Protein AF-0000000067421929 (afdb_homodimer)

Solvent-accessible surface area (backbone atoms only — not comparable to full-atom values): 71750 Å² total; per-residue (Å²): 140,82,89,73,90,88,93,95,85,89,95,86,88,93,83,93,83,89,88,75,90,74,92,85,90,79,88,71,86,80,75,87,81,90,84,81,94,72,88,70,86,67,89,65,82,80,76,73,76,75,76,74,81,70,76,78,70,80,77,72,74,62,52,68,63,59,71,67,41,77,66,70,53,52,78,68,43,57,53,27,48,53,49,53,56,55,58,43,56,86,45,42,65,55,50,53,51,21,50,52,24,42,52,49,18,47,52,42,59,64,41,45,37,54,50,52,12,51,50,46,41,35,33,68,39,94,72,55,69,50,85,90,75,47,51,73,66,53,49,52,51,53,49,49,53,46,46,49,52,18,20,50,25,41,16,50,19,50,23,41,34,47,43,50,21,50,51,41,27,47,51,49,32,50,46,39,50,55,34,57,72,52,37,48,52,68,63,39,63,76,32,44,70,57,54,50,43,34,50,63,48,26,32,49,44,30,22,41,23,68,17,60,37,39,52,45,27,51,48,12,51,48,36,30,52,51,29,49,52,50,32,43,69,73,38,50,70,61,37,54,54,51,59,64,54,49,55,61,53,50,52,52,49,52,53,48,49,54,52,48,49,56,53,49,51,52,40,50,50,36,51,48,51,40,49,50,53,50,51,53,48,54,73,37,37,64,58,33,55,46,40,54,22,56,68,59,54,50,51,55,49,47,54,34,48,52,52,37,52,55,47,47,45,54,49,24,50,51,49,15,52,48,55,19,47,52,52,32,51,52,51,50,49,52,49,51,46,49,56,55,48,29,53,35,30,61,72,63,76,41,49,74,14,52,51,52,17,45,54,46,32,49,52,44,26,50,51,12,49,54,37,36,55,54,24,54,52,40,42,52,50,14,36,56,30,36,43,58,39,45,53,49,49,67,52,74,43,91,63,54,50,82,51,60,40,78,49,62,77,80,62,79,50,39,39,33,40,41,47,26,23,31,50,54,86,88,44,72,86,49,69,41,30,49,62,24,66,48,77,42,54,73,24,37,35,37,22,44,32,59,55,90,88,35,37,71,68,54,52,54,36,43,72,68,54,68,46,76,58,76,38,56,50,50,26,50,58,82,37,56,56,85,50,30,8,46,50,34,54,24,59,28,39,17,59,28,53,64,75,64,80,53,55,81,40,27,50,46,54,51,34,36,53,50,35,90,80,63,47,72,67,53,52,51,49,20,28,57,55,20,62,41,63,67,40,73,73,39,95,53,30,52,65,31,73,38,42,71,79,68,57,55,71,47,56,42,43,24,44,33,43,13,28,22,49,58,59,64,30,42,32,38,40,34,34,38,65,50,73,87,40,52,74,68,45,30,49,48,46,48,49,26,50,46,58,50,56,70,63,46,67,30,21,32,43,33,34,44,86,43,33,64,63,42,60,69,28,64,31,36,35,33,37,52,89,16,23,72,78,46,74,38,33,56,69,58,37,62,69,34,86,85,28,66,60,34,48,54,46,41,44,49,20,35,53,36,56,24,83,80,71,59,76,77,70,73,73,79,76,70,80,72,86,121,146,81,91,74,91,79,94,78,89,90,78,90,81,85,85,76,87,77,88,78,89,79,88,78,87,75,86,75,86,87,80,86,80,89,78,75,85,79,77,79,76,85,72,69,81,81,78,74,76,74,75,73,80,70,75,79,68,79,76,73,74,64,52,71,63,60,71,66,41,76,64,74,52,52,79,67,43,58,52,25,47,53,50,54,56,56,59,42,56,86,46,42,66,56,49,52,50,22,50,53,24,43,52,49,18,48,52,44,60,64,41,45,36,54,50,50,13,51,50,46,41,33,35,68,39,93,74,56,69,51,86,90,74,46,52,72,66,53,50,51,51,51,50,50,50,46,47,49,51,18,20,49,24,42,15,50,18,49,21,40,34,45,44,50,21,51,51,44,25,48,50,50,34,51,46,38,50,54,33,57,72,54,37,48,52,66,64,40,63,75,32,44,70,55,52,50,42,35,50,63,49,26,33,50,43,29,22,43,25,70,17,60,36,38,52,47,27,51,48,14,49,48,36,30,53,52,29,51,52,49,32,42,69,75,37,51,70,60,39,54,54,50,59,65,56,48,55,61,54,51,53,53,49,53,53,48,50,54,52,49,49,57,53,49,51,52,39,50,51,35,50,48,52,40,50,48,54,50,51,53,48,53,74,37,37,64,58,34,55,46,37,54,22,57,68,59,54,50,50,56,50,48,53,35,47,50,54,35,52,54,46,48,45,54,49,24,52,53,49,14,52,47,54,18,48,53,53,32,52,53,52,50,49,52,49,50,46,49,55,55,47,29,53,34,31,59,72,62,76,42,49,73,12,51,51,51,17,46,53,45,30,50,53,44,25,50,51,11,49,53,37,37,57,53,24,52,53,40,42,51,50,14,38,56,29,36,44,60,39,46,53,51,49,67,51,74,45,90,62,52,49,81,50,60,40,78,50,63,75,82,62,78,48,38,38,33,38,41,48,27,24,32,49,52,86,89,43,73,87,49,69,40,29,48,62,24,66,48,77,43,52,73,25,37,35,37,21,42,34,60,56,90,88,35,37,70,69,52,52,54,37,44,72,67,54,68,47,75,58,76,37,56,50,50,25,50,58,83,36,54,56,85,50,30,8,48,49,35,53,24,59,28,38,19,59,28,54,63,76,64,80,53,56,80,39,26,49,48,54,52,35,35,52,47,36,90,79,63,47,72,66,52,52,52,50,22,28,57,55,20,60,40,62,67,40,75,71,38,95,52,30,54,65,31,75,39,43,71,80,67,57,53,72,48,54,42,43,25,44,33,42,12,27,22,49,57,59,63,31,42,31,37,40,35,34,37,66,49,73,87,38,53,74,67,46,32,49,46,47,48,50,25,49,47,57,51,56,69,64,45,66,30,22,31,43,33,35,45,86,43,32,66,63,43,60,68,28,66,31,35,34,33,38,53,89,16,24,72,77,47,74,39,35,54,69,58,37,60,68,34,85,83,29,67,62,35,48,53,46,41,45,50,20,35,54,35,58,24,84,81,71,58,76,78,71,74,74,79,77,71,78,70,89,120

Sequence (1348 aa):
MLGIWATSCSRPPALIGLVNRTTCSHRTLVFKPRTSFVKQFQAHRPYTTPPTPTQISKSNNGSILSRVLPFRGGPQNTSSLRKIVALAKPETKPLVAAIGLLLASSAVSMSVPFTIGKLIDFFSTNNPQIPFGLSTWEASALLLVLFTAGAAANAGRAMIMRLAGQRIVARLRENTYSAALKQEVEYVERGEGDVLSRLSVDTSIVGESVTQNLSDGLRAVVMSSVGLGAMFYVSPTLTMLMLAVVPPVSLGAVFYGRYLKKLSNKTQEAVGEMTKVATESLSALRTVQAFNAVPQEQQKFHDRIDKILMLARKEAIASGIFFGSTGWSGNITLLALLGYGGTLVSHGTISVGDLTSLLLYTVYVGSGLQMLTSFFSSIMRGIGAGTRVFEVIDRTPAIPDDSGLSVPPDRRGVVRFEGIYFEYPSRKGVEILKDFNLEMAVGESIAIVGESGGGKSSIQSLLLRYYDPVKGKVTFDGQDIREFSATSWRSIIGVVPQDPVLFTGTIATNIAFGNPDATREQIESAAREANCEFIWGMPKGFDTEIGRLSLSGGQRQRLAIARALLKKPVILALDEATSSLDATSERRVNDAIDKILRSRQTTCLFVAHRLSTIARAERIVVLEGGRITESGTYRELVTDEDSRFRALMAAQLNAAAGESLYIERVPEVTPTDNMLGIWATSCSRPPALIGLVNRTTCSHRTLVFKPRTSFVKQFQAHRPYTTPPTPTQISKSNNGSILSRVLPFRGGPQNTSSLRKIVALAKPETKPLVAAIGLLLASSAVSMSVPFTIGKLIDFFSTNNPQIPFGLSTWEASALLLVLFTAGAAANAGRAMIMRLAGQRIVARLRENTYSAALKQEVEYVERGEGDVLSRLSVDTSIVGESVTQNLSDGLRAVVMSSVGLGAMFYVSPTLTMLMLAVVPPVSLGAVFYGRYLKKLSNKTQEAVGEMTKVATESLSALRTVQAFNAVPQEQQKFHDRIDKILMLARKEAIASGIFFGSTGWSGNITLLALLGYGGTLVSHGTISVGDLTSLLLYTVYVGSGLQMLTSFFSSIMRGIGAGTRVFEVIDRTPAIPDDSGLSVPPDRRGVVRFEGIYFEYPSRKGVEILKDFNLEMAVGESIAIVGESGGGKSSIQSLLLRYYDPVKGKVTFDGQDIREFSATSWRSIIGVVPQDPVLFTGTIATNIAFGNPDATREQIESAAREANCEFIWGMPKGFDTEIGRLSLSGGQRQRLAIARALLKKPVILALDEATSSLDATSERRVNDAIDKILRSRQTTCLFVAHRLSTIARAERIVVLEGGRITESGTYRELVTDEDSRFRALMAAQLNAAAGESLYIERVPEVTPTDN

Nearest PDB structures (foldseek):
  4q4j-assembly1_A  TM=9.073E-01  e=3.063E-36  Thermotoga maritima MSB8
  8fmv-assembly1_C  TM=8.792E-01  e=9.823E-33  Bacillus subtilis subsp. subtilis str. 168
  8vsi-assembly1_A  TM=8.260E-01  e=2.337E-32  Escherichia coli
  9c12-assembly1_A  TM=8.124E-01  e=3.798E-23  Homo sapiens
  8jxu-assembly1_A  TM=7.813E-01  e=2.407E-23  Homo sapiens

Organism: Laccaria bicolor (strain S238N-H82 / ATCC MYA-4686) (NCBI:txid486041)

Radius of gyration: 40.7 Å; Cα contacts (8 Å, |Δi|>4): 1845; chains: 2; bounding box: 94×145×102 Å

pLDDT: mean 77.29, std 22.42, range [16.19, 97.69]

Foldseek 3Di:
DPPDDDDDDDDDDDDDDDDDPDDDDDDDPDDDDDDDDDPDPCPDDDPPDDPDPPDPPDPPPPDPVVVLPPPPVDVLLVVLVVVLVVLCVVVVVLLVLLVVLLVLLLVLVLCVLVVQLLVVVQVPDPDRQDPPNDDPVRVVVVNVVSNVSSVVSNVSSLVSLLVSLVVSLVVLLVLLVVLLVFAQPVVCVVCVVVSVCLNPPLSNLLSCLVGVLVSLLVSLVSLQVVLLVVLCVQPVVLSVVLVVLPVVLVVVVSVLVVVLVVLVVVLVVLVVVLVVLVCVCVVVVVVCVVVVCVVVSVVVSVVSVVSNVVSVVVNVVSVCVSVVVSVVSLVVSLVVLCVVVVVCCVVVNHHPSSSSSNNVSSVSNVVSVVSNVVSVVSNVSSSVSSSSSVCSSVDDHPAGQPAAAADDLQDWFKKWWAQFWADDPVGPPDTLAGGAIDIFGQLAFEEEEEDVSSCLVVVVCVQLPSDPTPDTAIDTRRHGCSRHRSNRSCLQEAEQAQQFFAAWFFLQCRLCPPPPPQDPVLLVVLLVLLVLVVLVVDPVRRRDTDHGPRDDLLNRLSSSSSSRVSSVHQEYEYEQSPVPHDPVSSVSRLSSVLVVSVVSRHGYYYYHDDPSNNLSGQKYFYRDNNYTDDMDHPVVQCPDPPHPVVVSVVCVVCVVVPPPVPPPPPPPPPPDPD/DDDPDDDDDDDDDDDDDDDDDDDDDDDDDDDDDDDDDPPDPPDCDDDPDDPPPPDPPDPPPPDPVVVLPPPPVDVLLVVLVVVLVVLCVVVVVLLVLLVVLLVLLLVLVLCVLVVQLLVVLQVPDPNRQDPPNDDPVRVVVVNVVSNVSSVVSNVSSLVSLLVSLVVSLVVLLVLLVVLLVFAQPVVCVVCVVVSVCLNPPLSNLLSCLVGVLVSLLSSLVSLQVSLLVVLCVQPVVLSVVLVVLVVVLVVVVSVLVVVLVVLVVVLVVLVVVLVVLVVVCVVVVVVCVVVVVVVVSVVVSVVSVVSNVVSVVVNVVSVCVSVVVSVVSLVVSLVVLCVVVVVCCVVVNHHPSSSSSNNVSSVSNVVSVVSNVVSVVSNVSSSVSSSSSVCSSVDDHPAGQPAAAADDLQDWFKKWWAQFWADDPVGPPDTLAGGAIDIFGQLAFEEEEEDVSSCLVVVVCVQLPSDDTPDTAIDTRRHGCSRHRSNRSCLQEAEQAQQFFAAWFFLQCRLCPPPPPQDPVLLVVLLVLLVLVVLVVDPVRRRDTDHGPRDDLLNRLSSSSSSRVSSVHQEYEYEQSPVPHDPVSSVSRLSSVLVSSVVSRHGYYHYHDDPSNNLSGQKYFYRDNNYTDDMDHPVVQCPDPPHPVVVSVVCVVCVVVPPPVPPPDPPPPPPDDD

Structure (mmCIF, N/CA/C/O backbone):
data_AF-0000000067421929-model_v1
#
loop_
_entity.id
_entity.type
_entity.pdbx_description
1 polymer 'Predicted protein'
#
loop_
_atom_site.group_PDB
_atom_site.id
_atom_site.type_symbol
_atom_site.label_atom_id
_atom_site.label_alt_id
_atom_site.label_comp_id
_atom_site.label_asym_id
_atom_site.label_entity_id
_atom_site.label_seq_id
_atom_site.pdbx_PDB_ins_code
_atom_site.Cartn_x
_atom_site.Cartn_y
_atom_site.Cartn_z
_atom_site.occupancy
_atom_site.B_iso_or_equiv
_atom_site.auth_seq_id
_atom_site.auth_comp_id
_atom_site.auth_asym_id
_atom_site.auth_atom_id
_atom_site.pdbx_PDB_model_num
ATOM 1 N N . MET A 1 1 ? -32.875 -39.969 1.543 1 16.89 1 MET A N 1
ATOM 2 C CA . MET A 1 1 ? -34.25 -39.594 1.188 1 16.89 1 MET A CA 1
ATOM 3 C C . MET A 1 1 ? -34.281 -38.469 0.183 1 16.89 1 MET A C 1
ATOM 5 O O . MET A 1 1 ? -33.531 -37.5 0.33 1 16.89 1 MET A O 1
ATOM 9 N N . LEU A 1 2 ? -35.125 -38.625 -1.114 1 18.12 2 LEU A N 1
ATOM 10 C CA . LEU A 1 2 ? -35.406 -38.25 -2.502 1 18.12 2 LEU A CA 1
ATOM 11 C C . LEU A 1 2 ? -36.219 -36.969 -2.58 1 18.12 2 LEU A C 1
ATOM 13 O O . LEU A 1 2 ? -37.438 -37 -2.365 1 18.12 2 LEU A O 1
ATOM 17 N N . GLY A 1 3 ? -35.906 -35.844 -1.823 1 17.77 3 GLY A N 1
ATOM 18 C CA . GLY A 1 3 ? -36.875 -34.75 -1.859 1 17.77 3 GLY A CA 1
ATOM 19 C C . GLY A 1 3 ? -37.188 -34.281 -3.266 1 17.77 3 GLY A C 1
ATOM 20 O O . GLY A 1 3 ? -36.312 -33.719 -3.932 1 17.77 3 GLY A O 1
ATOM 21 N N . ILE A 1 4 ? -38.125 -34.75 -4.16 1 16.62 4 ILE A N 1
ATOM 22 C CA . ILE A 1 4 ? -38.438 -34.969 -5.574 1 16.62 4 ILE A CA 1
ATOM 23 C C . ILE A 1 4 ? -38.938 -33.656 -6.191 1 16.62 4 ILE A C 1
ATOM 25 O O . ILE A 1 4 ? -38.5 -33.281 -7.277 1 16.62 4 ILE A O 1
ATOM 29 N N . TRP A 1 5 ? -40 -32.938 -5.699 1 17.39 5 TRP A N 1
ATOM 30 C CA . TRP A 1 5 ? -41.094 -32.812 -6.625 1 17.39 5 TRP A CA 1
ATOM 31 C C . TRP A 1 5 ? -40.844 -31.766 -7.695 1 17.39 5 TRP A C 1
ATOM 33 O O . TRP A 1 5 ? -40 -30.875 -7.496 1 17.39 5 TRP A O 1
ATOM 43 N N . ALA A 1 6 ? -42 -31.109 -8.664 1 16.92 6 ALA A N 1
ATOM 44 C CA . ALA A 1 6 ? -42.531 -31.234 -10.016 1 16.92 6 ALA A CA 1
ATOM 45 C C . ALA A 1 6 ? -42.469 -29.906 -10.75 1 16.92 6 ALA A C 1
ATOM 47 O O . ALA A 1 6 ? -42 -29.828 -11.891 1 16.92 6 ALA A O 1
ATOM 48 N N . THR A 1 7 ? -43.469 -28.797 -10.531 1 17.16 7 THR A N 1
ATOM 49 C CA . THR A 1 7 ? -44.469 -28.484 -11.57 1 17.16 7 THR A CA 1
ATOM 50 C C . THR A 1 7 ? -43.844 -27.516 -12.586 1 17.16 7 THR A C 1
ATOM 52 O O . THR A 1 7 ? -42.906 -26.781 -12.281 1 17.16 7 THR A O 1
ATOM 55 N N . SER A 1 8 ? -44.812 -26.953 -13.758 1 17.08 8 SER A N 1
ATOM 56 C CA . SER A 1 8 ? -45.031 -26.828 -15.195 1 17.08 8 SER A CA 1
ATOM 57 C C . SER A 1 8 ? -44.625 -25.438 -15.703 1 17.08 8 SER A C 1
ATOM 59 O O . SER A 1 8 ? -44.562 -24.484 -14.922 1 17.08 8 SER A O 1
ATOM 61 N N . CYS A 1 9 ? -44.781 -25.062 -17.172 1 16.97 9 CYS A N 1
ATOM 62 C CA . CYS A 1 9 ? -44.219 -24.5 -18.391 1 16.97 9 CYS A CA 1
ATOM 63 C C . CYS A 1 9 ? -44.719 -23.078 -18.625 1 16.97 9 CYS A C 1
ATOM 65 O O . CYS A 1 9 ? -43.938 -22.219 -19.062 1 16.97 9 CYS A O 1
ATOM 67 N N . SER A 1 10 ? -46.094 -22.562 -18.922 1 16.75 10 SER A N 1
ATOM 68 C CA . SER A 1 10 ? -46.469 -22.406 -20.328 1 16.75 10 SER A CA 1
ATOM 69 C C . SER A 1 10 ? -46.094 -21.016 -20.828 1 16.75 10 SER A C 1
ATOM 71 O O . SER A 1 10 ? -45.375 -20.891 -21.844 1 16.75 10 SER A O 1
ATOM 73 N N . ARG A 1 11 ? -47.156 -19.875 -21.266 1 17.05 11 ARG A N 1
ATOM 74 C CA . ARG A 1 11 ? -47.656 -19.5 -22.578 1 17.05 11 ARG A CA 1
ATOM 75 C C . ARG A 1 11 ? -46.969 -18.234 -23.094 1 17.05 11 ARG A C 1
ATOM 77 O O . ARG A 1 11 ? -46.406 -17.453 -22.312 1 17.05 11 ARG A O 1
ATOM 84 N N . PRO A 1 12 ? -47.438 -17.391 -24.516 1 18.08 12 PRO A N 1
ATOM 85 C CA . PRO A 1 12 ? -46.969 -16.922 -25.828 1 18.08 12 PRO A CA 1
ATOM 86 C C . PRO A 1 12 ? -46.844 -15.398 -25.906 1 18.08 12 PRO A C 1
ATOM 88 O O . PRO A 1 12 ? -45.969 -14.883 -26.609 1 18.08 12 PRO A O 1
ATOM 91 N N . PRO A 1 13 ? -47.406 -14.336 -25.203 1 17.38 13 PRO A N 1
ATOM 92 C CA . PRO A 1 13 ? -48.312 -13.516 -26 1 17.38 13 PRO A CA 1
ATOM 93 C C . PRO A 1 13 ? -47.594 -12.695 -27.078 1 17.38 13 PRO A C 1
ATOM 95 O O . PRO A 1 13 ? -46.375 -12.438 -26.938 1 17.38 13 PRO A O 1
ATOM 98 N N . ALA A 1 14 ? -48.375 -11.875 -28.078 1 17.38 14 ALA A N 1
ATOM 99 C CA . ALA A 1 14 ? -48.625 -11.477 -29.453 1 17.38 14 ALA A CA 1
ATOM 100 C C . ALA A 1 14 ? -47.781 -10.266 -29.859 1 17.38 14 ALA A C 1
ATOM 102 O O . ALA A 1 14 ? -47.25 -9.578 -29 1 17.38 14 ALA A O 1
ATOM 103 N N . LEU A 1 15 ? -48.25 -9.305 -30.984 1 16.88 15 LEU A N 1
ATOM 104 C CA . LEU A 1 15 ? -47.969 -8.945 -32.375 1 16.88 15 LEU A CA 1
ATOM 105 C C . LEU A 1 15 ? -47.438 -7.516 -32.469 1 16.88 15 LEU A C 1
ATOM 107 O O . LEU A 1 15 ? -46.5 -7.25 -33.219 1 16.88 15 LEU A O 1
ATOM 111 N N . ILE A 1 16 ? -47.906 -6.285 -31.859 1 17.84 16 ILE A N 1
ATOM 112 C CA . ILE A 1 16 ? -48.562 -5.309 -32.75 1 17.84 16 ILE A CA 1
ATOM 113 C C . ILE A 1 16 ? -47.5 -4.52 -33.5 1 17.84 16 ILE A C 1
ATOM 115 O O . ILE A 1 16 ? -46.406 -4.25 -32.969 1 17.84 16 ILE A O 1
ATOM 119 N N . GLY A 1 17 ? -47.719 -3.844 -34.812 1 16.88 17 GLY A N 1
ATOM 120 C CA . GLY A 1 17 ? -47.375 -3.502 -36.188 1 16.88 17 GLY A CA 1
ATOM 121 C C . GLY A 1 17 ? -46.562 -2.227 -36.281 1 16.88 17 GLY A C 1
ATOM 122 O O . GLY A 1 17 ? -45.531 -2.193 -36.969 1 16.88 17 GLY A O 1
ATOM 123 N N . LEU A 1 18 ? -47.031 -0.917 -35.906 1 16.7 18 LEU A N 1
ATOM 124 C CA . LEU A 1 18 ? -47.375 0.035 -36.969 1 16.7 18 LEU A CA 1
ATOM 125 C C . LEU A 1 18 ? -46.125 0.736 -37.469 1 16.7 18 LEU A C 1
ATOM 127 O O . LEU A 1 18 ? -45.094 0.775 -36.781 1 16.7 18 LEU A O 1
ATOM 131 N N . VAL A 1 19 ? -46.25 2.098 -38.156 1 17.58 19 VAL A N 1
ATOM 132 C CA . VAL A 1 19 ? -46.125 2.721 -39.469 1 17.58 19 VAL A CA 1
ATOM 133 C C . VAL A 1 19 ? -44.844 3.508 -39.594 1 17.58 19 VAL A C 1
ATOM 135 O O . VAL A 1 19 ? -44.219 3.83 -38.562 1 17.58 19 VAL A O 1
ATOM 138 N N . ASN A 1 20 ? -44.719 4.484 -40.688 1 16.66 20 ASN A N 1
ATOM 139 C CA . ASN A 1 20 ? -43.969 4.871 -41.875 1 16.66 20 ASN A CA 1
ATOM 140 C C . ASN A 1 20 ? -43.125 6.109 -41.656 1 16.66 20 ASN A C 1
ATOM 142 O O . ASN A 1 20 ? -43.094 7.02 -42.469 1 16.66 20 ASN A O 1
ATOM 146 N N . ARG A 1 21 ? -42.375 6.43 -40.688 1 16.69 21 ARG A N 1
ATOM 147 C CA . ARG A 1 21 ? -41.969 7.828 -40.531 1 16.69 21 ARG A CA 1
ATOM 148 C C . ARG A 1 21 ? -41.094 8.281 -41.688 1 16.69 21 ARG A C 1
ATOM 150 O O . ARG A 1 21 ? -39.969 7.77 -41.844 1 16.69 21 ARG A O 1
ATOM 157 N N . THR A 1 22 ? -41.625 8.93 -42.625 1 16.19 22 THR A N 1
ATOM 158 C CA . THR A 1 22 ? -41.094 9.328 -43.906 1 16.19 22 THR A CA 1
ATOM 159 C C . THR A 1 22 ? -39.844 10.188 -43.75 1 16.19 22 THR A C 1
ATOM 161 O O . THR A 1 22 ? -38.812 9.914 -44.344 1 16.19 22 THR A O 1
ATOM 164 N N . THR A 1 23 ? -39.906 11.656 -43.688 1 16.62 23 THR A N 1
ATOM 165 C CA . THR A 1 23 ? -39.531 12.508 -44.812 1 16.62 23 THR A CA 1
ATOM 166 C C . THR A 1 23 ? -38.062 12.93 -44.719 1 16.62 23 THR A C 1
ATOM 168 O O . THR A 1 23 ? -37.469 12.883 -43.656 1 16.62 23 THR A O 1
ATOM 171 N N . CYS A 1 24 ? -37.438 13.922 -45.781 1 16.64 24 CYS A N 1
ATOM 172 C CA . CYS A 1 24 ? -36.406 14.117 -46.781 1 16.64 24 CYS A CA 1
ATOM 173 C C . CYS A 1 24 ? -35.344 15.109 -46.25 1 16.64 24 CYS A C 1
ATOM 175 O O . CYS A 1 24 ? -34.156 14.867 -46.375 1 16.64 24 CYS A O 1
ATOM 177 N N . SER A 1 25 ? -35.594 16.484 -45.844 1 16.61 25 SER A N 1
ATOM 178 C CA . SER A 1 25 ? -35.062 17.484 -46.75 1 16.61 25 SER A CA 1
ATOM 179 C C . SER A 1 25 ? -33.594 17.812 -46.438 1 16.61 25 SER A C 1
ATOM 181 O O . SER A 1 25 ? -33.094 17.5 -45.344 1 16.61 25 SER A O 1
ATOM 183 N N . HIS A 1 26 ? -32.844 18.953 -47.188 1 16.97 26 HIS A N 1
ATOM 184 C CA . HIS A 1 26 ? -31.766 19.328 -48.062 1 16.97 26 HIS A CA 1
ATOM 185 C C . HIS A 1 26 ? -30.703 20.156 -47.344 1 16.97 26 HIS A C 1
ATOM 187 O O . HIS A 1 26 ? -29.547 20.188 -47.781 1 16.97 26 HIS A O 1
ATOM 193 N N . ARG A 1 27 ? -30.891 20.938 -46.219 1 17.83 27 ARG A N 1
ATOM 194 C CA . ARG A 1 27 ? -30.344 22.266 -46.375 1 17.83 27 ARG A CA 1
ATOM 195 C C . ARG A 1 27 ? -28.812 22.234 -46.344 1 17.83 27 ARG A C 1
ATOM 197 O O . ARG A 1 27 ? -28.219 21.484 -45.562 1 17.83 27 ARG A O 1
ATOM 204 N N . THR A 1 28 ? -28.109 23 -47.312 1 18.03 28 THR A N 1
ATOM 205 C CA . THR A 1 28 ? -26.859 23.219 -48.031 1 18.03 28 THR A CA 1
ATOM 206 C C . THR A 1 28 ? -25.844 23.922 -47.156 1 18.03 28 THR A C 1
ATOM 208 O O . THR A 1 28 ? -24.938 24.578 -47.656 1 18.03 28 THR A O 1
ATOM 211 N N . LEU A 1 29 ? -25.797 23.734 -45.844 1 18.41 29 LEU A N 1
ATOM 212 C CA . LEU A 1 29 ? -25.078 24.844 -45.219 1 18.41 29 LEU A CA 1
ATOM 213 C C . LEU A 1 29 ? -23.641 24.906 -45.719 1 18.41 29 LEU A C 1
ATOM 215 O O . LEU A 1 29 ? -22.922 23.906 -45.688 1 18.41 29 LEU A O 1
ATOM 219 N N . VAL A 1 30 ? -23.297 26.062 -46.344 1 18.05 30 VAL A N 1
ATOM 220 C CA . VAL A 1 30 ? -22.203 26.594 -47.156 1 18.05 30 VAL A CA 1
ATOM 221 C C . VAL A 1 30 ? -20.938 26.688 -46.312 1 18.05 30 VAL A C 1
ATOM 223 O O . VAL A 1 30 ? -20.984 27.094 -45.156 1 18.05 30 VAL A O 1
ATOM 226 N N . PHE A 1 31 ? -19.688 26.25 -46.812 1 18.19 31 PHE A N 1
ATOM 227 C CA . PHE A 1 31 ? -18.328 25.844 -46.5 1 18.19 31 PHE A CA 1
ATOM 228 C C . PHE A 1 31 ? -17.422 27.047 -46.312 1 18.19 31 PHE A C 1
ATOM 230 O O . PHE A 1 31 ? -16.25 26.906 -45.969 1 18.19 31 PHE A O 1
ATOM 237 N N . LYS A 1 32 ? -17.891 28.328 -46.062 1 17.8 32 LYS A N 1
ATOM 238 C CA . LYS A 1 32 ? -16.891 29.156 -46.719 1 17.8 32 LYS A CA 1
ATOM 239 C C . LYS A 1 32 ? -15.516 28.969 -46.062 1 17.8 32 LYS A C 1
ATOM 241 O O . LYS A 1 32 ? -15.414 28.688 -44.875 1 17.8 32 LYS A O 1
ATOM 246 N N . PRO A 1 33 ? -14.344 29.266 -46.875 1 17.66 33 PRO A N 1
ATOM 247 C CA . PRO A 1 33 ? -12.953 28.875 -47.094 1 17.66 33 PRO A CA 1
ATOM 248 C C . PRO A 1 33 ? -11.977 29.531 -46.125 1 17.66 33 PRO A C 1
ATOM 250 O O . PRO A 1 33 ? -11.047 28.875 -45.656 1 17.66 33 PRO A O 1
ATOM 253 N N . ARG A 1 34 ? -12.031 30.953 -45.844 1 17 34 ARG A N 1
ATOM 254 C CA . ARG A 1 34 ? -10.883 31.719 -46.312 1 17 34 ARG A CA 1
ATOM 255 C C . ARG A 1 34 ? -9.688 31.516 -45.375 1 17 34 ARG A C 1
ATOM 257 O O . ARG A 1 34 ? -9.844 31.109 -44.219 1 17 34 ARG A O 1
ATOM 264 N N . THR A 1 35 ? -8.477 32.344 -45.562 1 17.3 35 THR A N 1
ATOM 265 C CA . THR A 1 35 ? -7.09 32.438 -46 1 17.3 35 THR A CA 1
ATOM 266 C C . THR A 1 35 ? -6.156 32.656 -44.812 1 17.3 35 THR A C 1
ATOM 268 O O . THR A 1 35 ? -5.16 31.953 -44.656 1 17.3 35 THR A O 1
ATOM 271 N N . SER A 1 36 ? -5.953 33.969 -44.188 1 16.77 36 SER A N 1
ATOM 272 C CA . SER A 1 36 ? -4.762 34.75 -44.531 1 16.77 36 SER A CA 1
ATOM 273 C C . SER A 1 36 ? -3.648 34.5 -43.531 1 16.77 36 SER A C 1
ATOM 275 O O . SER A 1 36 ? -2.51 34.219 -43.875 1 16.77 36 SER A O 1
ATOM 277 N N . PHE A 1 37 ? -3.568 35.281 -42.25 1 18.64 37 PHE A N 1
ATOM 278 C CA . PHE A 1 37 ? -2.494 36.25 -42.031 1 18.64 37 PHE A CA 1
ATOM 279 C C . PHE A 1 37 ? -1.301 35.562 -41.375 1 18.64 37 PHE A C 1
ATOM 281 O O . PHE A 1 37 ? -1.467 34.812 -40.406 1 18.64 37 PHE A O 1
ATOM 288 N N . VAL A 1 38 ? 0.021 35.594 -41.938 1 18.48 38 VAL A N 1
ATOM 289 C CA . VAL A 1 38 ? 1.404 35.125 -42.031 1 18.48 38 VAL A CA 1
ATOM 290 C C . VAL A 1 38 ? 2.205 35.688 -40.875 1 18.48 38 VAL A C 1
ATOM 292 O O . VAL A 1 38 ? 3.412 35.469 -40.75 1 18.48 38 VAL A O 1
ATOM 295 N N . LYS A 1 39 ? 1.802 36.344 -39.719 1 19.27 39 LYS A N 1
ATOM 296 C CA . LYS A 1 39 ? 2.797 37.25 -39.188 1 19.27 39 LYS A CA 1
ATOM 297 C C . LYS A 1 39 ? 4.082 36.531 -38.812 1 19.27 39 LYS A C 1
ATOM 299 O O . LYS A 1 39 ? 4.043 35.469 -38.188 1 19.27 39 LYS A O 1
ATOM 304 N N . GLN A 1 40 ? 5.324 36.938 -39.344 1 18.69 40 GLN A N 1
ATOM 305 C CA . GLN A 1 40 ? 6.734 36.656 -39.594 1 18.69 40 GLN A CA 1
ATOM 306 C C . GLN A 1 40 ? 7.535 36.625 -38.312 1 18.69 40 GLN A C 1
ATOM 308 O O . GLN A 1 40 ? 8.727 36.281 -38.312 1 18.69 40 GLN A O 1
ATOM 313 N N . PHE A 1 41 ? 7.098 36.969 -37.062 1 20.11 41 PHE A N 1
ATOM 314 C CA . PHE A 1 41 ? 8.156 37.625 -36.312 1 20.11 41 PHE A CA 1
ATOM 315 C C . PHE A 1 41 ? 9.336 36.688 -36.094 1 20.11 41 PHE A C 1
ATOM 317 O O . PHE A 1 41 ? 9.148 35.5 -35.844 1 20.11 41 PHE A O 1
ATOM 324 N N . GLN A 1 42 ? 10.625 37.062 -36.406 1 18.33 42 GLN A N 1
ATOM 325 C CA . GLN A 1 42 ? 12 36.75 -36.781 1 18.33 42 GLN A CA 1
ATOM 326 C C . GLN A 1 42 ? 12.797 36.281 -35.562 1 18.33 42 GLN A C 1
ATOM 328 O O . GLN A 1 42 ? 14.008 36.062 -35.656 1 18.33 42 GLN A O 1
ATOM 333 N N . ALA A 1 43 ? 12.391 36.125 -34.344 1 20.86 43 ALA A N 1
ATOM 334 C CA . ALA A 1 43 ? 13.453 36.281 -33.344 1 20.86 43 ALA A CA 1
ATOM 335 C C . ALA A 1 43 ? 14.625 35.344 -33.625 1 20.86 43 ALA A C 1
ATOM 337 O O . ALA A 1 43 ? 14.422 34.188 -33.969 1 20.86 43 ALA A O 1
ATOM 338 N N . HIS A 1 44 ? 15.906 35.781 -33.812 1 19.03 44 HIS A N 1
ATOM 339 C CA . HIS A 1 44 ? 17.219 35.5 -34.375 1 19.03 44 HIS A CA 1
ATOM 340 C C . HIS A 1 44 ? 17.922 34.406 -33.562 1 19.03 44 HIS A C 1
ATOM 342 O O . HIS A 1 44 ? 18.922 33.844 -34.031 1 19.03 44 HIS A O 1
ATOM 348 N N . ARG A 1 45 ? 17.828 34.219 -32.219 1 23.38 45 ARG A N 1
ATOM 349 C CA . ARG A 1 45 ? 19.156 33.906 -31.703 1 23.38 45 ARG A CA 1
ATOM 350 C C . ARG A 1 45 ? 19.734 32.656 -32.375 1 23.38 45 ARG A C 1
ATOM 352 O O . ARG A 1 45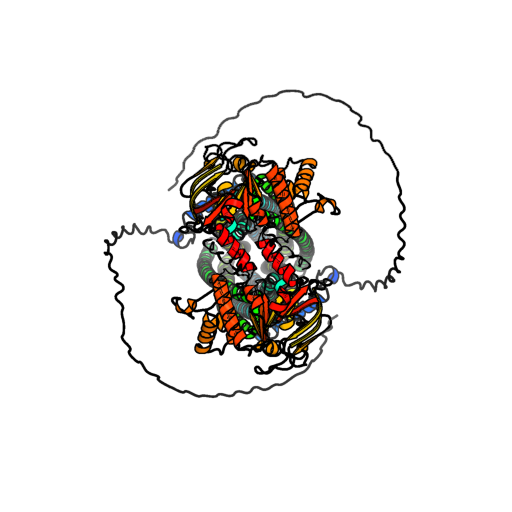 ? 19 31.75 -32.75 1 23.38 45 ARG A O 1
ATOM 359 N N . PRO A 1 46 ? 20.984 32.688 -32.812 1 21.73 46 PRO A N 1
ATOM 360 C CA . PRO A 1 46 ? 21.766 31.781 -33.656 1 21.73 46 PRO A CA 1
ATOM 361 C C . PRO A 1 46 ? 21.844 30.375 -33.062 1 21.73 46 PRO A C 1
ATOM 363 O O . PRO A 1 46 ? 22.016 30.219 -31.828 1 21.73 46 PRO A O 1
ATOM 366 N N . TYR A 1 47 ? 21.062 29.438 -33.531 1 20.75 47 TYR A N 1
ATOM 367 C CA . TYR A 1 47 ? 20.938 28.031 -33.156 1 20.75 47 TYR A CA 1
ATOM 368 C C . TYR A 1 47 ? 22.266 27.297 -33.281 1 20.75 47 TYR A C 1
ATOM 370 O O . TYR A 1 47 ? 22.797 27.172 -34.406 1 20.75 47 TYR A O 1
ATOM 378 N N . THR A 1 48 ? 23.141 27.641 -32.25 1 24.78 48 THR A N 1
ATOM 379 C CA . THR A 1 48 ? 24.453 27.016 -32.312 1 24.78 48 THR A CA 1
ATOM 380 C C . THR A 1 48 ? 24.344 25.625 -32.906 1 24.78 48 THR A C 1
ATOM 382 O O . THR A 1 48 ? 23.281 25 -32.875 1 24.78 48 THR A O 1
ATOM 385 N N . THR A 1 49 ? 25.438 25.266 -33.594 1 24.11 49 THR A N 1
ATOM 386 C CA . THR A 1 49 ? 25.766 24.219 -34.562 1 24.11 49 THR A CA 1
ATOM 387 C C . THR A 1 49 ? 25.469 22.844 -33.969 1 24.11 49 THR A C 1
ATOM 389 O O . THR A 1 49 ? 25.766 22.578 -32.812 1 24.11 49 THR A O 1
ATOM 392 N N . PRO A 1 50 ? 24.516 22.172 -34.562 1 27.47 50 PRO A N 1
ATOM 393 C CA . PRO A 1 50 ? 24.062 20.828 -34.188 1 27.47 50 PRO A CA 1
ATOM 394 C C . PRO A 1 50 ? 25.219 19.844 -34.062 1 27.47 50 PRO A C 1
ATOM 396 O O . PRO A 1 50 ? 26.094 19.797 -34.938 1 27.47 50 PRO A O 1
ATOM 399 N N . PRO A 1 51 ? 25.75 19.672 -32.844 1 27.52 51 PRO A N 1
ATOM 400 C CA . PRO A 1 51 ? 26.969 18.875 -32.781 1 27.52 51 PRO A CA 1
ATOM 401 C C . PRO A 1 51 ? 26.953 17.719 -33.781 1 27.52 51 PRO A C 1
ATOM 403 O O . PRO A 1 51 ? 25.891 17.281 -34.219 1 27.52 51 PRO A O 1
ATOM 406 N N . THR A 1 52 ? 28.094 17.516 -34.469 1 27.23 52 THR A N 1
ATOM 407 C CA . THR A 1 52 ? 28.438 16.562 -35.531 1 27.23 52 THR A CA 1
ATOM 408 C C . THR A 1 52 ? 27.938 15.164 -35.156 1 27.23 52 THR A C 1
ATOM 410 O O . THR A 1 52 ? 28.047 14.734 -34 1 27.23 52 THR A O 1
ATOM 413 N N . PRO A 1 53 ? 27.125 14.602 -36.125 1 27.66 53 PRO A N 1
ATOM 414 C CA . PRO A 1 53 ? 26.531 13.266 -36 1 27.66 53 PRO A CA 1
ATOM 415 C C . PRO A 1 53 ? 27.562 12.188 -35.688 1 27.66 53 PRO A C 1
ATOM 417 O O . PRO A 1 53 ? 28.516 11.992 -36.438 1 27.66 53 PRO A O 1
ATOM 420 N N . THR A 1 54 ? 28.156 12.266 -34.469 1 28.16 54 THR A N 1
ATOM 421 C CA . THR A 1 54 ? 29.172 11.25 -34.219 1 28.16 54 THR A CA 1
ATOM 422 C C . THR A 1 54 ? 28.781 9.93 -34.844 1 28.16 54 THR A C 1
ATOM 424 O O . THR A 1 54 ? 27.609 9.555 -34.844 1 28.16 54 THR A O 1
ATOM 427 N N . GLN A 1 55 ? 29.766 9.328 -35.625 1 27.12 55 GLN A N 1
ATOM 428 C CA . GLN A 1 55 ? 29.781 8.102 -36.406 1 27.12 55 GLN A CA 1
ATOM 429 C C . GLN A 1 55 ? 29.031 6.98 -35.688 1 27.12 55 GLN A C 1
ATOM 431 O O . GLN A 1 55 ? 29.109 6.852 -34.469 1 27.12 55 GLN A O 1
ATOM 436 N N . ILE A 1 56 ? 27.953 6.543 -36.344 1 28.97 56 ILE A N 1
ATOM 437 C CA . ILE A 1 56 ? 27.172 5.34 -36.125 1 28.97 56 ILE A CA 1
ATOM 438 C C . ILE A 1 56 ? 28.094 4.141 -35.938 1 28.97 56 ILE A C 1
ATOM 440 O O . ILE A 1 56 ? 28.812 3.756 -36.844 1 28.97 56 ILE A O 1
ATOM 444 N N . SER A 1 57 ? 28.953 4.195 -34.844 1 28.44 57 SER A N 1
ATOM 445 C CA . SER A 1 57 ? 29.766 2.988 -34.812 1 28.44 57 SER A CA 1
ATOM 446 C C . SER A 1 57 ? 29.016 1.781 -35.344 1 28.44 57 SER A C 1
ATOM 448 O O . SER A 1 57 ? 27.781 1.775 -35.375 1 28.44 57 SER A O 1
ATOM 450 N N . LYS A 1 58 ? 29.797 0.817 -35.875 1 27.84 58 LYS A N 1
ATOM 451 C CA . LYS A 1 58 ? 29.594 -0.48 -36.531 1 27.84 58 LYS A CA 1
ATOM 452 C C . LYS A 1 58 ? 28.516 -1.288 -35.781 1 27.84 58 LYS A C 1
ATOM 454 O O . LYS A 1 58 ? 28.5 -1.322 -34.562 1 27.84 58 LYS A O 1
ATOM 459 N N . SER A 1 59 ? 27.453 -1.599 -36.531 1 30.64 59 SER A N 1
ATOM 460 C CA . SER A 1 59 ? 26.297 -2.463 -36.344 1 30.64 59 SER A CA 1
ATOM 461 C C . SER A 1 59 ? 26.703 -3.822 -35.781 1 30.64 59 SER A C 1
ATOM 463 O O . SER A 1 59 ? 27.281 -4.648 -36.5 1 30.64 59 SER A O 1
ATOM 465 N N . ASN A 1 60 ? 27.625 -3.803 -34.75 1 29.67 60 ASN A N 1
ATOM 466 C CA . ASN A 1 60 ? 27.938 -5.18 -34.406 1 29.67 60 ASN A CA 1
ATOM 467 C C . ASN A 1 60 ? 26.703 -6.066 -34.438 1 29.67 60 ASN A C 1
ATOM 469 O O . ASN A 1 60 ? 25.656 -5.688 -33.906 1 29.67 60 ASN A O 1
ATOM 473 N N . ASN A 1 61 ? 26.641 -6.828 -35.531 1 31.92 61 ASN A N 1
ATOM 474 C CA . ASN A 1 61 ? 25.766 -7.945 -35.875 1 31.92 61 ASN A CA 1
ATOM 475 C C . ASN A 1 61 ? 25.453 -8.797 -34.656 1 31.92 61 ASN A C 1
ATOM 477 O O . ASN A 1 61 ? 26.188 -9.742 -34.344 1 31.92 61 ASN A O 1
ATOM 481 N N . GLY A 1 62 ? 25.359 -8.148 -33.594 1 33.66 62 GLY A N 1
ATOM 482 C CA . GLY A 1 62 ? 25.062 -9.055 -32.5 1 33.66 62 GLY A CA 1
ATOM 483 C C . GLY A 1 62 ? 24.047 -10.117 -32.844 1 33.66 62 GLY A C 1
ATOM 484 O O . GLY A 1 62 ? 23.234 -9.922 -33.781 1 33.66 62 GLY A O 1
ATOM 485 N N . SER A 1 63 ? 24.5 -11.422 -32.781 1 34.5 63 SER A N 1
ATOM 486 C CA . SER A 1 63 ? 23.781 -12.656 -33.094 1 34.5 63 SER A CA 1
ATOM 487 C C . SER A 1 63 ? 22.297 -12.523 -32.75 1 34.5 63 SER A C 1
ATOM 489 O O . SER A 1 63 ? 21.922 -11.719 -31.891 1 34.5 63 SER A O 1
ATOM 491 N N . ILE A 1 64 ? 21.469 -12.906 -33.781 1 35.47 64 ILE A N 1
ATOM 492 C CA . ILE A 1 64 ? 20.016 -13.023 -33.719 1 35.47 64 ILE A CA 1
ATOM 493 C C . ILE A 1 64 ? 19.578 -13.414 -32.312 1 35.47 64 ILE A C 1
ATOM 495 O O . ILE A 1 64 ? 18.5 -13.008 -31.844 1 35.47 64 ILE A O 1
ATOM 499 N N . LEU A 1 65 ? 20.422 -14.297 -31.797 1 35.72 65 LEU A N 1
ATOM 500 C CA . LEU A 1 65 ? 20.062 -14.734 -30.453 1 35.72 65 LEU A CA 1
ATOM 501 C C . LEU A 1 65 ? 20.094 -13.562 -29.469 1 35.72 65 LEU A C 1
ATOM 503 O O . LEU A 1 65 ? 19.312 -13.516 -28.531 1 35.72 65 LEU A O 1
ATOM 507 N N . SER A 1 66 ? 21.109 -12.711 -29.625 1 37.69 66 SER A N 1
ATOM 508 C CA . SER A 1 66 ? 21.234 -11.57 -28.719 1 37.69 66 SER A CA 1
ATOM 509 C C . SER A 1 66 ? 20.078 -10.594 -28.906 1 37.69 66 SER A C 1
ATOM 511 O O . SER A 1 66 ? 19.703 -9.883 -27.953 1 37.69 66 SER A O 1
ATOM 513 N N . ARG A 1 67 ? 19.625 -10.477 -30.109 1 40.59 67 ARG A N 1
ATOM 514 C CA . ARG A 1 67 ? 18.484 -9.586 -30.359 1 40.59 67 ARG A CA 1
ATOM 515 C C . ARG A 1 67 ? 17.203 -10.172 -29.781 1 40.59 67 ARG A C 1
ATOM 517 O O . ARG A 1 67 ? 16.219 -9.453 -29.609 1 40.59 67 ARG A O 1
ATOM 524 N N . VAL A 1 68 ? 17 -11.461 -30 1 38.91 68 VAL A N 1
ATOM 525 C CA . VAL A 1 68 ? 15.812 -12.156 -29.484 1 38.91 68 VAL A CA 1
ATOM 526 C C . VAL A 1 68 ? 15.898 -12.273 -27.969 1 38.91 68 VAL A C 1
ATOM 528 O O . VAL A 1 68 ? 14.883 -12.461 -27.297 1 38.91 68 VAL A O 1
ATOM 531 N N . LEU A 1 69 ? 17.109 -12.531 -27.406 1 39.34 69 LEU A N 1
ATOM 532 C CA . LEU A 1 69 ? 17.172 -12.57 -25.953 1 39.34 69 LEU A CA 1
ATOM 533 C C . LEU A 1 69 ? 16.953 -11.18 -25.359 1 39.34 69 LEU A C 1
ATOM 535 O O . LEU A 1 69 ? 17.625 -10.227 -25.75 1 39.34 69 LEU A O 1
ATOM 539 N N . PRO A 1 70 ? 15.836 -10.914 -25 1 42.66 70 PRO A N 1
ATOM 540 C CA . PRO A 1 70 ? 15.461 -9.625 -24.422 1 42.66 70 PRO A CA 1
ATOM 541 C C . PRO A 1 70 ? 16.469 -9.102 -23.406 1 42.66 70 PRO A C 1
ATOM 543 O O . PRO A 1 70 ? 16.203 -8.148 -22.672 1 42.66 70 PRO A O 1
ATOM 546 N N . PHE A 1 71 ? 17.531 -9.828 -23.25 1 40.5 71 PHE A N 1
ATOM 547 C CA . PHE A 1 71 ? 18.375 -9.312 -22.188 1 40.5 71 PHE A CA 1
ATOM 548 C C . PHE A 1 71 ? 19.078 -8.039 -22.625 1 40.5 71 PHE A C 1
ATOM 550 O O . PHE A 1 71 ? 20.312 -7.961 -22.609 1 40.5 71 PHE A O 1
ATOM 557 N N . ARG A 1 72 ? 18.672 -7.301 -23.516 1 41.91 72 ARG A N 1
ATOM 558 C CA . ARG A 1 72 ? 19.484 -6.082 -23.547 1 41.91 72 ARG A CA 1
ATOM 559 C C . ARG A 1 72 ? 19.594 -5.457 -22.156 1 41.91 72 ARG A C 1
ATOM 561 O O . ARG A 1 72 ? 18.719 -4.68 -21.75 1 41.91 72 ARG A O 1
ATOM 568 N N . GLY A 1 73 ? 19.922 -6.207 -21.078 1 44.66 73 GLY A N 1
ATOM 569 C CA . GLY A 1 73 ? 20.156 -5.457 -19.859 1 44.66 73 GLY A CA 1
ATOM 570 C C . GLY A 1 73 ? 21.156 -4.32 -20.047 1 44.66 73 GLY A C 1
ATOM 571 O O . GLY A 1 73 ? 22.219 -4.512 -20.625 1 44.66 73 GLY A O 1
ATOM 572 N N . GLY A 1 74 ? 20.859 -3.262 -20.297 1 49.03 74 GLY A N 1
ATOM 573 C CA . GLY A 1 74 ? 21.797 -2.15 -20.203 1 49.03 74 GLY A CA 1
ATOM 574 C C . GLY A 1 74 ? 22.828 -2.334 -19.125 1 49.03 74 GLY A C 1
ATOM 575 O O . GLY A 1 74 ? 22.703 -3.232 -18.281 1 49.03 74 GLY A O 1
ATOM 576 N N . PRO A 1 75 ? 24.094 -1.735 -19.234 1 52.03 75 PRO A N 1
ATOM 577 C CA . PRO A 1 75 ? 25.172 -1.808 -18.234 1 52.03 75 PRO A CA 1
ATOM 578 C C . PRO A 1 75 ? 24.656 -1.814 -16.797 1 52.03 75 PRO A C 1
ATOM 580 O O . PRO A 1 75 ? 25.234 -2.475 -15.938 1 52.03 75 PRO A O 1
ATOM 583 N N . GLN A 1 76 ? 23.578 -1.295 -16.625 1 59.97 76 GLN A N 1
ATOM 584 C CA . GLN A 1 76 ? 23.062 -1.197 -15.258 1 59.97 76 GLN A CA 1
ATOM 585 C C . GLN A 1 76 ? 22.484 -2.529 -14.789 1 59.97 76 GLN A C 1
ATOM 587 O O . GLN A 1 76 ? 22.625 -2.9 -13.625 1 59.97 76 GLN A O 1
ATOM 592 N N . ASN A 1 77 ? 22.062 -3.332 -15.734 1 60.62 77 ASN A N 1
ATOM 593 C CA . ASN A 1 77 ? 21.469 -4.617 -15.383 1 60.62 77 ASN A CA 1
ATOM 594 C C . ASN A 1 77 ? 22.547 -5.656 -15.062 1 60.62 77 ASN A C 1
ATOM 596 O O . ASN A 1 77 ? 22.391 -6.461 -14.141 1 60.62 77 ASN A O 1
ATOM 600 N N . THR A 1 78 ? 23.625 -5.691 -15.875 1 62.22 78 THR A N 1
ATOM 601 C CA . THR A 1 78 ? 24.703 -6.652 -15.633 1 62.22 78 THR A CA 1
ATOM 602 C C . THR A 1 78 ? 25.359 -6.402 -14.273 1 62.22 78 THR A C 1
ATOM 604 O O . THR A 1 78 ? 25.703 -7.348 -13.57 1 62.22 78 THR A O 1
ATOM 607 N N . SER A 1 79 ? 25.406 -5.184 -13.922 1 69.81 79 SER A N 1
ATOM 608 C CA . SER A 1 79 ? 25.984 -4.855 -12.625 1 69.81 79 SER A CA 1
ATOM 609 C C . SER A 1 79 ? 25.094 -5.312 -11.477 1 69.81 79 SER A C 1
ATOM 611 O O . SER A 1 79 ? 25.578 -5.824 -10.469 1 69.81 79 SER A O 1
ATOM 613 N N . SER A 1 80 ? 23.875 -5.312 -11.789 1 75.81 80 SER A N 1
ATOM 614 C CA . SER A 1 80 ? 22.938 -5.707 -10.742 1 75.81 80 SER A CA 1
ATOM 615 C C . SER A 1 80 ? 22.938 -7.219 -10.547 1 75.81 80 SER A C 1
ATOM 617 O O . SER A 1 80 ? 22.828 -7.699 -9.414 1 75.81 80 SER A O 1
ATOM 619 N N . LEU A 1 81 ? 23.156 -7.926 -11.664 1 78.38 81 LEU A N 1
ATOM 620 C CA . LEU A 1 81 ? 23.219 -9.383 -11.555 1 78.38 81 LEU A CA 1
ATOM 621 C C . LEU A 1 81 ? 24.469 -9.812 -10.781 1 78.38 81 LEU A C 1
ATOM 623 O O . LEU A 1 81 ? 24.391 -10.734 -9.961 1 78.38 81 LEU A O 1
ATOM 627 N N . ARG A 1 82 ? 25.531 -9.172 -11.047 1 80.19 82 ARG A N 1
ATOM 628 C CA . ARG A 1 82 ? 26.766 -9.477 -10.336 1 80.19 82 ARG A CA 1
ATOM 629 C C . ARG A 1 82 ? 26.625 -9.188 -8.852 1 80.19 82 ARG A C 1
ATOM 631 O O . ARG A 1 82 ? 27.125 -9.945 -8.016 1 80.19 82 ARG A O 1
ATOM 638 N N . LYS A 1 83 ? 25.922 -8.195 -8.578 1 83.38 83 LYS A N 1
ATOM 639 C CA . LYS A 1 83 ? 25.734 -7.824 -7.184 1 83.38 83 LYS A CA 1
ATOM 640 C C . LYS A 1 83 ? 24.812 -8.805 -6.477 1 83.38 83 LYS A C 1
ATOM 642 O O . LYS A 1 83 ? 25.016 -9.133 -5.305 1 83.38 83 LYS A O 1
ATOM 647 N N . ILE A 1 84 ? 23.906 -9.203 -7.262 1 80.06 84 ILE A N 1
ATOM 648 C CA . ILE A 1 84 ? 22.969 -10.18 -6.703 1 80.06 84 ILE A CA 1
ATOM 649 C C . ILE A 1 84 ? 23.703 -11.484 -6.41 1 80.06 84 ILE A C 1
ATOM 651 O O . ILE A 1 84 ? 23.5 -12.094 -5.355 1 80.06 84 ILE A O 1
ATOM 655 N N . VAL A 1 85 ? 24.594 -11.906 -7.309 1 80.5 85 VAL A N 1
ATOM 656 C CA . VAL A 1 85 ? 25.375 -13.125 -7.137 1 80.5 85 VAL A CA 1
ATOM 657 C C . VAL A 1 85 ? 26.359 -12.953 -5.984 1 80.5 85 VAL A C 1
ATOM 659 O O . VAL A 1 85 ? 26.625 -13.898 -5.242 1 80.5 85 VAL A O 1
ATOM 662 N N . ALA A 1 86 ? 26.766 -11.688 -5.805 1 81.88 86 ALA A N 1
ATOM 663 C CA . ALA A 1 86 ? 27.703 -11.383 -4.727 1 81.88 86 ALA A CA 1
ATOM 664 C C . ALA A 1 86 ? 27.031 -11.516 -3.361 1 81.88 86 ALA A C 1
ATOM 666 O O . ALA A 1 86 ? 27.688 -11.836 -2.367 1 81.88 86 ALA A O 1
ATOM 667 N N . LEU A 1 87 ? 25.781 -11.367 -3.34 1 80.31 87 LEU A N 1
ATOM 668 C CA . LEU A 1 87 ? 25.031 -11.484 -2.094 1 80.31 87 LEU A CA 1
ATOM 669 C C . LEU A 1 87 ? 24.984 -12.938 -1.631 1 80.31 87 LEU A C 1
ATOM 671 O O . LEU A 1 87 ? 24.781 -13.211 -0.443 1 80.31 87 LEU A O 1
ATOM 675 N N . ALA A 1 88 ? 25.141 -13.836 -2.596 1 82.44 88 ALA A N 1
ATOM 676 C CA . ALA A 1 88 ? 25.062 -15.266 -2.303 1 82.44 88 ALA A CA 1
ATOM 677 C C . ALA A 1 88 ? 26.422 -15.805 -1.846 1 82.44 88 ALA A C 1
ATOM 679 O O . ALA A 1 88 ? 26.516 -16.953 -1.394 1 82.44 88 ALA A O 1
ATOM 680 N N . LYS A 1 89 ? 27.5 -14.992 -1.831 1 85.62 89 LYS A N 1
ATOM 681 C CA . LYS A 1 89 ? 28.859 -15.43 -1.546 1 85.62 89 LYS A CA 1
ATOM 682 C C . LYS A 1 89 ? 28.984 -15.977 -0.126 1 85.62 89 LYS A C 1
ATOM 684 O O . LYS A 1 89 ? 29.562 -17.047 0.088 1 85.62 89 LYS A O 1
ATOM 689 N N . PRO A 1 90 ? 28.328 -15.305 0.806 1 86.25 90 PRO A N 1
ATOM 690 C CA . PRO A 1 90 ? 28.453 -15.852 2.158 1 86.25 90 PRO A CA 1
ATOM 691 C C . PRO A 1 90 ? 27.703 -17.172 2.332 1 86.25 90 PRO A C 1
ATOM 693 O O . PRO A 1 90 ? 28.016 -17.953 3.242 1 86.25 90 PRO A O 1
ATOM 696 N N . GLU A 1 91 ? 26.781 -17.438 1.527 1 87.69 91 GLU A N 1
ATOM 697 C CA . GLU A 1 91 ? 25.984 -18.656 1.604 1 87.69 91 GLU A CA 1
ATOM 698 C C . GLU A 1 91 ? 26.406 -19.656 0.537 1 87.69 91 GLU A C 1
ATOM 700 O O . GLU A 1 91 ? 25.609 -20.5 0.121 1 87.69 91 GLU A O 1
ATOM 705 N N . THR A 1 92 ? 27.625 -19.719 0.127 1 89.75 92 THR A N 1
ATOM 706 C CA . THR A 1 92 ? 28.078 -20.578 -0.955 1 89.75 92 THR A CA 1
ATOM 707 C C . THR A 1 92 ? 28.062 -22.047 -0.523 1 89.75 92 THR A C 1
ATOM 709 O O . THR A 1 92 ? 27.734 -22.922 -1.319 1 89.75 92 THR A O 1
ATOM 712 N N . LYS A 1 93 ? 28.359 -22.281 0.733 1 91.69 93 LYS A N 1
ATOM 713 C CA . LYS A 1 93 ? 28.406 -23.656 1.199 1 91.69 93 LYS A CA 1
ATOM 714 C C . LYS A 1 93 ? 27.031 -24.312 1.159 1 91.69 93 LYS A C 1
ATOM 716 O O . LYS A 1 93 ? 26.844 -25.344 0.51 1 91.69 93 LYS A O 1
ATOM 721 N N . PRO A 1 94 ? 26.062 -23.641 1.747 1 91.19 94 PRO A N 1
ATOM 722 C CA . PRO A 1 94 ? 24.734 -24.25 1.655 1 91.19 94 PRO A CA 1
ATOM 723 C C . PRO A 1 94 ? 24.188 -24.266 0.229 1 91.19 94 PRO A C 1
ATOM 725 O O . PRO A 1 94 ? 23.5 -25.219 -0.161 1 91.19 94 PRO A O 1
ATOM 728 N N . LEU A 1 95 ? 24.531 -23.344 -0.541 1 89.31 95 LEU A N 1
ATOM 729 C CA . LEU A 1 95 ? 24.016 -23.281 -1.909 1 89.31 95 LEU A CA 1
ATOM 730 C C . LEU A 1 95 ? 24.641 -24.391 -2.762 1 89.31 95 LEU A C 1
ATOM 732 O O . LEU A 1 95 ? 23.953 -25.016 -3.568 1 89.31 95 LEU A O 1
ATOM 736 N N . VAL A 1 96 ? 25.891 -24.672 -2.582 1 91 96 VAL A N 1
ATOM 737 C CA . VAL A 1 96 ? 26.562 -25.734 -3.318 1 91 96 VAL A CA 1
ATOM 738 C C . VAL A 1 96 ? 26.016 -27.094 -2.885 1 91 96 VAL A C 1
ATOM 740 O O . VAL A 1 96 ? 25.828 -27.984 -3.713 1 91 96 VAL A O 1
ATOM 743 N N . ALA A 1 97 ? 25.75 -27.141 -1.607 1 93 97 ALA A N 1
ATOM 744 C CA . ALA A 1 97 ? 25.141 -28.359 -1.104 1 93 97 ALA A CA 1
ATOM 745 C C . ALA A 1 97 ? 23.75 -28.578 -1.699 1 93 97 ALA A C 1
ATOM 747 O O . ALA A 1 97 ? 23.375 -29.688 -2.059 1 93 97 ALA A O 1
ATOM 748 N N . ALA A 1 98 ? 23.016 -27.531 -1.79 1 91.12 98 ALA A N 1
ATOM 749 C CA . ALA A 1 98 ? 21.672 -27.609 -2.352 1 91.12 98 ALA A CA 1
ATOM 750 C C . ALA A 1 98 ? 21.719 -27.969 -3.832 1 91.12 98 ALA A C 1
ATOM 752 O O . ALA A 1 98 ? 20.891 -28.75 -4.312 1 91.12 98 ALA A O 1
ATOM 753 N N . ILE A 1 99 ? 22.688 -27.484 -4.559 1 90.38 99 ILE A N 1
ATOM 754 C CA . ILE A 1 99 ? 22.844 -27.812 -5.977 1 90.38 99 ILE A CA 1
ATOM 755 C C . ILE A 1 99 ? 23.219 -29.281 -6.141 1 90.38 99 ILE A C 1
ATOM 757 O O . ILE A 1 99 ? 22.734 -29.953 -7.051 1 90.38 99 ILE A O 1
ATOM 761 N N . GLY A 1 100 ? 24.078 -29.75 -5.281 1 92.44 100 GLY A N 1
ATOM 762 C CA . GLY A 1 100 ? 24.406 -31.172 -5.289 1 92.44 100 GLY A CA 1
ATOM 763 C C . GLY A 1 100 ? 23.188 -32.062 -5.047 1 92.44 100 GLY A C 1
ATOM 764 O O . GLY A 1 100 ? 23 -33.062 -5.738 1 92.44 100 GLY A O 1
ATOM 765 N N . LEU A 1 101 ? 22.406 -31.656 -4.09 1 92.81 101 LEU A N 1
ATOM 766 C CA . LEU A 1 101 ? 21.188 -32.406 -3.791 1 92.81 101 LEU A CA 1
ATOM 767 C C . LEU A 1 101 ? 20.188 -32.281 -4.938 1 92.81 101 LEU A C 1
ATOM 769 O O . LEU A 1 101 ? 19.438 -33.219 -5.203 1 92.81 101 LEU A O 1
ATOM 773 N N . LEU A 1 102 ? 20.219 -31.156 -5.625 1 90.94 102 LEU A N 1
ATOM 774 C CA . LEU A 1 102 ? 19.359 -30.969 -6.793 1 90.94 102 LEU A CA 1
ATOM 775 C C . LEU A 1 102 ? 19.75 -31.922 -7.91 1 90.94 102 LEU A C 1
ATOM 777 O O . LEU A 1 102 ? 18.875 -32.531 -8.539 1 90.94 102 LEU A O 1
ATOM 781 N N . LEU A 1 103 ? 21.031 -32.094 -8.125 1 90.94 103 LEU A N 1
ATOM 782 C CA . LEU A 1 103 ? 21.5 -33 -9.172 1 90.94 103 LEU A CA 1
ATOM 783 C C . LEU A 1 103 ? 21.156 -34.438 -8.836 1 90.94 103 LEU A C 1
ATOM 785 O O . LEU A 1 103 ? 20.766 -35.219 -9.711 1 90.94 103 LEU A O 1
ATOM 789 N N . ALA A 1 104 ? 21.25 -34.719 -7.59 1 91.25 104 ALA A N 1
ATOM 790 C CA . ALA A 1 104 ? 20.906 -36.062 -7.152 1 91.25 104 ALA A CA 1
ATOM 791 C C . ALA A 1 104 ? 19.422 -36.344 -7.312 1 91.25 104 ALA A C 1
ATOM 793 O O . ALA A 1 104 ? 19.016 -37.375 -7.84 1 91.25 104 ALA A O 1
ATOM 794 N N . SER A 1 105 ? 18.672 -35.406 -6.824 1 89.06 105 SER A N 1
ATOM 795 C CA . SER A 1 105 ? 17.219 -35.562 -6.918 1 89.06 105 SER A CA 1
ATOM 796 C C . SER A 1 105 ? 16.75 -35.562 -8.367 1 89.06 105 SER A C 1
ATOM 798 O O . SER A 1 105 ? 15.836 -36.281 -8.742 1 89.06 105 SER A O 1
ATOM 800 N N . SER A 1 106 ? 17.359 -34.719 -9.211 1 87.88 106 SER A N 1
ATOM 801 C CA . SER A 1 106 ? 16.984 -34.625 -10.625 1 87.88 106 SER A CA 1
ATOM 802 C C . SER A 1 106 ? 17.359 -35.906 -11.359 1 87.88 106 SER A C 1
ATOM 804 O O . SER A 1 106 ? 16.656 -36.344 -12.266 1 87.88 106 SER A O 1
ATOM 806 N N . ALA A 1 107 ? 18.453 -36.5 -10.969 1 88.06 107 ALA A N 1
ATOM 807 C CA . ALA A 1 107 ? 18.859 -37.75 -11.578 1 88.06 107 ALA A CA 1
ATOM 808 C C . ALA A 1 107 ? 17.828 -38.875 -11.312 1 88.06 107 ALA A C 1
ATOM 810 O O . ALA A 1 107 ? 17.516 -39.656 -12.203 1 88.06 107 ALA A O 1
ATOM 811 N N . VAL A 1 108 ? 17.406 -38.844 -10.117 1 87.12 108 VAL A N 1
ATOM 812 C CA . VAL A 1 108 ? 16.406 -39.844 -9.75 1 87.12 108 VAL A CA 1
ATOM 813 C C . VAL A 1 108 ? 15.094 -39.562 -10.477 1 87.12 108 VAL A C 1
ATOM 815 O O . VAL A 1 108 ? 14.477 -40.469 -11.039 1 87.12 108 VAL A O 1
ATOM 818 N N . SER A 1 109 ? 14.688 -38.281 -10.578 1 85.38 109 SER A N 1
ATOM 819 C CA . SER A 1 109 ? 13.438 -37.906 -11.219 1 85.38 109 SER A CA 1
ATOM 820 C C . SER A 1 109 ? 13.477 -38.188 -12.719 1 85.38 109 SER A C 1
ATOM 822 O O . SER A 1 109 ? 12.469 -38.594 -13.297 1 85.38 109 SER A O 1
ATOM 824 N N . MET A 1 110 ? 14.625 -38.031 -13.328 1 88.12 110 MET A N 1
ATOM 825 C CA . MET A 1 110 ? 14.758 -38.25 -14.766 1 88.12 110 MET A CA 1
ATOM 826 C C . MET A 1 110 ? 14.859 -39.719 -15.109 1 88.12 110 MET A C 1
ATOM 828 O O . MET A 1 110 ? 14.688 -40.094 -16.266 1 88.12 110 MET A O 1
ATOM 832 N N . SER A 1 111 ? 15.07 -40.531 -14.125 1 87.5 111 SER A N 1
ATOM 833 C CA . SER A 1 111 ? 15.141 -41.969 -14.352 1 87.5 111 SER A CA 1
ATOM 834 C C . SER A 1 111 ? 13.758 -42.594 -14.312 1 87.5 111 SER A C 1
ATOM 836 O O . SER A 1 111 ? 13.57 -43.719 -14.766 1 87.5 111 SER A O 1
ATOM 838 N N . VAL A 1 112 ? 12.805 -41.812 -13.898 1 85.75 112 VAL A N 1
ATOM 839 C CA . VAL A 1 112 ? 11.469 -42.375 -13.68 1 85.75 112 VAL A CA 1
ATOM 840 C C . VAL A 1 112 ? 10.852 -42.781 -15.016 1 85.75 112 VAL A C 1
ATOM 842 O O . VAL A 1 112 ? 10.391 -43.906 -15.172 1 85.75 112 VAL A O 1
ATOM 845 N N . PRO A 1 113 ? 10.844 -41.906 -16.047 1 86.12 113 PRO A N 1
ATOM 846 C CA . PRO A 1 113 ? 10.25 -42.312 -17.328 1 86.12 113 PRO A CA 1
ATOM 847 C C . PRO A 1 113 ? 10.945 -43.531 -17.938 1 86.12 113 PRO A C 1
ATOM 849 O O . PRO A 1 113 ? 10.281 -44.438 -18.469 1 86.12 113 PRO A O 1
ATOM 852 N N . PHE A 1 114 ? 12.211 -43.625 -17.812 1 85.62 114 PHE A N 1
ATOM 853 C CA . PHE A 1 114 ? 12.969 -44.781 -18.328 1 85.62 114 PHE A CA 1
ATOM 854 C C . PHE A 1 114 ? 12.609 -46.062 -17.578 1 85.62 114 PHE A C 1
ATOM 856 O O . PHE A 1 114 ? 12.453 -47.094 -18.203 1 85.62 114 PHE A O 1
ATOM 863 N N . THR A 1 115 ? 12.531 -45.906 -16.266 1 83.06 115 THR A N 1
ATOM 864 C CA . THR A 1 115 ? 12.18 -47.062 -15.445 1 83.06 115 THR A CA 1
ATOM 865 C C . THR A 1 115 ? 10.773 -47.562 -15.758 1 83.06 115 THR A C 1
ATOM 867 O O . THR A 1 115 ? 10.531 -48.75 -15.828 1 83.06 115 THR A O 1
ATOM 870 N N . ILE A 1 116 ? 9.891 -46.625 -16.016 1 84.31 116 ILE A N 1
ATOM 871 C CA . ILE A 1 116 ? 8.516 -46.969 -16.359 1 84.31 116 ILE A CA 1
ATOM 872 C C . ILE A 1 116 ? 8.484 -47.719 -17.688 1 84.31 116 ILE A C 1
ATOM 874 O O . ILE A 1 116 ? 7.84 -48.781 -17.797 1 84.31 116 ILE A O 1
ATOM 878 N N . GLY A 1 117 ? 9.195 -47.281 -18.688 1 83 117 GLY A N 1
ATOM 879 C CA . GLY A 1 117 ? 9.266 -47.969 -19.969 1 83 117 GLY A CA 1
ATOM 880 C C . GLY A 1 117 ? 9.844 -49.375 -19.875 1 83 117 GLY A C 1
ATOM 881 O O . GLY A 1 117 ? 9.297 -50.312 -20.453 1 83 117 GLY A O 1
ATOM 882 N N . LYS A 1 118 ? 10.859 -49.531 -19.109 1 83.62 118 LYS A N 1
ATOM 883 C CA . LYS A 1 118 ? 11.508 -50.844 -18.969 1 83.62 118 LYS A CA 1
ATOM 884 C C . LYS A 1 118 ? 10.617 -51.812 -18.203 1 83.62 118 LYS A C 1
ATOM 886 O O . LYS A 1 118 ? 10.633 -53 -18.484 1 83.62 118 LYS A O 1
ATOM 891 N N . LEU A 1 119 ? 9.938 -51.25 -17.234 1 81.06 119 LEU A N 1
ATOM 892 C CA . LEU A 1 119 ? 9.023 -52.094 -16.5 1 81.06 119 LEU A CA 1
ATOM 893 C C . LEU A 1 119 ? 7.871 -52.562 -17.375 1 81.06 119 LEU A C 1
ATOM 895 O O . LEU A 1 119 ? 7.449 -53.719 -17.297 1 81.06 119 LEU A O 1
ATOM 899 N N . ILE A 1 120 ? 7.418 -51.719 -18.234 1 80.88 120 ILE A N 1
ATOM 900 C CA . ILE A 1 120 ? 6.348 -52.094 -19.156 1 80.88 120 ILE A CA 1
ATOM 901 C C . ILE A 1 120 ? 6.848 -53.156 -20.141 1 80.88 120 ILE A C 1
ATOM 903 O O . ILE A 1 120 ? 6.152 -54.125 -20.406 1 80.88 120 ILE A O 1
ATOM 907 N N . ASP A 1 121 ? 8.031 -52.969 -20.656 1 81.44 121 ASP A N 1
ATOM 908 C CA . ASP A 1 121 ? 8.609 -53.969 -21.578 1 81.44 121 ASP A CA 1
ATOM 909 C C . ASP A 1 121 ? 8.812 -55.312 -20.875 1 81.44 121 ASP A C 1
ATOM 911 O O . ASP A 1 121 ? 8.609 -56.344 -21.484 1 81.44 121 ASP A O 1
ATOM 915 N N . PHE A 1 122 ? 9.203 -55.188 -19.625 1 78.88 122 PHE A N 1
ATOM 916 C CA . PHE A 1 122 ? 9.445 -56.406 -18.859 1 78.88 122 PHE A CA 1
ATOM 917 C C . PHE A 1 122 ? 8.164 -57.219 -18.688 1 78.88 122 PHE A C 1
ATOM 919 O O . PHE A 1 122 ? 8.156 -58.438 -18.859 1 78.88 122 PHE A O 1
ATOM 926 N N . PHE A 1 123 ? 7.113 -56.594 -18.391 1 75.75 123 PHE A N 1
ATOM 927 C CA . PHE A 1 123 ? 5.871 -57.281 -18.109 1 75.75 123 PHE A CA 1
ATOM 928 C C . PHE A 1 123 ? 5.148 -57.656 -19.406 1 75.75 123 PHE A C 1
ATOM 930 O O . PHE A 1 123 ? 4.27 -58.5 -19.406 1 75.75 123 PHE A O 1
ATOM 937 N N . SER A 1 124 ? 5.539 -57.031 -20.547 1 74 124 SER A N 1
ATOM 938 C CA . SER A 1 124 ? 4.875 -57.281 -21.812 1 74 124 SER A CA 1
ATOM 939 C C . SER A 1 124 ? 5.52 -58.469 -22.547 1 74 124 SER A C 1
ATOM 941 O O . SER A 1 124 ? 4.91 -59.062 -23.438 1 74 124 SER A O 1
ATOM 943 N N . THR A 1 125 ? 6.781 -58.688 -22.234 1 69.19 125 THR A N 1
ATOM 944 C CA . THR A 1 125 ? 7.469 -59.75 -22.953 1 69.19 125 THR A CA 1
ATOM 945 C C . THR A 1 125 ? 7.305 -61.062 -22.219 1 69.19 125 THR A C 1
ATOM 947 O O . THR A 1 125 ? 7.211 -61.094 -21 1 69.19 125 THR A O 1
ATOM 950 N N . ASN A 1 126 ? 6.906 -62.094 -22.922 1 60.25 126 ASN A N 1
ATOM 951 C CA . ASN A 1 126 ? 6.695 -63.438 -22.422 1 60.25 126 ASN A CA 1
ATOM 952 C C . ASN A 1 126 ? 7.926 -63.969 -21.672 1 60.25 126 ASN A C 1
ATOM 954 O O . ASN A 1 126 ? 7.812 -64.812 -20.781 1 60.25 126 ASN A O 1
ATOM 958 N N . ASN A 1 127 ? 9.156 -63.469 -21.984 1 58.62 127 ASN A N 1
ATOM 959 C CA . ASN A 1 127 ? 10.359 -63.906 -21.281 1 58.62 127 ASN A CA 1
ATOM 960 C C . ASN A 1 127 ? 11.07 -62.75 -20.594 1 58.62 127 ASN A C 1
ATOM 962 O O . ASN A 1 127 ? 12.031 -62.188 -21.141 1 58.62 127 ASN A O 1
ATOM 966 N N . PRO A 1 128 ? 10.359 -62.406 -19.531 1 61.44 128 PRO A N 1
ATOM 967 C CA . PRO A 1 128 ? 10.82 -61.156 -18.922 1 61.44 128 PRO A CA 1
ATOM 968 C C . PRO A 1 128 ? 12.219 -61.281 -18.328 1 61.44 128 PRO A C 1
ATOM 970 O O . PRO A 1 128 ? 12.523 -62.25 -17.641 1 61.44 128 PRO A O 1
ATOM 973 N N . GLN A 1 129 ? 13.367 -60.781 -18.953 1 58.06 129 GLN A N 1
ATOM 974 C CA . GLN A 1 129 ? 14.672 -60.781 -18.281 1 58.06 129 GLN A CA 1
ATOM 975 C C . GLN A 1 129 ? 14.898 -59.469 -17.562 1 58.06 129 GLN A C 1
ATOM 977 O O . GLN A 1 129 ? 14.688 -58.375 -18.125 1 58.06 129 GLN A O 1
ATOM 982 N N . ILE A 1 130 ? 14.758 -59.438 -16.203 1 60.81 130 ILE A N 1
ATOM 983 C CA . ILE A 1 130 ? 15.148 -58.25 -15.438 1 60.81 130 ILE A CA 1
ATOM 984 C C . ILE A 1 130 ? 16.625 -57.969 -15.648 1 60.81 130 ILE A C 1
ATOM 986 O O . ILE A 1 130 ? 17.453 -58.875 -15.594 1 60.81 130 ILE A O 1
ATOM 990 N N . PRO A 1 131 ? 16.953 -56.656 -16.141 1 55.91 131 PRO A N 1
ATOM 991 C CA . PRO A 1 131 ? 18.391 -56.344 -16.297 1 55.91 131 PRO A CA 1
ATOM 992 C C . PRO A 1 131 ? 19.188 -56.625 -15.023 1 55.91 131 PRO A C 1
ATOM 994 O O . PRO A 1 131 ? 18.688 -56.375 -13.922 1 55.91 131 PRO A O 1
ATOM 997 N N . PHE A 1 132 ? 20.297 -57.375 -15.156 1 59.38 132 PHE A N 1
ATOM 998 C CA . PHE A 1 132 ? 21.344 -57.688 -14.188 1 59.38 132 PHE A CA 1
ATOM 999 C C . PHE A 1 132 ? 20.969 -58.938 -13.367 1 59.38 132 PHE A C 1
ATOM 1001 O O . PHE A 1 132 ? 21.547 -59.188 -12.312 1 59.38 132 PHE A O 1
ATOM 1008 N N . GLY A 1 133 ? 19.953 -59.688 -13.805 1 62.75 133 GLY A N 1
ATOM 1009 C CA . GLY A 1 133 ? 19.641 -60.969 -13.203 1 62.75 133 GLY A CA 1
ATOM 1010 C C . GLY A 1 133 ? 18.938 -60.844 -11.867 1 62.75 133 GLY A C 1
ATOM 1011 O O . GLY A 1 133 ? 18.969 -61.75 -11.055 1 62.75 133 GLY A O 1
ATOM 1012 N N . LEU A 1 134 ? 18.406 -59.656 -11.555 1 67.69 134 LEU A N 1
ATOM 1013 C CA . LEU A 1 134 ? 17.766 -59.438 -10.25 1 67.69 134 LEU A CA 1
ATOM 1014 C C . LEU A 1 134 ? 16.344 -59.969 -10.258 1 67.69 134 LEU A C 1
ATOM 1016 O O . LEU A 1 134 ? 15.703 -60.031 -11.312 1 67.69 134 LEU A O 1
ATOM 1020 N N . SER A 1 135 ? 16.016 -60.5 -9.023 1 71.19 135 SER A N 1
ATOM 1021 C CA . SER A 1 135 ? 14.641 -60.938 -8.844 1 71.19 135 SER A CA 1
ATOM 1022 C C . SER A 1 135 ? 13.68 -59.75 -8.844 1 71.19 135 SER A C 1
ATOM 1024 O O . SER A 1 135 ? 14.109 -58.594 -8.703 1 71.19 135 SER A O 1
ATOM 1026 N N . THR A 1 136 ? 12.438 -59.938 -9.172 1 73.5 136 THR A N 1
ATOM 1027 C CA . THR A 1 136 ? 11.406 -58.875 -9.203 1 73.5 136 THR A CA 1
ATOM 1028 C C . THR A 1 136 ? 11.336 -58.156 -7.875 1 73.5 136 THR A C 1
ATOM 1030 O O . THR A 1 136 ? 11.156 -56.938 -7.844 1 73.5 136 THR A O 1
ATOM 1033 N N . TRP A 1 137 ? 11.531 -58.875 -6.871 1 73.44 137 TRP A N 1
ATOM 1034 C CA . TRP A 1 137 ? 11.477 -58.281 -5.543 1 73.44 137 TRP A CA 1
ATOM 1035 C C . TRP A 1 137 ? 12.703 -57.438 -5.281 1 73.44 137 TRP A C 1
ATOM 1037 O O . TRP A 1 137 ? 12.609 -56.344 -4.68 1 73.44 137 TRP A O 1
ATOM 1047 N N . GLU A 1 138 ? 13.812 -57.875 -5.824 1 79.06 138 GLU A N 1
ATOM 1048 C CA . GLU A 1 138 ? 15.047 -57.125 -5.645 1 79.06 138 GLU A CA 1
ATOM 1049 C C . GLU A 1 138 ? 15.039 -55.844 -6.48 1 79.06 138 GLU A C 1
ATOM 1051 O O . GLU A 1 138 ? 15.5 -54.781 -6.027 1 79.06 138 GLU A O 1
ATOM 1056 N N . ALA A 1 139 ? 14.492 -55.938 -7.562 1 78.31 139 ALA A N 1
ATOM 1057 C CA . ALA A 1 139 ? 14.398 -54.75 -8.43 1 78.31 139 ALA A CA 1
ATOM 1058 C C . ALA A 1 139 ? 13.453 -53.719 -7.844 1 78.31 139 ALA A C 1
ATOM 1060 O O . ALA A 1 139 ? 13.734 -52.531 -7.887 1 78.31 139 ALA A O 1
ATOM 1061 N N . SER A 1 140 ? 12.359 -54.188 -7.277 1 80.88 140 SER A N 1
ATOM 1062 C CA . SER A 1 140 ? 11.398 -53.281 -6.672 1 80.88 140 SER A CA 1
ATOM 1063 C C . SER A 1 140 ? 11.984 -52.625 -5.434 1 80.88 140 SER A C 1
ATOM 1065 O O . SER A 1 140 ? 11.742 -51.438 -5.195 1 80.88 140 SER A O 1
ATOM 1067 N N . ALA A 1 141 ? 12.695 -53.344 -4.688 1 82.94 141 ALA A N 1
ATOM 1068 C CA . ALA A 1 141 ? 13.32 -52.781 -3.484 1 82.94 141 ALA A CA 1
ATOM 1069 C C . ALA A 1 141 ? 14.375 -51.75 -3.844 1 82.94 141 ALA A C 1
ATOM 1071 O O . ALA A 1 141 ? 14.5 -50.719 -3.168 1 82.94 141 ALA A O 1
ATOM 1072 N N . LEU A 1 142 ? 15.102 -52 -4.887 1 84.75 142 LEU A N 1
ATOM 1073 C CA . LEU A 1 142 ? 16.125 -51.062 -5.336 1 84.75 142 LEU A CA 1
ATOM 1074 C C . LEU A 1 142 ? 15.484 -49.781 -5.832 1 84.75 142 LEU A C 1
ATOM 1076 O O . LEU A 1 142 ? 16 -48.688 -5.566 1 84.75 142 LEU A O 1
ATOM 1080 N N . LEU A 1 143 ? 14.43 -49.938 -6.543 1 86.38 143 LEU A N 1
ATOM 1081 C CA . LEU A 1 143 ? 13.734 -48.75 -7.043 1 86.38 143 LEU A CA 1
ATOM 1082 C C . LEU A 1 143 ? 13.133 -47.938 -5.891 1 86.38 143 LEU A C 1
ATOM 1084 O O . LEU A 1 143 ? 13.133 -46.719 -5.922 1 86.38 143 LEU A O 1
ATOM 1088 N N . LEU A 1 144 ? 12.648 -48.625 -4.863 1 87.06 144 LEU A N 1
ATOM 1089 C CA . LEU A 1 144 ? 12.094 -47.969 -3.689 1 87.06 144 LEU A CA 1
ATOM 1090 C C . LEU A 1 144 ? 13.172 -47.156 -2.975 1 87.06 144 LEU A C 1
ATOM 1092 O O . LEU A 1 144 ? 12.914 -46.031 -2.539 1 87.06 144 LEU A O 1
ATOM 1096 N N . VAL A 1 145 ? 14.32 -47.719 -2.85 1 89 145 VAL A N 1
ATOM 1097 C CA . VAL A 1 145 ? 15.43 -47.031 -2.189 1 89 145 VAL A CA 1
ATOM 1098 C C . VAL A 1 145 ? 15.859 -45.844 -3.02 1 89 145 VAL A C 1
ATOM 1100 O O . VAL A 1 145 ? 16.141 -44.781 -2.475 1 89 145 VAL A O 1
ATOM 1103 N N . LEU A 1 146 ? 15.852 -45.969 -4.297 1 88.69 146 LEU A N 1
ATOM 1104 C CA . LEU A 1 146 ? 16.266 -44.906 -5.188 1 88.69 146 LEU A CA 1
ATOM 1105 C C . LEU A 1 146 ? 15.258 -43.75 -5.141 1 88.69 146 LEU A C 1
ATOM 1107 O O . LEU A 1 146 ? 15.656 -42.594 -5.082 1 88.69 146 LEU A O 1
ATOM 1111 N N . PHE A 1 147 ? 14.016 -44.062 -5.125 1 88.62 147 PHE A N 1
ATOM 1112 C CA . PHE A 1 147 ? 12.984 -43.031 -5.094 1 88.62 147 PHE A CA 1
ATOM 1113 C C . PHE A 1 147 ? 12.945 -42.344 -3.734 1 88.62 147 PHE A C 1
ATOM 1115 O O . PHE A 1 147 ? 12.688 -41.156 -3.648 1 88.62 147 PHE A O 1
ATOM 1122 N N . THR A 1 148 ? 13.211 -43.125 -2.688 1 90.75 148 THR A N 1
ATOM 1123 C CA . THR A 1 148 ? 13.258 -42.562 -1.352 1 90.75 148 THR A CA 1
ATOM 1124 C C . THR A 1 148 ? 14.461 -41.625 -1.208 1 90.75 148 THR A C 1
ATOM 1126 O O . THR A 1 148 ? 14.352 -40.531 -0.633 1 90.75 148 THR A O 1
ATOM 1129 N N . ALA A 1 149 ? 15.578 -42.062 -1.76 1 90.94 149 ALA A N 1
ATOM 1130 C CA . ALA A 1 149 ? 16.766 -41.219 -1.739 1 90.94 149 ALA A CA 1
ATOM 1131 C C . ALA A 1 149 ? 16.562 -39.938 -2.568 1 90.94 149 ALA A C 1
ATOM 1133 O O . ALA A 1 149 ? 17.031 -38.875 -2.193 1 90.94 149 ALA A O 1
ATOM 1134 N N . GLY A 1 150 ? 15.914 -40.094 -3.637 1 89.69 150 GLY A N 1
ATOM 1135 C CA . GLY A 1 150 ? 15.594 -38.938 -4.457 1 89.69 150 GLY A CA 1
ATOM 1136 C C . GLY A 1 150 ? 14.672 -37.938 -3.771 1 89.69 150 GLY A C 1
ATOM 1137 O O . GLY A 1 150 ? 14.875 -36.719 -3.854 1 89.69 150 GLY A O 1
ATOM 1138 N N . ALA A 1 151 ? 13.695 -38.438 -3.072 1 89.44 151 ALA A N 1
ATOM 1139 C CA . ALA A 1 151 ? 12.75 -37.594 -2.35 1 89.44 151 ALA A CA 1
ATOM 1140 C C . ALA A 1 151 ? 13.438 -36.875 -1.188 1 89.44 151 ALA A C 1
ATOM 1142 O O . ALA A 1 151 ? 13.156 -35.688 -0.913 1 89.44 151 ALA A O 1
ATOM 1143 N N . ALA A 1 152 ? 14.305 -37.594 -0.526 1 91.62 152 ALA A N 1
ATOM 1144 C CA . ALA A 1 152 ? 15.055 -37 0.572 1 91.62 152 ALA A CA 1
ATOM 1145 C C . ALA A 1 152 ? 15.984 -35.906 0.065 1 91.62 152 ALA A C 1
ATOM 1147 O O . ALA A 1 152 ? 16.141 -34.875 0.706 1 91.62 152 ALA A O 1
ATOM 1148 N N . ALA A 1 153 ? 16.625 -36.156 -1.037 1 92.12 153 ALA A N 1
ATOM 1149 C CA . ALA A 1 153 ? 17.484 -35.156 -1.641 1 92.12 153 ALA A CA 1
ATOM 1150 C C . ALA A 1 153 ? 16.688 -33.938 -2.07 1 92.12 153 ALA A C 1
ATOM 1152 O O . ALA A 1 153 ? 17.156 -32.812 -1.928 1 92.12 153 ALA A O 1
ATOM 1153 N N . ASN A 1 154 ? 15.547 -34.156 -2.518 1 89 154 ASN A N 1
ATOM 1154 C CA . ASN A 1 154 ? 14.695 -33.031 -2.936 1 89 154 ASN A CA 1
ATOM 1155 C C . ASN A 1 154 ? 14.227 -32.219 -1.742 1 89 154 ASN A C 1
ATOM 1157 O O . ASN A 1 154 ? 14.188 -30.984 -1.814 1 89 154 ASN A O 1
ATOM 1161 N N . ALA A 1 155 ? 13.844 -32.906 -0.736 1 90.19 155 ALA A N 1
ATOM 1162 C CA . ALA A 1 155 ? 13.438 -32.219 0.483 1 90.19 155 ALA A CA 1
ATOM 1163 C C . ALA A 1 155 ? 14.594 -31.422 1.063 1 90.19 155 ALA A C 1
ATOM 1165 O O . ALA A 1 155 ? 14.414 -30.266 1.473 1 90.19 155 ALA A O 1
ATOM 1166 N N . GLY A 1 156 ? 15.711 -32.031 1.105 1 90.69 156 GLY A N 1
ATOM 1167 C CA . GLY A 1 156 ? 16.891 -31.328 1.602 1 90.69 156 GLY A CA 1
ATOM 1168 C C . GLY A 1 156 ? 17.25 -30.109 0.777 1 90.69 156 GLY A C 1
ATOM 1169 O O . GLY A 1 156 ? 17.562 -29.047 1.328 1 90.69 156 GLY A O 1
ATOM 1170 N N . ARG A 1 157 ? 17.219 -30.281 -0.426 1 89 157 ARG A N 1
ATOM 1171 C CA . ARG A 1 157 ? 17.5 -29.172 -1.328 1 89 157 ARG A CA 1
ATOM 1172 C C . ARG A 1 157 ? 16.531 -28.016 -1.089 1 89 157 ARG A C 1
ATOM 1174 O O . ARG A 1 157 ? 16.938 -26.859 -0.988 1 89 157 ARG A O 1
ATOM 1181 N N . ALA A 1 158 ? 15.266 -28.312 -1.053 1 86.06 158 ALA A N 1
ATOM 1182 C CA . ALA A 1 158 ? 14.242 -27.297 -0.888 1 86.06 158 ALA A CA 1
ATOM 1183 C C . ALA A 1 158 ? 14.422 -26.547 0.428 1 86.06 158 ALA A C 1
ATOM 1185 O O . ALA A 1 158 ? 14.305 -25.312 0.47 1 86.06 158 ALA A O 1
ATOM 1186 N N . MET A 1 159 ? 14.781 -27.297 1.456 1 89.44 159 MET A N 1
ATOM 1187 C CA . MET A 1 159 ? 14.961 -26.703 2.777 1 89.44 159 MET A CA 1
ATOM 1188 C C . MET A 1 159 ? 16.188 -25.797 2.799 1 89.44 159 MET A C 1
ATOM 1190 O O . MET A 1 159 ? 16.109 -24.656 3.268 1 89.44 159 MET A O 1
ATOM 1194 N N . ILE A 1 160 ? 17.234 -26.281 2.256 1 91 160 ILE A N 1
ATOM 1195 C CA . ILE A 1 160 ? 18.484 -25.531 2.303 1 91 160 ILE A CA 1
ATOM 1196 C C . ILE A 1 160 ? 18.375 -24.281 1.438 1 91 160 ILE A C 1
ATOM 1198 O O . ILE A 1 160 ? 18.812 -23.203 1.834 1 91 160 ILE A O 1
ATOM 1202 N N . MET A 1 161 ? 17.734 -24.438 0.318 1 87.94 161 MET A N 1
ATOM 1203 C CA . MET A 1 161 ? 17.594 -23.297 -0.582 1 87.94 161 MET A CA 1
ATOM 1204 C C . MET A 1 161 ? 16.703 -22.219 0.047 1 87.94 161 MET A C 1
ATOM 1206 O O . MET A 1 161 ? 17.016 -21.031 -0.048 1 87.94 161 MET A O 1
ATOM 1210 N N . ARG A 1 162 ? 15.641 -22.641 0.624 1 86.88 162 ARG A N 1
ATOM 1211 C CA . ARG A 1 162 ? 14.719 -21.703 1.247 1 86.88 162 ARG A CA 1
ATOM 1212 C C . ARG A 1 162 ? 15.391 -20.969 2.41 1 86.88 162 ARG A C 1
ATOM 1214 O O . ARG A 1 162 ? 15.227 -19.766 2.566 1 86.88 162 ARG A O 1
ATOM 1221 N N . LEU A 1 163 ? 16.172 -21.703 3.211 1 89.62 163 LEU A N 1
ATOM 1222 C CA . LEU A 1 163 ? 16.844 -21.109 4.355 1 89.62 163 LEU A CA 1
ATOM 1223 C C . LEU A 1 163 ? 17.922 -20.141 3.895 1 89.62 163 LEU A C 1
ATOM 1225 O O . LEU A 1 163 ? 18.078 -19.062 4.469 1 89.62 163 LEU A O 1
ATOM 1229 N N . ALA A 1 164 ? 18.656 -20.562 2.922 1 88.88 164 ALA A N 1
ATOM 1230 C CA . ALA A 1 164 ? 19.688 -19.672 2.375 1 88.88 164 ALA A CA 1
ATOM 1231 C C . ALA A 1 164 ? 19.047 -18.406 1.784 1 88.88 164 ALA A C 1
ATOM 1233 O O . ALA A 1 164 ? 19.594 -17.312 1.932 1 88.88 164 ALA A O 1
ATOM 1234 N N . GLY A 1 165 ? 17.938 -18.625 1.089 1 87.81 165 GLY A N 1
ATOM 1235 C CA . GLY A 1 165 ? 17.234 -17.484 0.523 1 87.81 165 GLY A CA 1
ATOM 1236 C C . GLY A 1 165 ? 16.781 -16.484 1.568 1 87.81 165 GLY A C 1
ATOM 1237 O O . GLY A 1 165 ? 16.938 -15.281 1.381 1 87.81 165 GLY A O 1
ATOM 1238 N N . GLN A 1 166 ? 16.297 -17 2.645 1 89.25 166 GLN A N 1
ATOM 1239 C CA . GLN A 1 166 ? 15.812 -16.109 3.703 1 89.25 166 GLN A CA 1
ATOM 1240 C C . GLN A 1 166 ? 16.969 -15.383 4.387 1 89.25 166 GLN A C 1
ATOM 1242 O O . GLN A 1 166 ? 16.812 -14.242 4.812 1 89.25 166 GLN A O 1
ATOM 1247 N N . ARG A 1 167 ? 18.078 -15.992 4.527 1 91.38 167 ARG A N 1
ATOM 1248 C CA . ARG A 1 167 ? 19.25 -15.344 5.109 1 91.38 167 ARG A CA 1
ATOM 1249 C C . ARG A 1 167 ? 19.766 -14.227 4.199 1 91.38 167 ARG A C 1
ATOM 1251 O O . ARG A 1 167 ? 20.219 -13.188 4.68 1 91.38 167 ARG A O 1
ATOM 1258 N N . ILE A 1 168 ? 19.734 -14.492 2.965 1 90.12 168 ILE A N 1
ATOM 1259 C CA . ILE A 1 168 ? 20.156 -13.477 2.002 1 90.12 168 ILE A CA 1
ATOM 1260 C C . ILE A 1 168 ? 19.234 -12.266 2.086 1 90.12 168 ILE A C 1
ATOM 1262 O O . ILE A 1 168 ? 19.703 -11.125 2.104 1 90.12 168 ILE A O 1
ATOM 1266 N N . VAL A 1 169 ? 17.891 -12.508 2.098 1 91.19 169 VAL A N 1
ATOM 1267 C CA . VAL A 1 169 ? 16.922 -11.43 2.201 1 91.19 169 VAL A CA 1
ATOM 1268 C C . VAL A 1 169 ? 17.141 -10.648 3.492 1 91.19 169 VAL A C 1
ATOM 1270 O O . VAL A 1 169 ? 17.062 -9.414 3.498 1 91.19 169 VAL A O 1
ATOM 1273 N N . ALA A 1 170 ? 17.422 -11.398 4.566 1 92.56 170 ALA A N 1
ATOM 1274 C CA . ALA A 1 170 ? 17.656 -10.766 5.859 1 92.56 170 ALA A CA 1
ATOM 1275 C C . ALA A 1 170 ? 18.859 -9.812 5.785 1 92.56 170 ALA A C 1
ATOM 1277 O O . ALA A 1 170 ? 18.781 -8.688 6.273 1 92.56 170 ALA A O 1
ATOM 1278 N N . ARG A 1 171 ? 19.891 -10.203 5.211 1 91.88 171 ARG A N 1
ATOM 1279 C CA . ARG A 1 171 ? 21.094 -9.375 5.074 1 91.88 171 ARG A CA 1
ATOM 1280 C C . ARG A 1 171 ? 20.828 -8.172 4.184 1 91.88 171 ARG A C 1
ATOM 1282 O O . ARG A 1 171 ? 21.328 -7.074 4.445 1 91.88 171 ARG A O 1
ATOM 1289 N N . LEU A 1 172 ? 20.094 -8.422 3.16 1 91.31 172 LEU A N 1
ATOM 1290 C CA . LEU A 1 172 ? 19.766 -7.336 2.242 1 91.31 172 LEU A CA 1
ATOM 1291 C C . LEU A 1 172 ? 18.922 -6.273 2.939 1 91.31 172 LEU A C 1
ATOM 1293 O O . LEU A 1 172 ? 19.141 -5.074 2.746 1 91.31 172 LEU A O 1
ATOM 1297 N N . ARG A 1 173 ? 18 -6.742 3.686 1 93.56 173 ARG A N 1
ATOM 1298 C CA . ARG A 1 173 ? 17.141 -5.816 4.426 1 93.56 173 ARG A CA 1
ATOM 1299 C C . ARG A 1 173 ? 17.953 -5.012 5.434 1 93.56 173 ARG A C 1
ATOM 1301 O O . ARG A 1 173 ? 17.797 -3.795 5.543 1 93.56 173 ARG A O 1
ATOM 1308 N N . GLU A 1 174 ? 18.797 -5.684 6.09 1 94.44 174 GLU A N 1
ATOM 1309 C CA . GLU A 1 174 ? 19.641 -5.031 7.09 1 94.44 174 GLU A CA 1
ATOM 1310 C C . GLU A 1 174 ? 20.547 -3.984 6.449 1 94.44 174 GLU A C 1
ATOM 1312 O O . GLU A 1 174 ? 20.672 -2.873 6.965 1 94.44 174 GLU A O 1
ATOM 1317 N N . ASN A 1 175 ? 21.156 -4.367 5.375 1 92.94 175 ASN A N 1
ATOM 1318 C CA . ASN A 1 175 ? 22.062 -3.451 4.684 1 92.94 175 ASN A CA 1
ATOM 1319 C C . ASN A 1 175 ? 21.312 -2.26 4.098 1 92.94 175 ASN A C 1
ATOM 1321 O O . ASN A 1 175 ? 21.812 -1.13 4.137 1 92.94 175 ASN A O 1
ATOM 1325 N N . THR A 1 176 ? 20.203 -2.535 3.529 1 93.5 176 THR A N 1
ATOM 1326 C CA . THR A 1 176 ? 19.391 -1.466 2.947 1 93.5 176 THR A CA 1
ATOM 1327 C C . THR A 1 176 ? 18.922 -0.492 4.023 1 93.5 176 THR A C 1
ATOM 1329 O O . THR A 1 176 ? 19 0.725 3.84 1 93.5 176 THR A O 1
ATOM 1332 N N . TYR A 1 177 ? 18.484 -1.067 5.125 1 95.38 177 TYR A N 1
ATOM 1333 C CA . TYR A 1 177 ? 18.031 -0.248 6.238 1 95.38 177 TYR A CA 1
ATOM 1334 C C . TYR A 1 177 ? 19.172 0.583 6.812 1 95.38 177 TYR A C 1
ATOM 1336 O O . TYR A 1 177 ? 19 1.779 7.066 1 95.38 177 TYR A O 1
ATOM 1344 N N . SER A 1 178 ? 20.25 0.022 7.008 1 94.31 178 SER A N 1
ATOM 1345 C CA . SER A 1 178 ? 21.422 0.709 7.535 1 94.31 178 SER A CA 1
ATOM 1346 C C . SER A 1 178 ? 21.875 1.828 6.602 1 94.31 178 SER A C 1
ATOM 1348 O O . SER A 1 178 ? 22.219 2.92 7.055 1 94.31 178 SER A O 1
ATOM 1350 N N . ALA A 1 179 ? 21.859 1.51 5.359 1 93.38 179 ALA A N 1
ATOM 1351 C CA . ALA A 1 179 ? 22.25 2.521 4.375 1 93.38 179 ALA A CA 1
ATOM 1352 C C . ALA A 1 179 ? 21.25 3.676 4.363 1 93.38 179 ALA A C 1
ATOM 1354 O O . ALA A 1 179 ? 21.641 4.84 4.23 1 93.38 179 ALA A O 1
ATOM 1355 N N . ALA A 1 180 ? 20.016 3.375 4.461 1 93.69 180 ALA A N 1
ATOM 1356 C CA . ALA A 1 180 ? 18.969 4.395 4.449 1 93.69 180 ALA A CA 1
ATOM 1357 C C . ALA A 1 180 ? 19.094 5.328 5.648 1 93.69 180 ALA A C 1
ATOM 1359 O O . ALA A 1 180 ? 18.891 6.539 5.531 1 93.69 180 ALA A O 1
ATOM 1360 N N . LEU A 1 181 ? 19.469 4.781 6.793 1 94.06 181 LEU A N 1
ATOM 1361 C CA . LEU A 1 181 ? 19.594 5.566 8.016 1 94.06 181 LEU A CA 1
ATOM 1362 C C . LEU A 1 181 ? 20.75 6.551 7.918 1 94.06 181 LEU A C 1
ATOM 1364 O O . LEU A 1 181 ? 20.781 7.562 8.625 1 94.06 181 LEU A O 1
ATOM 1368 N N . LYS A 1 182 ? 21.672 6.309 7.082 1 92.44 182 LYS A N 1
ATOM 1369 C CA . LYS A 1 182 ? 22.875 7.117 7 1 92.44 182 LYS A CA 1
ATOM 1370 C C . LYS A 1 182 ? 22.797 8.125 5.863 1 92.44 182 LYS A C 1
ATOM 1372 O O . LYS A 1 182 ? 23.688 8.961 5.691 1 92.44 182 LYS A O 1
ATOM 1377 N N . GLN A 1 183 ? 21.703 8.07 5.16 1 91.56 183 GLN A N 1
ATOM 1378 C CA . GLN A 1 183 ? 21.531 8.977 4.031 1 91.56 183 GLN A CA 1
ATOM 1379 C C . GLN A 1 183 ? 21.094 10.359 4.496 1 91.56 183 GLN A C 1
ATOM 1381 O O . GLN A 1 183 ? 20.766 10.547 5.668 1 91.56 183 GLN A O 1
ATOM 1386 N N . GLU A 1 184 ? 21.156 11.305 3.533 1 92.31 184 GLU A N 1
ATOM 1387 C CA . GLU A 1 184 ? 20.672 12.648 3.83 1 92.31 184 GLU A CA 1
ATOM 1388 C C . GLU A 1 184 ? 19.172 12.625 4.172 1 92.31 184 GLU A C 1
ATOM 1390 O O . GLU A 1 184 ? 18.406 11.875 3.568 1 92.31 184 GLU A O 1
ATOM 1395 N N . VAL A 1 185 ? 18.844 13.438 5.031 1 90.75 185 VAL A N 1
ATOM 1396 C CA . VAL A 1 185 ? 17.469 13.477 5.527 1 90.75 185 VAL A CA 1
ATOM 1397 C C . VAL A 1 185 ? 16.516 13.789 4.379 1 90.75 185 VAL A C 1
ATOM 1399 O O . VAL A 1 185 ? 15.422 13.211 4.293 1 90.75 185 VAL A O 1
ATOM 1402 N N . GLU A 1 186 ? 16.922 14.703 3.5 1 88.81 186 GLU A N 1
ATOM 1403 C CA . GLU A 1 186 ? 16.047 15.117 2.404 1 88.81 186 GLU A CA 1
ATOM 1404 C C . GLU A 1 186 ? 15.766 13.953 1.457 1 88.81 186 GLU A C 1
ATOM 1406 O O . GLU A 1 186 ? 14.648 13.805 0.958 1 88.81 186 GLU A O 1
ATOM 1411 N N . TYR A 1 187 ? 16.766 13.227 1.219 1 87.19 187 TYR A N 1
ATOM 1412 C CA . TYR A 1 187 ? 16.641 12.086 0.327 1 87.19 187 TYR A CA 1
ATOM 1413 C C . TYR A 1 187 ? 15.609 11.094 0.845 1 87.19 187 TYR A C 1
ATOM 1415 O O . TYR A 1 187 ? 14.766 10.617 0.082 1 87.19 187 TYR A O 1
ATOM 1423 N N . VAL A 1 188 ? 15.656 10.773 2.109 1 88.06 188 VAL A N 1
ATOM 1424 C CA . VAL A 1 188 ? 14.773 9.773 2.707 1 88.06 188 VAL A CA 1
ATOM 1425 C C . VAL A 1 188 ? 13.383 10.367 2.904 1 88.06 188 VAL A C 1
ATOM 1427 O O . VAL A 1 188 ? 12.375 9.68 2.715 1 88.06 188 VAL A O 1
ATOM 1430 N N . GLU A 1 189 ? 13.312 11.641 3.287 1 85 189 GLU A N 1
ATOM 1431 C CA . GLU A 1 189 ? 12.023 12.289 3.523 1 85 189 GLU A CA 1
ATOM 1432 C C . GLU A 1 189 ? 11.211 12.375 2.236 1 85 189 GLU A C 1
ATOM 1434 O O . GLU A 1 189 ? 9.984 12.219 2.262 1 85 189 GLU A O 1
ATOM 1439 N N . ARG A 1 190 ? 11.867 12.562 1.123 1 77.12 190 ARG A N 1
ATOM 1440 C CA . ARG A 1 190 ? 11.172 12.688 -0.156 1 77.12 190 ARG A CA 1
ATOM 1441 C C . ARG A 1 190 ? 10.758 11.32 -0.693 1 77.12 190 ARG A C 1
ATOM 1443 O O . ARG A 1 190 ? 9.766 11.203 -1.413 1 77.12 190 ARG A O 1
ATOM 1450 N N . GLY A 1 191 ? 11.477 10.406 -0.274 1 80.5 191 GLY A N 1
ATOM 1451 C CA . GLY A 1 191 ? 11.219 9.07 -0.789 1 80.5 191 GLY A CA 1
ATOM 1452 C C . GLY A 1 191 ? 10.938 8.055 0.302 1 80.5 191 GLY A C 1
ATOM 1453 O O . GLY A 1 191 ? 11.406 6.914 0.237 1 80.5 191 GLY A O 1
ATOM 1454 N N . GLU A 1 192 ? 10.266 8.484 1.325 1 82.25 192 GLU A N 1
ATOM 1455 C CA . GLU A 1 192 ? 10.055 7.586 2.451 1 82.25 192 GLU A CA 1
ATOM 1456 C C . GLU A 1 192 ? 9.305 6.328 2.018 1 82.25 192 GLU A C 1
ATOM 1458 O O . GLU A 1 192 ? 9.727 5.211 2.326 1 82.25 192 GLU A O 1
ATOM 1463 N N . GLY A 1 193 ? 8.25 6.566 1.291 1 75.38 193 GLY A N 1
ATOM 1464 C CA . GLY A 1 193 ? 7.488 5.43 0.794 1 75.38 193 GLY A CA 1
ATOM 1465 C C . GLY A 1 193 ? 8.289 4.535 -0.129 1 75.38 193 GLY A C 1
ATOM 1466 O O . GLY A 1 193 ? 8.164 3.309 -0.078 1 75.38 193 GLY A O 1
ATOM 1467 N N . ASP A 1 194 ? 9.094 5.121 -0.858 1 84.81 194 ASP A N 1
ATOM 1468 C CA . ASP A 1 194 ? 9.914 4.379 -1.808 1 84.81 194 ASP A CA 1
ATOM 1469 C C . ASP A 1 194 ? 10.961 3.533 -1.085 1 84.81 194 ASP A C 1
ATOM 1471 O O . ASP A 1 194 ? 11.172 2.371 -1.434 1 84.81 194 ASP A O 1
ATOM 1475 N N . VAL A 1 195 ? 11.625 4.117 -0.115 1 88.19 195 VAL A N 1
ATOM 1476 C CA . VAL A 1 195 ? 12.633 3.396 0.65 1 88.19 195 VAL A CA 1
ATOM 1477 C C . VAL A 1 195 ? 11.984 2.232 1.396 1 88.19 195 VAL A C 1
ATOM 1479 O O . VAL A 1 195 ? 12.555 1.14 1.466 1 88.19 195 VAL A O 1
ATOM 1482 N N . LEU A 1 196 ? 10.859 2.467 1.881 1 88.12 196 LEU A N 1
ATOM 1483 C CA . LEU A 1 196 ? 10.141 1.423 2.605 1 88.12 196 LEU A CA 1
ATOM 1484 C C . LEU A 1 196 ? 9.758 0.28 1.673 1 88.12 196 LEU A C 1
ATOM 1486 O O . LEU A 1 196 ? 9.852 -0.892 2.047 1 88.12 196 LEU A O 1
ATOM 1490 N N . SER A 1 197 ? 9.297 0.633 0.495 1 85.81 197 SER A N 1
ATOM 1491 C CA . SER A 1 197 ? 8.945 -0.386 -0.488 1 85.81 197 SER A CA 1
ATOM 1492 C C . SER A 1 197 ? 10.156 -1.211 -0.89 1 85.81 197 SER A C 1
ATOM 1494 O O . SER A 1 197 ? 10.062 -2.428 -1.061 1 85.81 197 SER A O 1
ATOM 1496 N N . ARG A 1 198 ? 11.258 -0.615 -1.084 1 87.25 198 ARG A N 1
ATOM 1497 C CA . ARG A 1 198 ? 12.5 -1.308 -1.414 1 87.25 198 ARG A CA 1
ATOM 1498 C C . ARG A 1 198 ? 12.906 -2.26 -0.295 1 87.25 198 ARG A C 1
ATOM 1500 O O . ARG A 1 198 ? 13.352 -3.381 -0.558 1 87.25 198 ARG A O 1
ATOM 1507 N N . LEU A 1 199 ? 12.602 -1.791 0.926 1 88.94 199 LEU A N 1
ATOM 1508 C CA . LEU A 1 199 ? 12.984 -2.561 2.104 1 88.94 199 LEU A CA 1
ATOM 1509 C C . LEU A 1 199 ? 12.062 -3.754 2.301 1 88.94 199 LEU A C 1
ATOM 1511 O O . LEU A 1 199 ? 12.508 -4.836 2.686 1 88.94 199 LEU A O 1
ATOM 1515 N N . SER A 1 200 ? 10.867 -3.633 2.02 1 86 200 SER A N 1
ATOM 1516 C CA . SER A 1 200 ? 9.891 -4.652 2.379 1 86 200 SER A CA 1
ATOM 1517 C C . SER A 1 200 ? 9.547 -5.539 1.185 1 86 200 SER A C 1
ATOM 1519 O O . SER A 1 200 ? 9.445 -6.758 1.317 1 86 200 SER A O 1
ATOM 1521 N N . VAL A 1 201 ? 9.453 -4.914 0.017 1 83.5 201 VAL A N 1
ATOM 1522 C CA . VAL A 1 201 ? 8.93 -5.637 -1.137 1 83.5 201 VAL A CA 1
ATOM 1523 C C . VAL A 1 201 ? 10.07 -6.051 -2.055 1 83.5 201 VAL A C 1
ATOM 1525 O O . VAL A 1 201 ? 10.242 -7.234 -2.359 1 83.5 201 VAL A O 1
ATOM 1528 N N . ASP A 1 202 ? 10.859 -5.152 -2.469 1 87.25 202 ASP A N 1
ATOM 1529 C CA . ASP A 1 202 ? 11.906 -5.414 -3.453 1 87.25 202 ASP A CA 1
ATOM 1530 C C . ASP A 1 202 ? 12.922 -6.426 -2.924 1 87.25 202 ASP A C 1
ATOM 1532 O O . ASP A 1 202 ? 13.391 -7.293 -3.668 1 87.25 202 ASP A O 1
ATOM 1536 N N . THR A 1 203 ? 13.195 -6.312 -1.664 1 89.31 203 THR A N 1
ATOM 1537 C CA . THR A 1 203 ? 14.148 -7.25 -1.087 1 89.31 203 THR A CA 1
ATOM 1538 C C . THR A 1 203 ? 13.594 -8.672 -1.116 1 89.31 203 THR A C 1
ATOM 1540 O O . THR A 1 203 ? 14.336 -9.625 -1.357 1 89.31 203 THR A O 1
ATOM 1543 N N . SER A 1 204 ? 12.367 -8.812 -0.916 1 86.88 204 SER A N 1
ATOM 1544 C CA . SER A 1 204 ? 11.742 -10.125 -0.97 1 86.88 204 SER A CA 1
ATOM 1545 C C . SER A 1 204 ? 11.773 -10.695 -2.385 1 86.88 204 SER A C 1
ATOM 1547 O O . SER A 1 204 ? 11.992 -11.891 -2.576 1 86.88 204 SER A O 1
ATOM 1549 N N . ILE A 1 205 ? 11.594 -9.859 -3.312 1 85.75 205 ILE A N 1
ATOM 1550 C CA . ILE A 1 205 ? 11.617 -10.273 -4.711 1 85.75 205 ILE A CA 1
ATOM 1551 C C . ILE A 1 205 ? 13.016 -10.734 -5.09 1 85.75 205 ILE A C 1
ATOM 1553 O O . ILE A 1 205 ? 13.18 -11.773 -5.734 1 85.75 205 ILE A O 1
ATOM 1557 N N . VAL A 1 206 ? 13.992 -10 -4.637 1 85.88 206 VAL A N 1
ATOM 1558 C CA . VAL A 1 206 ? 15.375 -10.367 -4.914 1 85.88 206 VAL A CA 1
ATOM 1559 C C . VAL A 1 206 ? 15.695 -11.703 -4.254 1 85.88 206 VAL A C 1
ATOM 1561 O O . VAL A 1 206 ? 16.312 -12.586 -4.875 1 85.88 206 VAL A O 1
ATOM 1564 N N . GLY A 1 207 ? 15.258 -11.844 -3.051 1 83.06 207 GLY A N 1
ATOM 1565 C CA . GLY A 1 207 ? 15.5 -13.086 -2.342 1 83.06 207 GLY A CA 1
ATOM 1566 C C . GLY A 1 207 ? 14.859 -14.289 -3.014 1 83.06 207 GLY A C 1
ATOM 1567 O O . GLY A 1 207 ? 15.5 -15.336 -3.17 1 83.06 207 GLY A O 1
ATOM 1568 N N . GLU A 1 208 ? 13.664 -14.148 -3.451 1 81.5 208 GLU A N 1
ATOM 1569 C CA . GLU A 1 208 ? 12.953 -15.234 -4.109 1 81.5 208 GLU A CA 1
ATOM 1570 C C . GLU A 1 208 ? 13.602 -15.602 -5.441 1 81.5 208 GLU A C 1
ATOM 1572 O O . GLU A 1 208 ? 13.641 -16.781 -5.82 1 81.5 208 GLU A O 1
ATOM 1577 N N . SER A 1 209 ? 14.07 -14.602 -6.078 1 81.12 209 SER A N 1
ATOM 1578 C CA . SER A 1 209 ? 14.672 -14.812 -7.391 1 81.12 209 SER A CA 1
ATOM 1579 C C . SER A 1 209 ? 16 -15.555 -7.281 1 81.12 209 SER A C 1
ATOM 1581 O O . SER A 1 209 ? 16.328 -16.375 -8.133 1 81.12 209 SER A O 1
ATOM 1583 N N . VAL A 1 210 ? 16.719 -15.375 -6.207 1 77.31 210 VAL A N 1
ATOM 1584 C CA . VAL A 1 210 ? 18.062 -15.938 -6.074 1 77.31 210 VAL A CA 1
ATOM 1585 C C . VAL A 1 210 ? 17.984 -17.328 -5.43 1 77.31 210 VAL A C 1
ATOM 1587 O O . VAL A 1 210 ? 18.953 -18.078 -5.457 1 77.31 210 VAL A O 1
ATOM 1590 N N . THR A 1 211 ? 16.891 -17.625 -4.934 1 77.38 211 THR A N 1
ATOM 1591 C CA . THR A 1 211 ? 16.859 -18.891 -4.203 1 77.38 211 THR A CA 1
ATOM 1592 C C . THR A 1 211 ? 15.891 -19.859 -4.871 1 77.38 211 THR A C 1
ATOM 1594 O O . THR A 1 211 ? 16.281 -20.609 -5.766 1 77.38 211 THR A O 1
ATOM 1597 N N . GLN A 1 212 ? 14.492 -19.578 -4.672 1 74 212 GLN A N 1
ATOM 1598 C CA . GLN A 1 212 ? 13.508 -20.547 -5.148 1 74 212 GLN A CA 1
ATOM 1599 C C . GLN A 1 212 ? 13.445 -20.562 -6.676 1 74 212 GLN A C 1
ATOM 1601 O O . GLN A 1 212 ? 13.445 -21.625 -7.293 1 74 212 GLN A O 1
ATOM 1606 N N . ASN A 1 213 ? 13.539 -19.469 -7.184 1 79.81 213 ASN A N 1
ATOM 1607 C CA . ASN A 1 213 ? 13.414 -19.406 -8.633 1 79.81 213 ASN A CA 1
ATOM 1608 C C . ASN A 1 213 ? 14.68 -19.891 -9.336 1 79.81 213 ASN A C 1
ATOM 1610 O O . ASN A 1 213 ? 14.617 -20.5 -10.398 1 79.81 213 ASN A O 1
ATOM 1614 N N . LEU A 1 214 ? 15.789 -19.719 -8.641 1 78.44 214 LEU A N 1
ATOM 1615 C CA . LEU A 1 214 ? 17.047 -20.234 -9.188 1 78.44 214 LEU A CA 1
ATOM 1616 C C . LEU A 1 214 ? 17.078 -21.75 -9.148 1 78.44 214 LEU A C 1
ATOM 1618 O O . LEU A 1 214 ? 17.5 -22.391 -10.109 1 78.44 214 LEU A O 1
ATOM 1622 N N . SER A 1 215 ? 16.656 -22.188 -8.039 1 82.38 215 SER A N 1
ATOM 1623 C CA . SER A 1 215 ? 16.578 -23.641 -7.902 1 82.38 215 SER A CA 1
ATOM 1624 C C . SER A 1 215 ? 15.664 -24.25 -8.953 1 82.38 215 SER A C 1
ATOM 1626 O O . SER A 1 215 ? 16.016 -25.25 -9.586 1 82.38 215 SER A O 1
ATOM 1628 N N . ASP A 1 216 ? 14.469 -23.641 -9.125 1 83.06 216 ASP A N 1
ATOM 1629 C CA . ASP A 1 216 ? 13.531 -24.125 -10.125 1 83.06 216 ASP A CA 1
ATOM 1630 C C . ASP A 1 216 ? 14.102 -23.969 -11.539 1 83.06 216 ASP A C 1
ATOM 1632 O O . ASP A 1 216 ? 13.852 -24.812 -12.406 1 83.06 216 ASP A O 1
ATOM 1636 N N . GLY A 1 217 ? 14.852 -22.922 -11.703 1 83.44 217 GLY A N 1
ATOM 1637 C CA . GLY A 1 217 ? 15.508 -22.734 -12.984 1 83.44 217 GLY A CA 1
ATOM 1638 C C . GLY A 1 217 ? 16.562 -23.781 -13.289 1 83.44 217 GLY A C 1
ATOM 1639 O O . GLY A 1 217 ? 16.609 -24.312 -14.398 1 83.44 217 GLY A O 1
ATOM 1640 N N . LEU A 1 218 ? 17.328 -24.141 -12.297 1 85.69 218 LEU A N 1
ATOM 1641 C CA . LEU A 1 218 ? 18.328 -25.172 -12.469 1 85.69 218 LEU A CA 1
ATOM 1642 C C . LEU A 1 218 ? 17.688 -26.531 -12.719 1 85.69 218 LEU A C 1
ATOM 1644 O O . LEU A 1 218 ? 18.156 -27.312 -13.555 1 85.69 218 LEU A O 1
ATOM 1648 N N . ARG A 1 219 ? 16.703 -26.719 -12.008 1 86.12 219 ARG A N 1
ATOM 1649 C CA . ARG A 1 219 ? 15.953 -27.953 -12.219 1 86.12 219 ARG A CA 1
ATOM 1650 C C . ARG A 1 219 ? 15.391 -28.016 -13.641 1 86.12 219 ARG A C 1
ATOM 1652 O O . ARG A 1 219 ? 15.414 -29.062 -14.273 1 86.12 219 ARG A O 1
ATOM 1659 N N . ALA A 1 220 ? 14.891 -26.859 -14.031 1 87.31 220 ALA A N 1
ATOM 1660 C CA . ALA A 1 220 ? 14.336 -26.766 -15.383 1 87.31 220 ALA A CA 1
ATOM 1661 C C . ALA A 1 220 ? 15.398 -27.078 -16.438 1 87.31 220 ALA A C 1
ATOM 1663 O O . ALA A 1 220 ? 15.133 -27.781 -17.406 1 87.31 220 ALA A O 1
ATOM 1664 N N . VAL A 1 221 ? 16.594 -26.656 -16.25 1 86.88 221 VAL A N 1
ATOM 1665 C CA . VAL A 1 221 ? 17.688 -26.875 -17.188 1 86.88 221 VAL A CA 1
ATOM 1666 C C . VAL A 1 221 ? 18.078 -28.359 -17.203 1 86.88 221 VAL A C 1
ATOM 1668 O O . VAL A 1 221 ? 18.281 -28.938 -18.266 1 86.88 221 VAL A O 1
ATOM 1671 N N . VAL A 1 222 ? 18.094 -28.906 -16.062 1 87.12 222 VAL A N 1
ATOM 1672 C CA . VAL A 1 222 ? 18.453 -30.328 -15.969 1 87.12 222 VAL A CA 1
ATOM 1673 C C . VAL A 1 222 ? 17.359 -31.172 -16.594 1 87.12 222 VAL A C 1
ATOM 1675 O O . VAL A 1 222 ? 17.641 -32.094 -17.375 1 87.12 222 VAL A O 1
ATOM 1678 N N . MET A 1 223 ? 16.094 -30.844 -16.25 1 87.88 223 MET A N 1
ATOM 1679 C CA . MET A 1 223 ? 14.953 -31.609 -16.766 1 87.88 223 MET A CA 1
ATOM 1680 C C . MET A 1 223 ? 14.891 -31.516 -18.281 1 87.88 223 MET A C 1
ATOM 1682 O O . MET A 1 223 ? 14.656 -32.531 -18.969 1 87.88 223 MET A O 1
ATOM 1686 N N . SER A 1 224 ? 15.188 -30.391 -18.828 1 86 224 SER A N 1
ATOM 1687 C CA . SER A 1 224 ? 15.109 -30.188 -20.281 1 86 224 SER A CA 1
ATOM 1688 C C . SER A 1 224 ? 16.297 -30.828 -20.984 1 86 224 SER A C 1
ATOM 1690 O O . SER A 1 224 ? 16.141 -31.516 -22 1 86 224 SER A O 1
ATOM 1692 N N . SER A 1 225 ? 17.531 -30.672 -20.453 1 88.31 225 SER A N 1
ATOM 1693 C CA . SER A 1 225 ? 18.734 -31.188 -21.094 1 88.31 225 SER A CA 1
ATOM 1694 C C . SER A 1 225 ? 18.812 -32.688 -20.984 1 88.31 225 SER A C 1
ATOM 1696 O O . SER A 1 225 ? 19.047 -33.375 -21.984 1 88.31 225 SER A O 1
ATOM 1698 N N . VAL A 1 226 ? 18.594 -33.125 -19.766 1 88.12 226 VAL A N 1
ATOM 1699 C CA . VAL A 1 226 ? 18.656 -34.562 -19.562 1 88.12 226 VAL A CA 1
ATOM 1700 C C . VAL A 1 226 ? 17.453 -35.25 -20.234 1 88.12 226 VAL A C 1
ATOM 1702 O O . VAL A 1 226 ? 17.578 -36.344 -20.781 1 88.12 226 VAL A O 1
ATOM 1705 N N . GLY A 1 227 ? 16.281 -34.562 -20.141 1 87.81 227 GLY A N 1
ATOM 1706 C CA . GLY A 1 227 ? 15.117 -35.094 -20.844 1 87.81 227 GLY A CA 1
ATOM 1707 C C . GLY A 1 227 ? 15.32 -35.219 -22.344 1 87.81 227 GLY A C 1
ATOM 1708 O O . GLY A 1 227 ? 15.016 -36.281 -22.922 1 87.81 227 GLY A O 1
ATOM 1709 N N . LEU A 1 228 ? 15.867 -34.25 -22.922 1 87.81 228 LEU A N 1
ATOM 1710 C CA . LEU A 1 228 ? 16.141 -34.281 -24.344 1 87.81 228 LEU A CA 1
ATOM 1711 C C . LEU A 1 228 ? 17.203 -35.344 -24.688 1 87.81 228 LEU A C 1
ATOM 1713 O O . LEU A 1 228 ? 17.109 -36.031 -25.703 1 87.81 228 LEU A O 1
ATOM 1717 N N . GLY A 1 229 ? 18.25 -35.375 -23.859 1 89.06 229 GLY A N 1
ATOM 1718 C CA . GLY A 1 229 ? 19.281 -36.406 -24.047 1 89.06 229 GLY A CA 1
ATOM 1719 C C . GLY A 1 229 ? 18.75 -37.812 -23.969 1 89.06 229 GLY A C 1
ATOM 1720 O O . GLY A 1 229 ? 19.109 -38.656 -24.781 1 89.06 229 GLY A O 1
ATOM 1721 N N . ALA A 1 230 ? 17.828 -38 -23 1 89.69 230 ALA A N 1
ATOM 1722 C CA . ALA A 1 230 ? 17.219 -39.344 -22.859 1 89.69 230 ALA A CA 1
ATOM 1723 C C . ALA A 1 230 ? 16.344 -39.656 -24.047 1 89.69 230 ALA A C 1
ATOM 1725 O O . ALA A 1 230 ? 16.297 -40.812 -24.5 1 89.69 230 ALA A O 1
ATOM 1726 N N . MET A 1 231 ? 15.664 -38.719 -24.578 1 89.69 231 MET A N 1
ATOM 1727 C CA . MET A 1 231 ? 14.812 -38.938 -25.75 1 89.69 231 MET A CA 1
ATOM 1728 C C . MET A 1 231 ? 15.648 -39.312 -26.969 1 89.69 231 MET A C 1
ATOM 1730 O O . MET A 1 231 ? 15.266 -40.219 -27.734 1 89.69 231 MET A O 1
ATOM 1734 N N . PHE A 1 232 ? 16.797 -38.75 -27.125 1 90.69 232 PHE A N 1
ATOM 1735 C CA . PHE A 1 232 ? 17.703 -39.062 -28.234 1 90.69 232 PHE A CA 1
ATOM 1736 C C . PHE A 1 232 ? 18.281 -40.469 -28.062 1 90.69 232 PHE A C 1
ATOM 1738 O O . PHE A 1 232 ? 18.531 -41.156 -29.062 1 90.69 232 PHE A O 1
ATOM 1745 N N . TYR A 1 233 ? 18.5 -40.781 -26.828 1 89.44 233 TYR A N 1
ATOM 1746 C CA . TYR A 1 233 ? 19.047 -42.125 -26.562 1 89.44 233 TYR A CA 1
ATOM 1747 C C . TYR A 1 233 ? 18.031 -43.219 -26.875 1 89.44 233 TYR A C 1
ATOM 1749 O O . TYR A 1 233 ? 18.391 -44.25 -27.406 1 89.44 233 TYR A O 1
ATOM 1757 N N . VAL A 1 234 ? 16.734 -42.969 -26.578 1 86.88 234 VAL A N 1
ATOM 1758 C CA . VAL A 1 234 ? 15.703 -43.969 -26.812 1 86.88 234 VAL A CA 1
ATOM 1759 C C . VAL A 1 234 ? 15.398 -44.062 -28.297 1 86.88 234 VAL A C 1
ATOM 1761 O O . VAL A 1 234 ? 15.391 -45.188 -28.875 1 86.88 234 VAL A O 1
ATOM 1764 N N . SER A 1 235 ? 15.094 -42.875 -28.969 1 90.06 235 SER A N 1
ATOM 1765 C CA . SER A 1 235 ? 14.836 -42.875 -30.406 1 90.06 235 SER A CA 1
ATOM 1766 C C . SER A 1 235 ? 15.18 -41.5 -31.016 1 90.06 235 SER A C 1
ATOM 1768 O O . SER A 1 235 ? 14.414 -40.562 -30.875 1 90.06 235 SER A O 1
ATOM 1770 N N . PRO A 1 236 ? 16.25 -41.406 -31.734 1 89.44 236 PRO A N 1
ATOM 1771 C CA . PRO A 1 236 ? 16.625 -40.156 -32.375 1 89.44 236 PRO A CA 1
ATOM 1772 C C . PRO A 1 236 ? 15.609 -39.656 -33.406 1 89.44 236 PRO A C 1
ATOM 1774 O O . PRO A 1 236 ? 15.391 -38.469 -33.562 1 89.44 236 PRO A O 1
ATOM 1777 N N . THR A 1 237 ? 14.945 -40.656 -34.094 1 87.5 237 THR A N 1
ATOM 1778 C CA . THR A 1 237 ? 14 -40.281 -35.156 1 87.5 237 THR A CA 1
ATOM 1779 C C . THR A 1 237 ? 12.773 -39.594 -34.562 1 87.5 237 THR A C 1
ATOM 1781 O O . THR A 1 237 ? 12.344 -38.562 -35.062 1 87.5 237 THR A O 1
ATOM 1784 N N . LEU A 1 238 ? 12.32 -40.156 -33.5 1 86.94 238 LEU A N 1
ATOM 1785 C CA . LEU A 1 238 ? 11.148 -39.562 -32.844 1 86.94 238 LEU A CA 1
ATOM 1786 C C . LEU A 1 238 ? 11.508 -38.25 -32.188 1 86.94 238 LEU A C 1
ATOM 1788 O O . LEU A 1 238 ? 10.695 -37.344 -32.125 1 86.94 238 LEU A O 1
ATOM 1792 N N . THR A 1 239 ? 12.68 -38.125 -31.656 1 87.88 239 THR A N 1
ATOM 1793 C CA . THR A 1 239 ? 13.125 -36.906 -30.984 1 87.88 239 THR A CA 1
ATOM 1794 C C . THR A 1 239 ? 13.258 -35.781 -31.984 1 87.88 239 THR A C 1
ATOM 1796 O O . THR A 1 239 ? 12.906 -34.625 -31.672 1 87.88 239 THR A O 1
ATOM 1799 N N . MET A 1 240 ? 13.719 -36.094 -33.156 1 86.75 240 MET A N 1
ATOM 1800 C CA . MET A 1 240 ? 13.836 -35.062 -34.188 1 86.75 240 MET A CA 1
ATOM 1801 C C . MET A 1 240 ? 12.461 -34.562 -34.594 1 86.75 240 MET A C 1
ATOM 1803 O O . MET A 1 240 ? 12.297 -33.375 -34.906 1 86.75 240 MET A O 1
ATOM 1807 N N . LEU A 1 241 ? 11.523 -35.438 -34.562 1 81.88 241 LEU A N 1
ATOM 1808 C CA . LEU A 1 241 ? 10.148 -35.031 -34.875 1 81.88 241 LEU A CA 1
ATOM 1809 C C . LEU A 1 241 ? 9.617 -34.062 -33.812 1 81.88 241 LEU A C 1
ATOM 1811 O O . LEU A 1 241 ? 8.961 -33.062 -34.156 1 81.88 241 LEU A O 1
ATOM 1815 N N . MET A 1 242 ? 9.922 -34.438 -32.594 1 82.31 242 MET A N 1
ATOM 1816 C CA . MET A 1 242 ? 9.453 -33.594 -31.484 1 82.31 242 MET A CA 1
ATOM 1817 C C . MET A 1 242 ? 10.148 -32.25 -31.484 1 82.31 242 MET A C 1
ATOM 1819 O O . MET A 1 242 ? 9.555 -31.234 -31.125 1 82.31 242 MET A O 1
ATOM 1823 N N . LEU A 1 243 ? 11.414 -32.188 -31.875 1 80.44 243 LEU A N 1
ATOM 1824 C CA . LEU A 1 243 ? 12.172 -30.953 -31.922 1 80.44 243 LEU A CA 1
ATOM 1825 C C . LEU A 1 243 ? 11.641 -30.031 -33.031 1 80.44 243 LEU A C 1
ATOM 1827 O O . LEU A 1 243 ? 11.828 -28.812 -32.969 1 80.44 243 LEU A O 1
ATOM 1831 N N . ALA A 1 244 ? 10.922 -30.594 -33.969 1 78.44 244 ALA A N 1
ATOM 1832 C CA . ALA A 1 244 ? 10.32 -29.797 -35.031 1 78.44 244 ALA A CA 1
ATOM 1833 C C . ALA A 1 244 ? 9.055 -29.094 -34.562 1 78.44 244 ALA A C 1
ATOM 1835 O O . ALA A 1 244 ? 8.672 -28.062 -35.094 1 78.44 244 ALA A O 1
ATOM 1836 N N . VAL A 1 245 ? 8.43 -29.594 -33.469 1 75.31 245 VAL A N 1
ATOM 1837 C CA . VAL A 1 245 ? 7.156 -29.062 -33 1 75.31 245 VAL A CA 1
ATOM 1838 C C . VAL A 1 245 ? 7.402 -28.047 -31.891 1 75.31 245 VAL A C 1
ATOM 1840 O O . VAL A 1 245 ? 6.676 -27.047 -31.781 1 75.31 245 VAL A O 1
ATOM 1843 N N . VAL A 1 246 ? 8.461 -28.188 -31.141 1 72.75 246 VAL A N 1
ATOM 1844 C CA . VAL A 1 246 ? 8.688 -27.438 -29.906 1 72.75 246 VAL A CA 1
ATOM 1845 C C . VAL A 1 246 ? 9.078 -26 -30.234 1 72.75 246 VAL A C 1
ATOM 1847 O O . VAL A 1 246 ? 8.547 -25.062 -29.641 1 72.75 246 VAL A O 1
ATOM 1850 N N . PRO A 1 247 ? 9.922 -25.719 -31.281 1 71.38 247 PRO A N 1
ATOM 1851 C CA . PRO A 1 247 ? 10.367 -24.344 -31.531 1 71.38 247 PRO A CA 1
ATOM 1852 C C . PRO A 1 247 ? 9.227 -23.438 -31.969 1 71.38 247 PRO A C 1
ATOM 1854 O O . PRO A 1 247 ? 9.078 -22.328 -31.453 1 71.38 247 PRO A O 1
ATOM 1857 N N . PRO A 1 248 ? 8.336 -23.906 -32.844 1 74.62 248 PRO A N 1
ATOM 1858 C CA . PRO A 1 248 ? 7.23 -23.031 -33.219 1 74.62 248 PRO A CA 1
ATOM 1859 C C . PRO A 1 248 ? 6.312 -22.703 -32.031 1 74.62 248 PRO A C 1
ATOM 1861 O O . PRO A 1 248 ? 5.828 -21.578 -31.906 1 74.62 248 PRO A O 1
ATOM 1864 N N . VAL A 1 249 ? 6.109 -23.609 -31.172 1 75.5 249 VAL A N 1
ATOM 1865 C CA . VAL A 1 249 ? 5.27 -23.391 -30 1 75.5 249 VAL A CA 1
ATOM 1866 C C . VAL A 1 249 ? 5.969 -22.422 -29.047 1 75.5 249 VAL A C 1
ATOM 1868 O O . VAL A 1 249 ? 5.332 -21.531 -28.484 1 75.5 249 VAL A O 1
ATOM 1871 N N . SER A 1 250 ? 7.223 -22.562 -28.969 1 74.12 250 SER A N 1
ATOM 1872 C CA . SER A 1 250 ? 7.992 -21.703 -28.078 1 74.12 250 SER A CA 1
ATOM 1873 C C . SER A 1 250 ? 8.039 -20.266 -28.594 1 74.12 250 SER A C 1
ATOM 1875 O O . SER A 1 250 ? 7.965 -19.312 -27.812 1 74.12 250 SER A O 1
ATOM 1877 N N . LEU A 1 251 ? 8.188 -20.125 -29.875 1 76.06 251 LEU A N 1
ATOM 1878 C CA . LEU A 1 251 ? 8.195 -18.797 -30.484 1 76.06 251 LEU A CA 1
ATOM 1879 C C . LEU A 1 251 ? 6.836 -18.109 -30.328 1 76.06 251 LEU A C 1
ATOM 1881 O O . LEU A 1 251 ? 6.766 -16.906 -30.078 1 76.06 251 LEU A O 1
ATOM 1885 N N . GLY A 1 252 ? 5.758 -18.875 -30.516 1 78.44 252 GLY A N 1
ATOM 1886 C CA . GLY A 1 252 ? 4.426 -18.359 -30.25 1 78.44 252 GLY A CA 1
ATOM 1887 C C . GLY A 1 252 ? 4.23 -17.906 -28.828 1 78.44 252 GLY A C 1
ATOM 1888 O O . GLY A 1 252 ? 3.611 -16.875 -28.578 1 78.44 252 GLY A O 1
ATOM 1889 N N . ALA A 1 253 ? 4.848 -18.562 -27.953 1 76.5 253 ALA A N 1
ATOM 1890 C CA . ALA A 1 253 ? 4.734 -18.25 -26.531 1 76.5 253 ALA A CA 1
ATOM 1891 C C . ALA A 1 253 ? 5.453 -16.938 -26.203 1 76.5 253 ALA A C 1
ATOM 1893 O O . ALA A 1 253 ? 4.961 -16.125 -25.422 1 76.5 253 ALA A O 1
ATOM 1894 N N . VAL A 1 254 ? 6.57 -16.688 -26.906 1 76.25 254 VAL A N 1
ATOM 1895 C CA . VAL A 1 254 ? 7.336 -15.469 -26.656 1 76.25 254 VAL A CA 1
ATOM 1896 C C . VAL A 1 254 ? 6.578 -14.258 -27.203 1 76.25 254 VAL A C 1
ATOM 1898 O O . VAL A 1 254 ? 6.504 -13.219 -26.562 1 76.25 254 VAL A O 1
ATOM 1901 N N . PHE A 1 255 ? 6.012 -14.469 -28.344 1 81.12 255 PHE A N 1
ATOM 1902 C CA . PHE A 1 255 ? 5.246 -13.383 -28.938 1 81.12 255 PHE A CA 1
ATOM 1903 C C . PHE A 1 255 ? 4.02 -13.062 -28.094 1 81.12 255 PHE A C 1
ATOM 1905 O O . PHE A 1 255 ? 3.699 -11.891 -27.875 1 81.12 255 PHE A O 1
ATOM 1912 N N . TYR A 1 256 ? 3.359 -14.016 -27.641 1 82.81 256 TYR A N 1
ATOM 1913 C CA . TYR A 1 256 ? 2.209 -13.82 -26.766 1 82.81 256 TYR A CA 1
ATOM 1914 C C . TYR A 1 256 ? 2.621 -13.148 -25.453 1 82.81 256 TYR A C 1
ATOM 1916 O O . TYR A 1 256 ? 1.942 -12.227 -24.984 1 82.81 256 TYR A O 1
ATOM 1924 N N . GLY A 1 257 ? 3.686 -13.555 -24.984 1 78.88 257 GLY A N 1
ATOM 1925 C CA . GLY A 1 257 ? 4.168 -12.984 -23.734 1 78.88 257 GLY A CA 1
ATOM 1926 C C . GLY A 1 257 ? 4.434 -11.492 -23.828 1 78.88 257 GLY A C 1
ATOM 1927 O O . GLY A 1 257 ? 4.059 -10.734 -22.938 1 78.88 257 GLY A O 1
ATOM 1928 N N . ARG A 1 258 ? 4.992 -11.094 -24.891 1 79.56 258 ARG A N 1
ATOM 1929 C CA . ARG A 1 258 ? 5.277 -9.672 -25.094 1 79.56 258 ARG A CA 1
ATOM 1930 C C . ARG A 1 258 ? 3.988 -8.875 -25.266 1 79.56 258 ARG A C 1
ATOM 1932 O O . ARG A 1 258 ? 3.852 -7.777 -24.734 1 79.56 258 ARG A O 1
ATOM 1939 N N . TYR A 1 259 ? 3.15 -9.453 -26 1 85.56 259 TYR A N 1
ATOM 1940 C CA . TYR A 1 259 ? 1.864 -8.805 -26.234 1 85.56 259 TYR A CA 1
ATOM 1941 C C . TYR A 1 259 ? 1.07 -8.695 -24.938 1 85.56 259 TYR A C 1
ATOM 1943 O O . TYR A 1 259 ? 0.499 -7.648 -24.625 1 85.56 259 TYR A O 1
ATOM 1951 N N . LEU A 1 260 ? 1.053 -9.703 -24.219 1 82.75 260 LEU A N 1
ATOM 1952 C CA . LEU A 1 260 ? 0.319 -9.719 -22.953 1 82.75 260 LEU A CA 1
ATOM 1953 C C . LEU A 1 260 ? 0.917 -8.727 -21.969 1 82.75 260 LEU A C 1
ATOM 1955 O O . LEU A 1 260 ? 0.187 -8.062 -21.219 1 82.75 260 LEU A O 1
ATOM 1959 N N . LYS A 1 261 ? 2.184 -8.625 -22.047 1 79.94 261 LYS A N 1
ATOM 1960 C CA . LYS A 1 261 ? 2.859 -7.695 -21.141 1 79.94 261 LYS A CA 1
ATOM 1961 C C . LYS A 1 261 ? 2.445 -6.254 -21.438 1 79.94 261 LYS A C 1
ATOM 1963 O O . LYS A 1 261 ? 2.16 -5.488 -20.516 1 79.94 261 LYS A O 1
ATOM 1968 N N . LYS A 1 262 ? 2.465 -5.922 -22.656 1 86.44 262 LYS A N 1
ATOM 1969 C CA . LYS A 1 262 ? 2.053 -4.578 -23.047 1 86.44 262 LYS A CA 1
ATOM 1970 C C . LYS A 1 262 ? 0.608 -4.305 -22.641 1 86.44 262 LYS A C 1
ATOM 1972 O O . LYS A 1 262 ? 0.3 -3.232 -22.125 1 86.44 262 LYS A O 1
ATOM 1977 N N . LEU A 1 263 ? -0.227 -5.289 -22.906 1 87.12 263 LEU A N 1
ATOM 1978 C CA . LEU A 1 263 ? -1.641 -5.133 -22.594 1 87.12 263 LEU A CA 1
ATOM 1979 C C . LEU A 1 263 ? -1.852 -5.074 -21.078 1 87.12 263 LEU A C 1
ATOM 1981 O O . LEU A 1 263 ? -2.68 -4.301 -20.594 1 87.12 263 LEU A O 1
ATOM 1985 N N . SER A 1 264 ? -1.137 -5.812 -20.344 1 83.75 264 SER A N 1
ATOM 1986 C CA . SER A 1 264 ? -1.234 -5.832 -18.891 1 83.75 264 SER A CA 1
ATOM 1987 C C . SER A 1 264 ? -0.794 -4.5 -18.281 1 83.75 264 SER A C 1
ATOM 1989 O O . SER A 1 264 ? -1.401 -4.016 -17.328 1 83.75 264 SER A O 1
ATOM 1991 N N . ASN A 1 265 ? 0.233 -3.938 -18.906 1 85 265 ASN A N 1
ATOM 1992 C CA . ASN A 1 265 ? 0.688 -2.631 -18.438 1 85 265 ASN A CA 1
ATOM 1993 C C . ASN A 1 265 ? -0.377 -1.559 -18.656 1 85 265 ASN A C 1
ATOM 1995 O O . ASN A 1 265 ? -0.59 -0.711 -17.781 1 85 265 ASN A O 1
ATOM 1999 N N . LYS A 1 266 ? -0.978 -1.68 -19.75 1 90 266 LYS A N 1
ATOM 2000 C CA . LYS A 1 266 ? -2.045 -0.728 -20.047 1 90 266 LYS A CA 1
ATOM 2001 C C . LYS A 1 266 ? -3.221 -0.91 -19.094 1 90 266 LYS A C 1
ATOM 2003 O O . LYS A 1 266 ? -3.842 0.067 -18.672 1 90 266 LYS A O 1
ATOM 2008 N N . THR A 1 267 ? -3.543 -2.127 -18.797 1 88.44 267 THR A N 1
ATOM 2009 C CA . THR A 1 267 ? -4.637 -2.412 -17.875 1 88.44 267 THR A CA 1
ATOM 2010 C C . THR A 1 267 ? -4.305 -1.91 -16.469 1 88.44 267 THR A C 1
ATOM 2012 O O . THR A 1 267 ? -5.16 -1.342 -15.789 1 88.44 267 THR A O 1
ATOM 2015 N N . GLN A 1 268 ? -3.068 -2.062 -16.094 1 85.19 268 GLN A N 1
ATOM 2016 C CA . GLN A 1 268 ? -2.645 -1.598 -14.781 1 85.19 268 GLN A CA 1
ATOM 2017 C C . GLN A 1 268 ? -2.684 -0.075 -14.695 1 85.19 268 GLN A C 1
ATOM 2019 O O . GLN A 1 268 ? -3.055 0.484 -13.656 1 85.19 268 GLN A O 1
ATOM 2024 N N . GLU A 1 269 ? -2.311 0.532 -15.734 1 87.88 269 GLU A N 1
ATOM 2025 C CA . GLU A 1 269 ? -2.404 1.987 -15.781 1 87.88 269 GLU A CA 1
ATOM 2026 C C . GLU A 1 269 ? -3.854 2.451 -15.664 1 87.88 269 GLU A C 1
ATOM 2028 O O . GLU A 1 269 ? -4.141 3.438 -14.977 1 87.88 269 GLU A O 1
ATOM 2033 N N . ALA A 1 270 ? -4.695 1.724 -16.328 1 91.69 270 ALA A N 1
ATOM 2034 C CA . ALA A 1 270 ? -6.117 2.055 -16.266 1 91.69 270 ALA A CA 1
ATOM 2035 C C . ALA A 1 270 ? -6.672 1.838 -14.867 1 91.69 270 ALA A C 1
ATOM 2037 O O . ALA A 1 270 ? -7.492 2.625 -14.383 1 91.69 270 ALA A O 1
ATOM 2038 N N . VAL A 1 271 ? -6.258 0.849 -14.227 1 89.56 271 VAL A N 1
ATOM 2039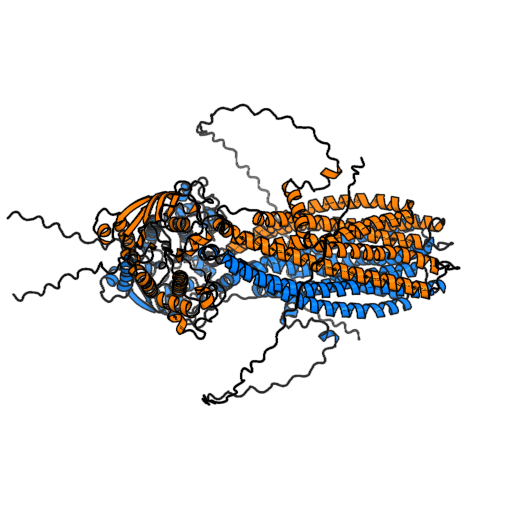 C CA . VAL A 1 271 ? -6.668 0.59 -12.852 1 89.56 271 VAL A CA 1
ATOM 2040 C C . VAL A 1 271 ? -6.121 1.685 -11.93 1 89.56 271 VAL A C 1
ATOM 2042 O O . VAL A 1 271 ? -6.809 2.123 -11.008 1 89.56 271 VAL A O 1
ATOM 2045 N N . GLY A 1 272 ? -4.914 2.09 -12.234 1 88.12 272 GLY A N 1
ATOM 2046 C CA . GLY A 1 272 ? -4.332 3.205 -11.508 1 88.12 272 GLY A CA 1
ATOM 2047 C C . GLY A 1 272 ? -5.148 4.48 -11.617 1 88.12 272 GLY A C 1
ATOM 2048 O O . GLY A 1 272 ? -5.379 5.168 -10.617 1 88.12 272 GLY A O 1
ATOM 2049 N N . GLU A 1 273 ? -5.562 4.727 -12.734 1 91.62 273 GLU A N 1
ATOM 2050 C CA . GLU A 1 273 ? -6.387 5.91 -12.969 1 91.62 273 GLU A CA 1
ATOM 2051 C C . GLU A 1 273 ? -7.723 5.805 -12.234 1 91.62 273 GLU A C 1
ATOM 2053 O O . GLU A 1 273 ? -8.227 6.797 -11.703 1 91.62 273 GLU A O 1
ATOM 2058 N N . MET A 1 274 ? -8.32 4.656 -12.312 1 91.94 274 MET A N 1
ATOM 2059 C CA . MET A 1 274 ? -9.562 4.418 -11.578 1 91.94 274 MET A CA 1
ATOM 2060 C C . MET A 1 274 ? -9.375 4.664 -10.086 1 91.94 274 MET A C 1
ATOM 2062 O O . MET A 1 274 ? -10.203 5.316 -9.453 1 91.94 274 MET A O 1
ATOM 2066 N N . THR A 1 275 ? -8.336 4.18 -9.602 1 89.38 275 THR A N 1
ATOM 2067 C CA . THR A 1 275 ? -8.039 4.324 -8.18 1 89.38 275 THR A CA 1
ATOM 2068 C C . THR A 1 275 ? -7.809 5.789 -7.824 1 89.38 275 THR A C 1
ATOM 2070 O O . THR A 1 275 ? -8.195 6.238 -6.742 1 89.38 275 THR A O 1
ATOM 2073 N N . LYS A 1 276 ? -7.207 6.461 -8.703 1 88.69 276 LYS A N 1
ATOM 2074 C CA . LYS A 1 276 ? -6.977 7.887 -8.492 1 88.69 276 LYS A CA 1
ATOM 2075 C C . LYS A 1 276 ? -8.297 8.648 -8.367 1 88.69 276 LYS A C 1
ATOM 2077 O O . LYS A 1 276 ? -8.445 9.508 -7.5 1 88.69 276 LYS A O 1
ATOM 2082 N N . VAL A 1 277 ? -9.188 8.35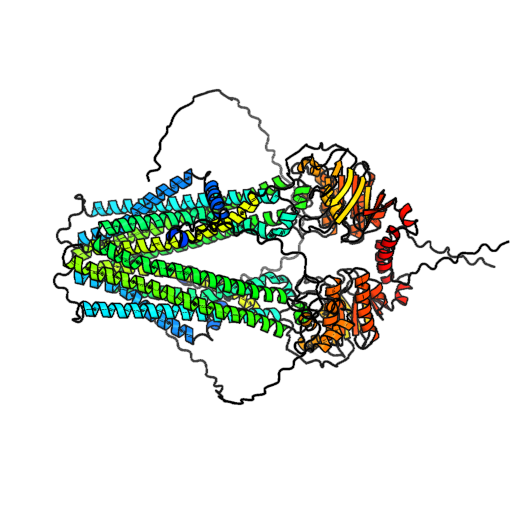2 -9.18 1 92.25 277 VAL A N 1
ATOM 2083 C CA . VAL A 1 277 ? -10.5 8.992 -9.156 1 92.25 277 VAL A CA 1
ATOM 2084 C C . VAL A 1 277 ? -11.211 8.688 -7.84 1 92.25 277 VAL A C 1
ATOM 2086 O O . VAL A 1 277 ? -11.781 9.578 -7.215 1 92.25 277 VAL A O 1
ATOM 2089 N N . ALA A 1 278 ? -11.148 7.457 -7.453 1 92.75 278 ALA A N 1
ATOM 2090 C CA . ALA A 1 278 ? -11.789 7.043 -6.211 1 92.75 278 ALA A CA 1
ATOM 2091 C C . ALA A 1 278 ? -11.133 7.711 -5.008 1 92.75 278 ALA A C 1
ATOM 2093 O O . ALA A 1 278 ? -11.828 8.164 -4.086 1 92.75 278 ALA A O 1
ATOM 2094 N N . THR A 1 279 ? -9.875 7.789 -5.008 1 90.44 279 THR A N 1
ATOM 2095 C CA . THR A 1 279 ? -9.141 8.391 -3.902 1 90.44 279 THR A CA 1
ATOM 2096 C C . THR A 1 279 ? -9.469 9.875 -3.781 1 90.44 279 THR A C 1
ATOM 2098 O O . THR A 1 279 ? -9.656 10.391 -2.676 1 90.44 279 THR A O 1
ATOM 2101 N N . GLU A 1 280 ? -9.516 10.5 -4.867 1 88.88 280 GLU A N 1
ATOM 2102 C CA . GLU A 1 280 ? -9.805 11.93 -4.879 1 88.88 280 GLU A CA 1
ATOM 2103 C C . GLU A 1 280 ? -11.211 12.211 -4.352 1 88.88 280 GLU A C 1
ATOM 2105 O O . GLU A 1 280 ? -11.391 13.094 -3.51 1 88.88 280 GLU A O 1
ATOM 2110 N N . SER A 1 281 ? -12.148 11.539 -4.84 1 92.44 281 SER A N 1
ATOM 2111 C CA . SER A 1 281 ? -13.539 11.789 -4.469 1 92.44 281 SER A CA 1
ATOM 2112 C C . SER A 1 281 ? -13.812 11.359 -3.029 1 92.44 281 SER A C 1
ATOM 2114 O O . SER A 1 281 ? -14.531 12.047 -2.299 1 92.44 281 SER A O 1
ATOM 2116 N N . LEU A 1 282 ? -13.25 10.297 -2.605 1 92.12 282 LEU A N 1
ATOM 2117 C CA . LEU A 1 282 ? -13.516 9.797 -1.264 1 92.12 282 LEU A CA 1
ATOM 2118 C C . LEU A 1 282 ? -12.789 10.625 -0.215 1 92.12 282 LEU A C 1
ATOM 2120 O O . LEU A 1 282 ? -13.281 10.789 0.903 1 92.12 282 LEU A O 1
ATOM 2124 N N . SER A 1 283 ? -11.648 11.125 -0.563 1 88.56 283 SER A N 1
ATOM 2125 C CA . SER A 1 283 ? -10.922 12.008 0.349 1 88.56 283 SER A CA 1
ATOM 2126 C C . SER A 1 283 ? -11.633 13.352 0.496 1 88.56 283 SER A C 1
ATOM 2128 O O . SER A 1 283 ? -11.477 14.031 1.511 1 88.56 283 SER A O 1
ATOM 2130 N N . ALA A 1 284 ? -12.344 13.711 -0.513 1 91.06 284 ALA A N 1
ATOM 2131 C CA . ALA A 1 284 ? -13.078 14.977 -0.509 1 91.06 284 ALA A CA 1
ATOM 2132 C C . ALA A 1 284 ? -14.586 14.727 -0.491 1 91.06 284 ALA A C 1
ATOM 2134 O O . ALA A 1 284 ? -15.344 15.445 -1.149 1 91.06 284 ALA A O 1
ATOM 2135 N N . LEU A 1 285 ? -14.969 13.758 0.278 1 92.12 285 LEU A N 1
ATOM 2136 C CA . LEU A 1 285 ? -16.375 13.352 0.249 1 92.12 285 LEU A CA 1
ATOM 2137 C C . LEU A 1 285 ? -17.281 14.477 0.738 1 92.12 285 LEU A C 1
ATOM 2139 O O . LEU A 1 285 ? -18.391 14.641 0.248 1 92.12 285 LEU A O 1
ATOM 2143 N N . ARG A 1 286 ? -16.828 15.289 1.738 1 92.19 286 ARG A N 1
ATOM 2144 C CA . ARG A 1 286 ? -17.609 16.422 2.238 1 92.19 286 ARG A CA 1
ATOM 2145 C C . ARG A 1 286 ? -17.938 17.391 1.115 1 92.19 286 ARG A C 1
ATOM 2147 O O . ARG A 1 286 ? -19.078 17.828 0.983 1 92.19 286 ARG A O 1
ATOM 2154 N N . THR A 1 287 ? -16.953 17.625 0.358 1 92.19 287 THR A N 1
ATOM 2155 C CA . THR A 1 287 ? -17.141 18.547 -0.749 1 92.19 287 THR A CA 1
ATOM 2156 C C . THR A 1 287 ? -18.031 17.938 -1.825 1 92.19 287 THR A C 1
ATOM 2158 O O . THR A 1 287 ? -18.891 18.625 -2.389 1 92.19 287 THR A O 1
ATOM 2161 N N . VAL A 1 288 ? -17.875 16.703 -2.086 1 94 288 VAL A N 1
ATOM 2162 C CA . VAL A 1 288 ? -18.656 16.016 -3.104 1 94 288 VAL A CA 1
ATOM 2163 C C . VAL A 1 288 ? -20.125 16.031 -2.717 1 94 288 VAL A C 1
ATOM 2165 O O . VAL A 1 288 ? -21 16.297 -3.561 1 94 288 VAL A O 1
ATOM 2168 N N . GLN A 1 289 ? -20.391 15.836 -1.456 1 93.31 289 GLN A N 1
ATOM 2169 C CA . GLN A 1 289 ? -21.781 15.805 -0.999 1 93.31 289 GLN A CA 1
ATOM 2170 C C . GLN A 1 289 ? -22.344 17.219 -0.869 1 93.31 289 GLN A C 1
ATOM 2172 O O . GLN A 1 289 ? -23.516 17.453 -1.191 1 93.31 289 GLN A O 1
ATOM 2177 N N . ALA A 1 290 ? -21.516 18.109 -0.384 1 93.44 290 ALA A N 1
ATOM 2178 C CA . ALA A 1 290 ? -21.969 19.484 -0.21 1 93.44 290 ALA A CA 1
ATOM 2179 C C . ALA A 1 290 ? -22.391 20.094 -1.544 1 93.44 290 ALA A C 1
ATOM 2181 O O . ALA A 1 290 ? -23.328 20.906 -1.601 1 93.44 290 ALA A O 1
ATOM 2182 N N . PHE A 1 291 ? -21.75 19.625 -2.592 1 93 291 PHE A N 1
ATOM 2183 C CA . PHE A 1 291 ? -22.031 20.219 -3.898 1 93 291 PHE A CA 1
ATOM 2184 C C . PHE A 1 291 ? -22.844 19.25 -4.762 1 93 291 PHE A C 1
ATOM 2186 O O . PHE A 1 291 ? -22.969 19.469 -5.973 1 93 291 PHE A O 1
ATOM 2193 N N . ASN A 1 292 ? -23.328 18.203 -4.188 1 92.12 292 ASN A N 1
ATOM 2194 C CA . ASN A 1 292 ? -24.172 17.234 -4.875 1 92.12 292 ASN A CA 1
ATOM 2195 C C . ASN A 1 292 ? -23.531 16.719 -6.16 1 92.12 292 ASN A C 1
ATOM 2197 O O . ASN A 1 292 ? -24.172 16.641 -7.203 1 92.12 292 ASN A O 1
ATOM 2201 N N . ALA A 1 293 ? -22.234 16.453 -6.055 1 92.88 293 ALA A N 1
ATOM 2202 C CA . ALA A 1 293 ? -21.469 16.031 -7.223 1 92.88 293 ALA A CA 1
ATOM 2203 C C . ALA A 1 293 ? -21.359 14.508 -7.273 1 92.88 293 ALA A C 1
ATOM 2205 O O . ALA A 1 293 ? -20.516 13.961 -7.992 1 92.88 293 ALA A O 1
ATOM 2206 N N . VAL A 1 294 ? -22.219 13.773 -6.613 1 92.88 294 VAL A N 1
ATOM 2207 C CA . VAL A 1 294 ? -22.156 12.32 -6.539 1 92.88 294 VAL A CA 1
ATOM 2208 C C . VAL A 1 294 ? -22.375 11.719 -7.926 1 92.88 294 VAL A C 1
ATOM 2210 O O . VAL A 1 294 ? -21.594 10.898 -8.391 1 92.88 294 VAL A O 1
ATOM 2213 N N . PRO A 1 295 ? -23.391 12.18 -8.688 1 92.31 295 PRO A N 1
ATOM 2214 C CA . PRO A 1 295 ? -23.594 11.602 -10.016 1 92.31 295 PRO A CA 1
ATOM 2215 C C . PRO A 1 295 ? -22.438 11.891 -10.969 1 92.31 295 PRO A C 1
ATOM 2217 O O . PRO A 1 295 ? -22.094 11.039 -11.789 1 92.31 295 PRO A O 1
ATOM 2220 N N . GLN A 1 296 ? -21.906 13.039 -10.766 1 92.88 296 GLN A N 1
ATOM 2221 C CA . GLN A 1 296 ? -20.766 13.398 -11.602 1 92.88 296 GLN A CA 1
ATOM 2222 C C . GLN A 1 296 ? -19.562 12.5 -11.328 1 92.88 296 GLN A C 1
ATOM 2224 O O . GLN A 1 296 ? -18.906 12.039 -12.258 1 92.88 296 GLN A O 1
ATOM 2229 N N . GLU A 1 297 ? -19.297 12.328 -10.094 1 93.5 297 GLU A N 1
ATOM 2230 C CA . GLU A 1 297 ? -18.172 11.477 -9.719 1 93.5 297 GLU A CA 1
ATOM 2231 C C . GLU A 1 297 ? -18.422 10.016 -10.102 1 93.5 297 GLU A C 1
ATOM 2233 O O . GLU A 1 297 ? -17.5 9.297 -10.484 1 93.5 297 GLU A O 1
ATOM 2238 N N . GLN A 1 298 ? -19.672 9.555 -10.047 1 94.56 298 GLN A N 1
ATOM 2239 C CA 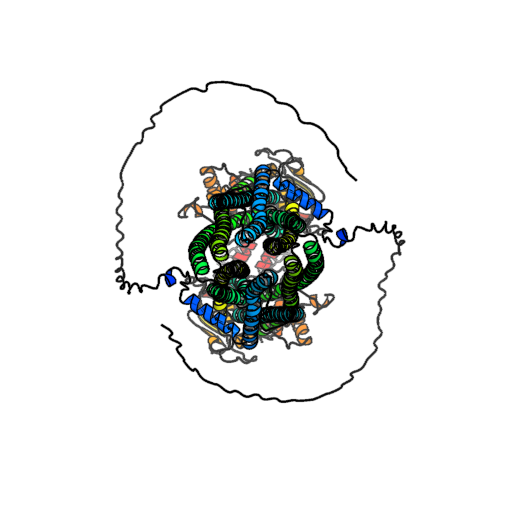. GLN A 1 298 ? -20.031 8.203 -10.461 1 94.56 298 GLN A CA 1
ATOM 2240 C C . GLN A 1 298 ? -19.812 8.008 -11.961 1 94.56 298 GLN A C 1
ATOM 2242 O O . GLN A 1 298 ? -19.344 6.953 -12.391 1 94.56 298 GLN A O 1
ATOM 2247 N N . GLN A 1 299 ? -20.109 9.016 -12.719 1 93.88 299 GLN A N 1
ATOM 2248 C CA . GLN A 1 299 ? -19.922 8.93 -14.164 1 93.88 299 GLN A CA 1
ATOM 2249 C C . GLN A 1 299 ? -18.438 8.891 -14.523 1 93.88 299 GLN A C 1
ATOM 2251 O O . GLN A 1 299 ? -18.031 8.148 -15.422 1 93.88 299 GLN A O 1
ATOM 2256 N N . LYS A 1 300 ? -17.672 9.695 -13.867 1 93.06 300 LYS A N 1
ATOM 2257 C CA . LYS A 1 300 ? -16.234 9.68 -14.07 1 93.06 300 LYS A CA 1
ATOM 2258 C C . LYS A 1 300 ? -15.648 8.297 -13.781 1 93.06 300 LYS A C 1
ATOM 2260 O O . LYS A 1 300 ? -14.797 7.809 -14.531 1 93.06 300 LYS A O 1
ATOM 2265 N N . PHE A 1 301 ? -16.125 7.723 -12.742 1 94.94 301 PHE A N 1
ATOM 2266 C CA . PHE A 1 301 ? -15.664 6.395 -12.352 1 94.94 301 PHE A CA 1
ATOM 2267 C C . PHE A 1 301 ? -16.109 5.352 -13.367 1 94.94 301 PHE A C 1
ATOM 2269 O O . PHE A 1 301 ? -15.344 4.449 -13.711 1 94.94 301 PHE A O 1
ATOM 2276 N N . HIS A 1 302 ? -17.281 5.512 -13.867 1 95.44 302 HIS A N 1
ATOM 2277 C CA . HIS A 1 302 ? -17.828 4.602 -14.867 1 95.44 302 HIS A CA 1
ATOM 2278 C C . HIS A 1 302 ? -16.984 4.613 -16.141 1 95.44 302 HIS A C 1
ATOM 2280 O O . HIS A 1 302 ? -16.719 3.562 -16.734 1 95.44 302 HIS A O 1
ATOM 2286 N N . ASP A 1 303 ? -16.547 5.719 -16.453 1 95.31 303 ASP A N 1
ATOM 2287 C CA . ASP A 1 303 ? -15.727 5.848 -17.656 1 95.31 303 ASP A CA 1
ATOM 2288 C C . ASP A 1 303 ? -14.398 5.113 -17.5 1 95.31 303 ASP A C 1
ATOM 2290 O O . ASP A 1 303 ? -13.906 4.492 -18.438 1 95.31 303 ASP A O 1
ATOM 2294 N N . ARG A 1 304 ? -13.812 5.238 -16.328 1 94.44 304 ARG A N 1
ATOM 2295 C CA . ARG A 1 304 ? -12.555 4.551 -16.062 1 94.44 304 ARG A CA 1
ATOM 2296 C C . ARG A 1 304 ? -12.75 3.037 -16.062 1 94.44 304 ARG A C 1
ATOM 2298 O O . ARG A 1 304 ? -11.898 2.293 -16.547 1 94.44 304 ARG A O 1
ATOM 2305 N N . ILE A 1 305 ? -13.906 2.584 -15.602 1 95.06 305 ILE A N 1
ATOM 2306 C CA . ILE A 1 305 ? -14.219 1.159 -15.547 1 95.06 305 ILE A CA 1
ATOM 2307 C C . ILE A 1 305 ? -14.406 0.624 -16.969 1 95.06 305 ILE A C 1
ATOM 2309 O O . ILE A 1 305 ? -13.977 -0.487 -17.281 1 95.06 305 ILE A O 1
ATOM 2313 N N . ASP A 1 306 ? -15.023 1.406 -17.812 1 94.81 306 ASP A N 1
ATOM 2314 C CA . ASP A 1 306 ? -15.25 0.994 -19.188 1 94.81 306 ASP A CA 1
ATOM 2315 C C . ASP A 1 306 ? -13.93 0.803 -19.938 1 94.81 306 ASP A C 1
ATOM 2317 O O . ASP A 1 306 ? -13.797 -0.11 -20.75 1 94.81 306 ASP A O 1
ATOM 2321 N N . LYS A 1 307 ? -13.047 1.636 -19.641 1 94.81 307 LYS A N 1
ATOM 2322 C CA . LYS A 1 307 ? -11.727 1.503 -20.25 1 94.81 307 LYS A CA 1
ATOM 2323 C C . LYS A 1 307 ? -11.039 0.223 -19.781 1 94.81 307 LYS A C 1
ATOM 2325 O O . LYS A 1 307 ? -10.398 -0.465 -20.594 1 94.81 307 LYS A O 1
ATOM 2330 N N . ILE A 1 308 ? -11.18 -0.122 -18.547 1 93 308 ILE A N 1
ATOM 2331 C CA . ILE A 1 308 ? -10.602 -1.347 -18 1 93 308 ILE A CA 1
ATOM 2332 C C . ILE A 1 308 ? -11.242 -2.561 -18.672 1 93 308 ILE A C 1
ATOM 2334 O O . ILE A 1 308 ? -10.555 -3.518 -19.031 1 93 308 ILE A O 1
ATOM 2338 N N . LEU A 1 309 ? -12.562 -2.49 -18.938 1 93.44 309 LEU A N 1
ATOM 2339 C CA . LEU A 1 309 ? -13.281 -3.607 -19.531 1 93.44 309 LEU A CA 1
ATOM 2340 C C . LEU A 1 309 ? -12.844 -3.811 -20.984 1 93.44 309 LEU A C 1
ATOM 2342 O O . LEU A 1 309 ? -12.75 -4.945 -21.453 1 93.44 309 LEU A O 1
ATOM 2346 N N . MET A 1 310 ? -12.555 -2.766 -21.609 1 94.19 310 MET A N 1
ATOM 2347 C CA . MET A 1 310 ? -12.109 -2.863 -23 1 94.19 310 MET A CA 1
ATOM 2348 C C . MET A 1 310 ? -10.734 -3.516 -23.094 1 94.19 310 MET A C 1
ATOM 2350 O O . MET A 1 310 ? -10.5 -4.363 -23.953 1 94.19 310 MET A O 1
ATOM 2354 N N . LEU A 1 311 ? -9.891 -3.152 -22.234 1 93 311 LEU A N 1
ATOM 2355 C CA . LEU A 1 311 ? -8.555 -3.738 -22.203 1 93 311 LEU A CA 1
ATOM 2356 C C . LEU A 1 311 ? -8.609 -5.191 -21.75 1 93 311 LEU A C 1
ATOM 2358 O O . LEU A 1 311 ? -7.883 -6.039 -22.266 1 93 311 LEU A O 1
ATOM 2362 N N . ALA A 1 312 ? -9.469 -5.465 -20.797 1 88.62 312 ALA A N 1
ATOM 2363 C CA . ALA A 1 312 ? -9.633 -6.824 -20.281 1 88.62 312 ALA A CA 1
ATOM 2364 C C . ALA A 1 312 ? -10.148 -7.762 -21.375 1 88.62 312 ALA A C 1
ATOM 2366 O O . ALA A 1 312 ? -9.773 -8.938 -21.422 1 88.62 312 ALA A O 1
ATOM 2367 N N . ARG A 1 313 ? -10.992 -7.223 -22.234 1 91 313 ARG A N 1
ATOM 2368 C CA . ARG A 1 313 ? -11.508 -8.016 -23.344 1 91 313 ARG A CA 1
ATOM 2369 C C . ARG A 1 313 ? -10.383 -8.414 -24.297 1 91 313 ARG A C 1
ATOM 2371 O O . ARG A 1 313 ? -10.32 -9.57 -24.734 1 91 313 ARG A O 1
ATOM 2378 N N . LYS A 1 314 ? -9.531 -7.527 -24.531 1 92.75 314 LYS A N 1
ATOM 2379 C CA . LYS A 1 314 ? -8.398 -7.82 -25.406 1 92.75 314 LYS A CA 1
ATOM 2380 C C . LYS A 1 314 ? -7.473 -8.852 -24.781 1 92.75 314 LYS A C 1
ATOM 2382 O O . LYS A 1 314 ? -6.973 -9.75 -25.469 1 92.75 314 LYS A O 1
ATOM 2387 N N . GLU A 1 315 ? -7.324 -8.742 -23.484 1 88.56 315 GLU A N 1
ATOM 2388 C CA . GLU A 1 315 ? -6.48 -9.688 -22.766 1 88.56 315 GLU A CA 1
ATOM 2389 C C . GLU A 1 315 ? -7.109 -11.078 -22.75 1 88.56 315 GLU A C 1
ATOM 2391 O O . GLU A 1 315 ? -6.41 -12.086 -22.875 1 88.56 315 GLU A O 1
ATOM 2396 N N . ALA A 1 316 ? -8.438 -11.062 -22.562 1 86.44 316 ALA A N 1
ATOM 2397 C CA . ALA A 1 316 ? -9.148 -12.336 -22.484 1 86.44 316 ALA A CA 1
ATOM 2398 C C . ALA A 1 316 ? -9.07 -13.086 -23.812 1 86.44 316 ALA A C 1
ATOM 2400 O O . ALA A 1 316 ? -8.828 -14.297 -23.844 1 86.44 316 ALA A O 1
ATOM 2401 N N . ILE A 1 317 ? -9.195 -12.375 -24.891 1 89.81 317 ILE A N 1
ATOM 2402 C CA . ILE A 1 317 ? -9.148 -12.992 -26.219 1 89.81 317 ILE A CA 1
ATOM 2403 C C . ILE A 1 317 ? -7.73 -13.492 -26.5 1 89.81 317 ILE A C 1
ATOM 2405 O O . ILE A 1 317 ? -7.547 -14.617 -26.969 1 89.81 317 ILE A O 1
ATOM 2409 N N . ALA A 1 318 ? -6.785 -12.68 -26.141 1 86.69 318 ALA A N 1
ATOM 2410 C CA . ALA A 1 318 ? -5.395 -13.07 -26.359 1 86.69 318 ALA A CA 1
ATOM 2411 C C . ALA A 1 318 ? -5.039 -14.297 -25.516 1 86.69 318 ALA A C 1
ATOM 2413 O O . ALA A 1 318 ? -4.379 -15.219 -26 1 86.69 318 ALA A O 1
ATOM 2414 N N . SER A 1 319 ? -5.43 -14.32 -24.312 1 83.81 319 SER A N 1
ATOM 2415 C CA . SER A 1 319 ? -5.141 -15.438 -23.422 1 83.81 319 SER A CA 1
ATOM 2416 C C . SER A 1 319 ? -5.855 -16.703 -23.875 1 83.81 319 SER A C 1
ATOM 2418 O O . SER A 1 319 ? -5.285 -17.797 -23.828 1 83.81 319 SER A O 1
ATOM 2420 N N . GLY A 1 320 ? -7.148 -16.547 -24.328 1 82.94 320 GLY A N 1
ATOM 2421 C CA . GLY A 1 320 ? -7.883 -17.688 -24.828 1 82.94 320 GLY A CA 1
ATOM 2422 C C . GLY A 1 320 ? -7.234 -18.328 -26.047 1 82.94 320 GLY A C 1
ATOM 2423 O O . GLY A 1 320 ? -7.109 -19.547 -26.141 1 82.94 320 GLY A O 1
ATOM 2424 N N . ILE A 1 321 ? -6.727 -17.547 -26.875 1 84 321 ILE A N 1
ATOM 2425 C CA . ILE A 1 321 ? -6.066 -18.031 -28.094 1 84 321 ILE A CA 1
ATOM 2426 C C . ILE A 1 321 ? -4.758 -18.734 -27.719 1 84 321 ILE A C 1
ATOM 2428 O O . ILE A 1 321 ? -4.434 -19.781 -28.266 1 84 321 ILE A O 1
ATOM 2432 N N . PHE A 1 322 ? -4.098 -18.203 -26.781 1 81.25 322 PHE A N 1
ATOM 2433 C CA . PHE A 1 322 ? -2.809 -18.766 -26.391 1 81.25 322 PHE A CA 1
ATOM 2434 C C . PHE A 1 322 ? -2.996 -20.109 -25.688 1 81.25 322 PHE A C 1
ATOM 2436 O O . PHE A 1 322 ? -2.34 -21.094 -26.031 1 81.25 322 PHE A O 1
ATOM 2443 N N . PHE A 1 323 ? -3.844 -20.094 -24.703 1 74.69 323 PHE A N 1
ATOM 2444 C CA . PHE A 1 323 ? -4.023 -21.312 -23.938 1 74.69 323 PHE A CA 1
ATOM 2445 C C . PHE A 1 323 ? -4.68 -22.391 -24.797 1 74.69 323 PHE A C 1
ATOM 2447 O O . PHE A 1 323 ? -4.355 -23.578 -24.672 1 74.69 323 PHE A O 1
ATOM 2454 N N . GLY A 1 324 ? -5.602 -21.938 -25.672 1 77.25 324 GLY A N 1
ATOM 2455 C CA . GLY A 1 324 ? -6.184 -22.891 -26.609 1 77.25 324 GLY A CA 1
ATOM 2456 C C . GLY A 1 324 ? -5.168 -23.469 -27.578 1 77.25 324 GLY A C 1
ATOM 2457 O O . GLY A 1 324 ? -5.152 -24.672 -27.812 1 77.25 324 GLY A O 1
ATOM 2458 N N . SER A 1 325 ? -4.262 -22.641 -28.016 1 81.81 325 SER A N 1
ATOM 2459 C CA . SER A 1 325 ? -3.271 -23.078 -28.984 1 81.81 325 SER A CA 1
ATOM 2460 C C . SER A 1 325 ? -2.213 -23.953 -28.328 1 81.81 325 SER A C 1
ATOM 2462 O O . SER A 1 325 ? -1.738 -24.922 -28.938 1 81.81 325 SER A O 1
ATOM 2464 N N . THR A 1 326 ? -1.827 -23.594 -27.141 1 76.81 326 THR A N 1
ATOM 2465 C CA . THR A 1 326 ? -0.819 -24.391 -26.469 1 76.81 326 THR A CA 1
ATOM 2466 C C . THR A 1 326 ? -1.378 -25.766 -26.094 1 76.81 326 THR A C 1
ATOM 2468 O O . THR A 1 326 ? -0.684 -26.781 -26.219 1 76.81 326 THR A O 1
ATOM 2471 N N . GLY A 1 327 ? -2.645 -25.781 -25.641 1 75.69 327 GLY A N 1
ATOM 2472 C CA . GLY A 1 327 ? -3.279 -27.062 -25.406 1 75.69 327 GLY A CA 1
ATOM 2473 C C . GLY A 1 327 ? -3.426 -27.906 -26.656 1 75.69 327 GLY A C 1
ATOM 2474 O O . GLY A 1 327 ? -3.172 -29.109 -26.641 1 75.69 327 GLY A O 1
ATOM 2475 N N . TRP A 1 328 ? -3.676 -27.281 -27.703 1 82.62 328 TRP A N 1
ATOM 2476 C CA . TRP A 1 328 ? -3.84 -27.938 -29 1 82.62 328 TRP A CA 1
ATOM 2477 C C . TRP A 1 328 ? -2.516 -28.5 -29.5 1 82.62 328 TRP A C 1
ATOM 2479 O O . TRP A 1 328 ? -2.455 -29.656 -29.953 1 82.62 328 TRP A O 1
ATOM 2489 N N . SER A 1 329 ? -1.537 -27.703 -29.406 1 81.06 329 SER A N 1
ATOM 2490 C CA . SER A 1 329 ? -0.221 -28.141 -29.859 1 81.06 329 SER A CA 1
ATOM 2491 C C . SER A 1 329 ? 0.27 -29.328 -29.031 1 81.06 329 SER A C 1
ATOM 2493 O O . SER A 1 329 ? 0.926 -30.234 -29.562 1 81.06 329 SER A O 1
ATOM 2495 N N . GLY A 1 330 ? -0.003 -29.281 -27.781 1 77.06 330 GLY A N 1
ATOM 2496 C CA . GLY A 1 330 ? 0.366 -30.422 -26.938 1 77.06 330 GLY A CA 1
ATOM 2497 C C . GLY A 1 330 ? -0.322 -31.703 -27.359 1 77.06 330 GLY A C 1
ATOM 2498 O O . GLY A 1 330 ? 0.314 -32.75 -27.438 1 77.06 330 GLY A O 1
ATOM 2499 N N . ASN A 1 331 ? -1.554 -31.656 -27.703 1 78.69 331 ASN A N 1
ATOM 2500 C CA . ASN A 1 331 ? -2.311 -32.844 -28.094 1 78.69 331 ASN A CA 1
ATOM 2501 C C . ASN A 1 331 ? -1.87 -33.344 -29.469 1 78.69 331 ASN A C 1
ATOM 2503 O O . ASN A 1 331 ? -1.777 -34.562 -29.672 1 78.69 331 ASN A O 1
ATOM 2507 N N . ILE A 1 332 ? -1.583 -32.406 -30.312 1 80.06 332 ILE A N 1
ATOM 2508 C CA . ILE A 1 332 ? -1.156 -32.812 -31.656 1 80.06 332 ILE A CA 1
ATOM 2509 C C . ILE A 1 332 ? 0.222 -33.469 -31.594 1 80.06 332 ILE A C 1
ATOM 2511 O O . ILE A 1 332 ? 0.507 -34.406 -32.344 1 80.06 332 ILE A O 1
ATOM 2515 N N . THR A 1 333 ? 1.016 -32.938 -30.766 1 80.94 333 THR A N 1
ATOM 2516 C CA . THR A 1 333 ? 2.336 -33.531 -30.562 1 80.94 333 THR A CA 1
ATOM 2517 C C . THR A 1 333 ? 2.221 -34.969 -30.062 1 80.94 333 THR A C 1
ATOM 2519 O O . THR A 1 333 ? 2.947 -35.844 -30.531 1 80.94 333 THR A O 1
ATOM 2522 N N . LEU A 1 334 ? 1.377 -35.188 -29.141 1 80.38 334 LEU A N 1
ATOM 2523 C CA . LEU A 1 334 ? 1.161 -36.531 -28.594 1 80.38 334 LEU A CA 1
ATOM 2524 C C . LEU A 1 334 ? 0.639 -37.469 -29.672 1 80.38 334 LEU A C 1
ATOM 2526 O O . LEU A 1 334 ? 1.041 -38.625 -29.734 1 80.38 334 LEU A O 1
ATOM 2530 N N . LEU A 1 335 ? -0.242 -36.938 -30.547 1 79.81 335 LEU A N 1
ATOM 2531 C CA . LEU A 1 335 ? -0.779 -37.75 -31.625 1 79.81 335 LEU A CA 1
ATOM 2532 C C . LEU A 1 335 ? 0.312 -38.094 -32.625 1 79.81 335 LEU A C 1
ATOM 2534 O O . LEU A 1 335 ? 0.348 -39.219 -33.156 1 79.81 335 LEU A O 1
ATOM 2538 N N . ALA A 1 336 ? 1.118 -37.125 -32.906 1 81.38 336 ALA A N 1
ATOM 2539 C CA . ALA A 1 336 ? 2.219 -37.344 -33.844 1 81.38 336 ALA A CA 1
ATOM 2540 C C . ALA A 1 336 ? 3.203 -38.375 -33.281 1 81.38 336 ALA A C 1
ATOM 2542 O O . ALA A 1 336 ? 3.701 -39.219 -34.031 1 81.38 336 ALA A O 1
ATOM 2543 N N . LEU A 1 337 ? 3.416 -38.281 -32.031 1 83.88 337 LEU A N 1
ATOM 2544 C CA . LEU A 1 337 ? 4.328 -39.219 -31.375 1 83.88 337 LEU A CA 1
ATOM 2545 C C . LEU A 1 337 ? 3.756 -40.625 -31.375 1 83.88 337 LEU A C 1
ATOM 2547 O O . LEU A 1 337 ? 4.473 -41.594 -31.641 1 83.88 337 LEU A O 1
ATOM 2551 N N . LEU A 1 338 ? 2.518 -40.75 -31.109 1 82.69 338 LEU A N 1
ATOM 2552 C CA . LEU A 1 338 ? 1.888 -42.062 -31.031 1 82.69 338 LEU A CA 1
ATOM 2553 C C . LEU A 1 338 ? 1.688 -42.625 -32.438 1 82.69 338 LEU A C 1
ATOM 2555 O O . LEU A 1 338 ? 1.812 -43.844 -32.625 1 82.69 338 LEU A O 1
ATOM 2559 N N . GLY A 1 339 ? 1.312 -41.75 -33.406 1 81.19 339 GLY A N 1
ATOM 2560 C CA . GLY A 1 339 ? 1.155 -42.219 -34.781 1 81.19 339 GLY A CA 1
ATOM 2561 C C . GLY A 1 339 ? 2.451 -42.719 -35.375 1 81.19 339 GLY A C 1
ATOM 2562 O O . GLY A 1 339 ? 2.551 -43.875 -35.781 1 81.19 339 GLY A O 1
ATOM 2563 N N . TYR A 1 340 ? 3.393 -41.844 -35.312 1 83.88 340 TYR A N 1
ATOM 2564 C CA . TYR A 1 340 ? 4.68 -42.219 -35.875 1 83.88 340 TYR A CA 1
ATOM 2565 C C . TYR A 1 340 ? 5.422 -43.219 -34.969 1 83.88 340 TYR A C 1
ATOM 2567 O O . TYR A 1 340 ? 6.055 -44.156 -35.469 1 83.88 340 TYR A O 1
ATOM 2575 N N . GLY A 1 341 ? 5.453 -42.969 -33.719 1 82.75 341 GLY A N 1
ATOM 2576 C CA . GLY A 1 341 ? 6.074 -43.906 -32.812 1 82.75 341 GLY A CA 1
ATOM 2577 C C . GLY A 1 341 ? 5.441 -45.281 -32.812 1 82.75 341 GLY A C 1
ATOM 2578 O O . GLY A 1 341 ? 6.137 -46.281 -32.719 1 82.75 341 GLY A O 1
ATOM 2579 N N . GLY A 1 342 ? 4.145 -45.344 -32.969 1 81.31 342 GLY A N 1
ATOM 2580 C CA . GLY A 1 342 ? 3.447 -46.594 -33.094 1 81.31 342 GLY A CA 1
ATOM 2581 C C . GLY A 1 342 ? 3.867 -47.406 -34.312 1 81.31 342 GLY A C 1
ATOM 2582 O O . GLY A 1 342 ? 4.008 -48.625 -34.219 1 81.31 342 GLY A O 1
ATOM 2583 N N . THR A 1 343 ? 4.051 -46.719 -35.438 1 81.94 343 THR A N 1
ATOM 2584 C CA . THR A 1 343 ? 4.512 -47.406 -36.656 1 81.94 343 THR A CA 1
ATOM 2585 C C . THR A 1 343 ? 5.91 -47.969 -36.438 1 81.94 343 THR A C 1
ATOM 2587 O O . THR A 1 343 ? 6.223 -49.062 -36.938 1 81.94 343 THR A O 1
ATOM 2590 N N . LEU A 1 344 ? 6.691 -47.281 -35.656 1 85.19 344 LEU A N 1
ATOM 2591 C CA . LEU A 1 344 ? 8.031 -47.781 -35.375 1 85.19 344 LEU A CA 1
ATOM 2592 C C . LEU A 1 344 ? 7.984 -49 -34.469 1 85.19 344 LEU A C 1
ATOM 2594 O O . LEU A 1 344 ? 8.82 -49.906 -34.562 1 85.19 344 LEU A O 1
ATOM 2598 N N . VAL A 1 345 ? 7.051 -49.062 -33.594 1 83.31 345 VAL A N 1
ATOM 2599 C CA . VAL A 1 345 ? 6.863 -50.188 -32.688 1 83.31 345 VAL A CA 1
ATOM 2600 C C . VAL A 1 345 ? 6.418 -51.406 -33.531 1 83.31 345 VAL A C 1
ATOM 2602 O O . VAL A 1 345 ? 6.902 -52.531 -33.312 1 83.31 345 VAL A O 1
ATOM 2605 N N . SER A 1 346 ? 5.473 -51.188 -34.438 1 80.75 346 SER A N 1
ATOM 2606 C CA . SER A 1 346 ? 4.957 -52.281 -35.281 1 80.75 346 SER A CA 1
ATOM 2607 C C . SER A 1 346 ? 6.062 -52.875 -36.156 1 80.75 346 SER A C 1
ATOM 2609 O O . SER A 1 346 ? 6.027 -54.062 -36.438 1 80.75 346 SER A O 1
ATOM 2611 N N . HIS A 1 347 ? 7.023 -51.969 -36.531 1 83.12 347 HIS A N 1
ATOM 2612 C CA . HIS A 1 347 ? 8.133 -52.469 -37.344 1 83.12 347 HIS A CA 1
ATOM 2613 C C . HIS A 1 347 ? 9.227 -53.062 -36.469 1 83.12 347 HIS A C 1
ATOM 2615 O O . HIS A 1 347 ? 10.203 -53.625 -36.969 1 83.12 347 HIS A O 1
ATOM 2621 N N . GLY A 1 348 ? 9.156 -52.969 -35.125 1 81.19 348 GLY A N 1
ATOM 2622 C CA . GLY A 1 348 ? 10.094 -53.594 -34.219 1 81.19 348 GLY A CA 1
ATOM 2623 C C . GLY A 1 348 ? 11.312 -52.719 -33.938 1 81.19 348 GLY A C 1
ATOM 2624 O O . GLY A 1 348 ? 12.305 -53.219 -33.375 1 81.19 348 GLY A O 1
ATOM 2625 N N . THR A 1 349 ? 11.297 -51.531 -34.406 1 84.19 349 THR A N 1
ATOM 2626 C CA . THR A 1 349 ? 12.445 -50.625 -34.219 1 84.19 349 THR A CA 1
ATOM 2627 C C . THR A 1 349 ? 12.531 -50.156 -32.781 1 84.19 349 THR A C 1
ATOM 2629 O O . THR A 1 349 ? 13.625 -49.969 -32.25 1 84.19 349 THR A O 1
ATOM 2632 N N . ILE A 1 350 ? 11.406 -49.906 -32.156 1 85.94 350 ILE A N 1
ATOM 2633 C CA . ILE A 1 350 ? 11.359 -49.5 -30.766 1 85.94 350 ILE A CA 1
ATOM 2634 C C . ILE A 1 350 ? 10.32 -50.344 -30.031 1 85.94 350 ILE A C 1
ATOM 2636 O O . ILE A 1 350 ? 9.461 -50.969 -30.656 1 85.94 350 ILE A O 1
ATOM 2640 N N . SER A 1 351 ? 10.539 -50.469 -28.75 1 86.88 351 SER A N 1
ATOM 2641 C CA . SER A 1 351 ? 9.602 -51.219 -27.938 1 86.88 351 SER A CA 1
ATOM 2642 C C . SER A 1 351 ? 8.445 -50.375 -27.453 1 86.88 351 SER A C 1
ATOM 2644 O O . SER A 1 351 ? 8.469 -49.156 -27.609 1 86.88 351 SER A O 1
ATOM 2646 N N . VAL A 1 352 ? 7.406 -51.062 -26.938 1 82.81 352 VAL A N 1
ATOM 2647 C CA . VAL A 1 352 ? 6.266 -50.375 -26.359 1 82.81 352 VAL A CA 1
ATOM 2648 C C . VAL A 1 352 ? 6.719 -49.562 -25.141 1 82.81 352 VAL A C 1
ATOM 2650 O O . VAL A 1 352 ? 6.227 -48.469 -24.906 1 82.81 352 VAL A O 1
ATOM 2653 N N . GLY A 1 353 ? 7.629 -50.094 -24.469 1 83.69 353 GLY A N 1
ATOM 2654 C CA . GLY A 1 353 ? 8.195 -49.375 -23.344 1 83.69 353 GLY A CA 1
ATOM 2655 C C . GLY A 1 353 ? 8.945 -48.125 -23.734 1 83.69 353 GLY A C 1
ATOM 2656 O O . GLY A 1 353 ? 8.844 -47.094 -23.078 1 83.69 353 GLY A O 1
ATOM 2657 N N . ASP A 1 354 ? 9.664 -48.219 -24.828 1 87.75 354 ASP A N 1
ATOM 2658 C CA . ASP A 1 354 ? 10.391 -47.062 -25.328 1 87.75 354 ASP A CA 1
ATOM 2659 C C . ASP A 1 354 ? 9.43 -45.938 -25.734 1 87.75 354 ASP A C 1
ATOM 2661 O O . ASP A 1 354 ? 9.703 -44.781 -25.484 1 87.75 354 ASP A O 1
ATOM 2665 N N . LEU A 1 355 ? 8.383 -46.375 -26.328 1 85.5 355 LEU A N 1
ATOM 2666 C CA . LEU A 1 355 ? 7.379 -45.406 -26.734 1 85.5 355 LEU A CA 1
ATOM 2667 C C . LEU A 1 355 ? 6.77 -44.719 -25.516 1 85.5 355 LEU A C 1
ATOM 2669 O O . LEU A 1 355 ? 6.582 -43.5 -25.516 1 85.5 355 LEU A O 1
ATOM 2673 N N . THR A 1 356 ? 6.469 -45.469 -24.469 1 83.31 356 THR A N 1
ATOM 2674 C CA . THR A 1 356 ? 5.902 -44.938 -23.25 1 83.31 356 THR A CA 1
ATOM 2675 C C . THR A 1 356 ? 6.906 -44 -22.562 1 83.31 356 THR A C 1
ATOM 2677 O O . THR A 1 356 ? 6.531 -42.938 -22.047 1 83.31 356 THR A O 1
ATOM 2680 N N . SER A 1 357 ? 8.117 -44.406 -22.562 1 87.56 357 SER A N 1
ATOM 2681 C CA . SER A 1 357 ? 9.148 -43.531 -21.984 1 87.56 357 SER A CA 1
ATOM 2682 C C . SER A 1 357 ? 9.258 -42.219 -22.719 1 87.56 357 SER A C 1
ATOM 2684 O O . SER A 1 357 ? 9.406 -41.156 -22.094 1 87.56 357 SER A O 1
ATOM 2686 N N . LEU A 1 358 ? 9.234 -42.281 -24.016 1 87.62 358 LEU A N 1
ATOM 2687 C CA . LEU A 1 358 ? 9.336 -41.062 -24.828 1 87.62 358 LEU A CA 1
ATOM 2688 C C . LEU A 1 358 ? 8.156 -40.125 -24.562 1 87.62 358 LEU A C 1
ATOM 2690 O O . LEU A 1 358 ? 8.32 -38.906 -24.562 1 87.62 358 LEU A O 1
ATOM 2694 N N . LEU A 1 359 ? 7.016 -40.688 -24.328 1 83.62 359 LEU A N 1
ATOM 2695 C CA . LEU A 1 359 ? 5.836 -39.906 -24.016 1 83.62 359 LEU A CA 1
ATOM 2696 C C . LEU A 1 359 ? 6.016 -39.156 -22.688 1 83.62 359 LEU A C 1
ATOM 2698 O O . LEU A 1 359 ? 5.707 -37.969 -22.578 1 83.62 359 LEU A O 1
ATOM 2702 N N . LEU A 1 360 ? 6.508 -39.844 -21.766 1 85.81 360 LEU A N 1
ATOM 2703 C CA . LEU A 1 360 ? 6.688 -39.25 -20.438 1 85.81 360 LEU A CA 1
ATOM 2704 C C . LEU A 1 360 ? 7.801 -38.219 -20.469 1 85.81 360 LEU A C 1
ATOM 2706 O O . LEU A 1 360 ? 7.695 -37.156 -19.812 1 85.81 360 LEU A O 1
ATOM 2710 N N . TYR A 1 361 ? 8.859 -38.469 -21.203 1 87.62 361 TYR A N 1
ATOM 2711 C CA . TYR A 1 361 ? 9.945 -37.5 -21.312 1 87.62 361 TYR A CA 1
ATOM 2712 C C . TYR A 1 361 ? 9.477 -36.219 -22 1 87.62 361 TYR A C 1
ATOM 2714 O O . TYR A 1 361 ? 9.953 -35.125 -21.688 1 87.62 361 TYR A O 1
ATOM 2722 N N . THR A 1 362 ? 8.617 -36.406 -22.906 1 83.19 362 THR A N 1
ATOM 2723 C CA . THR A 1 362 ? 8.07 -35.219 -23.578 1 83.19 362 THR A CA 1
ATOM 2724 C C . THR A 1 362 ? 7.363 -34.312 -22.578 1 83.19 362 THR A C 1
ATOM 2726 O O . THR A 1 362 ? 7.473 -33.094 -22.656 1 83.19 362 THR A O 1
ATOM 2729 N N . VAL A 1 363 ? 6.645 -34.906 -21.672 1 78.75 363 VAL A N 1
ATOM 2730 C CA . VAL A 1 363 ? 5.961 -34.156 -20.641 1 78.75 363 VAL A CA 1
ATOM 2731 C C . VAL A 1 363 ? 6.984 -33.469 -19.734 1 78.75 363 VAL A C 1
ATOM 2733 O O . VAL A 1 363 ? 6.836 -32.281 -19.391 1 78.75 363 VAL A O 1
ATOM 2736 N N . TYR A 1 364 ? 7.988 -34.156 -19.359 1 83.94 364 TYR A N 1
ATOM 2737 C CA . TYR A 1 364 ? 9.031 -33.594 -18.5 1 83.94 364 TYR A CA 1
ATOM 2738 C C . TYR A 1 364 ? 9.742 -32.438 -19.188 1 83.94 364 TYR A C 1
ATOM 2740 O O . TYR A 1 364 ? 9.984 -31.406 -18.562 1 83.94 364 TYR A O 1
ATOM 2748 N N . VAL A 1 365 ? 10.086 -32.656 -20.453 1 82.44 365 VAL A N 1
ATOM 2749 C CA . VAL A 1 365 ? 10.781 -31.609 -21.203 1 82.44 365 VAL A CA 1
ATOM 2750 C C . VAL A 1 365 ? 9.867 -30.391 -21.359 1 82.44 365 VAL A C 1
ATOM 2752 O O . VAL A 1 365 ? 10.312 -29.25 -21.219 1 82.44 365 VAL A O 1
ATOM 2755 N N . GLY A 1 366 ? 8.648 -30.672 -21.641 1 77.31 366 GLY A N 1
ATOM 2756 C CA . GLY A 1 366 ? 7.691 -29.578 -21.703 1 77.31 366 GLY A CA 1
ATOM 2757 C C . GLY A 1 366 ? 7.574 -28.812 -20.406 1 77.31 366 GLY A C 1
ATOM 2758 O O . GLY A 1 366 ? 7.531 -27.578 -20.422 1 77.31 366 GLY A O 1
ATOM 2759 N N . SER A 1 367 ? 7.461 -29.5 -19.281 1 81.19 367 SER A N 1
ATOM 2760 C CA . SER A 1 367 ? 7.406 -28.859 -17.984 1 81.19 367 SER A CA 1
ATOM 2761 C C . SER A 1 367 ? 8.68 -28.078 -17.688 1 81.19 367 SER A C 1
ATOM 2763 O O . SER A 1 367 ? 8.633 -27 -17.094 1 81.19 367 SER A O 1
ATOM 2765 N N . GLY A 1 368 ? 9.789 -28.641 -18.094 1 82.06 368 GLY A N 1
ATOM 2766 C CA . GLY A 1 368 ? 11.055 -27.953 -17.953 1 82.06 368 GLY A CA 1
ATOM 2767 C C . GLY A 1 368 ? 11.102 -26.641 -18.719 1 82.06 368 GLY A C 1
ATOM 2768 O O . GLY A 1 368 ? 11.57 -25.625 -18.188 1 82.06 368 GLY A O 1
ATOM 2769 N N . LEU A 1 369 ? 10.523 -26.656 -19.828 1 75.5 369 LEU A N 1
ATOM 2770 C CA . LEU A 1 369 ? 10.508 -25.453 -20.656 1 75.5 369 LEU A CA 1
ATOM 2771 C C . LEU A 1 369 ? 9.602 -24.391 -20.047 1 75.5 369 LEU A C 1
ATOM 2773 O O . LEU A 1 369 ? 9.914 -23.203 -20.078 1 75.5 369 LEU A O 1
ATOM 2777 N N . GLN A 1 370 ? 8.508 -24.891 -19.562 1 75.12 370 GLN A N 1
ATOM 2778 C CA . GLN A 1 370 ? 7.605 -23.969 -18.891 1 75.12 370 GLN A CA 1
ATOM 2779 C C . GLN A 1 370 ? 8.273 -23.344 -17.672 1 75.12 370 GLN A C 1
ATOM 2781 O O . GLN A 1 370 ? 8.125 -22.141 -17.422 1 75.12 370 GLN A O 1
ATOM 2786 N N . MET A 1 371 ? 8.945 -24.125 -16.922 1 81.81 371 MET A N 1
ATOM 2787 C CA . MET A 1 371 ? 9.664 -23.656 -15.734 1 81.81 371 MET A CA 1
ATOM 2788 C C . MET A 1 371 ? 10.773 -22.688 -16.109 1 81.81 371 MET A C 1
ATOM 2790 O O . MET A 1 371 ? 11.055 -21.734 -15.375 1 81.81 371 MET A O 1
ATOM 2794 N N . LEU A 1 372 ? 11.336 -22.922 -17.266 1 80 372 LEU A N 1
ATOM 2795 C CA . LEU A 1 372 ? 12.414 -22.047 -17.719 1 80 372 LEU A CA 1
ATOM 2796 C C . LEU A 1 372 ? 11.875 -20.656 -18.062 1 80 372 LEU A C 1
ATOM 2798 O O . LEU A 1 372 ? 12.531 -19.641 -17.797 1 80 372 LEU A O 1
ATOM 2802 N N . THR A 1 373 ? 10.789 -20.609 -18.656 1 72.12 373 THR A N 1
ATOM 2803 C CA . THR A 1 373 ? 10.188 -19.328 -18.984 1 72.12 373 THR A CA 1
ATOM 2804 C C . THR A 1 373 ? 9.875 -18.531 -17.719 1 72.12 373 THR A C 1
ATOM 2806 O O . THR A 1 373 ? 10.148 -17.328 -17.656 1 72.12 373 THR A O 1
ATOM 2809 N N . SER A 1 374 ? 9.281 -19.266 -16.734 1 74.06 374 SER A N 1
ATOM 2810 C CA . SER A 1 374 ? 8.984 -18.625 -15.453 1 74.06 374 SER A CA 1
ATOM 2811 C C . SER A 1 374 ? 10.258 -18.156 -14.766 1 74.06 374 SER A C 1
ATOM 2813 O O . SER A 1 374 ? 10.273 -17.094 -14.141 1 74.06 374 SER A O 1
ATOM 2815 N N . PHE A 1 375 ? 11.289 -18.953 -14.898 1 80.31 375 PHE A N 1
ATOM 2816 C CA . PHE A 1 375 ? 12.578 -18.625 -14.297 1 80.31 375 PHE A CA 1
ATOM 2817 C C . PHE A 1 375 ? 13.148 -17.344 -14.891 1 80.31 375 PHE A C 1
ATOM 2819 O O . PHE A 1 375 ? 13.594 -16.469 -14.156 1 80.31 375 PHE A O 1
ATOM 2826 N N . PHE A 1 376 ? 13.047 -17.266 -16.141 1 75.56 376 PHE A N 1
ATOM 2827 C CA . PHE A 1 376 ? 13.594 -16.078 -16.812 1 75.56 376 PHE A CA 1
ATOM 2828 C C . PHE A 1 376 ? 12.836 -14.828 -16.391 1 75.56 376 PHE A C 1
ATOM 2830 O O . PHE A 1 376 ? 13.438 -13.781 -16.156 1 75.56 376 PHE A O 1
ATOM 2837 N N . SER A 1 377 ? 11.609 -14.875 -16.266 1 72.25 377 SER A N 1
ATOM 2838 C CA . SER A 1 377 ? 10.797 -13.742 -15.844 1 72.25 377 SER A CA 1
ATOM 2839 C C . SER A 1 377 ? 11.109 -13.328 -14.406 1 72.25 377 SER A C 1
ATOM 2841 O O . SER A 1 377 ? 11.203 -12.141 -14.102 1 72.25 377 SER A O 1
ATOM 2843 N N . SER A 1 378 ? 11.258 -14.359 -13.602 1 79.56 378 SER A N 1
ATOM 2844 C CA . SER A 1 378 ? 11.531 -14.094 -12.195 1 79.56 378 SER A CA 1
ATOM 2845 C C . SER A 1 378 ? 12.898 -13.453 -12.008 1 79.56 378 SER A C 1
ATOM 2847 O O . SER A 1 378 ? 13.062 -12.555 -11.18 1 79.56 378 SER A O 1
ATOM 2849 N N . ILE A 1 379 ? 13.852 -13.891 -12.742 1 80.81 379 ILE A N 1
ATOM 2850 C CA . ILE A 1 379 ? 15.203 -13.344 -12.648 1 80.81 379 ILE A CA 1
ATOM 2851 C C . ILE A 1 379 ? 15.203 -11.883 -13.086 1 80.81 379 ILE A C 1
ATOM 2853 O O . ILE A 1 379 ? 15.867 -11.047 -12.477 1 80.81 379 ILE A O 1
ATOM 2857 N N . MET A 1 380 ? 14.461 -11.617 -14.102 1 79.81 380 MET A N 1
ATOM 2858 C CA . MET A 1 380 ? 14.391 -10.234 -14.586 1 79.81 380 MET A CA 1
ATOM 2859 C C . MET A 1 380 ? 13.727 -9.336 -13.547 1 79.81 380 MET A C 1
ATOM 2861 O O . MET A 1 380 ? 14.18 -8.203 -13.328 1 79.81 380 MET A O 1
ATOM 2865 N N . ARG A 1 381 ? 12.711 -9.883 -13 1 79.38 381 ARG A N 1
ATOM 2866 C CA . ARG A 1 381 ? 12.07 -9.141 -11.914 1 79.38 381 ARG A CA 1
ATOM 2867 C C . ARG A 1 381 ? 13.039 -8.93 -10.758 1 79.38 381 ARG A C 1
ATOM 2869 O O . ARG A 1 381 ? 13.047 -7.863 -10.133 1 79.38 381 ARG A O 1
ATOM 2876 N N . GLY A 1 382 ? 13.766 -9.922 -10.445 1 83.44 382 GLY A N 1
ATOM 2877 C CA . GLY A 1 382 ? 14.766 -9.828 -9.391 1 83.44 382 GLY A CA 1
ATOM 2878 C C . GLY A 1 382 ? 15.844 -8.797 -9.688 1 83.44 382 GLY A C 1
ATOM 2879 O O . GLY A 1 382 ? 16.234 -8.031 -8.805 1 83.44 382 GLY A O 1
ATOM 2880 N N . ILE A 1 383 ? 16.312 -8.742 -10.938 1 84.25 383 ILE A N 1
ATOM 2881 C CA . ILE A 1 383 ? 17.312 -7.773 -11.344 1 84.25 383 ILE A CA 1
ATOM 2882 C C . ILE A 1 383 ? 16.75 -6.359 -11.234 1 84.25 383 ILE A C 1
ATOM 2884 O O . ILE A 1 383 ? 17.422 -5.449 -10.75 1 84.25 383 ILE A O 1
ATOM 2888 N N . GLY A 1 384 ? 15.57 -6.203 -11.703 1 80.94 384 GLY A N 1
ATOM 2889 C CA . GLY A 1 384 ? 14.914 -4.914 -11.562 1 80.94 384 GLY A CA 1
ATOM 2890 C C . GLY A 1 384 ? 14.797 -4.453 -10.125 1 80.94 384 GLY A C 1
ATOM 2891 O O . GLY A 1 384 ? 15.164 -3.32 -9.797 1 80.94 384 GLY A O 1
ATOM 2892 N N . ALA A 1 385 ? 14.273 -5.355 -9.273 1 86.38 385 ALA A N 1
ATOM 2893 C CA . ALA A 1 385 ? 14.141 -5.043 -7.855 1 86.38 385 ALA A CA 1
ATOM 2894 C C . ALA A 1 385 ? 15.5 -4.824 -7.211 1 86.38 385 ALA A C 1
ATOM 2896 O O . ALA A 1 385 ? 15.656 -3.955 -6.352 1 86.38 385 ALA A O 1
ATOM 2897 N N . GLY A 1 386 ? 16.422 -5.641 -7.66 1 87.81 386 GLY A N 1
ATOM 2898 C CA . GLY A 1 386 ? 17.781 -5.516 -7.133 1 87.81 386 GLY A CA 1
ATOM 2899 C C . GLY A 1 386 ? 18.422 -4.18 -7.449 1 87.81 386 GLY A C 1
ATOM 2900 O O . GLY A 1 386 ? 19.094 -3.59 -6.602 1 87.81 386 GLY A O 1
ATOM 2901 N N . THR A 1 387 ? 18.234 -3.684 -8.633 1 87 387 THR A N 1
ATOM 2902 C CA . THR A 1 387 ? 18.781 -2.391 -9.023 1 87 387 THR A CA 1
ATOM 2903 C C . THR A 1 387 ? 18.266 -1.284 -8.109 1 87 387 THR A C 1
ATOM 2905 O O . THR A 1 387 ? 19.016 -0.392 -7.715 1 87 387 THR A O 1
ATOM 2908 N N . ARG A 1 388 ? 16.984 -1.402 -7.758 1 87.12 388 ARG A N 1
ATOM 2909 C CA . ARG A 1 388 ? 16.375 -0.41 -6.875 1 87.12 388 ARG A CA 1
ATOM 2910 C C . ARG A 1 388 ? 16.969 -0.491 -5.473 1 87.12 388 ARG A C 1
ATOM 2912 O O . ARG A 1 388 ? 17.266 0.536 -4.855 1 87.12 388 ARG A O 1
ATOM 2919 N N . VAL A 1 389 ? 17.141 -1.613 -5.039 1 90.62 389 VAL A N 1
ATOM 2920 C CA . VAL A 1 389 ? 17.672 -1.821 -3.695 1 90.62 389 VAL A CA 1
ATOM 2921 C C . VAL A 1 389 ? 19.141 -1.387 -3.645 1 90.62 389 VAL A C 1
ATOM 2923 O O . VAL A 1 389 ? 19.547 -0.69 -2.715 1 90.62 389 VAL A O 1
ATOM 2926 N N . PHE A 1 390 ? 19.938 -1.7 -4.641 1 90.81 390 PHE A N 1
ATOM 2927 C CA . PHE A 1 390 ? 21.359 -1.406 -4.645 1 90.81 390 PHE A CA 1
ATOM 2928 C C . PHE A 1 390 ? 21.609 0.082 -4.867 1 90.81 390 PHE A C 1
ATOM 2930 O O . PHE A 1 390 ? 22.656 0.608 -4.477 1 90.81 390 PHE A O 1
ATOM 2937 N N . GLU A 1 391 ? 20.672 0.748 -5.414 1 88.94 391 GLU A N 1
ATOM 2938 C CA . GLU A 1 391 ? 20.781 2.197 -5.539 1 88.94 391 GLU A CA 1
ATOM 2939 C C . GLU A 1 391 ? 20.859 2.865 -4.168 1 88.94 391 GLU A C 1
ATOM 2941 O O . GLU A 1 391 ? 21.594 3.84 -3.988 1 88.94 391 GLU A O 1
ATOM 2946 N N . VAL A 1 392 ? 20.141 2.295 -3.268 1 89.75 392 VAL A N 1
ATOM 2947 C CA . VAL A 1 392 ? 20.156 2.848 -1.918 1 89.75 392 VAL A CA 1
ATOM 2948 C C . VAL A 1 392 ? 21.438 2.424 -1.195 1 89.75 392 VAL A C 1
ATOM 2950 O O . VAL A 1 392 ? 22.078 3.24 -0.541 1 89.75 392 VAL A O 1
ATOM 2953 N N . ILE A 1 393 ? 21.781 1.217 -1.321 1 91.12 393 ILE A N 1
ATOM 2954 C CA . ILE A 1 393 ? 22.922 0.65 -0.611 1 91.12 393 ILE A CA 1
ATOM 2955 C C . ILE A 1 393 ? 24.219 1.282 -1.125 1 91.12 393 ILE A C 1
ATOM 2957 O O . ILE A 1 393 ? 25.125 1.584 -0.342 1 91.12 393 ILE A O 1
ATOM 2961 N N . ASP A 1 394 ? 24.25 1.57 -2.408 1 89.88 394 ASP A N 1
ATOM 2962 C CA . ASP A 1 394 ? 25.5 2.027 -3.018 1 89.88 394 ASP A CA 1
ATOM 2963 C C . ASP A 1 394 ? 25.609 3.549 -2.982 1 89.88 394 ASP A C 1
ATOM 2965 O O . ASP A 1 394 ? 26.656 4.113 -3.268 1 89.88 394 ASP A O 1
ATOM 2969 N N . ARG A 1 395 ? 24.562 4.145 -2.572 1 88.56 395 ARG A N 1
ATOM 2970 C CA . ARG A 1 395 ? 24.594 5.602 -2.516 1 88.56 395 ARG A CA 1
ATOM 2971 C C . ARG A 1 395 ? 25.469 6.086 -1.355 1 88.56 395 ARG A C 1
ATOM 2973 O O . ARG A 1 395 ? 25.25 5.695 -0.207 1 88.56 395 ARG A O 1
ATOM 2980 N N . THR A 1 396 ? 26.438 6.777 -1.708 1 89.81 396 THR A N 1
ATOM 2981 C CA . THR A 1 396 ? 27.266 7.355 -0.667 1 89.81 396 THR A CA 1
ATOM 2982 C C . THR A 1 396 ? 26.672 8.656 -0.148 1 89.81 396 THR A C 1
ATOM 2984 O O . THR A 1 396 ? 26.375 9.57 -0.929 1 89.81 396 THR A O 1
ATOM 2987 N N . PRO A 1 397 ? 26.422 8.664 1.134 1 90.31 397 PRO A N 1
ATOM 2988 C CA . PRO A 1 397 ? 25.891 9.906 1.696 1 90.31 397 PRO A CA 1
ATOM 2989 C C . PRO A 1 397 ? 26.781 11.109 1.437 1 90.31 397 PRO A C 1
ATOM 2991 O O . PRO A 1 397 ? 28.016 10.984 1.46 1 90.31 397 PRO A O 1
ATOM 2994 N N . ALA A 1 398 ? 26.219 12.25 1.139 1 87.75 398 ALA A N 1
ATOM 2995 C CA . ALA A 1 398 ? 26.953 13.484 0.902 1 87.75 398 ALA A CA 1
ATOM 2996 C C . ALA A 1 398 ? 27.641 13.969 2.178 1 87.75 398 ALA A C 1
ATOM 2998 O O . ALA A 1 398 ? 28.703 14.586 2.121 1 87.75 398 ALA A O 1
ATOM 2999 N N . ILE A 1 399 ? 27 13.68 3.301 1 90.69 399 ILE A N 1
ATOM 3000 C CA . ILE A 1 399 ? 27.547 14.039 4.605 1 90.69 399 ILE A CA 1
ATOM 3001 C C . ILE A 1 399 ? 27.844 12.773 5.414 1 90.69 399 ILE A C 1
ATOM 3003 O O . ILE A 1 399 ? 26.922 12.148 5.953 1 90.69 399 ILE A O 1
ATOM 3007 N N . PRO A 1 400 ? 29.078 12.43 5.453 1 85.69 400 PRO A N 1
ATOM 3008 C CA . PRO A 1 400 ? 29.422 11.203 6.172 1 85.69 400 PRO A CA 1
ATOM 3009 C C . PRO A 1 400 ? 29.25 11.336 7.684 1 85.69 400 PRO A C 1
ATOM 3011 O O . PRO A 1 400 ? 29.531 12.398 8.242 1 85.69 400 PRO A O 1
ATOM 3014 N N . ASP A 1 401 ? 28.828 10.32 8.312 1 83.44 401 ASP A N 1
ATOM 3015 C CA . ASP A 1 401 ? 28.578 10.336 9.75 1 83.44 401 ASP A CA 1
ATOM 3016 C C . ASP A 1 401 ? 29.875 10.18 10.539 1 83.44 401 ASP A C 1
ATOM 3018 O O . ASP A 1 401 ? 30.094 10.875 11.531 1 83.44 401 ASP A O 1
ATOM 3022 N N . ASP A 1 402 ? 30.719 9.281 10.094 1 81 402 ASP A N 1
ATOM 3023 C CA . ASP A 1 402 ? 31.828 8.867 10.945 1 81 402 ASP A CA 1
ATOM 3024 C C . ASP A 1 402 ? 33.156 9.422 10.445 1 81 402 ASP A C 1
ATOM 3026 O O . ASP A 1 402 ? 34.188 9.195 11.055 1 81 402 ASP A O 1
ATOM 3030 N N . SER A 1 403 ? 33.031 10.281 9.438 1 85.12 403 SER A N 1
ATOM 3031 C CA . SER A 1 403 ? 34.281 10.805 8.914 1 85.12 403 SER A CA 1
ATOM 3032 C C . SER A 1 403 ? 34.562 12.195 9.477 1 85.12 403 SER A C 1
ATOM 3034 O O . SER A 1 403 ? 33.656 12.992 9.672 1 85.12 403 SER A O 1
ATOM 3036 N N . GLY A 1 404 ? 35.75 12.344 10.109 1 89.62 404 GLY A N 1
ATOM 3037 C CA . GLY A 1 404 ? 36.156 13.641 10.625 1 89.62 404 GLY A CA 1
ATOM 3038 C C . GLY A 1 404 ? 36.688 13.578 12.047 1 89.62 404 GLY A C 1
ATOM 3039 O O . GLY A 1 404 ? 36.938 12.492 12.57 1 89.62 404 GLY A O 1
ATOM 3040 N N . LEU A 1 405 ? 36.781 14.789 12.57 1 93.06 405 LEU A N 1
ATOM 3041 C CA . LEU A 1 405 ? 37.344 14.922 13.914 1 93.06 405 LEU A CA 1
ATOM 3042 C C . LEU A 1 405 ? 36.219 14.828 14.953 1 93.06 405 LEU A C 1
ATOM 3044 O O . LEU A 1 405 ? 35.094 15.234 14.695 1 93.06 405 LEU A O 1
ATOM 3048 N N . SER A 1 406 ? 36.562 14.234 16.062 1 94.19 406 SER A N 1
ATOM 3049 C CA . SER A 1 406 ? 35.594 14.141 17.156 1 94.19 406 SER A CA 1
ATOM 3050 C C . SER A 1 406 ? 35.562 15.43 17.969 1 94.19 406 SER A C 1
ATOM 3052 O O . SER A 1 406 ? 36.625 16 18.281 1 94.19 406 SER A O 1
ATOM 3054 N N . VAL A 1 407 ? 34.406 15.883 18.234 1 94.44 407 VAL A N 1
ATOM 3055 C CA . VAL A 1 407 ? 34.25 17.062 19.078 1 94.44 407 VAL A CA 1
ATOM 3056 C C . VAL A 1 407 ? 34.125 16.641 20.547 1 94.44 407 VAL A C 1
ATOM 3058 O O . VAL A 1 407 ? 33.219 15.867 20.891 1 94.44 407 VAL A O 1
ATOM 3061 N N . PRO A 1 408 ? 35 17.125 21.359 1 92.75 408 PRO A N 1
ATOM 3062 C CA . PRO A 1 408 ? 34.812 16.812 22.781 1 92.75 408 PRO A CA 1
ATOM 3063 C C . PRO A 1 408 ? 33.5 17.328 23.344 1 92.75 408 PRO A C 1
ATOM 3065 O O . PRO A 1 408 ? 33.062 18.422 23 1 92.75 408 PRO A O 1
ATOM 3068 N N . PRO A 1 409 ? 32.875 16.562 24.156 1 89.69 409 PRO A N 1
ATOM 3069 C CA . PRO A 1 409 ? 31.547 16.922 24.672 1 89.69 409 PRO A CA 1
ATOM 3070 C C . PRO A 1 409 ? 31.562 18.219 25.5 1 89.69 409 PRO A C 1
ATOM 3072 O O . PRO A 1 409 ? 30.531 18.891 25.609 1 89.69 409 PRO A O 1
ATOM 3075 N N . ASP A 1 410 ? 32.688 18.609 26.031 1 88.25 410 ASP A N 1
ATOM 3076 C CA . ASP A 1 410 ? 32.75 19.781 26.906 1 88.25 410 ASP A CA 1
ATOM 3077 C C . ASP A 1 410 ? 33.312 21 26.172 1 88.25 410 ASP A C 1
ATOM 3079 O O . ASP A 1 410 ? 33.5 22.047 26.781 1 88.25 410 ASP A O 1
ATOM 3083 N N . ARG A 1 411 ? 33.438 20.859 24.859 1 92.38 411 ARG A N 1
ATOM 3084 C CA . ARG A 1 411 ? 33.969 21.969 24.094 1 92.38 411 ARG A CA 1
ATOM 3085 C C . ARG A 1 411 ? 32.938 23.094 23.953 1 92.38 411 ARG A C 1
ATOM 3087 O O . ARG A 1 411 ? 31.781 22.828 23.656 1 92.38 411 ARG A O 1
ATOM 3094 N N . ARG A 1 412 ? 33.375 24.219 24.406 1 92.69 412 ARG A N 1
ATOM 3095 C CA . ARG A 1 412 ? 32.562 25.406 24.234 1 92.69 412 ARG A CA 1
ATOM 3096 C C . ARG A 1 412 ? 33.219 26.406 23.281 1 92.69 412 ARG A C 1
ATOM 3098 O O . ARG A 1 412 ? 34.438 26.469 23.203 1 92.69 412 ARG A O 1
ATOM 3105 N N . GLY A 1 413 ? 32.375 27.016 22.453 1 92.69 413 GLY A N 1
ATOM 3106 C CA . GLY A 1 413 ? 32.906 27.953 21.5 1 92.69 413 GLY A CA 1
ATOM 3107 C C . GLY A 1 413 ? 31.844 28.781 20.797 1 92.69 413 GLY A C 1
ATOM 3108 O O . GLY A 1 413 ? 30.656 28.516 20.938 1 92.69 413 GLY A O 1
ATOM 3109 N N . VAL A 1 414 ? 32.406 29.797 20.156 1 95.94 414 VAL A N 1
ATOM 3110 C CA . VAL A 1 414 ? 31.547 30.703 19.406 1 95.94 414 VAL A CA 1
ATOM 3111 C C . VAL A 1 414 ? 31.094 30.031 18.109 1 95.94 414 VAL A C 1
ATOM 3113 O O . VAL A 1 414 ? 31.875 29.359 17.438 1 95.94 414 VAL A O 1
ATOM 3116 N N . VAL A 1 415 ? 29.828 30.109 17.859 1 97.25 415 VAL A N 1
ATOM 3117 C CA . VAL A 1 415 ? 29.281 29.625 16.594 1 97.25 415 VAL A CA 1
ATOM 3118 C C . VAL A 1 415 ? 29.125 30.781 15.609 1 97.25 415 VAL A C 1
ATOM 3120 O O . VAL A 1 415 ? 28.531 31.812 15.953 1 97.25 415 VAL A O 1
ATOM 3123 N N . ARG A 1 416 ? 29.641 30.625 14.367 1 97.5 416 ARG A N 1
ATOM 3124 C CA . ARG A 1 416 ? 29.578 31.703 13.391 1 97.5 416 ARG A CA 1
ATOM 3125 C C . ARG A 1 416 ? 29.062 31.203 12.039 1 97.5 416 ARG A C 1
ATOM 3127 O O . ARG A 1 416 ? 29.547 30.188 11.539 1 97.5 416 ARG A O 1
ATOM 3134 N N . PHE A 1 417 ? 28.031 31.797 11.594 1 97.69 417 PHE A N 1
ATOM 3135 C CA . PHE A 1 417 ? 27.625 31.672 10.203 1 97.69 417 PHE A CA 1
ATOM 3136 C C . PHE A 1 417 ? 28.281 32.75 9.344 1 97.69 417 PHE A C 1
ATOM 3138 O O . PHE A 1 417 ? 28.047 33.938 9.555 1 97.69 417 PHE A O 1
ATOM 3145 N N . GLU A 1 418 ? 29.062 32.312 8.375 1 97.25 418 GLU A N 1
ATOM 3146 C CA . GLU A 1 418 ? 29.859 33.281 7.613 1 97.25 418 GLU A CA 1
ATOM 3147 C C . GLU A 1 418 ? 29.5 33.25 6.133 1 97.25 418 GLU A C 1
ATOM 3149 O O . GLU A 1 418 ? 29.891 32.312 5.414 1 97.25 418 GLU A O 1
ATOM 3154 N N . GLY A 1 419 ? 28.828 34.281 5.676 1 96.12 419 GLY A N 1
ATOM 3155 C CA . GLY A 1 419 ? 28.516 34.438 4.262 1 96.12 419 GLY A CA 1
ATOM 3156 C C . GLY A 1 419 ? 27.766 33.25 3.689 1 96.12 419 GLY A C 1
ATOM 3157 O O . GLY A 1 419 ? 28.156 32.688 2.652 1 96.12 419 GLY A O 1
ATOM 3158 N N . ILE A 1 420 ? 26.797 32.875 4.355 1 96.62 420 ILE A N 1
ATOM 3159 C CA . ILE A 1 420 ? 26.125 31.625 4.012 1 96.62 420 ILE A CA 1
ATOM 3160 C C . ILE A 1 420 ? 25.156 31.875 2.848 1 96.62 420 ILE A C 1
ATOM 3162 O O . ILE A 1 420 ? 24.328 32.781 2.906 1 96.62 420 ILE A O 1
ATOM 3166 N N . TYR A 1 421 ? 25.297 31.156 1.764 1 96.38 421 TYR A N 1
ATOM 3167 C CA . TYR A 1 421 ? 24.328 30.984 0.691 1 96.38 421 TYR A CA 1
ATOM 3168 C C . TYR A 1 421 ? 23.766 29.562 0.679 1 96.38 421 TYR A C 1
ATOM 3170 O O . TYR A 1 421 ? 24.531 28.594 0.632 1 96.38 421 TYR A O 1
ATOM 3178 N N . PHE A 1 422 ? 22.469 29.469 0.723 1 95.06 422 PHE A N 1
ATOM 3179 C CA . PHE A 1 422 ? 21.906 28.125 0.877 1 95.06 422 PHE A CA 1
ATOM 3180 C C . PHE A 1 422 ? 20.703 27.938 -0.044 1 95.06 422 PHE A C 1
ATOM 3182 O O . PHE A 1 422 ? 19.875 28.828 -0.192 1 95.06 422 PHE A O 1
ATOM 3189 N N . GLU A 1 423 ? 20.719 26.859 -0.668 1 92.56 423 GLU A N 1
ATOM 3190 C CA . GLU A 1 423 ? 19.594 26.328 -1.438 1 92.56 423 GLU A CA 1
ATOM 3191 C C . GLU A 1 423 ? 19.391 24.844 -1.172 1 92.56 423 GLU A C 1
ATOM 3193 O O . GLU A 1 423 ? 20.359 24.094 -1.015 1 92.56 423 GLU A O 1
ATOM 3198 N N . TYR A 1 424 ? 18.172 24.516 -0.963 1 88.38 424 TYR A N 1
ATOM 3199 C CA . TYR A 1 424 ? 17.922 23.078 -0.803 1 88.38 424 TYR A CA 1
ATOM 3200 C C . TYR A 1 424 ? 18.281 22.312 -2.07 1 88.38 424 TYR A C 1
ATOM 3202 O O . TYR A 1 424 ? 18.031 22.797 -3.182 1 88.38 424 TYR A O 1
ATOM 3210 N N . PRO A 1 425 ? 18.875 21.156 -1.922 1 85.94 425 PRO A N 1
ATOM 3211 C CA . PRO A 1 425 ? 19.219 20.359 -3.104 1 85.94 425 PRO A CA 1
ATOM 3212 C C . PRO A 1 425 ? 18 20 -3.955 1 85.94 425 PRO A C 1
ATOM 3214 O O . PRO A 1 425 ? 18.109 19.875 -5.176 1 85.94 425 PRO A O 1
ATOM 3217 N N . SER A 1 426 ? 16.891 19.875 -3.342 1 77.69 426 SER A N 1
ATOM 3218 C CA . SER A 1 426 ? 15.672 19.531 -4.059 1 77.69 426 SER A CA 1
ATOM 3219 C C . SER A 1 426 ? 15.094 20.75 -4.785 1 77.69 426 SER A C 1
ATOM 3221 O O . SER A 1 426 ? 14.297 20.594 -5.711 1 77.69 426 SER A O 1
ATOM 3223 N N . ARG A 1 427 ? 15.391 21.891 -4.355 1 78.69 427 ARG A N 1
ATOM 3224 C CA . ARG A 1 427 ? 14.906 23.125 -4.957 1 78.69 427 ARG A CA 1
ATOM 3225 C C . ARG A 1 427 ? 16.062 24 -5.422 1 78.69 427 ARG A C 1
ATOM 3227 O O . ARG A 1 427 ? 16.219 25.125 -4.957 1 78.69 427 ARG A O 1
ATOM 3234 N N . LYS A 1 428 ? 16.688 23.531 -6.453 1 81.31 428 LYS A N 1
ATOM 3235 C CA . LYS A 1 428 ? 17.844 24.266 -6.969 1 81.31 428 LYS A CA 1
ATOM 3236 C C . LYS A 1 428 ? 17.406 25.578 -7.621 1 81.31 428 LYS A C 1
ATOM 3238 O O . LYS A 1 428 ? 16.406 25.625 -8.328 1 81.31 428 LYS A O 1
ATOM 3243 N N . GLY A 1 429 ? 18.016 26.625 -7.285 1 78.5 429 GLY A N 1
ATOM 3244 C CA . GLY A 1 429 ? 17.688 27.922 -7.859 1 78.5 429 GLY A CA 1
ATOM 3245 C C . GLY A 1 429 ? 16.953 28.844 -6.895 1 78.5 429 GLY A C 1
ATOM 3246 O O . GLY A 1 429 ? 16.906 30.062 -7.098 1 78.5 429 GLY A O 1
ATOM 3247 N N . VAL A 1 430 ? 16.391 28.266 -5.91 1 81.69 430 VAL A N 1
ATOM 3248 C CA . VAL A 1 430 ? 15.695 29.062 -4.914 1 81.69 430 VAL A CA 1
ATOM 3249 C C . VAL A 1 430 ? 16.625 29.344 -3.732 1 81.69 430 VAL A C 1
ATOM 3251 O O . VAL A 1 430 ? 16.812 28.484 -2.869 1 81.69 430 VAL A O 1
ATOM 3254 N N . GLU A 1 431 ? 17.156 30.531 -3.793 1 88.19 431 GLU A N 1
ATOM 3255 C CA . GLU A 1 431 ? 18.047 30.906 -2.701 1 88.19 431 GLU A CA 1
ATOM 3256 C C . GLU A 1 431 ? 17.266 31.234 -1.436 1 88.19 431 GLU A C 1
ATOM 3258 O O . GLU A 1 431 ? 16.562 32.25 -1.382 1 88.19 431 GLU A O 1
ATOM 3263 N N . ILE A 1 432 ? 17.406 30.406 -0.44 1 89.75 432 ILE A N 1
ATOM 3264 C CA . ILE A 1 432 ? 16.688 30.609 0.822 1 89.75 432 ILE A CA 1
ATOM 3265 C C . ILE A 1 432 ? 17.453 31.594 1.697 1 89.75 432 ILE A C 1
ATOM 3267 O O . ILE A 1 432 ? 16.859 32.469 2.32 1 89.75 432 ILE A O 1
ATOM 3271 N N . LEU A 1 433 ? 18.781 31.391 1.779 1 94.31 433 LEU A N 1
ATOM 3272 C CA . LEU A 1 433 ? 19.656 32.312 2.492 1 94.31 433 LEU A CA 1
ATOM 3273 C C . LEU A 1 433 ? 20.672 32.969 1.539 1 94.31 433 LEU A C 1
ATOM 3275 O O . LEU A 1 433 ? 21.172 32.312 0.629 1 94.31 433 LEU A O 1
ATOM 3279 N N . LYS A 1 434 ? 20.844 34.281 1.712 1 94.88 434 LYS A N 1
ATOM 3280 C CA . LYS A 1 434 ? 21.734 35.062 0.875 1 94.88 434 LYS A CA 1
ATOM 3281 C C . LYS A 1 434 ? 22.719 35.875 1.725 1 94.88 434 LYS A C 1
ATOM 3283 O O . LYS A 1 434 ? 22.344 36.906 2.295 1 94.88 434 LYS A O 1
ATOM 3288 N N . ASP A 1 435 ? 23.906 35.5 1.656 1 94.31 435 ASP A N 1
ATOM 3289 C CA . ASP A 1 435 ? 24.969 36.188 2.414 1 94.31 435 ASP A CA 1
ATOM 3290 C C . ASP A 1 435 ? 24.562 36.344 3.877 1 94.31 435 ASP A C 1
ATOM 3292 O O . ASP A 1 435 ? 24.594 37.469 4.41 1 94.31 435 ASP A O 1
ATOM 3296 N N . PHE A 1 436 ? 24.109 35.281 4.434 1 95.94 436 PHE A N 1
ATOM 3297 C CA . PHE A 1 436 ? 23.656 35.281 5.82 1 95.94 436 PHE A CA 1
ATOM 3298 C C . PHE A 1 436 ? 24.828 35.25 6.781 1 95.94 436 PHE A C 1
ATOM 3300 O O . PHE A 1 436 ? 25.719 34.406 6.648 1 95.94 436 PHE A O 1
ATOM 3307 N N . ASN A 1 437 ? 24.859 36.219 7.68 1 96.75 437 ASN A N 1
ATOM 3308 C CA . ASN A 1 437 ? 25.922 36.312 8.688 1 96.75 437 ASN A CA 1
ATOM 3309 C C . ASN A 1 437 ? 25.344 36.406 10.094 1 96.75 437 ASN A C 1
ATOM 3311 O O . ASN A 1 437 ? 24.469 37.219 10.359 1 96.75 437 ASN A O 1
ATOM 3315 N N . LEU A 1 438 ? 25.781 35.5 10.969 1 96.62 438 LEU A N 1
ATOM 3316 C CA . LEU A 1 438 ? 25.328 35.5 12.352 1 96.62 438 LEU A CA 1
ATOM 3317 C C . LEU A 1 438 ? 26.406 34.938 13.281 1 96.62 438 LEU A C 1
ATOM 3319 O O . LEU A 1 438 ? 27.031 33.938 12.977 1 96.62 438 LEU A O 1
ATOM 3323 N N . GLU A 1 439 ? 26.688 35.656 14.289 1 96.62 439 GLU A N 1
ATOM 3324 C CA . GLU A 1 439 ? 27.625 35.188 15.312 1 96.62 439 GLU A CA 1
ATOM 3325 C C . GLU A 1 439 ? 26.922 35 16.656 1 96.62 439 GLU A C 1
ATOM 3327 O O . GLU A 1 439 ? 26.188 35.875 17.125 1 96.62 439 GLU A O 1
ATOM 3332 N N . MET A 1 440 ? 27.094 33.844 17.25 1 95.81 440 MET A N 1
ATOM 3333 C CA . MET A 1 440 ? 26.531 33.5 18.547 1 95.81 440 MET A CA 1
ATOM 3334 C C . MET A 1 440 ? 27.641 33.312 19.578 1 95.81 440 MET A C 1
ATOM 3336 O O . MET A 1 440 ? 28.453 32.406 19.453 1 95.81 440 MET A O 1
ATOM 3340 N N . ALA A 1 441 ? 27.594 34.156 20.594 1 94.38 441 ALA A N 1
ATOM 3341 C CA . ALA A 1 441 ? 28.578 34.031 21.672 1 94.38 441 ALA A CA 1
ATOM 3342 C C . ALA A 1 441 ? 28.266 32.844 22.578 1 94.38 441 ALA A C 1
ATOM 3344 O O . ALA A 1 441 ? 27.141 32.344 22.562 1 94.38 441 ALA A O 1
ATOM 3345 N N . VAL A 1 442 ? 29.281 32.406 23.328 1 93.94 442 VAL A N 1
ATOM 3346 C CA . VAL A 1 442 ? 29.109 31.297 24.25 1 93.94 442 VAL A CA 1
ATOM 3347 C C . VAL A 1 442 ? 28.062 31.641 25.297 1 93.94 442 VAL A C 1
ATOM 3349 O O . VAL A 1 442 ? 28.156 32.688 25.953 1 93.94 442 VAL A O 1
ATOM 3352 N N . GLY A 1 443 ? 26.969 30.797 25.344 1 90.88 443 GLY A N 1
ATOM 3353 C CA . GLY A 1 443 ? 25.938 30.953 26.359 1 90.88 443 GLY A CA 1
ATOM 3354 C C . GLY A 1 443 ? 24.891 31.984 25.969 1 90.88 443 GLY A C 1
ATOM 3355 O O . GLY A 1 443 ? 23.953 32.25 26.734 1 90.88 443 GLY A O 1
ATOM 3356 N N . GLU A 1 444 ? 25.031 32.562 24.766 1 92.56 444 GLU A N 1
ATOM 3357 C CA . GLU A 1 444 ? 24.094 33.594 24.312 1 92.56 444 GLU A CA 1
ATOM 3358 C C . GLU A 1 444 ? 22.797 32.969 23.812 1 92.56 444 GLU A C 1
ATOM 3360 O O . GLU A 1 444 ? 22.812 31.859 23.25 1 92.56 444 GLU A O 1
ATOM 3365 N N . SER A 1 445 ? 21.719 33.625 24.094 1 92.69 445 SER A N 1
ATOM 3366 C CA . SER A 1 445 ? 20.422 33.219 23.578 1 92.69 445 SER A CA 1
ATOM 3367 C C . SER A 1 445 ? 19.953 34.156 22.469 1 92.69 445 SER A C 1
ATOM 3369 O O . SER A 1 445 ? 19.781 35.375 22.703 1 92.69 445 SER A O 1
ATOM 3371 N N . ILE A 1 446 ? 19.75 33.594 21.25 1 93.5 446 ILE A N 1
ATOM 3372 C CA . ILE A 1 446 ? 19.344 34.406 20.094 1 93.5 446 ILE A CA 1
ATOM 3373 C C . ILE A 1 446 ? 18 33.906 19.562 1 93.5 446 ILE A C 1
ATOM 3375 O O . ILE A 1 446 ? 17.781 32.688 19.438 1 93.5 446 ILE A O 1
ATOM 3379 N N . ALA A 1 447 ? 17.094 34.781 19.328 1 92.12 447 ALA A N 1
ATOM 3380 C CA . ALA A 1 447 ? 15.82 34.469 18.703 1 92.12 447 ALA A CA 1
ATOM 3381 C C . ALA A 1 447 ? 15.781 34.969 17.25 1 92.12 447 ALA A C 1
ATOM 3383 O O . ALA A 1 447 ? 16.141 36.094 16.969 1 92.12 447 ALA A O 1
ATOM 3384 N N . ILE A 1 448 ? 15.422 34.094 16.406 1 91.94 448 ILE A N 1
ATOM 3385 C CA . ILE A 1 448 ? 15.266 34.438 14.992 1 91.94 448 ILE A CA 1
ATOM 3386 C C . ILE A 1 448 ? 13.781 34.656 14.672 1 91.94 448 ILE A C 1
ATOM 3388 O O . ILE A 1 448 ? 12.961 33.75 14.906 1 91.94 448 ILE A O 1
ATOM 3392 N N . VAL A 1 449 ? 13.508 35.844 14.133 1 86.5 449 VAL A N 1
ATOM 3393 C CA . VAL A 1 449 ? 12.133 36.188 13.781 1 86.5 449 VAL A CA 1
ATOM 3394 C C . VAL A 1 449 ? 12.055 36.562 12.297 1 86.5 449 VAL A C 1
ATOM 3396 O O . VAL A 1 449 ? 13.016 37.094 11.734 1 86.5 449 VAL A O 1
ATOM 3399 N N . GLY A 1 450 ? 11.047 36.188 11.688 1 80.19 450 GLY A N 1
ATOM 3400 C CA . GLY A 1 450 ? 10.844 36.469 10.281 1 80.19 450 GLY A CA 1
ATOM 3401 C C . GLY A 1 450 ? 9.555 35.875 9.734 1 80.19 450 GLY A C 1
ATOM 3402 O O . GLY A 1 450 ? 8.805 35.219 10.469 1 80.19 450 GLY A O 1
ATOM 3403 N N . GLU A 1 451 ? 9.391 36.125 8.508 1 72.06 451 GLU A N 1
ATOM 3404 C CA . GLU A 1 451 ? 8.188 35.625 7.852 1 72.06 451 GLU A CA 1
ATOM 3405 C C . GLU A 1 451 ? 8.242 34.094 7.66 1 72.06 451 GLU A C 1
ATOM 3407 O O . GLU A 1 451 ? 9.32 33.5 7.676 1 72.06 451 GLU A O 1
ATOM 3412 N N . SER A 1 452 ? 7.074 33.5 7.637 1 68.69 452 SER A N 1
ATOM 3413 C CA . SER A 1 452 ? 7.027 32.062 7.359 1 68.69 452 SER A CA 1
ATOM 3414 C C . SER A 1 452 ? 7.668 31.75 6.012 1 68.69 452 SER A C 1
ATOM 3416 O O . SER A 1 452 ? 7.445 32.469 5.027 1 68.69 452 SER A O 1
ATOM 3418 N N . GLY A 1 453 ? 8.516 30.797 6.008 1 71.19 453 GLY A N 1
ATOM 3419 C CA . GLY A 1 453 ? 9.203 30.422 4.781 1 71.19 453 GLY A CA 1
ATOM 3420 C C . GLY A 1 453 ? 10.438 31.25 4.508 1 71.19 453 GLY A C 1
ATOM 3421 O O . GLY A 1 453 ? 11.055 31.125 3.451 1 71.19 453 GLY A O 1
ATOM 3422 N N . GLY A 1 454 ? 10.711 32.062 5.465 1 74.81 454 GLY A N 1
ATOM 3423 C CA . GLY A 1 454 ? 11.836 32.969 5.254 1 74.81 454 GLY A CA 1
ATOM 3424 C C . GLY A 1 454 ? 13.18 32.312 5.449 1 74.81 454 GLY A C 1
ATOM 3425 O O . GLY A 1 454 ? 14.219 32.906 5.184 1 74.81 454 GLY A O 1
ATOM 3426 N N . GLY A 1 455 ? 13.203 31.062 5.898 1 84.94 455 GLY A N 1
ATOM 3427 C CA . GLY A 1 455 ? 14.461 30.344 6.023 1 84.94 455 GLY A CA 1
ATOM 3428 C C . GLY A 1 455 ? 14.875 30.109 7.465 1 84.94 455 GLY A C 1
ATOM 3429 O O . GLY A 1 455 ? 15.969 29.625 7.73 1 84.94 455 GLY A O 1
ATOM 3430 N N . LYS A 1 456 ? 14.109 30.453 8.406 1 88 456 LYS A N 1
ATOM 3431 C CA . LYS A 1 456 ? 14.438 30.312 9.828 1 88 456 LYS A CA 1
ATOM 3432 C C . LYS A 1 456 ? 14.82 28.891 10.18 1 88 456 LYS A C 1
ATOM 3434 O O . LYS A 1 456 ? 15.859 28.656 10.797 1 88 456 LYS A O 1
ATOM 3439 N N . SER A 1 457 ? 14 27.906 9.68 1 87.19 457 SER A N 1
ATOM 3440 C CA . SER A 1 457 ? 14.258 26.5 9.969 1 87.19 457 SER A CA 1
ATOM 3441 C C . SER A 1 457 ? 15.5 26.016 9.234 1 87.19 457 SER A C 1
ATOM 3443 O O . SER A 1 457 ? 16.172 25.078 9.68 1 87.19 457 SER A O 1
ATOM 3445 N N . SER A 1 458 ? 15.812 26.656 8.133 1 92.06 458 SER A N 1
ATOM 3446 C CA . SER A 1 458 ? 17 26.281 7.352 1 92.06 458 SER A CA 1
ATOM 3447 C C . SER A 1 458 ? 18.281 26.578 8.125 1 92.06 458 SER A C 1
ATOM 3449 O O . SER A 1 458 ? 19.266 25.859 7.977 1 92.06 458 SER A O 1
ATOM 3451 N N . ILE A 1 459 ? 18.203 27.625 8.945 1 94.31 459 ILE A N 1
ATOM 3452 C CA . ILE A 1 459 ? 19.359 27.984 9.75 1 94.31 459 ILE A CA 1
ATOM 3453 C C . ILE A 1 459 ? 19.672 26.859 10.734 1 94.31 459 ILE A C 1
ATOM 3455 O O . ILE A 1 459 ? 20.828 26.453 10.891 1 94.31 459 ILE A O 1
ATOM 3459 N N . GLN A 1 460 ? 18.656 26.328 11.336 1 93.56 460 GLN A N 1
ATOM 3460 C CA . GLN A 1 460 ? 18.844 25.219 12.273 1 93.56 460 GLN A CA 1
ATOM 3461 C C . GLN A 1 460 ? 19.297 23.953 11.547 1 93.56 460 GLN A C 1
ATOM 3463 O O . GLN A 1 460 ? 20.094 23.188 12.086 1 93.56 460 GLN A O 1
ATOM 3468 N N . SER A 1 461 ? 18.812 23.734 10.359 1 94.31 461 SER A N 1
ATOM 3469 C CA . SER A 1 461 ? 19.219 22.594 9.562 1 94.31 461 SER A CA 1
ATOM 3470 C C . SER A 1 461 ? 20.703 22.641 9.227 1 94.31 461 SER A C 1
ATOM 3472 O O . SER A 1 461 ? 21.375 21.609 9.195 1 94.31 461 SER A O 1
ATOM 3474 N N . LEU A 1 462 ? 21.141 23.875 8.961 1 95.56 462 LEU A N 1
ATOM 3475 C CA . LEU A 1 462 ? 22.547 24.062 8.672 1 95.56 462 LEU A CA 1
ATOM 3476 C C . LEU A 1 462 ? 23.391 23.875 9.93 1 95.56 462 LEU A C 1
ATOM 3478 O O . LEU A 1 462 ? 24.5 23.312 9.867 1 95.56 462 LEU A O 1
ATOM 3482 N N . LEU A 1 463 ? 22.812 24.344 11.055 1 96 463 LEU A N 1
ATOM 3483 C CA . LEU A 1 463 ? 23.516 24.172 12.328 1 96 463 LEU A CA 1
ATOM 3484 C C . LEU A 1 463 ? 23.734 22.703 12.648 1 96 463 LEU A C 1
ATOM 3486 O O . LEU A 1 463 ? 24.812 22.312 13.094 1 96 463 LEU A O 1
ATOM 3490 N N . LEU A 1 464 ? 22.75 21.875 12.352 1 95.38 464 LEU A N 1
ATOM 3491 C CA . LEU A 1 464 ? 22.828 20.438 12.625 1 95.38 464 LEU A CA 1
ATOM 3492 C C . LEU A 1 464 ? 23.516 19.703 11.492 1 95.38 464 LEU A C 1
ATOM 3494 O O . LEU A 1 464 ? 23.688 18.469 11.547 1 95.38 464 LEU A O 1
ATOM 3498 N N . ARG A 1 465 ? 23.844 20.391 10.484 1 95.5 465 ARG A N 1
ATOM 3499 C CA . ARG A 1 465 ? 24.531 19.891 9.297 1 95.5 465 ARG A CA 1
ATOM 3500 C C . ARG A 1 465 ? 23.719 18.797 8.609 1 95.5 465 ARG A C 1
ATOM 3502 O O . ARG A 1 465 ? 24.266 17.75 8.258 1 95.5 465 ARG A O 1
ATOM 3509 N N . TYR A 1 466 ? 22.453 19.031 8.625 1 94.19 466 TYR A N 1
ATOM 3510 C CA . TYR A 1 466 ? 21.656 18.219 7.711 1 94.19 466 TYR A CA 1
ATOM 3511 C C . TYR A 1 466 ? 22 18.531 6.258 1 94.19 466 TYR A C 1
ATOM 3513 O O . TYR A 1 466 ? 21.844 17.672 5.383 1 94.19 466 TYR A O 1
ATOM 3521 N N . TYR A 1 467 ? 22.406 19.812 6.09 1 94.19 467 TYR A N 1
ATOM 3522 C CA . TYR A 1 467 ? 22.828 20.344 4.805 1 94.19 467 TYR A CA 1
ATOM 3523 C C . TYR A 1 467 ? 24.141 21.109 4.941 1 94.19 467 TYR A C 1
ATOM 3525 O O . TYR A 1 467 ? 24.469 21.609 6.023 1 94.19 467 TYR A O 1
ATOM 3533 N N . ASP A 1 468 ? 24.812 21.125 3.83 1 94.69 468 ASP A N 1
ATOM 3534 C CA . ASP A 1 468 ? 25.969 22.031 3.715 1 94.69 468 ASP A CA 1
ATOM 3535 C C . ASP A 1 468 ? 25.625 23.219 2.834 1 94.69 468 ASP A C 1
ATOM 3537 O O . ASP A 1 468 ? 24.891 23.094 1.848 1 94.69 468 ASP A O 1
ATOM 3541 N N . PRO A 1 469 ? 26.047 24.375 3.266 1 95.44 469 PRO A N 1
ATOM 3542 C CA . PRO A 1 469 ? 25.781 25.562 2.447 1 95.44 469 PRO A CA 1
ATOM 3543 C C . PRO A 1 469 ? 26.469 25.516 1.088 1 95.44 469 PRO A C 1
ATOM 3545 O O . PRO A 1 469 ? 27.469 24.812 0.928 1 95.44 469 PRO A O 1
ATOM 3548 N N . VAL A 1 470 ? 25.906 26.219 0.167 1 94.81 470 VAL A N 1
ATOM 3549 C CA . VAL A 1 470 ? 26.484 26.297 -1.172 1 94.81 470 VAL A CA 1
ATOM 3550 C C . VAL A 1 470 ? 27.75 27.156 -1.139 1 94.81 470 VAL A C 1
ATOM 3552 O O . VAL A 1 470 ? 28.766 26.781 -1.729 1 94.81 470 VAL A O 1
ATOM 3555 N N . LYS A 1 471 ? 27.625 28.312 -0.566 1 95.88 471 LYS A N 1
ATOM 3556 C CA . LYS A 1 471 ? 28.75 29.203 -0.297 1 95.88 471 LYS A CA 1
ATOM 3557 C C . LYS A 1 471 ? 28.812 29.594 1.181 1 95.88 471 LYS A C 1
ATOM 3559 O O . LYS A 1 471 ? 27.781 29.594 1.867 1 95.88 471 LYS A O 1
ATOM 3564 N N . GLY A 1 472 ? 30.016 29.781 1.658 1 96.81 472 GLY A N 1
ATOM 3565 C CA . GLY A 1 472 ? 30.203 30.141 3.053 1 96.81 472 GLY A CA 1
ATOM 3566 C C . GLY A 1 472 ? 30.469 28.953 3.953 1 96.81 472 GLY A C 1
ATOM 3567 O O . GLY A 1 472 ? 30.734 27.844 3.471 1 96.81 472 GLY A O 1
ATOM 3568 N N . LYS A 1 473 ? 30.531 29.203 5.223 1 96.94 473 LYS A N 1
ATOM 3569 C CA . LYS A 1 473 ? 30.812 28.109 6.156 1 96.94 473 LYS A CA 1
ATOM 3570 C C . LYS A 1 473 ? 30.25 28.422 7.543 1 96.94 473 LYS A C 1
ATOM 3572 O O . LYS A 1 473 ? 30.062 29.578 7.898 1 96.94 473 LYS A O 1
ATOM 3577 N N . VAL A 1 474 ? 29.922 27.453 8.273 1 97.31 474 VAL A N 1
ATOM 3578 C CA . VAL A 1 474 ? 29.578 27.531 9.688 1 97.31 474 VAL A CA 1
ATOM 3579 C C . VAL A 1 474 ? 30.766 27.062 10.531 1 97.31 474 VAL A C 1
ATOM 3581 O O . VAL A 1 474 ? 31.328 26 10.289 1 97.31 474 VAL A O 1
ATOM 3584 N N . THR A 1 475 ? 31.141 27.922 11.445 1 97.62 475 THR A N 1
ATOM 3585 C CA . THR A 1 475 ? 32.312 27.578 12.25 1 97.62 475 THR A CA 1
ATOM 3586 C C . THR A 1 475 ? 31.938 27.469 13.727 1 97.62 475 THR A C 1
ATOM 3588 O O . THR A 1 475 ? 30.984 28.109 14.18 1 97.62 475 THR A O 1
ATOM 3591 N N . PHE A 1 476 ? 32.594 26.625 14.438 1 96.75 476 PHE A N 1
ATOM 3592 C CA . PHE A 1 476 ? 32.531 26.438 15.883 1 96.75 476 PHE A CA 1
ATOM 3593 C C . PHE A 1 476 ? 33.906 26.594 16.531 1 96.75 476 PHE A C 1
ATOM 3595 O O . PHE A 1 476 ? 34.781 25.797 16.281 1 96.75 476 PHE A O 1
ATOM 3602 N N . ASP A 1 477 ? 34 27.594 17.266 1 94.62 477 ASP A N 1
ATOM 3603 C CA . ASP A 1 477 ? 35.281 27.938 17.875 1 94.62 477 ASP A CA 1
ATOM 3604 C C . ASP A 1 477 ? 36.344 28.109 16.812 1 94.62 477 ASP A C 1
ATOM 3606 O O . ASP A 1 477 ? 37.438 27.562 16.938 1 94.62 477 ASP A O 1
ATOM 3610 N N . GLY A 1 478 ? 35.969 28.656 15.719 1 93.56 478 GLY A N 1
ATOM 3611 C CA . GLY A 1 478 ? 36.875 28.984 14.648 1 93.56 478 GLY A CA 1
ATOM 3612 C C . GLY A 1 478 ? 37.094 27.859 13.664 1 93.56 478 GLY A C 1
ATOM 3613 O O . GLY A 1 478 ? 37.719 28.047 12.617 1 93.56 478 GLY A O 1
ATOM 3614 N N . GLN A 1 479 ? 36.625 26.75 13.906 1 95.94 479 GLN A N 1
ATOM 3615 C CA . GLN A 1 479 ? 36.781 25.594 13.039 1 95.94 479 GLN A CA 1
ATOM 3616 C C . GLN A 1 479 ? 35.531 25.297 12.25 1 95.94 479 GLN A C 1
ATOM 3618 O O . GLN A 1 479 ? 34.406 25.375 12.805 1 95.94 479 GLN A O 1
ATOM 3623 N N . ASP A 1 480 ? 35.75 24.906 11.023 1 96.44 480 ASP A N 1
ATOM 3624 C CA . ASP A 1 480 ? 34.625 24.562 10.164 1 96.44 480 ASP A CA 1
ATOM 3625 C C . ASP A 1 480 ? 33.938 23.281 10.656 1 96.44 480 ASP A C 1
ATOM 3627 O O . ASP A 1 480 ? 34.625 22.281 10.938 1 96.44 480 ASP A O 1
ATOM 3631 N N . ILE A 1 481 ? 32.656 23.328 10.734 1 95.75 481 ILE A N 1
ATOM 3632 C CA . ILE A 1 481 ? 31.938 22.188 11.281 1 95.75 481 ILE A CA 1
ATOM 3633 C C . ILE A 1 481 ? 32.031 21 10.328 1 95.75 481 ILE A C 1
ATOM 3635 O O . ILE A 1 481 ? 31.75 19.859 10.703 1 95.75 481 ILE A O 1
ATOM 3639 N N . ARG A 1 482 ? 32.438 21.156 9 1 95.19 482 ARG A N 1
ATOM 3640 C CA . ARG A 1 482 ? 32.594 20.109 8.008 1 95.19 482 ARG A CA 1
ATOM 3641 C C . ARG A 1 482 ? 33.844 19.25 8.328 1 95.19 482 ARG A C 1
ATOM 3643 O O . ARG A 1 482 ? 33.969 18.141 7.805 1 95.19 482 ARG A O 1
ATOM 3650 N N . GLU A 1 483 ? 34.562 19.75 9.25 1 94.94 483 GLU A N 1
ATOM 3651 C CA . GLU A 1 483 ? 35.75 19 9.641 1 94.94 483 GLU A CA 1
ATOM 3652 C C . GLU A 1 483 ? 35.438 18 10.75 1 94.94 483 GLU A C 1
ATOM 3654 O O . GLU A 1 483 ? 36.188 17.062 10.984 1 94.94 483 GLU A O 1
ATOM 3659 N N . PHE A 1 484 ? 34.344 18.234 11.438 1 94.88 484 PHE A N 1
ATOM 3660 C CA . PHE A 1 484 ? 33.938 17.328 12.508 1 94.88 484 PHE A CA 1
ATOM 3661 C C . PHE A 1 484 ? 33.125 16.172 11.953 1 94.88 484 PHE A C 1
ATOM 3663 O O . PHE A 1 484 ? 32.531 16.281 10.875 1 94.88 484 PHE A O 1
ATOM 3670 N N . SER A 1 485 ? 33.219 15.078 12.688 1 94.19 485 SER A N 1
ATOM 3671 C CA . SER A 1 485 ? 32.25 14.031 12.391 1 94.19 485 SER A CA 1
ATOM 3672 C C . SER A 1 485 ? 30.844 14.469 12.734 1 94.19 485 SER A C 1
ATOM 3674 O O . SER A 1 485 ? 30.625 15.109 13.766 1 94.19 485 SER A O 1
ATOM 3676 N N . ALA A 1 486 ? 29.938 14.148 11.875 1 94.19 486 ALA A N 1
ATOM 3677 C CA . ALA A 1 486 ? 28.547 14.578 12.086 1 94.19 486 ALA A CA 1
ATOM 3678 C C . ALA A 1 486 ? 28 14.031 13.398 1 94.19 486 ALA A C 1
ATOM 3680 O O . ALA A 1 486 ? 27.266 14.727 14.109 1 94.19 486 ALA A O 1
ATOM 3681 N N . THR A 1 487 ? 28.422 12.836 13.766 1 93.12 487 THR A N 1
ATOM 3682 C CA . THR A 1 487 ? 27.953 12.195 14.984 1 93.12 487 THR A CA 1
ATOM 3683 C C . THR A 1 487 ? 28.438 12.953 16.219 1 93.12 487 THR A C 1
ATOM 3685 O O . THR A 1 487 ? 27.672 13.203 17.156 1 93.12 487 THR A O 1
ATOM 3688 N N . SER A 1 488 ? 29.672 13.336 16.172 1 93.81 488 SER A N 1
ATOM 3689 C CA . SER A 1 488 ? 30.25 14.047 17.312 1 93.81 488 SER A CA 1
ATOM 3690 C C . SER A 1 488 ? 29.703 15.469 17.406 1 93.81 488 SER A C 1
ATOM 3692 O O . SER A 1 488 ? 29.484 15.984 18.5 1 93.81 488 SER A O 1
ATOM 3694 N N . TRP A 1 489 ? 29.547 16.062 16.266 1 95.44 489 TRP A N 1
ATOM 3695 C CA . TRP A 1 489 ? 29.016 17.422 16.219 1 95.44 489 TRP A CA 1
ATOM 3696 C C . TRP A 1 489 ? 27.594 17.453 16.766 1 95.44 489 TRP A C 1
ATOM 3698 O O . TRP A 1 489 ? 27.266 18.297 17.594 1 95.44 489 TRP A O 1
ATOM 3708 N N . ARG A 1 490 ? 26.812 16.5 16.391 1 95.19 490 ARG A N 1
ATOM 3709 C CA . ARG A 1 490 ? 25.406 16.453 16.797 1 95.19 490 ARG A CA 1
ATOM 3710 C C . ARG A 1 490 ? 25.266 16 18.234 1 95.19 490 ARG A C 1
ATOM 3712 O O . ARG A 1 490 ? 24.234 16.219 18.875 1 95.19 490 ARG A O 1
ATOM 3719 N N . SER A 1 491 ? 26.297 15.391 18.766 1 93.19 491 SER A N 1
ATOM 3720 C CA . SER A 1 491 ? 26.25 14.922 20.141 1 93.19 491 SER A CA 1
ATOM 3721 C C . SER A 1 491 ? 26.234 16.078 21.125 1 93.19 491 SER A C 1
ATOM 3723 O O . SER A 1 491 ? 25.75 15.945 22.25 1 93.19 491 SER A O 1
ATOM 3725 N N . ILE A 1 492 ? 26.672 17.266 20.719 1 94.06 492 ILE A N 1
ATOM 3726 C CA . ILE A 1 492 ? 26.75 18.391 21.641 1 94.06 492 ILE A CA 1
ATOM 3727 C C . ILE A 1 492 ? 25.594 19.344 21.391 1 94.06 492 ILE A C 1
ATOM 3729 O O . ILE A 1 492 ? 25.516 20.406 22.016 1 94.06 492 ILE A O 1
ATOM 3733 N N . ILE A 1 493 ? 24.766 18.984 20.438 1 94.81 493 ILE A N 1
ATOM 3734 C CA . ILE A 1 493 ? 23.641 19.844 20.094 1 94.81 493 ILE A CA 1
ATOM 3735 C C . ILE A 1 493 ? 22.328 19.188 20.531 1 94.81 493 ILE A C 1
ATOM 3737 O O . ILE A 1 493 ? 22.078 18.031 20.219 1 94.81 493 ILE A O 1
ATOM 3741 N N . GLY A 1 494 ? 21.531 19.859 21.297 1 93.12 494 GLY A N 1
ATOM 3742 C CA . GLY A 1 494 ? 20.156 19.469 21.562 1 93.12 494 GLY A CA 1
ATOM 3743 C C . GLY A 1 494 ? 19.172 20.141 20.641 1 93.12 494 GLY A C 1
ATOM 3744 O O . GLY A 1 494 ? 19.328 21.312 20.297 1 93.12 494 GLY A O 1
ATOM 3745 N N . VAL A 1 495 ? 18.188 19.359 20.188 1 92.94 495 VAL A N 1
ATOM 3746 C CA . VAL A 1 495 ? 17.25 19.938 19.25 1 92.94 495 VAL A CA 1
ATOM 3747 C C . VAL A 1 495 ? 15.82 19.656 19.703 1 92.94 495 VAL A C 1
ATOM 3749 O O . VAL A 1 495 ? 15.516 18.562 20.172 1 92.94 495 VAL A O 1
ATOM 3752 N N . VAL A 1 496 ? 15 20.672 19.625 1 90.75 496 VAL A N 1
ATOM 3753 C CA . VAL A 1 496 ? 13.562 20.562 19.797 1 90.75 496 VAL A CA 1
ATOM 3754 C C . VAL A 1 496 ? 12.844 21.016 18.531 1 90.75 496 VAL A C 1
ATOM 3756 O O . VAL A 1 496 ? 12.664 22.219 18.312 1 90.75 496 VAL A O 1
ATOM 3759 N N . PRO A 1 497 ? 12.414 20.047 17.766 1 88.94 497 PRO A N 1
ATOM 3760 C CA . PRO A 1 497 ? 11.781 20.391 16.5 1 88.94 497 PRO A CA 1
ATOM 3761 C C . PRO A 1 497 ? 10.375 20.953 16.672 1 88.94 497 PRO A C 1
ATOM 3763 O O . PRO A 1 497 ? 9.82 20.922 17.766 1 88.94 497 PRO A O 1
ATOM 3766 N N . GLN A 1 498 ? 9.922 21.484 15.547 1 78.44 498 GLN A N 1
ATOM 3767 C CA . GLN A 1 498 ? 8.578 22.062 15.516 1 78.44 498 GLN A CA 1
ATOM 3768 C C . GLN A 1 498 ? 7.52 21 15.789 1 78.44 498 GLN A C 1
ATOM 3770 O O . GLN A 1 498 ? 6.586 21.219 16.562 1 78.44 498 GLN A O 1
ATOM 3775 N N . ASP A 1 499 ? 7.766 19.797 15.156 1 81.88 499 ASP A N 1
ATOM 3776 C CA . ASP A 1 499 ? 6.875 18.656 15.352 1 81.88 499 ASP A CA 1
ATOM 3777 C C . ASP A 1 499 ? 7.641 17.453 15.883 1 81.88 499 ASP A C 1
ATOM 3779 O O . ASP A 1 499 ? 8.039 16.578 15.109 1 81.88 499 ASP A O 1
ATOM 3783 N N . PRO A 1 500 ? 7.672 17.422 17.25 1 88 500 PRO A N 1
ATOM 3784 C CA . PRO A 1 500 ? 8.453 16.312 17.812 1 88 500 PRO A CA 1
ATOM 3785 C C . PRO A 1 500 ? 7.812 14.945 17.547 1 88 500 PRO A C 1
ATOM 3787 O O . PRO A 1 500 ? 6.59 14.812 17.609 1 88 500 PRO A O 1
ATOM 3790 N N . VAL A 1 501 ? 8.633 14.008 17.266 1 88.56 501 VAL A N 1
ATOM 3791 C CA . VAL A 1 501 ? 8.172 12.648 16.984 1 88.56 501 VAL A CA 1
ATOM 3792 C C . VAL A 1 501 ? 8.438 11.758 18.188 1 88.56 501 VAL A C 1
ATOM 3794 O O . VAL A 1 501 ? 9.484 11.859 18.828 1 88.56 501 VAL A O 1
ATOM 3797 N N . LEU A 1 502 ? 7.43 11.023 18.562 1 89.81 502 LEU A N 1
ATOM 3798 C CA . LEU A 1 502 ? 7.578 10.016 19.609 1 89.81 502 LEU A CA 1
ATOM 3799 C C . LEU A 1 502 ? 7.73 8.625 19 1 89.81 502 LEU A C 1
ATOM 3801 O O . LEU A 1 502 ? 7.086 8.312 17.984 1 89.81 502 LEU A O 1
ATOM 3805 N N . PHE A 1 503 ? 8.578 7.875 19.562 1 90.25 503 PHE A N 1
ATOM 3806 C CA . PHE A 1 503 ? 8.828 6.52 19.094 1 90.25 503 PHE A CA 1
ATOM 3807 C C . PHE A 1 503 ? 8.062 5.5 19.922 1 90.25 503 PHE A C 1
ATOM 3809 O O . PHE A 1 503 ? 7.773 5.75 21.094 1 90.25 503 PHE A O 1
ATOM 3816 N N . THR A 1 504 ? 7.758 4.41 19.297 1 89.69 504 THR A N 1
ATOM 3817 C CA . THR A 1 504 ? 7.105 3.332 20.047 1 89.69 504 THR A CA 1
ATOM 3818 C C . THR A 1 504 ? 8.008 2.816 21.156 1 89.69 504 THR A C 1
ATOM 3820 O O . THR A 1 504 ? 9.18 2.5 20.922 1 89.69 504 THR A O 1
ATOM 3823 N N . GLY A 1 505 ? 7.512 2.852 22.344 1 90.12 505 GLY A N 1
ATOM 3824 C CA . GLY A 1 505 ? 8.242 2.463 23.531 1 90.12 505 GLY A CA 1
ATOM 3825 C C . GLY A 1 505 ? 7.695 3.092 24.797 1 90.12 505 GLY A C 1
ATO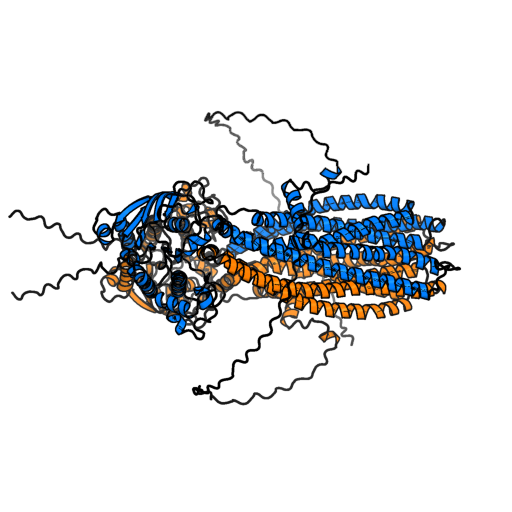M 3826 O O . GLY A 1 505 ? 6.504 3.402 24.875 1 90.12 505 GLY A O 1
ATOM 3827 N N . THR A 1 506 ? 8.586 3.248 25.781 1 93.5 506 THR A N 1
ATOM 3828 C CA . THR A 1 506 ? 8.18 3.861 27.031 1 93.5 506 THR A CA 1
ATOM 3829 C C . THR A 1 506 ? 8.562 5.34 27.078 1 93.5 506 THR A C 1
ATOM 3831 O O . THR A 1 506 ? 9.336 5.805 26.234 1 93.5 506 THR A O 1
ATOM 3834 N N . ILE A 1 507 ? 7.984 6.039 27.984 1 94.62 507 ILE A N 1
ATOM 3835 C CA . ILE A 1 507 ? 8.352 7.438 28.172 1 94.62 507 ILE A CA 1
ATOM 3836 C C . ILE A 1 507 ? 9.844 7.543 28.484 1 94.62 507 ILE A C 1
ATOM 3838 O O . ILE A 1 507 ? 10.523 8.422 27.953 1 94.62 507 ILE A O 1
ATOM 3842 N N . ALA A 1 508 ? 10.273 6.57 29.234 1 95.12 508 ALA A N 1
ATOM 3843 C CA . ALA A 1 508 ? 11.688 6.559 29.594 1 95.12 508 ALA A CA 1
ATOM 3844 C C . ALA A 1 508 ? 12.578 6.383 28.375 1 95.12 508 ALA A C 1
ATOM 3846 O O . ALA A 1 508 ? 13.578 7.094 28.219 1 95.12 508 ALA A O 1
ATOM 3847 N N . THR A 1 509 ? 12.227 5.477 27.5 1 93.62 509 THR A N 1
ATOM 3848 C CA . THR A 1 509 ? 13.039 5.207 26.312 1 93.62 509 THR A CA 1
ATOM 3849 C C . THR A 1 509 ? 12.984 6.379 25.344 1 93.62 509 THR A C 1
ATOM 3851 O O . THR A 1 509 ? 13.945 6.629 24.609 1 93.62 509 THR A O 1
ATOM 3854 N N . ASN A 1 510 ? 11.867 7.082 25.344 1 94.38 510 ASN A N 1
ATOM 3855 C CA . ASN A 1 510 ? 11.734 8.25 24.484 1 94.38 510 ASN A CA 1
ATOM 3856 C C . ASN A 1 510 ? 12.594 9.414 24.969 1 94.38 510 ASN A C 1
ATOM 3858 O O . ASN A 1 510 ? 13.172 10.148 24.172 1 94.38 510 ASN A O 1
ATOM 3862 N N . ILE A 1 511 ? 12.664 9.539 26.297 1 95.06 511 ILE A N 1
ATOM 3863 C CA . ILE A 1 511 ? 13.5 10.586 26.875 1 95.06 511 ILE A CA 1
ATOM 3864 C C . ILE A 1 511 ? 14.977 10.234 26.688 1 95.06 511 ILE A C 1
ATOM 3866 O O . ILE A 1 511 ? 15.789 11.094 26.344 1 95.06 511 ILE A O 1
ATOM 3870 N N . ALA A 1 512 ? 15.242 8.969 26.828 1 94.75 512 ALA A N 1
ATOM 3871 C CA . ALA A 1 512 ? 16.625 8.5 26.734 1 94.75 512 ALA A CA 1
ATOM 3872 C C . ALA A 1 512 ? 16.969 8.156 25.281 1 94.75 512 ALA A C 1
ATOM 3874 O O . ALA A 1 512 ? 17.953 7.449 25.031 1 94.75 512 ALA A O 1
ATOM 3875 N N . PHE A 1 513 ? 16.234 8.625 24.391 1 91.94 513 PHE A N 1
ATOM 3876 C CA . PHE A 1 513 ? 16.422 8.289 22.984 1 91.94 513 PHE A CA 1
ATOM 3877 C C . PHE A 1 513 ? 17.812 8.711 22.516 1 91.94 513 PHE A C 1
ATOM 3879 O O . PHE A 1 513 ? 18.188 9.883 22.641 1 91.94 513 PHE A O 1
ATOM 3886 N N . GLY A 1 514 ? 18.641 7.793 22.031 1 88.25 514 GLY A N 1
ATOM 3887 C CA . GLY A 1 514 ? 19.984 8.07 21.547 1 88.25 514 GLY A CA 1
ATOM 3888 C C . GLY A 1 514 ? 21.031 7.973 22.641 1 88.25 514 GLY A C 1
ATOM 3889 O O . GLY A 1 514 ? 22.234 8.148 22.375 1 88.25 514 GLY A O 1
ATOM 3890 N N . ASN A 1 515 ? 20.547 7.82 23.828 1 91.38 515 ASN A N 1
ATOM 3891 C CA . ASN A 1 515 ? 21.422 7.648 24.969 1 91.38 515 ASN A CA 1
ATOM 3892 C C . ASN A 1 515 ? 21.125 6.359 25.719 1 91.38 515 ASN A C 1
ATOM 3894 O O . ASN A 1 515 ? 20.531 6.395 26.812 1 91.38 515 ASN A O 1
ATOM 3898 N N . PRO A 1 516 ? 21.688 5.328 25.266 1 87.19 516 PRO A N 1
ATOM 3899 C CA . PRO A 1 516 ? 21.375 4.039 25.875 1 87.19 516 PRO A CA 1
ATOM 3900 C C . PRO A 1 516 ? 21.922 3.908 27.297 1 87.19 516 PRO A C 1
ATOM 3902 O O . PRO A 1 516 ? 21.406 3.105 28.078 1 87.19 516 PRO A O 1
ATOM 3905 N N . ASP A 1 517 ? 22.797 4.734 27.703 1 89.12 517 ASP A N 1
ATOM 3906 C CA . ASP A 1 517 ? 23.453 4.609 29 1 89.12 517 ASP A CA 1
ATOM 3907 C C . ASP A 1 517 ? 22.828 5.543 30.031 1 89.12 517 ASP A C 1
ATOM 3909 O O . ASP A 1 517 ? 23.281 5.613 31.172 1 89.12 517 ASP A O 1
ATOM 3913 N N . ALA A 1 518 ? 21.828 6.219 29.594 1 93.31 518 ALA A N 1
ATOM 3914 C CA . ALA A 1 518 ? 21.188 7.145 30.531 1 93.31 518 ALA A CA 1
ATOM 3915 C C . ALA A 1 518 ? 20.578 6.398 31.719 1 93.31 518 ALA A C 1
ATOM 3917 O O . ALA A 1 518 ? 19.906 5.375 31.531 1 93.31 518 ALA A O 1
ATOM 3918 N N . THR A 1 519 ? 20.828 6.863 32.906 1 94.81 519 THR A N 1
ATOM 3919 C CA . THR A 1 519 ? 20.281 6.258 34.094 1 94.81 519 THR A CA 1
ATOM 3920 C C . THR A 1 519 ? 18.875 6.785 34.375 1 94.81 519 THR A C 1
ATOM 3922 O O . THR A 1 519 ? 18.484 7.836 33.875 1 94.81 519 THR A O 1
ATOM 3925 N N . ARG A 1 520 ? 18.188 6.09 35.188 1 94.88 520 ARG A N 1
ATOM 3926 C CA . ARG A 1 520 ? 16.828 6.465 35.562 1 94.88 520 ARG A CA 1
ATOM 3927 C C . ARG A 1 520 ? 16.812 7.816 36.281 1 94.88 520 ARG A C 1
ATOM 3929 O O . ARG A 1 520 ? 15.898 8.625 36.062 1 94.88 520 ARG A O 1
ATOM 3936 N N . GLU A 1 521 ? 17.781 8.055 37 1 94.62 521 GLU A N 1
ATOM 3937 C CA . GLU A 1 521 ? 17.891 9.32 37.719 1 94.62 521 GLU A CA 1
ATOM 3938 C C . GLU A 1 521 ? 18.062 10.492 36.781 1 94.62 521 GLU A C 1
ATOM 3940 O O . GLU A 1 521 ? 17.469 11.547 36.938 1 94.62 521 GLU A O 1
ATOM 3945 N N . GLN A 1 522 ? 18.859 10.273 35.812 1 94.56 522 GLN A N 1
ATOM 3946 C CA . GLN A 1 522 ? 19.094 11.32 34.812 1 94.56 522 GLN A CA 1
ATOM 3947 C C . GLN A 1 522 ? 17.828 11.609 34 1 94.56 522 GLN A C 1
ATOM 3949 O O . GLN A 1 522 ? 17.531 12.766 33.688 1 94.56 522 GLN A O 1
ATOM 3954 N N . ILE A 1 523 ? 17.109 10.555 33.719 1 96.19 523 ILE A N 1
ATOM 3955 C CA . ILE A 1 523 ? 15.867 10.68 32.938 1 96.19 523 ILE A CA 1
ATOM 3956 C C . ILE A 1 523 ? 14.836 11.453 33.75 1 96.19 523 ILE A C 1
ATOM 3958 O O . ILE A 1 523 ? 14.18 12.359 33.219 1 96.19 523 ILE A O 1
ATOM 3962 N N . GLU A 1 524 ? 14.75 11.148 35 1 95.38 524 GLU A N 1
ATOM 3963 C CA . GLU A 1 524 ? 13.789 11.828 35.875 1 95.38 524 GLU A CA 1
ATOM 3964 C C . GLU A 1 524 ? 14.164 13.289 36.062 1 95.38 524 GLU A C 1
ATOM 3966 O O . GLU A 1 524 ? 13.289 14.156 36.125 1 95.38 524 GLU A O 1
ATOM 3971 N N . SER A 1 525 ? 15.422 13.547 36.156 1 93 525 SER A N 1
ATOM 3972 C CA . SER A 1 525 ? 15.891 14.922 36.312 1 93 525 SER A CA 1
ATOM 3973 C C . SER A 1 525 ? 15.57 15.758 35.094 1 93 525 SER A C 1
ATOM 3975 O O . SER A 1 525 ? 15.109 16.891 35.188 1 93 525 SER A O 1
ATOM 3977 N N . ALA A 1 526 ? 15.875 15.195 33.938 1 92.94 526 ALA A N 1
ATOM 3978 C CA . ALA A 1 526 ? 15.57 15.898 32.688 1 92.94 526 ALA A CA 1
ATOM 3979 C C . ALA A 1 526 ? 14.078 16.172 32.562 1 92.94 526 ALA A C 1
ATOM 3981 O O . ALA A 1 526 ? 13.664 17.234 32.094 1 92.94 526 ALA A O 1
ATOM 3982 N N . ALA A 1 527 ? 13.305 15.203 33 1 94.31 527 ALA A N 1
ATOM 3983 C CA . ALA A 1 527 ? 11.852 15.359 32.938 1 94.31 527 ALA A CA 1
ATOM 3984 C C . ALA A 1 527 ? 11.383 16.469 33.875 1 94.31 527 ALA A C 1
ATOM 3986 O O . ALA A 1 527 ? 10.469 17.219 33.531 1 94.31 527 ALA A O 1
ATOM 3987 N N . ARG A 1 528 ? 11.992 16.594 35.031 1 90.75 528 ARG A N 1
ATOM 3988 C CA . ARG A 1 528 ? 11.648 17.656 35.969 1 90.75 528 ARG A CA 1
ATOM 3989 C C . ARG A 1 528 ? 12.023 19.031 35.406 1 90.75 528 ARG A C 1
ATOM 3991 O O . ARG A 1 528 ? 11.25 19.969 35.531 1 90.75 528 ARG A O 1
ATOM 3998 N N . GLU A 1 529 ? 13.117 19.062 34.781 1 87.62 529 GLU A N 1
ATOM 3999 C CA . GLU A 1 529 ? 13.578 20.328 34.219 1 87.62 529 GLU A CA 1
ATOM 4000 C C . GLU A 1 529 ? 12.664 20.781 33.094 1 87.62 529 GLU A C 1
ATOM 4002 O O . GLU A 1 529 ? 12.477 21.969 32.875 1 87.62 529 GLU A O 1
ATOM 4007 N N . ALA A 1 530 ? 12.148 19.844 32.406 1 90.06 530 ALA A N 1
ATOM 4008 C CA . ALA A 1 530 ? 11.289 20.141 31.266 1 90.06 530 ALA A CA 1
ATOM 4009 C C . ALA A 1 530 ? 9.828 20.297 31.703 1 90.06 530 ALA A C 1
ATOM 4011 O O . ALA A 1 530 ? 8.938 20.406 30.859 1 90.06 530 ALA A O 1
ATOM 4012 N N . ASN A 1 531 ? 9.539 20.172 32.969 1 87.62 531 ASN A N 1
ATOM 4013 C CA . ASN A 1 531 ? 8.211 20.312 33.562 1 87.62 531 ASN A CA 1
ATOM 4014 C C . ASN A 1 531 ? 7.273 19.203 33.094 1 87.62 531 ASN A C 1
ATOM 4016 O O . ASN A 1 531 ? 6.129 19.469 32.719 1 87.62 531 ASN A O 1
ATOM 4020 N N . CYS A 1 532 ? 7.844 18.016 33 1 90.31 532 CYS A N 1
ATOM 4021 C CA . CYS A 1 532 ? 7.027 16.875 32.625 1 90.31 532 CYS A CA 1
ATOM 4022 C C . CYS A 1 532 ? 6.414 16.234 33.875 1 90.31 532 CYS A C 1
ATOM 4024 O O . CYS A 1 532 ? 6.441 15.008 34.031 1 90.31 532 CYS A O 1
ATOM 4026 N N . GLU A 1 533 ? 5.844 16.938 34.688 1 85.94 533 GLU A N 1
ATOM 4027 C CA . GLU A 1 533 ? 5.289 16.438 35.938 1 85.94 533 GLU A CA 1
ATOM 4028 C C . GLU A 1 533 ? 4.133 15.477 35.688 1 85.94 533 GLU A C 1
ATOM 4030 O O . GLU A 1 533 ? 3.828 14.633 36.531 1 85.94 533 GLU A O 1
ATOM 4035 N N . PHE A 1 534 ? 3.574 15.547 34.531 1 85.5 534 PHE A N 1
ATOM 4036 C CA . PHE A 1 534 ? 2.436 14.703 34.188 1 85.5 534 PHE A CA 1
ATOM 4037 C C . PHE A 1 534 ? 2.838 13.234 34.156 1 85.5 534 PHE A C 1
ATOM 4039 O O . PHE A 1 534 ? 1.996 12.352 34.344 1 85.5 534 PHE A O 1
ATOM 4046 N N . ILE A 1 535 ? 4.105 12.953 34.031 1 91.62 535 ILE A N 1
ATOM 4047 C CA . ILE A 1 535 ? 4.594 11.578 33.938 1 91.62 535 ILE A CA 1
ATOM 4048 C C . ILE A 1 535 ? 4.398 10.867 35.281 1 91.62 535 ILE A C 1
ATOM 4050 O O . ILE A 1 535 ? 4.031 9.695 35.312 1 91.62 535 ILE A O 1
ATOM 4054 N N . TRP A 1 536 ? 4.641 11.602 36.344 1 88.88 536 TRP A N 1
ATOM 4055 C CA . TRP A 1 536 ? 4.527 11.031 37.688 1 88.88 536 TRP A CA 1
ATOM 4056 C C . TRP A 1 536 ? 3.072 10.719 38.031 1 88.88 536 TRP A C 1
ATOM 4058 O O . TRP A 1 536 ? 2.795 9.867 38.875 1 88.88 536 TRP A O 1
ATOM 4068 N N . GLY A 1 537 ? 2.17 11.297 37.375 1 85.12 537 GLY A N 1
ATOM 4069 C CA . GLY A 1 537 ? 0.753 11.055 37.594 1 85.12 537 GLY A CA 1
ATOM 4070 C C . GLY A 1 537 ? 0.215 9.891 36.781 1 85.12 537 GLY A C 1
ATOM 4071 O O . GLY A 1 537 ? -0.88 9.398 37.031 1 85.12 537 GLY A O 1
ATOM 4072 N N . MET A 1 538 ? 0.968 9.445 35.875 1 88.5 538 MET A N 1
ATOM 4073 C CA . MET A 1 538 ? 0.529 8.336 35.031 1 88.5 538 MET A CA 1
ATOM 4074 C C . MET A 1 538 ? 0.667 7.008 35.781 1 88.5 538 MET A C 1
ATOM 4076 O O . MET A 1 538 ? 1.579 6.832 36.594 1 88.5 538 MET A O 1
ATOM 4080 N N . PRO A 1 539 ? -0.16 6.023 35.5 1 85.38 539 PRO A N 1
ATOM 4081 C CA . PRO A 1 539 ? -0.174 4.75 36.219 1 85.38 539 PRO A CA 1
ATOM 4082 C C . PRO A 1 539 ? 1.167 4.02 36.156 1 85.38 539 PRO A C 1
ATOM 4084 O O . PRO A 1 539 ? 1.608 3.447 37.156 1 85.38 539 PRO A O 1
ATOM 4087 N N . LYS A 1 540 ? 1.815 4.047 35.094 1 92.62 540 LYS A N 1
ATOM 4088 C CA . LYS A 1 540 ? 3.094 3.352 34.969 1 92.62 540 LYS A CA 1
ATOM 4089 C C . LYS A 1 540 ? 4.254 4.34 34.906 1 92.62 540 LYS A C 1
ATOM 4091 O O . LYS A 1 540 ? 5.375 3.971 34.562 1 92.62 540 LYS A O 1
ATOM 4096 N N . GLY A 1 541 ? 3.916 5.551 35.125 1 92.69 541 GLY A N 1
ATOM 4097 C CA . GLY A 1 541 ? 4.938 6.586 35.125 1 92.69 541 GLY A CA 1
ATOM 4098 C C . GLY A 1 541 ? 5.816 6.586 33.906 1 92.69 541 GLY A C 1
ATOM 4099 O O . GLY A 1 541 ? 5.312 6.625 32.781 1 92.69 541 GLY A O 1
ATOM 4100 N N . PHE A 1 542 ? 7.098 6.32 34.188 1 94.44 542 PHE A N 1
ATOM 4101 C CA . PHE A 1 542 ? 8.094 6.391 33.125 1 94.44 542 PHE A CA 1
ATOM 4102 C C . PHE A 1 542 ? 8.062 5.129 32.25 1 94.44 542 PHE A C 1
ATOM 4104 O O . PHE A 1 542 ? 8.609 5.109 31.156 1 94.44 542 PHE A O 1
ATOM 4111 N N . ASP A 1 543 ? 7.391 4.16 32.719 1 93.81 543 ASP A N 1
ATOM 4112 C CA . ASP A 1 543 ? 7.316 2.896 32 1 93.81 543 ASP A CA 1
ATOM 4113 C C . ASP A 1 543 ? 6.031 2.809 31.188 1 93.81 543 ASP A C 1
ATOM 4115 O O . ASP A 1 543 ? 5.719 1.761 30.609 1 93.81 543 ASP A O 1
ATOM 4119 N N . THR A 1 544 ? 5.395 3.879 31.109 1 91.19 544 THR A N 1
ATOM 4120 C CA . THR A 1 544 ? 4.18 3.924 30.312 1 91.19 544 THR A CA 1
ATOM 4121 C C . THR A 1 544 ? 4.504 3.768 28.828 1 91.19 544 THR A C 1
ATOM 4123 O O . THR A 1 544 ? 5.379 4.461 28.297 1 91.19 544 THR A O 1
ATOM 4126 N N . GLU A 1 545 ? 3.871 2.873 28.219 1 90.62 545 GLU A N 1
ATOM 4127 C CA . GLU A 1 545 ? 4.062 2.658 26.781 1 90.62 545 GLU A CA 1
ATOM 4128 C C . GLU A 1 545 ? 3.33 3.719 25.969 1 90.62 545 GLU A C 1
ATOM 4130 O O . GLU A 1 545 ? 2.148 3.982 26.203 1 90.62 545 GLU A O 1
ATOM 4135 N N . ILE A 1 546 ? 4.09 4.316 25.062 1 87.12 546 ILE A N 1
ATOM 4136 C CA . ILE A 1 546 ? 3.48 5.379 24.266 1 87.12 546 ILE A CA 1
ATOM 4137 C C . ILE A 1 546 ? 3.785 5.152 22.781 1 87.12 546 ILE A C 1
ATOM 4139 O O . ILE A 1 546 ? 4.68 4.375 22.438 1 87.12 546 ILE A O 1
ATOM 4143 N N . GLY A 1 547 ? 2.971 5.727 21.922 1 81.06 547 GLY A N 1
ATOM 4144 C CA . GLY A 1 547 ? 3.152 5.785 20.484 1 81.06 547 GLY A CA 1
ATOM 4145 C C . GLY A 1 547 ? 3.08 7.195 19.938 1 81.06 547 GLY A C 1
ATOM 4146 O O . GLY A 1 547 ? 3.182 8.164 20.688 1 81.06 547 GLY A O 1
ATOM 4147 N N . ARG A 1 548 ? 2.926 7.383 18.688 1 72.44 548 ARG A N 1
ATOM 4148 C CA . ARG A 1 548 ? 2.992 8.664 18 1 72.44 548 ARG A CA 1
ATOM 4149 C C . ARG A 1 548 ? 1.85 9.578 18.422 1 72.44 548 ARG A C 1
ATOM 4151 O O . ARG A 1 548 ? 2.029 10.789 18.547 1 72.44 548 ARG A O 1
ATOM 4158 N N . LEU A 1 549 ? 0.744 9.016 18.75 1 64.75 549 LEU A N 1
ATOM 4159 C CA . LEU A 1 549 ? -0.43 9.844 19 1 64.75 549 LEU A CA 1
ATOM 4160 C C . LEU A 1 549 ? -0.896 9.711 20.438 1 64.75 549 LEU A C 1
ATOM 4162 O O . LEU A 1 549 ? -2.004 10.133 20.781 1 64.75 549 LEU A O 1
ATOM 4166 N N . SER A 1 550 ? 0 9.352 21.359 1 71.62 550 SER A N 1
ATOM 4167 C CA . SER A 1 550 ? -0.433 8.992 22.703 1 71.62 550 SER A CA 1
ATOM 4168 C C . SER A 1 550 ? -0.516 10.219 23.609 1 71.62 550 SER A C 1
ATOM 4170 O O . SER A 1 550 ? -1.264 10.227 24.578 1 71.62 550 SER A O 1
ATOM 4172 N N . LEU A 1 551 ? 0.308 11.312 23.281 1 77.44 551 LEU A N 1
ATOM 4173 C CA . LEU A 1 551 ? 0.423 12.453 24.172 1 77.44 551 LEU A CA 1
ATOM 4174 C C . LEU A 1 551 ? -0.107 13.719 23.516 1 77.44 551 LEU A C 1
ATOM 4176 O O . LEU A 1 551 ? -0.193 13.797 22.281 1 77.44 551 LEU A O 1
ATOM 4180 N N . SER A 1 552 ? -0.546 14.586 24.328 1 71.62 552 SER A N 1
ATOM 4181 C CA . SER A 1 552 ? -1 15.875 23.812 1 71.62 552 SER A CA 1
ATOM 4182 C C . SER A 1 552 ? 0.151 16.656 23.188 1 71.62 552 SER A C 1
ATOM 4184 O O . SER A 1 552 ? 1.318 16.297 23.359 1 71.62 552 SER A O 1
ATOM 4186 N N . GLY A 1 553 ? -0.178 17.656 22.359 1 76.25 553 GLY A N 1
ATOM 4187 C CA . GLY A 1 553 ? 0.842 18.484 21.734 1 76.25 553 GLY A CA 1
ATOM 4188 C C . GLY A 1 553 ? 1.817 19.078 22.734 1 76.25 553 GLY A C 1
ATOM 4189 O O . GLY A 1 553 ? 3.031 19.016 22.531 1 76.25 553 GLY A O 1
ATOM 4190 N N . GLY A 1 554 ? 1.269 19.609 23.844 1 77.44 554 GLY A N 1
ATOM 4191 C CA . GLY A 1 554 ? 2.113 20.203 24.875 1 77.44 554 GLY A CA 1
ATOM 4192 C C . GLY A 1 554 ? 2.986 19.172 25.578 1 77.44 554 GLY A C 1
ATOM 4193 O O . GLY A 1 554 ? 4.145 19.453 25.891 1 77.44 554 GLY A O 1
ATOM 4194 N N . GLN A 1 555 ? 2.4 18 25.859 1 82 555 GLN A N 1
ATOM 4195 C CA . GLN A 1 555 ? 3.156 16.922 26.5 1 82 555 GLN A CA 1
ATOM 4196 C C . GLN A 1 555 ? 4.289 16.438 25.594 1 82 555 GLN A C 1
ATOM 4198 O O . GLN A 1 555 ? 5.398 16.172 26.062 1 82 555 GLN A O 1
ATOM 4203 N N . ARG A 1 556 ? 4.031 16.359 24.344 1 88.88 556 ARG A N 1
ATOM 4204 C CA . ARG A 1 556 ? 5.027 15.906 23.375 1 88.88 556 ARG A CA 1
ATOM 4205 C C . ARG A 1 556 ? 6.191 16.891 23.297 1 88.88 556 ARG A C 1
ATOM 4207 O O . ARG A 1 556 ? 7.352 16.484 23.203 1 88.88 556 ARG A O 1
ATOM 4214 N N . GLN A 1 557 ? 5.852 18.188 23.344 1 87.31 557 GLN A N 1
ATOM 4215 C CA . GLN A 1 557 ? 6.883 19.203 23.297 1 87.31 557 GLN A CA 1
ATOM 4216 C C . GLN A 1 557 ? 7.77 19.172 24.531 1 87.31 557 GLN A C 1
ATOM 4218 O O . GLN A 1 557 ? 8.992 19.297 24.438 1 87.31 557 GLN A O 1
ATOM 4223 N N . ARG A 1 558 ? 7.148 19.031 25.703 1 88.06 558 ARG A N 1
ATOM 4224 C CA . ARG A 1 558 ? 7.91 18.969 26.938 1 88.06 558 ARG A CA 1
ATOM 4225 C C . ARG A 1 558 ? 8.789 17.719 26.984 1 88.06 558 ARG A C 1
ATOM 4227 O O . ARG A 1 558 ? 9.906 17.766 27.5 1 88.06 558 ARG A O 1
ATOM 4234 N N . LEU A 1 559 ? 8.273 16.672 26.438 1 91.5 559 LEU A N 1
ATOM 4235 C CA . LEU A 1 559 ? 9.078 15.445 26.359 1 91.5 559 LEU A CA 1
ATOM 4236 C C . LEU A 1 559 ? 10.273 15.648 25.438 1 91.5 559 LEU A C 1
ATOM 4238 O O . LEU A 1 559 ? 11.359 15.125 25.703 1 91.5 559 LEU A O 1
ATOM 4242 N N . ALA A 1 560 ? 10.055 16.328 24.328 1 92.31 560 ALA A N 1
ATOM 4243 C CA . ALA A 1 560 ? 11.148 16.641 23.406 1 92.31 560 ALA A CA 1
ATOM 4244 C C . ALA A 1 560 ? 12.211 17.5 24.078 1 92.31 560 ALA A C 1
ATOM 4246 O O . ALA A 1 560 ? 13.406 17.344 23.828 1 92.31 560 ALA A O 1
ATOM 4247 N N . ILE A 1 561 ? 11.742 18.406 24.922 1 90.38 561 ILE A N 1
ATOM 4248 C CA . ILE A 1 561 ? 12.672 19.25 25.672 1 90.38 561 ILE A CA 1
ATOM 4249 C C . ILE A 1 561 ? 13.469 18.391 26.641 1 90.38 561 ILE A C 1
ATOM 4251 O O . ILE A 1 561 ? 14.688 18.547 26.766 1 90.38 561 ILE A O 1
ATOM 4255 N N . ALA A 1 562 ? 12.742 17.484 27.312 1 93.12 562 ALA A N 1
ATOM 4256 C CA . ALA A 1 562 ? 13.422 16.578 28.234 1 93.12 562 ALA A CA 1
ATOM 4257 C C . ALA A 1 562 ? 14.492 15.766 27.516 1 93.12 562 ALA A C 1
ATOM 4259 O O . ALA A 1 562 ? 15.594 15.578 28.031 1 93.12 562 ALA A O 1
ATOM 4260 N N . ARG A 1 563 ? 14.188 15.289 26.375 1 93.94 563 ARG A N 1
ATOM 4261 C CA . ARG A 1 563 ? 15.117 14.531 25.547 1 93.94 563 ARG A CA 1
ATOM 4262 C C . ARG A 1 563 ? 16.359 15.359 25.219 1 93.94 563 ARG A C 1
ATOM 4264 O O . ARG A 1 563 ? 17.484 14.859 25.297 1 93.94 563 ARG A O 1
ATOM 4271 N N . ALA A 1 564 ? 16.125 16.578 24.828 1 92 564 ALA A N 1
ATOM 4272 C CA . ALA A 1 564 ? 17.219 17.469 24.469 1 92 564 ALA A CA 1
ATOM 4273 C C . ALA A 1 564 ? 18.094 17.781 25.688 1 92 564 ALA A C 1
ATOM 4275 O O . ALA A 1 564 ? 19.312 17.844 25.578 1 92 564 ALA A O 1
ATOM 4276 N N . LEU A 1 565 ? 17.5 17.922 26.844 1 89.44 565 LEU A N 1
ATOM 4277 C CA . LEU A 1 565 ? 18.203 18.328 28.047 1 89.44 565 LEU A CA 1
ATOM 4278 C C . LEU A 1 565 ? 19.016 17.156 28.609 1 89.44 565 LEU A C 1
ATOM 4280 O O . LEU A 1 565 ? 20.031 17.359 29.266 1 89.44 565 LEU A O 1
ATOM 4284 N N . LEU A 1 566 ? 18.469 15.984 28.391 1 91.94 566 LEU A N 1
ATOM 4285 C CA . LEU A 1 566 ? 19.172 14.805 28.875 1 91.94 566 LEU A CA 1
ATOM 4286 C C . LEU A 1 566 ? 20.594 14.742 28.312 1 91.94 566 LEU A C 1
ATOM 4288 O O . LEU A 1 566 ? 21.516 14.242 28.969 1 91.94 566 LEU A O 1
ATOM 4292 N N . LYS A 1 567 ? 20.781 15.305 27.172 1 88.69 567 LYS A N 1
ATOM 4293 C CA . LYS A 1 567 ? 22.078 15.289 26.484 1 88.69 567 LYS A CA 1
ATOM 4294 C C . LYS A 1 567 ? 23.047 16.281 27.125 1 88.69 567 LYS A C 1
ATOM 4296 O O . LYS A 1 567 ? 24.25 16.203 26.906 1 88.69 567 LYS A O 1
ATOM 4301 N N . LYS A 1 568 ? 22.516 17.172 27.938 1 86.5 568 LYS A N 1
ATOM 4302 C CA . LYS A 1 568 ? 23.328 18.266 28.469 1 86.5 568 LYS A CA 1
ATOM 4303 C C . LYS A 1 568 ? 24.062 18.984 27.344 1 86.5 568 LYS A C 1
ATOM 4305 O O . LYS A 1 568 ? 25.297 19.078 27.359 1 86.5 568 LYS A O 1
ATOM 4310 N N . PRO A 1 569 ? 23.344 19.531 26.406 1 91.56 569 PRO A N 1
ATOM 4311 C CA . PRO A 1 569 ? 23.938 20.094 25.188 1 91.56 569 PRO A CA 1
ATOM 4312 C C . PRO A 1 569 ? 24.688 21.391 25.438 1 91.56 569 PRO A C 1
ATOM 4314 O O . PRO A 1 569 ? 24.344 22.156 26.344 1 91.56 569 PRO A O 1
ATOM 4317 N N . VAL A 1 570 ? 25.672 21.656 24.609 1 93.12 570 VAL A N 1
ATOM 4318 C CA . VAL A 1 570 ? 26.406 22.906 24.578 1 93.12 570 VAL A CA 1
ATOM 4319 C C . VAL A 1 570 ? 25.625 23.953 23.781 1 93.12 570 VAL A C 1
ATOM 4321 O O . VAL A 1 570 ? 25.625 25.141 24.125 1 93.12 570 VAL A O 1
ATOM 4324 N N . ILE A 1 571 ? 24.969 23.422 22.812 1 94.5 571 ILE A N 1
ATOM 4325 C CA . ILE A 1 571 ? 24.125 24.25 21.969 1 94.5 571 ILE A CA 1
ATOM 4326 C C . ILE A 1 571 ? 22.703 23.703 21.953 1 94.5 571 ILE A C 1
ATOM 4328 O O . ILE A 1 571 ? 22.5 22.484 21.828 1 94.5 571 ILE A O 1
ATOM 4332 N N . LEU A 1 572 ? 21.75 24.5 22.156 1 93.31 572 LEU A N 1
ATOM 4333 C CA . LEU A 1 572 ? 20.344 24.109 22.141 1 93.31 572 LEU A CA 1
ATOM 4334 C C . LEU A 1 572 ? 19.594 24.828 21.031 1 93.31 572 LEU A C 1
ATOM 4336 O O . LEU A 1 572 ? 19.609 26.062 20.953 1 93.31 572 LEU A O 1
ATOM 4340 N N . ALA A 1 573 ? 19.047 24.094 20.109 1 93.69 573 ALA A N 1
ATOM 4341 C CA . ALA A 1 573 ? 18.266 24.656 19 1 93.69 573 ALA A CA 1
ATOM 4342 C C . ALA A 1 573 ? 16.781 24.344 19.172 1 93.69 573 ALA A C 1
ATOM 4344 O O . ALA A 1 573 ? 16.391 23.188 19.25 1 93.69 573 ALA A O 1
ATOM 4345 N N . LEU A 1 574 ? 15.906 25.359 19.234 1 90.62 574 LEU A N 1
ATOM 4346 C CA . LEU A 1 574 ? 14.469 25.219 19.375 1 90.62 574 LEU A CA 1
ATOM 4347 C C . LEU A 1 574 ? 13.734 25.766 18.156 1 90.62 574 LEU A C 1
ATOM 4349 O O . LEU A 1 574 ? 13.891 26.938 17.812 1 90.62 574 LEU A O 1
ATOM 4353 N N . ASP A 1 575 ? 12.969 24.938 17.453 1 87.88 575 ASP A N 1
ATOM 4354 C CA . ASP A 1 575 ? 12.242 25.344 16.266 1 87.88 575 ASP A CA 1
ATOM 4355 C C . ASP A 1 575 ? 10.742 25.453 16.547 1 87.88 575 ASP A C 1
ATOM 4357 O O . ASP A 1 575 ? 10.016 24.469 16.484 1 87.88 575 ASP A O 1
ATOM 4361 N N . GLU A 1 576 ? 10.234 26.641 16.641 1 76.44 576 GLU A N 1
ATOM 4362 C CA . GLU A 1 576 ? 8.828 26.953 16.875 1 76.44 576 GLU A CA 1
ATOM 4363 C C . GLU A 1 576 ? 8.219 26 17.906 1 76.44 576 GLU A C 1
ATOM 4365 O O . GLU A 1 576 ? 7.148 25.438 17.672 1 76.44 576 GLU A O 1
ATOM 4370 N N . ALA A 1 577 ? 8.758 25.906 19.016 1 68.56 577 ALA A N 1
ATOM 4371 C CA . ALA A 1 577 ? 8.43 24.891 20.016 1 68.56 577 ALA A CA 1
ATOM 4372 C C . ALA A 1 577 ? 7.086 25.188 20.688 1 68.56 577 ALA A C 1
ATOM 4374 O O . ALA A 1 577 ? 6.488 24.297 21.297 1 68.56 577 ALA A O 1
ATOM 4375 N N . THR A 1 578 ? 6.512 26.391 20.453 1 65.25 578 THR A N 1
ATOM 4376 C CA . THR A 1 578 ? 5.301 26.734 21.188 1 65.25 578 THR A CA 1
ATOM 4377 C C . THR A 1 578 ? 4.168 27.078 20.234 1 65.25 578 THR A C 1
ATOM 4379 O O . THR A 1 578 ? 3.102 27.531 20.656 1 65.25 578 THR A O 1
ATOM 4382 N N . SER A 1 579 ? 4.398 26.984 18.922 1 59.16 579 SER A N 1
ATOM 4383 C CA . SER A 1 579 ? 3.439 27.484 17.938 1 59.16 579 SER A CA 1
ATOM 4384 C C . SER A 1 579 ? 2.102 26.75 18.062 1 59.16 579 SER A C 1
ATOM 4386 O O . SER A 1 579 ? 1.045 27.359 17.859 1 59.16 579 SER A O 1
ATOM 4388 N N . SER A 1 580 ? 2.018 25.547 18.297 1 56.94 580 SER A N 1
ATOM 4389 C CA . SER A 1 580 ? 0.759 24.812 18.234 1 56.94 580 SER A CA 1
ATOM 4390 C C . SER A 1 580 ? 0.233 24.516 19.641 1 56.94 580 SER A C 1
ATOM 4392 O O . SER A 1 580 ? -0.66 23.672 19.797 1 56.94 580 SER A O 1
ATOM 4394 N N . LEU A 1 581 ? 0.704 25.375 20.547 1 62.38 581 LEU A N 1
ATOM 4395 C CA . LEU A 1 581 ? 0.337 25.047 21.922 1 62.38 581 LEU A CA 1
ATOM 4396 C C . LEU A 1 581 ? -0.683 26.047 22.453 1 62.38 581 LEU A C 1
ATOM 4398 O O . LEU A 1 581 ? -0.714 27.203 22.031 1 62.38 581 LEU A O 1
ATOM 4402 N N . ASP A 1 582 ? -1.478 25.547 23.328 1 59.5 582 ASP A N 1
ATOM 4403 C CA . ASP A 1 582 ? -2.342 26.438 24.094 1 59.5 582 ASP A CA 1
ATOM 4404 C C . ASP A 1 582 ? -1.533 27.266 25.078 1 59.5 582 ASP A C 1
ATOM 4406 O O . ASP A 1 582 ? -0.379 26.953 25.375 1 59.5 582 ASP A O 1
ATOM 4410 N N . ALA A 1 583 ? -2.191 28.312 25.594 1 57.84 583 ALA A N 1
ATOM 4411 C CA . ALA A 1 583 ? -1.521 29.297 26.438 1 57.84 583 ALA A CA 1
ATOM 4412 C C . ALA A 1 583 ? -0.924 28.641 27.672 1 57.84 583 ALA A C 1
ATOM 4414 O O . ALA A 1 583 ? 0.195 28.969 28.078 1 57.84 583 ALA A O 1
ATOM 4415 N N . THR A 1 584 ? -1.622 27.703 28.234 1 62.28 584 THR A N 1
ATOM 4416 C CA . THR A 1 584 ? -1.145 27.062 29.453 1 62.28 584 THR A CA 1
ATOM 4417 C C . THR A 1 584 ? 0.076 26.188 29.156 1 62.28 584 THR A C 1
ATOM 4419 O O . THR A 1 584 ? 1.077 26.25 29.875 1 62.28 584 THR A O 1
ATOM 4422 N N . SER A 1 585 ? -0.075 25.422 28.156 1 68.81 585 SER A N 1
ATOM 4423 C CA . SER A 1 585 ? 1.041 24.578 27.75 1 68.81 585 SER A CA 1
ATOM 4424 C C . SER A 1 585 ? 2.246 25.406 27.344 1 68.81 585 SER A C 1
ATOM 4426 O O . SER A 1 585 ? 3.389 25.047 27.625 1 68.81 585 SER A O 1
ATOM 4428 N N . GLU A 1 586 ? 1.892 26.484 26.703 1 72.12 586 GLU A N 1
ATOM 4429 C CA . GLU A 1 586 ? 2.955 27.391 26.266 1 72.12 586 GLU A CA 1
ATOM 4430 C C . GLU A 1 586 ? 3.742 27.922 27.453 1 72.12 586 GLU A C 1
ATOM 4432 O O . GLU A 1 586 ? 4.969 28.016 27.391 1 72.12 586 GLU A O 1
ATOM 4437 N N . ARG A 1 587 ? 3.012 28.312 28.453 1 71.94 587 ARG A N 1
ATOM 4438 C CA . ARG A 1 587 ? 3.672 28.844 29.641 1 71.94 587 ARG A CA 1
ATOM 4439 C C . ARG A 1 587 ? 4.605 27.812 30.266 1 71.94 587 ARG A C 1
ATOM 4441 O O . ARG A 1 587 ? 5.723 28.141 30.672 1 71.94 587 ARG A O 1
ATOM 4448 N N . ARG A 1 588 ? 4.141 26.625 30.328 1 76.44 588 ARG A N 1
ATOM 4449 C CA . ARG A 1 588 ? 4.945 25.562 30.922 1 76.44 588 ARG A CA 1
ATOM 4450 C C . ARG A 1 588 ? 6.203 25.297 30.109 1 76.44 588 ARG A C 1
ATOM 4452 O O . ARG A 1 588 ? 7.281 25.078 30.656 1 76.44 588 ARG A O 1
ATOM 4459 N N . VAL A 1 589 ? 6.051 25.281 28.859 1 78.75 589 VAL A N 1
ATOM 4460 C CA . VAL A 1 589 ? 7.188 25.062 27.969 1 78.75 589 VAL A CA 1
ATOM 4461 C C . VAL A 1 589 ? 8.156 26.234 28.062 1 78.75 589 VAL A C 1
ATOM 4463 O O . VAL A 1 589 ? 9.367 26.047 28.125 1 78.75 589 VAL A O 1
ATOM 4466 N N . ASN A 1 590 ? 7.566 27.422 28.078 1 78.19 590 ASN A N 1
ATOM 4467 C CA . ASN A 1 590 ? 8.398 28.625 28.188 1 78.19 590 ASN A CA 1
ATOM 4468 C C . ASN A 1 590 ? 9.156 28.656 29.516 1 78.19 590 ASN A C 1
ATOM 4470 O O . ASN A 1 590 ? 10.305 29.094 29.578 1 78.19 590 ASN A O 1
ATOM 4474 N N . ASP A 1 591 ? 8.469 28.234 30.5 1 79.62 591 ASP A N 1
ATOM 4475 C CA . ASP A 1 591 ? 9.125 28.156 31.797 1 79.62 591 ASP A CA 1
ATOM 4476 C C . ASP A 1 591 ? 10.328 27.219 31.766 1 79.62 591 ASP A C 1
ATOM 4478 O O . ASP A 1 591 ? 11.367 27.5 32.375 1 79.62 591 ASP A O 1
ATOM 4482 N N . ALA A 1 592 ? 10.133 26.125 31.141 1 78.62 592 ALA A N 1
ATOM 4483 C CA . ALA A 1 592 ? 11.227 25.172 30.984 1 78.62 592 ALA A CA 1
ATOM 4484 C C . ALA A 1 592 ? 12.383 25.797 30.203 1 78.62 592 ALA A C 1
ATOM 4486 O O . ALA A 1 592 ? 13.547 25.625 30.562 1 78.62 592 ALA A O 1
ATOM 4487 N N . ILE A 1 593 ? 12.078 26.484 29.188 1 78.62 593 ILE A N 1
ATOM 4488 C CA . ILE A 1 593 ? 13.07 27.125 28.344 1 78.62 593 ILE A CA 1
ATOM 4489 C C . ILE A 1 593 ? 13.797 28.203 29.141 1 78.62 593 ILE A C 1
ATOM 4491 O O . ILE A 1 593 ? 15.016 28.359 29.031 1 78.62 593 ILE A O 1
ATOM 4495 N N . ASP A 1 594 ? 13.016 28.938 29.938 1 78.88 594 ASP A N 1
ATOM 4496 C CA . ASP A 1 594 ? 13.578 30.016 30.75 1 78.88 594 ASP A CA 1
ATOM 4497 C C . ASP A 1 594 ? 14.625 29.484 31.719 1 78.88 594 ASP A C 1
ATOM 4499 O O . ASP A 1 594 ? 15.648 30.141 31.953 1 78.88 594 ASP A O 1
ATOM 4503 N N . LYS A 1 595 ? 14.266 28.391 32.281 1 77.62 595 LYS A N 1
ATOM 4504 C CA . LYS A 1 595 ? 15.203 27.766 33.188 1 77.62 595 LYS A CA 1
ATOM 4505 C C . LYS A 1 595 ? 16.531 27.453 32.5 1 77.62 595 LYS A C 1
ATOM 4507 O O . LYS A 1 595 ? 17.594 27.625 33.094 1 77.62 595 LYS A O 1
ATOM 4512 N N . ILE A 1 596 ? 16.484 27.047 31.312 1 78.31 596 ILE A N 1
ATOM 4513 C CA . ILE A 1 596 ? 17.656 26.703 30.531 1 78.31 596 ILE A CA 1
ATOM 4514 C C . ILE A 1 596 ? 18.438 27.953 30.156 1 78.31 596 ILE A C 1
ATOM 4516 O O . ILE A 1 596 ? 19.656 27.984 30.234 1 78.31 596 ILE A O 1
ATOM 4520 N N . LEU A 1 597 ? 17.703 28.969 29.766 1 78.62 597 LEU A N 1
ATOM 4521 C CA . LEU A 1 597 ? 18.328 30.219 29.328 1 78.62 597 LEU A CA 1
ATOM 4522 C C . LEU A 1 597 ? 19.031 30.906 30.484 1 78.62 597 LEU A C 1
ATOM 4524 O O . LEU A 1 597 ? 20.078 31.531 30.297 1 78.62 597 LEU A O 1
ATOM 4528 N N . ARG A 1 598 ? 18.516 30.797 31.641 1 77.12 598 ARG A N 1
ATOM 4529 C CA . ARG A 1 598 ? 19.031 31.484 32.812 1 77.12 598 ARG A CA 1
ATOM 4530 C C . ARG A 1 598 ? 20.359 30.875 33.25 1 77.12 598 ARG A C 1
ATOM 4532 O O . ARG A 1 598 ? 21.188 31.547 33.875 1 77.12 598 ARG A O 1
ATOM 4539 N N . SER A 1 599 ? 20.5 29.609 32.969 1 75.31 599 SER A N 1
ATOM 4540 C CA . SER A 1 599 ? 21.734 28.969 33.406 1 75.31 599 SER A CA 1
ATOM 4541 C C . SER A 1 599 ? 22.922 29.516 32.625 1 75.31 599 SER A C 1
ATOM 4543 O O . SER A 1 599 ? 24.062 29.422 33.062 1 75.31 599 SER A O 1
ATOM 4545 N N . ARG A 1 600 ? 22.828 30.234 31.547 1 75.38 600 ARG A N 1
ATOM 4546 C CA . ARG A 1 600 ? 23.828 30.844 30.688 1 75.38 600 ARG A CA 1
ATOM 4547 C C . ARG A 1 600 ? 24.953 29.875 30.359 1 75.38 600 ARG A C 1
ATOM 4549 O O . ARG A 1 600 ? 26.094 30.297 30.156 1 75.38 600 ARG A O 1
ATOM 4556 N N . GLN A 1 601 ? 24.656 28.609 30.438 1 81.75 601 GLN A N 1
ATOM 4557 C CA . GLN A 1 601 ? 25.672 27.609 30.141 1 81.75 601 GLN A CA 1
ATOM 4558 C C . GLN A 1 601 ? 25.484 27.047 28.734 1 81.75 601 GLN A C 1
ATOM 4560 O O . GLN A 1 601 ? 26.438 26.547 28.125 1 81.75 601 GLN A O 1
ATOM 4565 N N . THR A 1 602 ? 24.391 27.188 28.219 1 90.25 602 THR A N 1
ATOM 4566 C CA . THR A 1 602 ? 24.062 26.609 26.922 1 90.25 602 THR A CA 1
ATOM 4567 C C . THR A 1 602 ? 23.75 27.703 25.906 1 90.25 602 THR A C 1
ATOM 4569 O O . THR A 1 602 ? 23.047 28.672 26.219 1 90.25 602 THR A O 1
ATOM 4572 N N . THR A 1 603 ? 24.438 27.719 24.75 1 93.25 603 THR A N 1
ATOM 4573 C CA . THR A 1 603 ? 24.109 28.625 23.656 1 93.25 603 THR A CA 1
ATOM 4574 C C . THR A 1 603 ? 22.766 28.234 23.031 1 93.25 603 THR A C 1
ATOM 4576 O O . THR A 1 603 ? 22.578 27.078 22.625 1 93.25 603 THR A O 1
ATOM 4579 N N . CYS A 1 604 ? 21.859 29.141 23.031 1 92.69 604 CYS A N 1
ATOM 4580 C CA . CYS A 1 604 ? 20.5 28.797 22.594 1 92.69 604 CYS A CA 1
ATOM 4581 C C . CYS A 1 604 ? 20.125 29.562 21.328 1 92.69 604 CYS A C 1
ATOM 4583 O O . CYS A 1 604 ? 20.344 30.781 21.25 1 92.69 604 CYS A O 1
ATOM 4585 N N . LEU A 1 605 ? 19.672 28.875 20.312 1 92.81 605 LEU A N 1
ATOM 4586 C CA . LEU A 1 605 ? 19.109 29.453 19.094 1 92.81 605 LEU A CA 1
ATOM 4587 C C . LEU A 1 605 ? 17.625 29.109 18.984 1 92.81 605 LEU A C 1
ATOM 4589 O O . LEU A 1 605 ? 17.266 27.938 18.844 1 92.81 605 LEU A O 1
ATOM 4593 N N . PHE A 1 606 ? 16.75 30.094 18.984 1 89 606 PHE A N 1
ATOM 4594 C CA . PHE A 1 606 ? 15.32 29.875 18.984 1 89 606 PHE A CA 1
ATOM 4595 C C . PHE A 1 606 ? 14.672 30.516 17.766 1 89 606 PHE A C 1
ATOM 4597 O O . PHE A 1 606 ? 15.039 31.625 17.375 1 89 606 PHE A O 1
ATOM 4604 N N . VAL A 1 607 ? 13.922 29.766 17.109 1 86.75 607 VAL A N 1
ATOM 4605 C CA . VAL A 1 607 ? 13 30.281 16.109 1 86.75 607 VAL A CA 1
ATOM 4606 C C . VAL A 1 607 ? 11.602 30.391 16.703 1 86.75 607 VAL A C 1
ATOM 4608 O O . VAL A 1 607 ? 11.062 29.406 17.219 1 86.75 607 VAL A O 1
ATOM 4611 N N . ALA A 1 608 ? 11.055 31.578 16.875 1 76 608 ALA A N 1
ATOM 4612 C CA . ALA A 1 608 ? 9.758 31.734 17.516 1 76 608 ALA A CA 1
ATOM 4613 C C . ALA A 1 608 ? 8.875 32.719 16.75 1 76 608 ALA A C 1
ATOM 4615 O O . ALA A 1 608 ? 9.391 33.594 16.031 1 76 608 ALA A O 1
ATOM 4616 N N . HIS A 1 609 ? 7.715 32.531 16.891 1 65.44 609 HIS A N 1
ATOM 4617 C CA . HIS A 1 609 ? 6.719 33.438 16.328 1 65.44 609 HIS A CA 1
ATOM 4618 C C . HIS A 1 609 ? 5.984 34.188 17.422 1 65.44 609 HIS A C 1
ATOM 4620 O O . HIS A 1 609 ? 5.406 35.25 17.188 1 65.44 609 HIS A O 1
ATOM 4626 N N . ARG A 1 610 ? 6.082 33.594 18.531 1 67.06 610 ARG A N 1
ATOM 4627 C CA . ARG A 1 610 ? 5.332 34.188 19.625 1 67.06 610 ARG A CA 1
ATOM 4628 C C . ARG A 1 610 ? 6.191 35.156 20.406 1 67.06 610 ARG A C 1
ATOM 4630 O O . ARG A 1 610 ? 7.352 34.875 20.703 1 67.06 610 ARG A O 1
ATOM 4637 N N . LEU A 1 611 ? 5.598 36.25 20.75 1 69.06 611 LEU A N 1
ATOM 4638 C CA . LEU A 1 611 ? 6.305 37.375 21.406 1 69.06 611 LEU A CA 1
ATOM 4639 C C . LEU A 1 611 ? 6.809 36.938 22.781 1 69.06 611 LEU A C 1
ATOM 4641 O O . LEU A 1 611 ? 7.887 37.375 23.203 1 69.06 611 LEU A O 1
ATOM 4645 N N . SER A 1 612 ? 6.082 36.125 23.484 1 69 612 SER A N 1
ATOM 4646 C CA . SER A 1 612 ? 6.453 35.719 24.844 1 69 612 SER A CA 1
ATOM 4647 C C . SER A 1 612 ? 7.777 34.938 24.844 1 69 612 SER A C 1
ATOM 4649 O O . SER A 1 612 ? 8.562 35.062 25.797 1 69 612 SER A O 1
ATOM 4651 N N . THR A 1 613 ? 8.023 34.281 23.812 1 74.25 613 THR A N 1
ATOM 4652 C CA . THR A 1 613 ? 9.266 33.531 23.688 1 74.25 613 THR A CA 1
ATOM 4653 C C . THR A 1 613 ? 10.391 34.438 23.156 1 74.25 613 THR A C 1
ATOM 4655 O O . THR A 1 613 ? 11.531 34.344 23.625 1 74.25 613 THR A O 1
ATOM 4658 N N . ILE A 1 614 ? 10.008 35.281 22.25 1 80.44 614 ILE A N 1
ATOM 4659 C CA . ILE A 1 614 ? 10.984 36.156 21.594 1 80.44 614 ILE A CA 1
ATOM 4660 C C . ILE A 1 614 ? 11.57 37.156 22.609 1 80.44 614 ILE A C 1
ATOM 4662 O O . ILE A 1 614 ? 12.766 37.406 22.594 1 80.44 614 ILE A O 1
ATOM 4666 N N . ALA A 1 615 ? 10.719 37.625 23.484 1 77.56 615 ALA A N 1
ATOM 4667 C CA . ALA A 1 615 ? 11.102 38.656 24.438 1 77.56 615 ALA A CA 1
ATOM 4668 C C . ALA A 1 615 ? 12.117 38.125 25.453 1 77.56 615 ALA A C 1
ATOM 4670 O O . ALA A 1 615 ? 12.828 38.906 26.094 1 77.56 615 ALA A O 1
ATOM 4671 N N . ARG A 1 616 ? 12.281 36.875 25.547 1 78.56 616 ARG A N 1
ATOM 4672 C CA . ARG A 1 616 ? 13.156 36.25 26.531 1 78.56 616 ARG A CA 1
ATOM 4673 C C . ARG A 1 616 ? 14.578 36.125 26.016 1 78.56 616 ARG A C 1
ATOM 4675 O O . ARG A 1 616 ? 15.516 35.938 26.781 1 78.56 616 ARG A O 1
ATOM 4682 N N . ALA A 1 617 ? 14.742 36.281 24.797 1 87.81 617 ALA A N 1
ATOM 4683 C CA . ALA A 1 617 ? 16.062 36.156 24.188 1 87.81 617 ALA A CA 1
ATOM 4684 C C . ALA A 1 617 ? 16.938 37.344 24.516 1 87.81 617 ALA A C 1
ATOM 4686 O O . ALA A 1 617 ? 16.422 38.469 24.703 1 87.81 617 ALA A O 1
ATOM 4687 N N . GLU A 1 618 ? 18.156 37.125 24.594 1 89 618 GLU A N 1
ATOM 4688 C CA . GLU A 1 618 ? 19.109 38.219 24.812 1 89 618 GLU A CA 1
ATOM 4689 C C . GLU A 1 618 ? 19.219 39.094 23.562 1 89 618 GLU A C 1
ATOM 4691 O O . GLU A 1 618 ? 19.375 40.312 23.672 1 89 618 GLU A O 1
ATOM 4696 N N . ARG A 1 619 ? 19.219 38.469 22.469 1 93.31 619 ARG A N 1
ATOM 4697 C CA . ARG A 1 619 ? 19.297 39.156 21.188 1 93.31 619 ARG A CA 1
ATOM 4698 C C . ARG A 1 619 ? 18.281 38.625 20.203 1 93.31 619 ARG A C 1
ATOM 4700 O O . ARG A 1 619 ? 18.031 37.406 20.141 1 93.31 619 ARG A O 1
ATOM 4707 N N . ILE A 1 620 ? 17.656 39.531 19.516 1 93.19 620 ILE A N 1
ATOM 4708 C CA . ILE A 1 620 ? 16.672 39.188 18.484 1 93.19 620 ILE A CA 1
ATOM 4709 C C . ILE A 1 620 ? 17.188 39.562 17.109 1 93.19 620 ILE A C 1
ATOM 4711 O O . ILE A 1 620 ? 17.734 40.656 16.922 1 93.19 620 ILE A O 1
ATOM 4715 N N . VAL A 1 621 ? 17.078 38.656 16.203 1 93.56 621 VAL A N 1
ATOM 4716 C CA . VAL A 1 621 ? 17.484 38.906 14.82 1 93.56 621 VAL A CA 1
ATOM 4717 C C . VAL A 1 621 ? 16.297 38.719 13.883 1 93.56 621 VAL A C 1
ATOM 4719 O O . VAL A 1 621 ? 15.547 37.75 13.992 1 93.56 621 VAL A O 1
ATOM 4722 N N . VAL A 1 622 ? 16.094 39.719 13.039 1 92.12 622 VAL A N 1
ATOM 4723 C CA . VAL A 1 622 ? 14.984 39.656 12.094 1 92.12 622 VAL A CA 1
ATOM 4724 C C . VAL A 1 622 ? 15.5 39.219 10.727 1 92.12 622 VAL A C 1
ATOM 4726 O O . VAL A 1 622 ? 16.422 39.812 10.172 1 92.12 622 VAL A O 1
ATOM 4729 N N . LEU A 1 623 ? 14.93 38.125 10.289 1 91.12 623 LEU A N 1
ATOM 4730 C CA . LEU A 1 623 ? 15.297 37.562 9 1 91.12 623 LEU A CA 1
ATOM 4731 C C . LEU A 1 623 ? 14.297 37.969 7.918 1 91.12 623 LEU A C 1
ATOM 4733 O O . LEU A 1 623 ? 13.102 37.688 8.047 1 91.12 623 LEU A O 1
ATOM 4737 N N . GLU A 1 624 ? 14.727 38.594 6.871 1 87.44 624 GLU A N 1
ATOM 4738 C CA . GLU A 1 624 ? 13.914 38.969 5.719 1 87.44 624 GLU A CA 1
ATOM 4739 C C . GLU A 1 624 ? 14.672 38.719 4.414 1 87.44 624 GLU A C 1
ATOM 4741 O O . GLU A 1 624 ? 15.797 39.188 4.246 1 87.44 624 GLU A O 1
ATOM 4746 N N . GLY A 1 625 ? 14.047 38.062 3.529 1 84.81 625 GLY A N 1
ATOM 4747 C CA . GLY A 1 625 ? 14.648 37.812 2.229 1 84.81 625 GLY A CA 1
ATOM 4748 C C . GLY A 1 625 ? 15.961 37.062 2.316 1 84.81 625 GLY A C 1
ATOM 4749 O O . GLY A 1 625 ? 16.875 37.281 1.514 1 84.81 625 GLY A O 1
ATOM 4750 N N . GLY A 1 626 ? 16.219 36.406 3.336 1 91.12 626 GLY A N 1
ATOM 4751 C CA . GLY A 1 626 ? 17.406 35.562 3.469 1 91.12 626 GLY A CA 1
ATOM 4752 C C . GLY A 1 626 ? 18.562 36.25 4.16 1 91.12 626 GLY A C 1
ATOM 4753 O O . GLY A 1 626 ? 19.641 35.688 4.297 1 91.12 626 GLY A O 1
ATOM 4754 N N . ARG A 1 627 ? 18.312 37.5 4.527 1 92.5 627 ARG A N 1
ATOM 4755 C CA . ARG A 1 627 ? 19.359 38.281 5.211 1 92.5 627 ARG A CA 1
ATOM 4756 C C . ARG A 1 627 ? 18.844 38.844 6.531 1 92.5 627 ARG A C 1
ATOM 4758 O O . ARG A 1 627 ? 17.625 38.969 6.73 1 92.5 627 ARG A O 1
ATOM 4765 N N . ILE A 1 628 ? 19.781 39.062 7.406 1 93.56 628 ILE A N 1
ATOM 4766 C CA . ILE A 1 628 ? 19.406 39.719 8.656 1 93.56 628 ILE A CA 1
ATOM 4767 C C . ILE A 1 628 ? 19.234 41.219 8.414 1 93.56 628 ILE A C 1
ATOM 4769 O O . ILE A 1 628 ? 20.188 41.906 7.988 1 93.56 628 ILE A O 1
ATOM 4773 N N . THR A 1 629 ? 18.141 41.781 8.688 1 90.62 629 THR A N 1
ATOM 4774 C CA . THR A 1 629 ? 17.859 43.188 8.43 1 90.62 629 THR A CA 1
ATOM 4775 C C . THR A 1 629 ? 17.969 44 9.719 1 90.62 629 THR A C 1
ATOM 4777 O O . THR A 1 629 ? 18.281 45.188 9.68 1 90.62 629 THR A O 1
ATOM 4780 N N . GLU A 1 630 ? 17.547 43.375 10.812 1 92.31 630 GLU A N 1
ATOM 4781 C CA . GLU A 1 630 ? 17.594 44.031 12.102 1 92.31 630 GLU A CA 1
ATOM 4782 C C . GLU A 1 630 ? 18.125 43.094 13.188 1 92.31 630 GLU A C 1
ATOM 4784 O O . GLU A 1 630 ? 17.938 41.875 13.125 1 92.31 630 GLU A O 1
ATOM 4789 N N . SER A 1 631 ? 18.938 43.656 14.102 1 93.25 631 SER A N 1
ATOM 4790 C CA . SER A 1 631 ? 19.453 42.906 15.25 1 93.25 631 SER A CA 1
ATOM 4791 C C . SER A 1 631 ? 19.516 43.812 16.484 1 93.25 631 SER A C 1
ATOM 4793 O O . SER A 1 631 ? 19.922 44.969 16.422 1 93.25 631 SER A O 1
ATOM 4795 N N . GLY A 1 632 ? 19 43.312 17.562 1 92.06 632 GLY A N 1
ATOM 4796 C CA . GLY A 1 632 ? 19.016 44.062 18.812 1 92.06 632 GLY A CA 1
ATOM 4797 C C . GLY A 1 632 ? 18.219 43.406 19.922 1 92.06 632 GLY A C 1
ATOM 4798 O O . GLY A 1 632 ? 17.812 42.25 19.781 1 92.06 632 GLY A O 1
ATOM 4799 N N . THR A 1 633 ? 18.172 44 21.031 1 90.56 633 THR A N 1
ATOM 4800 C CA . THR A 1 633 ? 17.375 43.5 22.141 1 90.56 633 THR A CA 1
ATOM 4801 C C . THR A 1 633 ? 15.891 43.812 21.922 1 90.56 633 THR A C 1
ATOM 4803 O O . THR A 1 633 ? 15.547 44.656 21.062 1 90.56 633 THR A O 1
ATOM 4806 N N . TYR A 1 634 ? 15.109 43.156 22.625 1 86.81 634 TYR A N 1
ATOM 4807 C CA . TYR A 1 634 ? 13.672 43.375 22.516 1 86.81 634 TYR A CA 1
ATOM 4808 C C . TYR A 1 634 ? 13.328 44.844 22.734 1 86.81 634 TYR A C 1
ATOM 4810 O O . TYR A 1 634 ? 12.57 45.438 21.969 1 86.81 634 TYR A O 1
ATOM 4818 N N . ARG A 1 635 ? 13.891 45.438 23.734 1 82.88 635 ARG A N 1
ATOM 4819 C CA . ARG A 1 635 ? 13.602 46.812 24.094 1 82.88 635 ARG A CA 1
ATOM 4820 C C . ARG A 1 635 ? 14.039 47.781 23 1 82.88 635 ARG A C 1
ATOM 4822 O O . ARG A 1 635 ? 13.32 48.719 22.672 1 82.88 635 ARG A O 1
ATOM 4829 N N . GLU A 1 636 ? 15.156 47.469 22.438 1 87.75 636 GLU A N 1
ATOM 4830 C CA . GLU A 1 636 ? 15.703 48.344 21.391 1 87.75 636 GLU A CA 1
ATOM 4831 C C . GLU A 1 636 ? 14.852 48.281 20.125 1 87.75 636 GLU A C 1
ATOM 4833 O O . GLU A 1 636 ? 14.586 49.281 19.484 1 87.75 636 GLU A O 1
ATOM 4838 N N . LEU A 1 637 ? 14.406 47.094 19.812 1 87.19 637 LEU A N 1
ATOM 4839 C CA . LEU A 1 637 ? 13.711 46.906 18.547 1 87.19 637 LEU A CA 1
ATOM 4840 C C . LEU A 1 637 ? 12.266 47.375 18.641 1 87.19 637 LEU A C 1
ATOM 4842 O O . LEU A 1 637 ? 11.688 47.812 17.656 1 87.19 637 LEU A O 1
ATOM 4846 N N . VAL A 1 638 ? 11.711 47.281 19.781 1 80.69 638 VAL A N 1
ATOM 4847 C CA . VAL A 1 638 ? 10.312 47.688 19.953 1 80.69 638 VAL A CA 1
ATOM 4848 C C . VAL A 1 638 ? 10.211 49.219 20 1 80.69 638 VAL A C 1
ATOM 4850 O O . VAL A 1 638 ? 9.219 49.781 19.562 1 80.69 638 VAL A O 1
ATOM 4853 N N . THR A 1 639 ? 11.234 49.875 20.547 1 79.69 639 THR A N 1
ATOM 4854 C CA . THR A 1 639 ? 11.227 51.312 20.719 1 79.69 639 THR A CA 1
ATOM 4855 C C . THR A 1 639 ? 11.555 52.031 19.422 1 79.69 639 THR A C 1
ATOM 4857 O O . THR A 1 639 ? 11.188 53.188 19.219 1 79.69 639 THR A O 1
ATOM 4860 N N . ASP A 1 640 ? 12.164 51.281 18.578 1 81.25 640 ASP A N 1
ATOM 4861 C CA . ASP A 1 640 ? 12.492 51.875 17.281 1 81.25 640 ASP A CA 1
ATOM 4862 C C . ASP A 1 640 ? 11.273 51.906 16.375 1 81.25 640 ASP A C 1
ATOM 4864 O O . ASP A 1 640 ? 10.773 50.875 15.961 1 81.25 640 ASP A O 1
ATOM 4868 N N . GLU A 1 641 ? 10.75 53.094 16.047 1 75 641 GLU A N 1
ATOM 4869 C CA . GLU A 1 641 ? 9.523 53.281 15.273 1 75 641 GLU A CA 1
ATOM 4870 C C . GLU A 1 641 ? 9.68 52.719 13.859 1 75 641 GLU A C 1
ATOM 4872 O O . GLU A 1 641 ? 8.703 52.344 13.234 1 75 641 GLU A O 1
ATOM 4877 N N . ASP A 1 642 ? 10.852 52.719 13.367 1 77.88 642 ASP A N 1
ATOM 4878 C CA . ASP A 1 642 ? 11.078 52.281 12 1 77.88 642 ASP A CA 1
ATOM 4879 C C . ASP A 1 642 ? 11.539 50.812 11.969 1 77.88 642 ASP A C 1
ATOM 4881 O O . ASP A 1 642 ? 11.945 50.312 10.922 1 77.88 642 ASP A O 1
ATOM 4885 N N . SER A 1 643 ? 11.312 50.219 12.992 1 81.38 643 SER A N 1
ATOM 4886 C CA . SER A 1 643 ? 11.836 48.844 13.086 1 81.38 643 SER A CA 1
ATOM 4887 C C . SER A 1 643 ? 10.922 47.844 12.375 1 81.38 643 SER A C 1
ATOM 4889 O O . SER A 1 643 ? 9.703 47.969 12.461 1 81.38 643 SER A O 1
ATOM 4891 N N . ARG A 1 644 ? 11.539 47 11.547 1 79.75 644 ARG A N 1
ATOM 4892 C CA . ARG A 1 644 ? 10.82 45.906 10.867 1 79.75 644 ARG A CA 1
ATOM 4893 C C . ARG A 1 644 ? 10.211 44.938 11.875 1 79.75 644 ARG A C 1
ATOM 4895 O O . ARG A 1 644 ? 9.133 44.375 11.641 1 79.75 644 ARG A O 1
ATOM 4902 N N . PHE A 1 645 ? 10.891 44.75 12.914 1 82.12 645 PHE A N 1
ATOM 4903 C CA . PHE A 1 645 ? 10.406 43.906 13.992 1 82.12 645 PHE A CA 1
ATOM 4904 C C . PHE A 1 645 ? 9.07 44.406 14.523 1 82.12 645 PHE A C 1
ATOM 4906 O O . PHE A 1 645 ? 8.125 43.625 14.688 1 82.12 645 PHE A O 1
ATOM 4913 N N . ARG A 1 646 ? 9.102 45.688 14.766 1 75.81 646 ARG A N 1
ATOM 4914 C CA . ARG A 1 646 ? 7.883 46.281 15.273 1 75.81 646 ARG A CA 1
ATOM 4915 C C . ARG A 1 646 ? 6.73 46.125 14.281 1 75.81 646 ARG A C 1
ATOM 4917 O O . ARG A 1 646 ? 5.598 45.875 14.688 1 75.81 646 ARG A O 1
ATOM 4924 N N . ALA A 1 647 ? 7.094 46.281 13.102 1 72.5 647 ALA A N 1
ATOM 4925 C CA . ALA A 1 647 ? 6.078 46.156 12.062 1 72.5 647 ALA A CA 1
ATOM 4926 C C . ALA A 1 647 ? 5.531 44.719 12.023 1 72.5 647 ALA A C 1
ATOM 4928 O O . ALA A 1 647 ? 4.32 44.531 11.875 1 72.5 647 ALA A O 1
ATOM 4929 N N . LEU A 1 648 ? 6.453 43.844 12.078 1 69.44 648 LEU A N 1
ATOM 4930 C CA . LEU A 1 648 ? 6.055 42.438 12.047 1 69.44 648 LEU A CA 1
ATOM 4931 C C . LEU A 1 648 ? 5.195 42.094 13.258 1 69.44 648 LEU A C 1
ATOM 4933 O O . LEU A 1 648 ? 4.191 41.375 13.133 1 69.44 648 LEU A O 1
ATOM 4937 N N . MET A 1 649 ? 5.605 42.594 14.344 1 69.38 649 MET A N 1
ATOM 4938 C CA . MET A 1 649 ? 4.875 42.312 15.586 1 69.38 649 MET A CA 1
ATOM 4939 C C . MET A 1 649 ? 3.516 43 15.57 1 69.38 649 MET A C 1
ATOM 4941 O O . MET A 1 649 ? 2.525 42.438 16.047 1 69.38 649 MET A O 1
ATOM 4945 N N . ALA A 1 650 ? 3.531 44.25 15.008 1 59.91 650 ALA A N 1
ATOM 4946 C CA . ALA A 1 650 ? 2.283 45 14.898 1 59.91 650 ALA A CA 1
ATOM 4947 C C . ALA A 1 650 ? 1.29 44.281 13.984 1 59.91 650 ALA A C 1
ATOM 4949 O O . ALA A 1 650 ? 0.096 44.219 14.289 1 59.91 650 ALA A O 1
ATOM 4950 N N . ALA A 1 651 ? 1.914 43.844 12.977 1 58.53 651 ALA A N 1
ATOM 4951 C CA . ALA A 1 651 ? 1.063 43.125 12.039 1 58.53 651 ALA A CA 1
ATOM 4952 C C . ALA A 1 651 ? 0.44 41.906 12.688 1 58.53 651 ALA A C 1
ATOM 4954 O O . ALA A 1 651 ? -0.731 41.594 12.461 1 58.53 651 ALA A O 1
ATOM 4955 N N . GLN A 1 652 ? 1.257 41.344 13.375 1 58.53 652 GLN A N 1
ATOM 4956 C CA . GLN A 1 652 ? 0.766 40.156 14.086 1 58.53 652 GLN A CA 1
ATOM 4957 C C . GLN A 1 652 ? -0.276 40.531 15.133 1 58.53 652 GLN A C 1
ATOM 4959 O O . GLN A 1 652 ? -1.279 39.844 15.305 1 58.53 652 GLN A O 1
ATOM 4964 N N . LEU A 1 653 ? 0.065 41.719 15.672 1 54.22 653 LEU A N 1
ATOM 4965 C CA . LEU A 1 653 ? -0.847 42.219 16.688 1 54.22 653 LEU A CA 1
ATOM 4966 C C . LEU A 1 653 ? -2.127 42.75 16.062 1 54.22 653 LEU A C 1
ATOM 4968 O O . LEU A 1 653 ? -3.219 42.562 16.594 1 54.22 653 LEU A O 1
ATOM 4972 N N . ASN A 1 654 ? -1.837 43.562 14.875 1 49.66 654 ASN A N 1
ATOM 4973 C CA . ASN A 1 654 ? -2.996 44.094 14.164 1 49.66 654 ASN A CA 1
ATOM 4974 C C . ASN A 1 654 ? -3.875 42.969 13.609 1 49.66 654 ASN A C 1
ATOM 4976 O O . ASN A 1 654 ? -5.102 43.094 13.617 1 49.66 654 ASN A O 1
ATOM 4980 N N . ALA A 1 655 ? -3.066 42.188 12.914 1 48.94 655 ALA A N 1
ATOM 4981 C CA . ALA A 1 655 ? -3.803 41.031 12.422 1 48.94 655 ALA A CA 1
ATOM 4982 C C . ALA A 1 655 ? -4.609 40.375 13.539 1 48.94 655 ALA A C 1
ATOM 4984 O O . ALA A 1 655 ? -5.738 39.906 13.32 1 48.94 655 ALA A O 1
ATOM 4985 N N . ALA A 1 656 ? -3.98 40.5 14.578 1 49.06 656 ALA A N 1
ATOM 4986 C CA . ALA A 1 656 ? -4.688 40 15.758 1 49.06 656 ALA A CA 1
ATOM 4987 C C . ALA A 1 656 ? -5.727 41 16.234 1 49.06 656 ALA A C 1
ATOM 4989 O O . ALA A 1 656 ? -6.82 40.625 16.672 1 49.06 656 ALA A O 1
ATOM 4990 N N . ALA A 1 657 ? -5.359 42.5 16.266 1 46.59 657 ALA A N 1
ATOM 4991 C CA . ALA A 1 657 ? -6.176 43.531 16.906 1 46.59 657 ALA A CA 1
ATOM 4992 C C . ALA A 1 657 ? -7.16 44.125 15.906 1 46.59 657 ALA A C 1
ATOM 4994 O O . ALA A 1 657 ? -8.227 44.594 16.297 1 46.59 657 ALA A O 1
ATOM 4995 N N . GLY A 1 658 ? -7.676 43.719 14.734 1 40.69 658 GLY A N 1
ATOM 4996 C CA . GLY A 1 658 ? -8.523 44.438 13.789 1 40.69 658 GLY A CA 1
ATOM 4997 C C . GLY A 1 658 ? -8.109 45.875 13.57 1 40.69 658 GLY A C 1
ATOM 4998 O O . GLY A 1 658 ? -7.309 46.406 14.336 1 40.69 658 GLY A O 1
ATOM 4999 N N . GLU A 1 659 ? -8.281 46.656 12.367 1 36.34 659 GLU A N 1
ATOM 5000 C CA . GLU A 1 659 ? -7.914 48 11.977 1 36.34 659 GLU A CA 1
ATOM 5001 C C . GLU A 1 659 ? -8.125 49 13.125 1 36.34 659 GLU A C 1
ATOM 5003 O O . GLU A 1 659 ? -7.379 49.969 13.258 1 36.34 659 GLU A O 1
ATOM 5008 N N . SER A 1 660 ? -9.305 49.062 13.789 1 36.09 660 SER A N 1
ATOM 5009 C CA . SER A 1 660 ? -9.742 50.25 14.547 1 36.09 660 SER A CA 1
ATOM 5010 C C . SER A 1 660 ? -8.891 50.438 15.789 1 36.09 660 SER A C 1
ATOM 5012 O O . SER A 1 660 ? -9.156 51.344 16.594 1 36.09 660 SER A O 1
ATOM 5014 N N . LEU A 1 661 ? -8.234 49.562 16.234 1 36.16 661 LEU A N 1
ATOM 5015 C CA . LEU A 1 661 ? -7.539 49.969 17.453 1 36.16 661 LEU A CA 1
ATOM 5016 C C . LEU A 1 661 ? -6.348 50.844 17.125 1 36.16 661 LEU A C 1
ATOM 5018 O O . LEU A 1 661 ? -5.238 50.344 16.922 1 36.16 661 LEU A O 1
ATOM 5022 N N . TYR A 1 662 ? -6.48 51.719 16.109 1 31.8 662 TYR A N 1
ATOM 5023 C CA . TYR A 1 662 ? -5.488 52.781 15.969 1 31.8 662 TYR A CA 1
ATOM 5024 C C . TYR A 1 662 ? -5.137 53.375 17.312 1 31.8 662 TYR A C 1
ATOM 5026 O O . TYR A 1 662 ? -6.023 53.75 18.094 1 31.8 662 TYR A O 1
ATOM 5034 N N . ILE A 1 663 ? -4.027 53.156 17.859 1 31.28 663 ILE A N 1
ATOM 5035 C CA . ILE A 1 663 ? -3.414 53.969 18.922 1 31.28 663 ILE A CA 1
ATOM 5036 C C . ILE A 1 663 ? -3.721 55.438 18.703 1 31.28 663 ILE A C 1
ATOM 5038 O O . ILE A 1 663 ? -3.338 56 17.688 1 31.28 663 ILE A O 1
ATOM 5042 N N . GLU A 1 664 ? -4.906 56 19.094 1 30.62 664 GLU A N 1
ATOM 5043 C CA . GLU A 1 664 ? -4.996 57.469 19.203 1 30.62 664 GLU A CA 1
ATOM 5044 C C . GLU A 1 664 ? -3.637 58.062 19.547 1 30.62 664 GLU A C 1
ATOM 5046 O O . GLU A 1 664 ? -3.021 57.719 20.547 1 30.62 664 GLU A O 1
ATOM 5051 N N . ARG A 1 665 ? -2.855 58.375 18.516 1 35.5 665 ARG A N 1
ATOM 5052 C CA . ARG A 1 665 ? -1.736 59.312 18.625 1 35.5 665 ARG A CA 1
ATOM 5053 C C . ARG A 1 665 ? -2.014 60.375 19.688 1 35.5 665 ARG A C 1
ATOM 5055 O O . ARG A 1 665 ? -3.094 60.969 19.703 1 35.5 665 ARG A O 1
ATOM 5062 N N . VAL A 1 666 ? -1.333 60.344 20.828 1 31.45 666 VAL A N 1
ATOM 5063 C CA . VAL A 1 666 ? -1.208 61.5 21.734 1 31.45 666 VAL A CA 1
ATOM 5064 C C . VAL A 1 666 ? -1.021 62.781 20.922 1 31.45 666 VAL A C 1
ATOM 5066 O O . VAL A 1 666 ? -0.196 62.812 20 1 31.45 666 VAL A O 1
ATOM 5069 N N . PRO A 1 667 ? -2.049 63.594 20.766 1 31.8 667 PRO A N 1
ATOM 5070 C CA . PRO A 1 667 ? -1.81 64.938 20.156 1 31.8 667 PRO A CA 1
ATOM 5071 C C . PRO A 1 667 ? -0.457 65.5 20.531 1 31.8 667 PRO A C 1
ATOM 5073 O O . PRO A 1 667 ? 0.012 65.312 21.656 1 31.8 667 PRO A O 1
ATOM 5076 N N . GLU A 1 668 ? 0.401 65.562 19.578 1 31.2 668 GLU A N 1
ATOM 5077 C CA . GLU A 1 668 ? 1.601 66.375 19.766 1 31.2 668 GLU A CA 1
ATOM 5078 C C . GLU A 1 668 ? 1.278 67.688 20.5 1 31.2 668 GLU A C 1
ATOM 5080 O O . GLU A 1 668 ? 0.461 68.5 20.031 1 31.2 668 GLU A O 1
ATOM 5085 N N . VAL A 1 669 ? 1.28 67.75 21.797 1 33.62 669 VAL A N 1
ATOM 5086 C CA . VAL A 1 669 ? 1.271 69 22.531 1 33.62 669 VAL A CA 1
ATOM 5087 C C . VAL A 1 669 ? 2.299 70 21.938 1 33.62 669 VAL A C 1
ATOM 5089 O O . VAL A 1 669 ? 3.494 69.688 21.922 1 33.62 669 VAL A O 1
ATOM 5092 N N . THR A 1 670 ? 1.981 70.75 20.875 1 33.22 670 THR A N 1
ATOM 5093 C CA . THR A 1 670 ? 2.75 71.938 20.453 1 33.22 670 THR A CA 1
ATOM 5094 C C . THR A 1 670 ? 3.109 72.75 21.672 1 33.22 670 THR A C 1
ATOM 5096 O O . THR A 1 670 ? 2.242 73.125 22.469 1 33.22 670 THR A O 1
ATOM 5099 N N . PRO A 1 671 ? 4.367 72.75 22.094 1 33.03 671 PRO A N 1
ATOM 5100 C CA . PRO A 1 671 ? 4.82 73.688 23.109 1 33.03 671 PRO A CA 1
ATOM 5101 C C . PRO A 1 671 ? 4.312 75.125 22.859 1 33.03 671 PRO A C 1
ATOM 5103 O O . PRO A 1 671 ? 4.332 75.625 21.734 1 33.03 671 PRO A O 1
ATOM 5106 N N . THR A 1 672 ? 3.139 75.5 23.391 1 29.95 672 THR A N 1
ATOM 5107 C CA . THR A 1 672 ? 2.801 76.875 23.406 1 29.95 672 THR A CA 1
ATOM 5108 C C . THR A 1 672 ? 4 77.75 23.844 1 29.95 672 THR A C 1
ATOM 5110 O O . THR A 1 672 ? 4.699 77.375 24.797 1 29.95 672 THR A O 1
ATOM 5113 N N . ASP A 1 673 ? 4.602 78.5 22.938 1 29.8 673 ASP A N 1
ATOM 5114 C CA . ASP A 1 673 ? 5.539 79.625 23.109 1 29.8 673 ASP A CA 1
ATOM 5115 C C . ASP A 1 673 ? 5.145 80.438 24.312 1 29.8 673 ASP A C 1
ATOM 5117 O O . ASP A 1 673 ? 4.09 81.125 24.297 1 29.8 673 ASP A O 1
ATOM 5121 N N . ASN A 1 674 ? 5.125 80 25.547 1 23.03 674 ASN A N 1
ATOM 5122 C CA . ASN A 1 674 ? 5.484 81.062 26.453 1 23.03 674 ASN A CA 1
ATOM 5123 C C . ASN A 1 674 ? 6.977 81.375 26.406 1 23.03 674 ASN A C 1
ATOM 5125 O O . ASN A 1 674 ? 7.805 80.5 26.359 1 23.03 674 ASN A O 1
ATOM 5129 N N . MET B 1 1 ? 33.031 -24.375 -31.453 1 16.52 1 MET B N 1
ATOM 5130 C CA . MET B 1 1 ? 34.25 -24.125 -30.672 1 16.52 1 MET B CA 1
ATOM 5131 C C . MET B 1 1 ? 33.906 -23.766 -29.234 1 16.52 1 MET B C 1
ATOM 5133 O O . MET B 1 1 ? 32.906 -23.094 -28.984 1 16.52 1 MET B O 1
ATOM 5137 N N . LEU B 1 2 ? 34.719 -24.406 -27.984 1 17.69 2 LEU B N 1
ATOM 5138 C CA . LEU B 1 2 ? 35.062 -24.953 -26.688 1 17.69 2 LEU B CA 1
ATOM 5139 C C . LEU B 1 2 ? 35.469 -23.844 -25.719 1 17.69 2 LEU B C 1
ATOM 5141 O O . LEU B 1 2 ? 35.656 -24.078 -24.531 1 17.69 2 LEU B O 1
ATOM 5145 N N . GLY B 1 3 ? 35.875 -22.672 -26.016 1 18.17 3 GLY B N 1
ATOM 5146 C CA . GLY B 1 3 ? 36.969 -22.078 -25.281 1 18.17 3 GLY B CA 1
ATOM 5147 C C . GLY B 1 3 ? 36.594 -21.672 -23.875 1 18.17 3 GLY B C 1
ATOM 5148 O O . GLY B 1 3 ? 35.625 -20.938 -23.672 1 18.17 3 GLY B O 1
ATOM 5149 N N . ILE B 1 4 ? 37.188 -22.406 -22.578 1 18.56 4 ILE B N 1
ATOM 5150 C CA . ILE B 1 4 ? 37.344 -22.719 -21.156 1 18.56 4 ILE B CA 1
ATOM 5151 C C . ILE B 1 4 ? 37.906 -21.5 -20.438 1 18.56 4 ILE B C 1
ATOM 5153 O O . ILE B 1 4 ? 37.906 -21.453 -19.203 1 18.56 4 ILE B O 1
ATOM 5157 N N . TRP B 1 5 ? 38.094 -20.359 -20.844 1 18.38 5 TRP B N 1
ATOM 5158 C CA . TRP B 1 5 ? 39.312 -19.812 -20.266 1 18.38 5 TRP B CA 1
ATOM 5159 C C . TRP B 1 5 ? 39.156 -19.625 -18.75 1 18.38 5 TRP B C 1
ATOM 5161 O O . TRP B 1 5 ? 38.031 -19.453 -18.25 1 18.38 5 TRP B O 1
ATOM 5171 N N . ALA B 1 6 ? 40.344 -19.578 -17.766 1 17.78 6 ALA B N 1
ATOM 5172 C CA . ALA B 1 6 ? 41.25 -19.812 -16.641 1 17.78 6 ALA B CA 1
ATOM 5173 C C . ALA B 1 6 ? 41.062 -18.75 -15.562 1 17.78 6 ALA B C 1
ATOM 5175 O O . ALA B 1 6 ? 41.062 -19.078 -14.367 1 17.78 6 ALA B O 1
ATOM 5176 N N . THR B 1 7 ? 40.969 -17.438 -15.539 1 18.61 7 THR B N 1
ATOM 5177 C CA . THR B 1 7 ? 42.031 -16.781 -14.766 1 18.61 7 THR B CA 1
ATOM 5178 C C . THR B 1 7 ? 41.719 -16.844 -13.266 1 18.61 7 THR B C 1
ATOM 5180 O O . THR B 1 7 ? 40.531 -16.891 -12.867 1 18.61 7 THR B O 1
ATOM 5183 N N . SER B 1 8 ? 42.844 -16.734 -12.055 1 17.31 8 SER B N 1
ATOM 5184 C CA . SER B 1 8 ? 43.594 -17.094 -10.859 1 17.31 8 SER B CA 1
ATOM 5185 C C . SER B 1 8 ? 43.156 -16.234 -9.664 1 17.31 8 SER B C 1
ATOM 5187 O O . SER B 1 8 ? 43.625 -16.453 -8.547 1 17.31 8 SER B O 1
ATOM 5189 N N . CYS B 1 9 ? 42.406 -15.203 -9.438 1 18.34 9 CYS B N 1
ATOM 5190 C CA . CYS B 1 9 ? 42.969 -14.242 -8.5 1 18.34 9 CYS B CA 1
ATOM 5191 C C . CYS B 1 9 ? 43.062 -14.828 -7.098 1 18.34 9 CYS B C 1
ATOM 5193 O O . CYS B 1 9 ? 42.25 -15.688 -6.734 1 18.34 9 CYS B O 1
ATOM 5195 N N . SER B 1 10 ? 43.844 -14.156 -6.059 1 17.2 10 SER B N 1
ATOM 5196 C CA . SER B 1 10 ? 44.75 -14.25 -4.914 1 17.2 10 SER B CA 1
ATOM 5197 C C . SER B 1 10 ? 43.969 -14.492 -3.621 1 17.2 10 SER B C 1
ATOM 5199 O O . SER B 1 10 ? 42.781 -14.195 -3.539 1 17.2 10 SER B O 1
ATOM 5201 N N . ARG B 1 11 ? 44.688 -14.859 -2.365 1 17.27 11 ARG B N 1
ATOM 5202 C CA . ARG B 1 11 ? 44.75 -15.766 -1.225 1 17.27 11 ARG B CA 1
ATOM 5203 C C . ARG B 1 11 ? 44.219 -15.102 0.035 1 17.27 11 ARG B C 1
ATOM 5205 O O . ARG B 1 11 ? 43.688 -15.781 0.929 1 17.27 11 ARG B O 1
ATOM 5212 N N . PRO B 1 12 ? 43.844 -13.836 0.605 1 18.56 12 PRO B N 1
ATOM 5213 C CA . PRO B 1 12 ? 44.594 -13.688 1.839 1 18.56 12 PRO B CA 1
ATOM 5214 C C . PRO B 1 12 ? 44.062 -14.555 2.979 1 18.56 12 PRO B C 1
ATOM 5216 O O . PRO B 1 12 ? 42.906 -14.977 2.951 1 18.56 12 PRO B O 1
ATOM 5219 N N . PRO B 1 13 ? 44.844 -14.711 4.293 1 17.16 13 PRO B N 1
ATOM 5220 C CA . PRO B 1 13 ? 45.125 -15.719 5.316 1 17.16 13 PRO B CA 1
ATOM 5221 C C . PRO B 1 13 ? 44.156 -15.648 6.492 1 17.16 13 PRO B C 1
ATOM 5223 O O . PRO B 1 13 ? 43.844 -16.672 7.094 1 17.16 13 PRO B O 1
ATOM 5226 N N . ALA B 1 14 ? 43.562 -14.516 6.988 1 19.55 14 ALA B N 1
ATOM 5227 C CA . ALA B 1 14 ? 43.844 -14.281 8.398 1 19.55 14 ALA B CA 1
ATOM 5228 C C . ALA B 1 14 ? 43.188 -15.336 9.281 1 19.55 14 ALA B C 1
ATOM 5230 O O . ALA B 1 14 ? 42.125 -15.867 8.945 1 19.55 14 ALA B O 1
ATOM 5231 N N . LEU B 1 15 ? 43.844 -15.5 10.445 1 16.8 15 LEU B N 1
ATOM 5232 C CA . LEU B 1 15 ? 44 -16.516 11.492 1 16.8 15 LEU B CA 1
ATOM 5233 C C . LEU B 1 15 ? 42.75 -16.656 12.312 1 16.8 15 LEU B C 1
ATOM 5235 O O . LEU B 1 15 ? 41.938 -15.719 12.398 1 16.8 15 LEU B O 1
ATOM 5239 N N . ILE B 1 16 ? 42.594 -17.812 13.078 1 17.77 16 ILE B N 1
ATOM 5240 C CA . ILE B 1 16 ? 41.781 -18.859 13.68 1 17.77 16 ILE B CA 1
ATOM 5241 C C . ILE B 1 16 ? 41.375 -18.438 15.094 1 17.77 16 ILE B C 1
ATOM 5243 O O . ILE B 1 16 ? 40.281 -18.781 15.562 1 17.77 16 ILE B O 1
ATOM 5247 N N . GLY B 1 17 ? 42.031 -17.406 15.82 1 17.03 17 GLY B N 1
ATOM 5248 C CA . GLY B 1 17 ? 42.25 -18.109 17.062 1 17.03 17 GLY B CA 1
ATOM 5249 C C . GLY B 1 17 ? 40.969 -18.391 17.844 1 17.03 17 GLY B C 1
ATOM 5250 O O . GLY B 1 17 ? 39.938 -17.75 17.609 1 17.03 17 GLY B O 1
ATOM 5251 N N . LEU B 1 18 ? 40.969 -19.453 18.797 1 17.11 18 LEU B N 1
ATOM 5252 C CA . LEU B 1 18 ? 40.312 -20.484 19.578 1 17.11 18 LEU B CA 1
ATOM 5253 C C . LEU B 1 18 ? 39.688 -19.906 20.844 1 17.11 18 LEU B C 1
ATOM 5255 O O . LEU B 1 18 ? 38.594 -20.328 21.25 1 17.11 18 LEU B O 1
ATOM 5259 N N . VAL B 1 19 ? 40.188 -18.828 21.609 1 17.42 19 VAL B N 1
ATOM 5260 C CA . VAL B 1 19 ? 40.375 -19.359 22.953 1 17.42 19 VAL B CA 1
ATOM 5261 C C . VAL B 1 19 ? 39.031 -19.484 23.656 1 17.42 19 VAL B C 1
ATOM 5263 O O . VAL B 1 19 ? 38.062 -18.766 23.328 1 17.42 19 VAL B O 1
ATOM 5266 N N . ASN B 1 20 ? 38.938 -20.312 24.797 1 16.25 20 ASN B N 1
ATOM 5267 C CA . ASN B 1 20 ? 38.219 -21.234 25.672 1 16.25 20 ASN B CA 1
ATOM 5268 C C . ASN B 1 20 ? 37.438 -20.484 26.75 1 16.25 20 ASN B C 1
ATOM 5270 O O . ASN B 1 20 ? 36.5 -21.031 27.328 1 16.25 20 ASN B O 1
ATOM 5274 N N . ARG B 1 21 ? 37.656 -19.156 27.203 1 16.67 21 ARG B N 1
ATOM 5275 C CA . ARG B 1 21 ? 37.75 -19.172 28.656 1 16.67 21 ARG B CA 1
ATOM 5276 C C . ARG B 1 21 ? 36.406 -19.469 29.297 1 16.67 21 ARG B C 1
ATOM 5278 O O . ARG B 1 21 ? 35.375 -19.109 28.734 1 16.67 21 ARG B O 1
ATOM 5285 N N . THR B 1 22 ? 36.375 -19.922 30.578 1 16.77 22 THR B N 1
ATOM 5286 C CA . THR B 1 22 ? 35.781 -20.781 31.594 1 16.77 22 THR B CA 1
ATOM 5287 C C . THR B 1 22 ? 34.656 -20.047 32.312 1 16.77 22 THR B C 1
ATOM 5289 O O . THR B 1 22 ? 33.594 -20.609 32.531 1 16.77 22 THR B O 1
ATOM 5292 N N . THR B 1 23 ? 34.812 -18.812 32.969 1 16.62 23 THR B N 1
ATOM 5293 C CA . THR B 1 23 ? 34.625 -18.906 34.406 1 16.62 23 THR B CA 1
ATOM 5294 C C . THR B 1 23 ? 33.156 -18.844 34.781 1 16.62 23 THR B C 1
ATOM 5296 O O . THR B 1 23 ? 32.375 -18.219 34.062 1 16.62 23 THR B O 1
ATOM 5299 N N . CYS B 1 24 ? 32.688 -19.484 35.969 1 16.84 24 CYS B N 1
ATOM 5300 C CA . CYS B 1 24 ? 31.609 -20.156 36.688 1 16.84 24 CYS B CA 1
ATOM 5301 C C . CYS B 1 24 ? 30.719 -19.156 37.406 1 16.84 24 CYS B C 1
ATOM 5303 O O . CYS B 1 24 ? 29.531 -19.422 37.656 1 16.84 24 CYS B O 1
ATOM 5305 N N . SER B 1 25 ? 31.078 -17.859 37.812 1 16.81 25 SER B N 1
ATOM 5306 C CA . SER B 1 25 ? 30.781 -17.75 39.25 1 16.81 25 SER B CA 1
ATOM 5307 C C . SER B 1 25 ? 29.281 -17.578 39.5 1 16.81 25 SER B C 1
ATOM 5309 O O . SER B 1 25 ? 28.562 -17.141 38.594 1 16.81 25 SER B O 1
ATOM 5311 N N . HIS B 1 26 ? 28.75 -17.828 40.812 1 16.91 26 HIS B N 1
ATOM 5312 C CA . HIS B 1 26 ? 27.719 -18.406 41.656 1 16.91 26 HIS B CA 1
ATOM 5313 C C . HIS B 1 26 ? 26.672 -17.375 42.031 1 16.91 26 HIS B C 1
ATOM 5315 O O . HIS B 1 26 ? 25.484 -17.688 42.188 1 16.91 26 HIS B O 1
ATOM 5321 N N . ARG B 1 27 ? 26.891 -16.016 42.219 1 17 27 ARG B N 1
ATOM 5322 C CA . ARG B 1 27 ? 26.422 -15.547 43.531 1 17 27 ARG B CA 1
ATOM 5323 C C . ARG B 1 27 ? 24.891 -15.492 43.562 1 17 27 ARG B C 1
ATOM 5325 O O . ARG B 1 27 ? 24.25 -15.164 42.562 1 17 27 ARG B O 1
ATOM 5332 N N . THR B 1 28 ? 24.25 -15.797 44.75 1 17.83 28 THR B N 1
ATOM 5333 C CA . THR B 1 28 ? 23.062 -16.297 45.469 1 17.83 28 THR B CA 1
ATOM 5334 C C . THR B 1 28 ? 22.062 -15.172 45.688 1 17.83 28 THR B C 1
ATOM 5336 O O . THR B 1 28 ? 20.922 -15.422 46.094 1 17.83 28 THR B O 1
ATOM 5339 N N . LEU B 1 29 ? 22.203 -13.906 45.188 1 18.05 29 LEU B N 1
ATOM 5340 C CA . LEU B 1 29 ? 21.672 -12.977 46.188 1 18.05 29 LEU B CA 1
ATOM 5341 C C . LEU B 1 29 ? 20.188 -13.188 46.406 1 18.05 29 LEU B C 1
ATOM 5343 O O . LEU B 1 29 ? 19.453 -13.445 45.438 1 18.05 29 LEU B O 1
ATOM 5347 N N . VAL B 1 30 ? 19.703 -13 47.719 1 18.22 30 VAL B N 1
ATOM 5348 C CA . VAL B 1 30 ? 18.703 -13.32 48.75 1 18.22 30 VAL B CA 1
ATOM 5349 C C . VAL B 1 30 ? 17.406 -12.578 48.438 1 18.22 30 VAL B C 1
ATOM 5351 O O . VAL B 1 30 ? 17.422 -11.547 47.75 1 18.22 30 VAL B O 1
ATOM 5354 N N . PHE B 1 31 ? 16.266 -12.805 49.344 1 17.83 31 PHE B N 1
ATOM 5355 C CA . PHE B 1 31 ? 14.852 -13.172 49.438 1 17.83 31 PHE B CA 1
ATOM 5356 C C . PHE B 1 31 ? 14 -11.961 49.781 1 17.83 31 PHE B C 1
ATOM 5358 O O . PHE B 1 31 ? 12.828 -11.883 49.406 1 17.83 31 PHE B O 1
ATOM 5365 N N . LYS B 1 32 ? 14.422 -10.727 50.281 1 17.94 32 LYS B N 1
ATOM 5366 C CA . LYS B 1 32 ? 13.617 -10.414 51.469 1 17.94 32 LYS B CA 1
ATOM 5367 C C . LYS B 1 32 ? 12.172 -10.102 51.062 1 17.94 32 LYS B C 1
ATOM 5369 O O . LYS B 1 32 ? 11.906 -9.672 49.938 1 17.94 32 LYS B O 1
ATOM 5374 N N . PRO B 1 33 ? 11.242 -9.766 52.125 1 18.59 33 PRO B N 1
ATOM 5375 C CA . PRO B 1 33 ? 9.938 -10.133 52.719 1 18.59 33 PRO B CA 1
ATOM 5376 C C . PRO B 1 33 ? 8.836 -9.141 52.344 1 18.59 33 PRO B C 1
ATOM 5378 O O . PRO B 1 33 ? 7.668 -9.523 52.25 1 18.59 33 PRO B O 1
ATOM 5381 N N . ARG B 1 34 ? 9.109 -7.785 52.031 1 19.47 34 ARG B N 1
ATOM 5382 C CA . ARG B 1 34 ? 8.289 -6.855 52.781 1 19.47 34 ARG B CA 1
ATOM 5383 C C . ARG B 1 34 ? 6.832 -6.906 52.344 1 19.47 34 ARG B C 1
ATOM 5385 O O . ARG B 1 34 ? 6.555 -6.977 51.125 1 19.47 34 ARG B O 1
ATOM 5392 N N . THR B 1 35 ? 5.762 -6.844 53.219 1 19.12 35 THR B N 1
ATOM 5393 C CA . THR B 1 35 ? 4.406 -7.211 53.594 1 19.12 35 THR B CA 1
ATOM 5394 C C . THR B 1 35 ? 3.393 -6.242 53 1 19.12 35 THR B C 1
ATOM 5396 O O . THR B 1 35 ? 2.234 -6.602 52.781 1 19.12 35 THR B O 1
ATOM 5399 N N . SER B 1 36 ? 3.729 -4.945 52.812 1 17.95 36 SER B N 1
ATOM 5400 C CA . SER B 1 36 ? 2.773 -4.051 53.469 1 17.95 36 SER B CA 1
ATOM 5401 C C . SER B 1 36 ? 1.404 -4.129 52.781 1 17.95 36 SER B C 1
ATOM 5403 O O . SER B 1 36 ? 0.394 -4.355 53.469 1 17.95 36 SER B O 1
ATOM 5405 N N . PHE B 1 37 ? 0.858 -2.902 52.25 1 20 37 PHE B N 1
ATOM 5406 C CA . PHE B 1 37 ? -0.277 -2.041 52.562 1 20 37 PHE B CA 1
ATOM 5407 C C . PHE B 1 37 ? -1.449 -2.334 51.625 1 20 37 PHE B C 1
ATOM 5409 O O . PHE B 1 37 ? -1.376 -2.07 50.406 1 20 37 PHE B O 1
ATOM 5416 N N . VAL B 1 38 ? -2.256 -3.369 51.844 1 19.5 38 VAL B N 1
ATOM 5417 C CA . VAL B 1 38 ? -3.324 -3.939 51.031 1 19.5 38 VAL B CA 1
ATOM 5418 C C . VAL B 1 38 ? -4.516 -2.982 51 1 19.5 38 VAL B C 1
ATOM 5420 O O . VAL B 1 38 ? -5.207 -2.803 52 1 19.5 38 VAL B O 1
ATOM 5423 N N . LYS B 1 39 ? -4.352 -1.65 50.656 1 20.75 39 LYS B N 1
ATOM 5424 C CA . LYS B 1 39 ? -5.52 -0.784 50.781 1 20.75 39 LYS B CA 1
ATOM 5425 C C . LYS B 1 39 ? -6.754 -1.439 50.156 1 20.75 39 LYS B C 1
ATOM 5427 O O . LYS B 1 39 ? -6.656 -2.125 49.156 1 20.75 39 LYS B O 1
ATOM 5432 N N . GLN B 1 40 ? -7.91 -1.364 50.844 1 20.03 40 GLN B N 1
ATOM 5433 C CA . GLN B 1 40 ? -9.25 -1.912 51.031 1 20.03 40 GLN B CA 1
ATOM 5434 C C . GLN B 1 40 ? -10.148 -1.586 49.844 1 20.03 40 GLN B C 1
ATOM 5436 O O . GLN B 1 40 ? -10.672 -0.474 49.75 1 20.03 40 GLN B O 1
ATOM 5441 N N . PHE B 1 41 ? -9.758 -1.74 48.562 1 20.23 41 PHE B N 1
ATOM 5442 C CA . PHE B 1 41 ? -10.664 -1.368 47.5 1 20.23 41 PHE B CA 1
ATOM 5443 C C . PHE B 1 41 ? -12.016 -2.061 47.656 1 20.23 41 PHE B C 1
ATOM 5445 O O . PHE B 1 41 ? -12.078 -3.289 47.75 1 20.23 41 PHE B O 1
ATOM 5452 N N . GLN B 1 42 ? -13 -1.361 48.344 1 19.94 42 GLN B N 1
ATOM 5453 C CA . GLN B 1 42 ? -14.375 -1.722 48.688 1 19.94 42 GLN B CA 1
ATOM 5454 C C . GLN B 1 42 ? -15.117 -2.293 47.5 1 19.94 42 GLN B C 1
ATOM 5456 O O . GLN B 1 42 ? -15.398 -1.573 46.531 1 19.94 42 GLN B O 1
ATOM 5461 N N . ALA B 1 43 ? -15.219 -3.549 47.219 1 21.61 43 ALA B N 1
ATOM 5462 C CA . ALA B 1 43 ? -15.547 -4.504 46.156 1 21.61 43 ALA B CA 1
ATOM 5463 C C . ALA B 1 43 ? -17.062 -4.598 45.969 1 21.61 43 ALA B C 1
ATOM 5465 O O . ALA B 1 43 ? -17.516 -4.91 44.875 1 21.61 43 ALA B O 1
ATOM 5466 N N . HIS B 1 44 ? -18.031 -4.348 46.938 1 19.55 44 HIS B N 1
ATOM 5467 C CA . HIS B 1 44 ? -18.797 -5.562 47.156 1 19.55 44 HIS B CA 1
ATOM 5468 C C . HIS B 1 44 ? -19.891 -5.734 46.094 1 19.55 44 HIS B C 1
ATOM 5470 O O . HIS B 1 44 ? -20.656 -6.688 46.156 1 19.55 44 HIS B O 1
ATOM 5476 N N . ARG B 1 45 ? -20.297 -4.789 45.219 1 23.59 45 ARG B N 1
ATOM 5477 C CA . ARG B 1 45 ? -21.734 -4.988 45 1 23.59 45 ARG B CA 1
ATOM 5478 C C . ARG B 1 45 ? -22.047 -6.449 44.719 1 23.59 45 ARG B C 1
ATOM 5480 O O . ARG B 1 45 ? -21.219 -7.172 44.156 1 23.59 45 ARG B O 1
ATOM 5487 N N . PRO B 1 46 ? -23.219 -7.027 45.188 1 21.16 46 PRO B N 1
ATOM 5488 C CA . PRO B 1 46 ? -23.703 -8.406 45.312 1 21.16 46 PRO B CA 1
ATOM 5489 C C . PRO B 1 46 ? -23.688 -9.172 44 1 21.16 46 PRO B C 1
ATOM 5491 O O . PRO B 1 46 ? -23.672 -8.562 42.938 1 21.16 46 PRO B O 1
ATOM 5494 N N . TYR B 1 47 ? -23.406 -10.492 44.094 1 21.27 47 TYR B N 1
ATOM 5495 C CA . TYR B 1 47 ? -23.156 -11.695 43.312 1 21.27 47 TYR B CA 1
ATOM 5496 C C . TYR B 1 47 ? -24.391 -12.117 42.531 1 21.27 47 TYR B C 1
ATOM 5498 O O . TYR B 1 47 ? -25.312 -12.719 43.094 1 21.27 47 TYR B O 1
ATOM 5506 N N . THR B 1 48 ? -25.188 -11.094 42 1 24.66 48 THR B N 1
ATOM 5507 C CA . THR B 1 48 ? -26.438 -11.688 41.5 1 24.66 48 THR B CA 1
ATOM 5508 C C . THR B 1 48 ? -26.156 -13.016 40.812 1 24.66 48 THR B C 1
ATOM 5510 O O . THR B 1 48 ? -25.047 -13.242 40.312 1 24.66 48 THR B O 1
ATOM 5513 N N . THR B 1 49 ? -27.141 -14 41.031 1 24.77 49 THR B N 1
ATOM 5514 C CA . THR B 1 49 ? -27.188 -15.438 40.812 1 24.77 49 THR B CA 1
ATOM 5515 C C . THR B 1 49 ? -26.766 -15.773 39.375 1 24.77 49 THR B C 1
ATOM 5517 O O . THR B 1 49 ? -27.031 -15.016 38.438 1 24.77 49 THR B O 1
ATOM 5520 N N . PRO B 1 50 ? -25.812 -16.688 39.312 1 27.94 50 PRO B N 1
ATOM 5521 C CA . PRO B 1 50 ? -25.156 -17.203 38.094 1 27.94 50 PRO B CA 1
ATOM 5522 C C . PRO B 1 50 ? -26.141 -17.75 37.062 1 27.94 50 PRO B C 1
ATOM 5524 O O . PRO B 1 50 ? -27.062 -18.484 37.438 1 27.94 50 PRO B O 1
ATOM 5527 N N . PRO B 1 51 ? -26.625 -16.844 36.156 1 27.19 51 PRO B N 1
ATOM 5528 C CA . PRO B 1 51 ? -27.734 -17.375 35.375 1 27.19 51 PRO B CA 1
ATOM 5529 C C . PRO B 1 51 ? -27.562 -18.859 35.031 1 27.19 51 PRO B C 1
ATOM 5531 O O . PRO B 1 51 ? -26.438 -19.359 35.031 1 27.19 51 PRO B O 1
ATOM 5534 N N . THR B 1 52 ? -28.625 -19.672 35.25 1 27.5 52 THR B N 1
ATOM 5535 C CA . THR B 1 52 ? -28.75 -21.125 35.062 1 27.5 52 THR B CA 1
ATOM 5536 C C . THR B 1 52 ? -28.094 -21.562 33.781 1 27.5 52 THR B C 1
ATOM 5538 O O . THR B 1 52 ? -28.188 -20.875 32.75 1 27.5 52 THR B O 1
ATOM 5541 N N . PRO B 1 53 ? -27.188 -22.594 33.938 1 27.83 53 PRO B N 1
ATOM 5542 C CA . PRO B 1 53 ? -26.406 -23.219 32.875 1 27.83 53 PRO B CA 1
ATOM 5543 C C . PRO B 1 53 ? -27.281 -23.641 31.688 1 27.83 53 PRO B C 1
ATOM 5545 O O . PRO B 1 53 ? -28.219 -24.422 31.859 1 27.83 53 PRO B O 1
ATOM 5548 N N . THR B 1 54 ? -27.844 -22.656 30.984 1 28.03 54 THR B N 1
ATOM 5549 C CA . THR B 1 54 ? -28.734 -23.125 29.922 1 28.03 54 THR B CA 1
ATOM 5550 C C . THR B 1 54 ? -28.172 -24.391 29.281 1 28.03 54 THR B C 1
ATOM 5552 O O . THR B 1 54 ? -26.969 -24.484 29.047 1 28.03 54 THR B O 1
ATOM 5555 N N . GLN B 1 55 ? -29 -25.469 29.25 1 27.08 55 GLN B N 1
ATOM 5556 C CA . GLN B 1 55 ? -28.766 -26.812 28.719 1 27.08 55 GLN B CA 1
ATOM 5557 C C . GLN B 1 55 ? -27.953 -26.75 27.438 1 27.08 55 GLN B C 1
ATOM 5559 O O . GLN B 1 55 ? -28.172 -25.891 26.594 1 27.08 55 GLN B O 1
ATOM 5564 N N . ILE B 1 56 ? -26.719 -27.281 27.547 1 29.03 56 ILE B N 1
ATOM 5565 C CA . ILE B 1 56 ? -25.812 -27.656 26.469 1 29.03 56 ILE B CA 1
ATOM 5566 C C . ILE B 1 56 ? -26.578 -28.422 25.391 1 29.03 56 ILE B C 1
ATOM 5568 O O . ILE B 1 56 ? -27.109 -29.516 25.656 1 29.03 56 ILE B O 1
ATOM 5572 N N . SER B 1 57 ? -27.531 -27.703 24.75 1 28.25 57 SER B N 1
ATOM 5573 C CA . SER B 1 57 ? -28.203 -28.531 23.75 1 28.25 57 SER B CA 1
ATOM 5574 C C . SER B 1 57 ? -27.266 -29.562 23.156 1 28.25 57 SER B C 1
ATOM 5576 O O . SER B 1 57 ? -26.047 -29.391 23.203 1 28.25 57 SER B O 1
ATOM 5578 N N . LYS B 1 58 ? -27.875 -30.672 22.672 1 27.11 58 LYS B N 1
ATOM 5579 C CA . LYS B 1 58 ? -27.422 -31.906 22.047 1 27.11 58 LYS B CA 1
ATOM 5580 C C . LYS B 1 58 ? -26.328 -31.641 21.016 1 27.11 58 LYS B C 1
ATOM 5582 O O . LYS B 1 58 ? -26.391 -30.688 20.266 1 27.11 58 LYS B O 1
ATOM 5587 N N . SER B 1 59 ? -25.141 -32.219 21.297 1 30.69 59 SER B N 1
ATOM 5588 C CA . SER B 1 59 ? -23.906 -32.406 20.562 1 30.69 59 SER B CA 1
ATOM 5589 C C . SER B 1 59 ? -24.188 -32.844 19.109 1 30.69 59 SER B C 1
ATOM 5591 O O . SER B 1 59 ? -24.609 -33.969 18.859 1 30.69 59 SER B O 1
ATOM 5593 N N . ASN B 1 60 ? -25.172 -32.125 18.5 1 29.31 60 ASN B N 1
ATOM 5594 C CA . ASN B 1 60 ? -25.359 -32.719 17.172 1 29.31 60 ASN B CA 1
ATOM 5595 C C . ASN B 1 60 ? -24.031 -33.125 16.547 1 29.31 60 ASN B C 1
ATOM 5597 O O . ASN B 1 60 ? -23.062 -32.344 16.562 1 29.31 60 ASN B O 1
ATOM 5601 N N . ASN B 1 61 ? -23.812 -34.438 16.672 1 31.59 61 ASN B N 1
ATOM 5602 C CA . ASN B 1 61 ? -22.797 -35.281 16.016 1 31.59 61 ASN B CA 1
ATOM 5603 C C . ASN B 1 61 ? -22.5 -34.781 14.609 1 31.59 61 ASN B C 1
ATOM 5605 O O . ASN B 1 61 ? -23.156 -35.219 13.648 1 31.59 61 ASN B O 1
ATOM 5609 N N . GLY B 1 62 ? -22.562 -33.531 14.477 1 33.5 62 GLY B N 1
ATOM 5610 C CA . GLY B 1 62 ? -22.281 -33.219 13.086 1 33.5 62 GLY B CA 1
ATOM 5611 C C . GLY B 1 62 ? -21.125 -34 12.516 1 33.5 62 GLY B C 1
ATOM 5612 O O . GLY B 1 62 ? -20.25 -34.469 13.258 1 33.5 62 GLY B O 1
ATOM 5613 N N . SER B 1 63 ? -21.484 -34.812 11.469 1 34.06 63 SER B N 1
ATOM 5614 C CA . SER B 1 63 ? -20.625 -35.75 10.719 1 34.06 63 SER B CA 1
ATOM 5615 C C . SER B 1 63 ? -19.203 -35.188 10.625 1 34.06 63 SER B C 1
ATOM 5617 O O . SER B 1 63 ? -18.984 -34 10.703 1 34.06 63 SER B O 1
ATOM 5619 N N . ILE B 1 64 ? -18.25 -36.094 11.016 1 35.06 64 ILE B N 1
ATOM 5620 C CA . ILE B 1 64 ? -16.797 -35.938 10.891 1 35.06 64 ILE B CA 1
ATOM 5621 C C . ILE B 1 64 ? -16.469 -35.062 9.688 1 35.06 64 ILE B C 1
ATOM 5623 O O . ILE B 1 64 ? -15.469 -34.344 9.695 1 35.06 64 ILE B O 1
ATOM 5627 N N . LEU B 1 65 ? -17.297 -35.312 8.688 1 35.44 65 LEU B N 1
ATOM 5628 C CA . LEU B 1 65 ? -17.016 -34.531 7.48 1 35.44 65 LEU B CA 1
ATOM 5629 C C . LEU B 1 65 ? -17.219 -33.031 7.73 1 35.44 65 LEU B C 1
ATOM 5631 O O . LEU B 1 65 ? -16.484 -32.219 7.18 1 35.44 65 LEU B O 1
ATOM 5635 N N . SER B 1 66 ? -18.266 -32.688 8.469 1 37.69 66 SER B N 1
ATOM 5636 C CA . SER B 1 66 ? -18.562 -31.281 8.742 1 37.69 66 SER B CA 1
ATOM 5637 C C . SER B 1 66 ? -17.469 -30.656 9.602 1 37.69 66 SER B C 1
ATOM 5639 O O . SER B 1 66 ? -17.219 -29.453 9.523 1 37.69 66 SER B O 1
ATOM 5641 N N . ARG B 1 67 ? -16.922 -31.406 10.484 1 40.53 67 ARG B N 1
ATOM 5642 C CA . ARG B 1 67 ? -15.836 -30.891 11.312 1 40.53 67 ARG B CA 1
ATOM 5643 C C . ARG B 1 67 ? -14.562 -30.703 10.5 1 40.53 67 ARG B C 1
ATOM 5645 O O . ARG B 1 67 ? -13.633 -30.031 10.93 1 40.53 67 ARG B O 1
ATOM 5652 N N . VAL B 1 68 ? -14.25 -31.672 9.656 1 39.22 68 VAL B N 1
ATOM 5653 C CA . VAL B 1 68 ? -13.078 -31.609 8.797 1 39.22 68 VAL B CA 1
ATOM 5654 C C . VAL B 1 68 ? -13.281 -30.531 7.73 1 39.22 68 VAL B C 1
ATOM 5656 O O . VAL B 1 68 ? -12.312 -30.031 7.156 1 39.22 68 VAL B O 1
ATOM 5659 N N . LEU B 1 69 ? -14.523 -30.391 7.203 1 39.22 69 LEU B N 1
ATOM 5660 C CA . LEU B 1 69 ? -14.688 -29.297 6.242 1 39.22 69 LEU B CA 1
ATOM 5661 C C . LEU B 1 69 ? -14.633 -27.953 6.938 1 39.22 69 LEU B C 1
ATOM 5663 O O . LEU B 1 69 ? -15.359 -27.703 7.902 1 39.22 69 LEU B O 1
ATOM 5667 N N . PRO B 1 70 ? -13.57 -27.375 6.949 1 42.62 70 PRO B N 1
ATOM 5668 C CA . PRO B 1 70 ? -13.352 -26.062 7.582 1 42.62 70 PRO B CA 1
ATOM 5669 C C . PRO B 1 70 ? -14.477 -25.078 7.281 1 42.62 70 PRO B C 1
ATOM 5671 O O . PRO B 1 70 ? -14.336 -23.875 7.555 1 42.62 70 PRO B O 1
ATOM 5674 N N . PHE B 1 71 ? -15.453 -25.547 6.586 1 40.38 71 PHE B N 1
ATOM 5675 C CA . PHE B 1 71 ? -16.406 -24.484 6.258 1 40.38 71 PHE B CA 1
ATOM 5676 C C . PHE B 1 71 ? -17.203 -24.078 7.488 1 40.38 71 PHE B C 1
ATOM 5678 O O . PHE B 1 71 ? -18.391 -23.766 7.387 1 40.38 71 PHE B O 1
ATOM 5685 N N . ARG B 1 72 ? -16.812 -24.234 8.633 1 41.72 72 ARG B N 1
ATOM 5686 C CA . ARG B 1 72 ? -17.734 -23.562 9.547 1 41.72 72 ARG B CA 1
ATOM 5687 C C . ARG B 1 72 ? -17.969 -22.109 9.125 1 41.72 72 ARG B C 1
ATOM 5689 O O . ARG B 1 72 ? -17.203 -21.219 9.477 1 41.72 72 ARG B O 1
ATOM 5696 N N . GLY B 1 73 ? -18.297 -21.797 7.852 1 44.41 73 GLY B N 1
ATOM 5697 C CA . GLY B 1 73 ? -18.672 -20.406 7.613 1 44.41 73 GLY B CA 1
ATOM 5698 C C . GLY B 1 73 ? -19.719 -19.891 8.586 1 44.41 73 GLY B C 1
ATOM 5699 O O . GLY B 1 73 ? -20.75 -20.547 8.789 1 44.41 73 GLY B O 1
ATOM 5700 N N . GLY B 1 74 ? -19.5 -19.391 9.562 1 48.91 74 GLY B N 1
ATOM 5701 C CA . GLY B 1 74 ? -20.516 -18.672 10.305 1 48.91 74 GLY B CA 1
ATOM 5702 C C . GLY B 1 74 ? -21.578 -18.062 9.422 1 48.91 74 GLY B C 1
ATOM 5703 O O . GLY B 1 74 ? -21.406 -17.984 8.203 1 48.91 74 GLY B O 1
ATOM 5704 N N . PRO B 1 75 ? -22.891 -17.875 9.891 1 51.81 75 PRO B N 1
ATOM 5705 C CA . PRO B 1 75 ? -24 -17.266 9.141 1 51.81 75 PRO B CA 1
ATOM 5706 C C . PRO B 1 75 ? -23.531 -16.125 8.234 1 51.81 75 PRO B C 1
ATOM 5708 O O . PRO B 1 75 ? -24.078 -15.945 7.141 1 51.81 75 PRO B O 1
ATOM 5711 N N . GLN B 1 76 ? -22.5 -15.547 8.555 1 59.88 76 GLN B N 1
ATOM 5712 C CA . GLN B 1 76 ? -22.062 -14.398 7.773 1 59.88 76 GLN B CA 1
ATOM 5713 C C . GLN B 1 76 ? -21.375 -14.852 6.48 1 59.88 76 GLN B C 1
ATOM 5715 O O . GLN B 1 76 ? -21.547 -14.219 5.438 1 59.88 76 GLN B O 1
ATOM 5720 N N . ASN B 1 77 ? -20.844 -16.047 6.5 1 60.47 77 ASN B N 1
ATOM 5721 C CA . ASN B 1 77 ? -20.156 -16.547 5.316 1 60.47 77 ASN B CA 1
ATOM 5722 C C . ASN B 1 77 ? -21.141 -17.078 4.273 1 60.47 77 ASN B C 1
ATOM 5724 O O . ASN B 1 77 ? -20.953 -16.875 3.074 1 60.47 77 ASN B O 1
ATOM 5728 N N . THR B 1 78 ? -22.172 -17.812 4.723 1 62.09 78 THR B N 1
ATOM 5729 C CA . THR B 1 78 ? -23.156 -18.344 3.789 1 62.09 78 THR B CA 1
ATOM 5730 C C . THR B 1 78 ? -23.906 -17.203 3.078 1 62.09 78 THR B C 1
ATOM 5732 O O . THR B 1 78 ? -24.188 -17.312 1.886 1 62.09 78 THR B O 1
ATOM 5735 N N . SER B 1 79 ? -24.078 -16.172 3.773 1 69.81 79 SER B N 1
ATOM 5736 C CA . SER B 1 79 ? -24.75 -15.023 3.162 1 69.81 79 SER B CA 1
ATOM 5737 C C . SER B 1 79 ? -23.859 -14.367 2.117 1 69.81 79 SER B C 1
ATOM 5739 O O . SER B 1 79 ? -24.328 -13.969 1.052 1 69.81 79 SER B O 1
ATOM 5741 N N . SER B 1 80 ? -22.641 -14.5 2.365 1 75.81 80 SER B N 1
ATOM 5742 C CA . SER B 1 80 ? -21.719 -13.867 1.432 1 75.81 80 SER B CA 1
ATOM 5743 C C . SER B 1 80 ? -21.578 -14.68 0.15 1 75.81 80 SER B C 1
ATOM 5745 O O . SER B 1 80 ? -21.484 -14.117 -0.942 1 75.81 80 SER B O 1
ATOM 5747 N N . LEU B 1 81 ? -21.703 -16 0.314 1 78.19 81 LEU B N 1
ATOM 5748 C CA . LEU B 1 81 ? -21.641 -16.859 -0.866 1 78.19 81 LEU B CA 1
ATOM 5749 C C . LEU B 1 81 ? -22.859 -16.656 -1.752 1 78.19 81 LEU B C 1
ATOM 5751 O O . LEU B 1 81 ? -22.75 -16.625 -2.979 1 78.19 81 LEU B O 1
ATOM 5755 N N . ARG B 1 82 ? -23.969 -16.547 -1.128 1 80.31 82 ARG B N 1
ATOM 5756 C CA . ARG B 1 82 ? -25.203 -16.312 -1.874 1 80.31 82 ARG B CA 1
ATOM 5757 C C . ARG B 1 82 ? -25.141 -14.977 -2.611 1 80.31 82 ARG B C 1
ATOM 5759 O O . ARG B 1 82 ? -25.625 -14.867 -3.746 1 80.31 82 ARG B O 1
ATOM 5766 N N . LYS B 1 83 ? -24.562 -14.07 -2.004 1 83.19 83 LYS B N 1
ATOM 5767 C CA . LYS B 1 83 ? -24.469 -12.75 -2.619 1 83.19 83 LYS B CA 1
ATOM 5768 C C . LYS B 1 83 ? -23.484 -12.758 -3.787 1 83.19 83 LYS B C 1
ATOM 5770 O O . LYS B 1 83 ? -23.703 -12.094 -4.801 1 83.19 83 LYS B O 1
ATOM 5775 N N . ILE B 1 84 ? -22.5 -13.531 -3.545 1 79.69 84 ILE B N 1
ATOM 5776 C CA . ILE B 1 84 ? -21.5 -13.648 -4.609 1 79.69 84 ILE B CA 1
ATOM 5777 C C . ILE B 1 84 ? -22.125 -14.328 -5.824 1 79.69 84 ILE B C 1
ATOM 5779 O O . ILE B 1 84 ? -21.922 -13.906 -6.961 1 79.69 84 ILE B O 1
ATOM 5783 N N . VAL B 1 85 ? -22.938 -15.359 -5.602 1 80.19 85 VAL B N 1
ATOM 5784 C CA . VAL B 1 85 ? -23.609 -16.094 -6.676 1 80.19 85 VAL B CA 1
ATOM 5785 C C . VAL B 1 85 ? -24.656 -15.188 -7.328 1 80.19 85 VAL B C 1
ATOM 5787 O O . VAL B 1 85 ? -24.875 -15.25 -8.539 1 80.19 85 VAL B O 1
ATOM 5790 N N . ALA B 1 86 ? -25.203 -14.289 -6.5 1 81.56 86 ALA B N 1
ATOM 5791 C CA . ALA B 1 86 ? -26.203 -13.359 -7.008 1 81.56 86 ALA B CA 1
ATOM 5792 C C . ALA B 1 86 ? -25.578 -12.344 -7.957 1 81.56 86 ALA B C 1
ATOM 5794 O O . ALA B 1 86 ? -26.25 -11.852 -8.875 1 81.56 86 ALA B O 1
ATOM 5795 N N . LEU B 1 87 ? -24.344 -12.109 -7.805 1 80.12 87 LEU B N 1
ATOM 5796 C CA . LEU B 1 87 ? -23.641 -11.172 -8.672 1 80.12 87 LEU B CA 1
ATOM 5797 C C . LEU B 1 87 ? -23.469 -11.75 -10.078 1 80.12 87 LEU B C 1
ATOM 5799 O O . LEU B 1 87 ? -23.312 -11 -11.039 1 80.12 87 LEU B O 1
ATOM 5803 N N . ALA B 1 88 ? -23.516 -13.07 -10.133 1 82.06 88 ALA B N 1
ATOM 5804 C CA . ALA B 1 88 ? -23.312 -13.758 -11.406 1 82.06 88 ALA B CA 1
ATOM 5805 C C . ALA B 1 88 ? -24.625 -13.883 -12.172 1 82.06 88 ALA B C 1
ATOM 5807 O O . ALA B 1 88 ? -24.641 -14.281 -13.344 1 82.06 88 ALA B O 1
ATOM 5808 N N . LYS B 1 89 ? -25.781 -13.453 -11.609 1 85.12 89 LYS B N 1
ATOM 5809 C CA . LYS B 1 89 ? -27.109 -13.648 -12.188 1 85.12 89 LYS B CA 1
ATOM 5810 C C . LYS B 1 89 ? -27.234 -12.93 -13.523 1 85.12 89 LYS B C 1
ATOM 5812 O O . LYS B 1 89 ? -27.734 -13.508 -14.5 1 85.12 89 LYS B O 1
ATOM 5817 N N . PRO B 1 90 ? -26.703 -11.727 -13.594 1 85.62 90 PRO B N 1
ATOM 5818 C CA . PRO B 1 90 ? -26.828 -11.062 -14.891 1 85.62 90 PRO B CA 1
ATOM 5819 C C . PRO B 1 90 ? -25.984 -11.703 -15.977 1 85.62 90 PRO B C 1
ATOM 5821 O O . PRO B 1 90 ? -26.25 -11.539 -17.172 1 85.62 90 PRO B O 1
ATOM 5824 N N . GLU B 1 91 ? -25 -12.398 -15.609 1 87.44 91 GLU B N 1
ATOM 5825 C CA . GLU B 1 91 ? -24.094 -13.047 -16.547 1 87.44 91 GLU B CA 1
ATOM 5826 C C . GLU B 1 91 ? -24.359 -14.547 -16.641 1 87.44 91 GLU B C 1
ATOM 5828 O O . GLU B 1 91 ? -23.469 -15.328 -16.984 1 87.44 91 GLU B O 1
ATOM 5833 N N . THR B 1 92 ? -25.562 -15.008 -16.469 1 89.56 92 THR B N 1
ATOM 5834 C CA . THR B 1 92 ? -25.891 -16.422 -16.453 1 89.56 92 THR B CA 1
ATOM 5835 C C . THR B 1 92 ? -25.75 -17.031 -17.844 1 89.56 92 THR B C 1
ATOM 5837 O O . THR B 1 92 ? -25.312 -18.172 -18 1 89.56 92 THR B O 1
ATOM 5840 N N . LYS B 1 93 ? -26.078 -16.25 -18.859 1 91.62 93 LYS B N 1
ATOM 5841 C CA . LYS B 1 93 ? -26.016 -16.781 -20.219 1 91.62 93 LYS B CA 1
ATOM 5842 C C . LYS B 1 93 ? -24.578 -17.109 -20.625 1 91.62 93 LYS B C 1
ATOM 5844 O O . LYS B 1 93 ? -24.281 -18.234 -20.984 1 91.62 93 LYS B O 1
ATOM 5849 N N . PRO B 1 94 ? -23.703 -16.141 -20.453 1 91 94 PRO B N 1
ATOM 5850 C CA . PRO B 1 94 ? -22.328 -16.484 -20.812 1 91 94 PRO B CA 1
ATOM 5851 C C . PRO B 1 94 ? -21.719 -17.531 -19.875 1 91 94 PRO B C 1
ATOM 5853 O O . PRO B 1 94 ? -20.922 -18.359 -20.312 1 91 94 PRO B O 1
ATOM 5856 N N . LEU B 1 95 ? -22.109 -17.562 -18.688 1 89.19 95 LEU B N 1
ATOM 5857 C CA . LEU B 1 95 ? -21.562 -18.531 -17.734 1 89.19 95 LEU B CA 1
ATOM 5858 C C . LEU B 1 95 ? -22.031 -19.938 -18.062 1 89.19 95 LEU B C 1
ATOM 5860 O O . LEU B 1 95 ? -21.266 -20.891 -17.984 1 89.19 95 LEU B O 1
ATOM 5864 N N . VAL B 1 96 ? -23.266 -20.094 -18.438 1 90.94 96 VAL B N 1
ATOM 5865 C CA . VAL B 1 96 ? -23.797 -21.391 -18.812 1 90.94 96 VAL B CA 1
ATOM 5866 C C . VAL B 1 96 ? -23.141 -21.875 -20.094 1 90.94 96 VAL B C 1
ATOM 5868 O O . VAL B 1 96 ? -22.844 -23.062 -20.234 1 90.94 96 VAL B O 1
ATOM 5871 N N . ALA B 1 97 ? -22.938 -20.922 -20.953 1 92.94 97 ALA B N 1
ATOM 5872 C CA . ALA B 1 97 ? -22.234 -21.266 -22.188 1 92.94 97 ALA B CA 1
ATOM 5873 C C . ALA B 1 97 ? -20.797 -21.719 -21.891 1 92.94 97 ALA B C 1
ATOM 5875 O O . ALA B 1 97 ? -20.312 -22.672 -22.5 1 92.94 97 ALA B O 1
ATOM 5876 N N . ALA B 1 98 ? -20.172 -21.047 -21 1 91.06 98 ALA B N 1
ATOM 5877 C CA . ALA B 1 98 ? -18.812 -21.406 -20.641 1 91.06 98 ALA B CA 1
ATOM 5878 C C . ALA B 1 98 ? -18.75 -22.766 -19.969 1 91.06 98 ALA B C 1
ATOM 5880 O O . ALA B 1 98 ? -17.828 -23.547 -20.203 1 91.06 98 ALA B O 1
ATOM 5881 N N . ILE B 1 99 ? -19.734 -23.109 -19.172 1 90.31 99 ILE B N 1
ATOM 5882 C CA . ILE B 1 99 ? -19.781 -24.406 -18.5 1 90.31 99 ILE B CA 1
ATOM 5883 C C . ILE B 1 99 ? -20.016 -25.5 -19.531 1 90.31 99 ILE B C 1
ATOM 5885 O O . ILE B 1 99 ? -19.438 -26.594 -19.438 1 90.31 99 ILE B O 1
ATOM 5889 N N . GLY B 1 100 ? -20.875 -25.234 -20.484 1 92.44 100 GLY B N 1
ATOM 5890 C CA . GLY B 1 100 ? -21.062 -26.188 -21.578 1 92.44 100 GLY B CA 1
ATOM 5891 C C . GLY B 1 100 ? -19.797 -26.453 -22.359 1 92.44 100 GLY B C 1
ATOM 5892 O O . GLY B 1 100 ? -19.484 -27.609 -22.656 1 92.44 100 GLY B O 1
ATOM 5893 N N . LEU B 1 101 ? -19.078 -25.391 -22.641 1 92.75 101 LEU B N 1
ATOM 5894 C CA . LEU B 1 101 ? -17.812 -25.531 -23.344 1 92.75 101 LEU B CA 1
ATOM 5895 C C . LEU B 1 101 ? -16.781 -26.25 -22.469 1 92.75 101 LEU B C 1
ATOM 5897 O O . LEU B 1 101 ? -15.938 -26.984 -22.984 1 92.75 101 LEU B O 1
ATOM 5901 N N . LEU B 1 102 ? -16.891 -26.047 -21.156 1 90.94 102 LEU B N 1
ATOM 5902 C CA . LEU B 1 102 ? -16.016 -26.734 -20.219 1 90.94 102 LEU B CA 1
ATOM 5903 C C . LEU B 1 102 ? -16.25 -28.234 -20.25 1 90.94 102 LEU B C 1
ATOM 5905 O O . LEU B 1 102 ? -15.312 -29.016 -20.266 1 90.94 102 LEU B O 1
ATOM 5909 N N . LEU B 1 103 ? -17.516 -28.625 -20.297 1 91 103 LEU B N 1
ATOM 5910 C CA . LEU B 1 103 ? -17.844 -30.047 -20.328 1 91 103 LEU B CA 1
ATOM 5911 C C . LEU B 1 103 ? -17.391 -30.688 -21.641 1 91 103 LEU B C 1
ATOM 5913 O O . LEU B 1 103 ? -16.891 -31.812 -21.641 1 91 103 LEU B O 1
ATOM 5917 N N . ALA B 1 104 ? -17.516 -29.922 -22.656 1 91.38 104 ALA B N 1
ATOM 5918 C CA . ALA B 1 104 ? -17.062 -30.422 -23.953 1 91.38 104 ALA B CA 1
ATOM 5919 C C . ALA B 1 104 ? -15.547 -30.578 -23.984 1 91.38 104 ALA B C 1
ATOM 5921 O O . ALA B 1 104 ? -15.031 -31.609 -24.406 1 91.38 104 ALA B O 1
ATOM 5922 N N . SER B 1 105 ? -14.898 -29.547 -23.562 1 89.12 105 SER B N 1
ATOM 5923 C CA . SER B 1 105 ? -13.438 -29.594 -23.562 1 89.12 105 SER B CA 1
ATOM 5924 C C . SER B 1 105 ? -12.914 -30.641 -22.594 1 89.12 105 SER B C 1
ATOM 5926 O O . SER B 1 105 ? -11.922 -31.312 -22.875 1 89.12 105 SER B O 1
ATOM 5928 N N . SER B 1 106 ? -13.562 -30.797 -21.422 1 88 106 SER B N 1
ATOM 5929 C CA . SER B 1 106 ? -13.141 -31.797 -20.438 1 88 106 SER B CA 1
ATOM 5930 C C . SER B 1 106 ? -13.375 -33.219 -20.953 1 88 106 SER B C 1
ATOM 5932 O O . SER B 1 106 ? -12.578 -34.125 -20.672 1 88 106 SER B O 1
ATOM 5934 N N . ALA B 1 107 ? -14.406 -33.375 -21.703 1 88.12 107 ALA B N 1
ATOM 5935 C CA . ALA B 1 107 ? -14.68 -34.688 -22.281 1 88.12 107 ALA B CA 1
ATOM 5936 C C . ALA B 1 107 ? -13.562 -35.094 -23.25 1 88.12 107 ALA B C 1
ATOM 5938 O O . ALA B 1 107 ? -13.133 -36.25 -23.25 1 88.12 107 ALA B O 1
ATOM 5939 N N . VAL B 1 108 ? -13.203 -34.156 -24 1 87.12 108 VAL B N 1
ATOM 5940 C CA . VAL B 1 108 ? -12.133 -34.406 -24.953 1 87.12 108 VAL B CA 1
ATOM 5941 C C . VAL B 1 108 ? -10.828 -34.656 -24.203 1 87.12 108 VAL B C 1
ATOM 5943 O O . VAL B 1 108 ? -10.102 -35.594 -24.5 1 87.12 108 VAL B O 1
ATOM 5946 N N . SER B 1 109 ? -10.523 -33.875 -23.156 1 85.56 109 SER B N 1
ATOM 5947 C CA . SER B 1 109 ? -9.289 -34 -22.391 1 85.56 109 SER B CA 1
ATOM 5948 C C . SER B 1 109 ? -9.234 -35.344 -21.641 1 85.56 109 SER B C 1
ATOM 5950 O O . SER B 1 109 ? -8.172 -35.969 -21.547 1 85.56 109 SER B O 1
ATOM 5952 N N . MET B 1 110 ? -10.367 -35.812 -21.188 1 88.38 110 MET B N 1
ATOM 5953 C CA . MET B 1 110 ? -10.414 -37.031 -20.406 1 88.38 110 MET B CA 1
ATOM 5954 C C . MET B 1 110 ? -10.359 -38.25 -21.328 1 88.38 110 MET B C 1
ATOM 5956 O O . MET B 1 110 ? -10.109 -39.375 -20.859 1 88.38 110 MET B O 1
ATOM 5960 N N . SER B 1 111 ? -10.531 -38.062 -22.578 1 87.56 111 SER B N 1
ATOM 5961 C CA . SER B 1 111 ? -10.453 -39.156 -23.531 1 87.56 111 SER B CA 1
ATOM 5962 C C . SER B 1 111 ? -9.016 -39.406 -23.984 1 87.56 111 SER B C 1
ATOM 5964 O O . SER B 1 111 ? -8.711 -40.469 -24.531 1 87.56 111 SER B O 1
ATOM 5966 N N . VAL B 1 112 ? -8.18 -38.5 -23.609 1 85.88 112 VAL B N 1
ATOM 5967 C CA . VAL B 1 112 ? -6.805 -38.562 -24.109 1 85.88 112 VAL B CA 1
ATOM 5968 C C . VAL B 1 112 ? -6.094 -39.781 -23.531 1 85.88 112 VAL B C 1
ATOM 5970 O O . VAL B 1 112 ? -5.523 -40.594 -24.266 1 85.88 112 VAL B O 1
ATOM 5973 N N . PRO B 1 113 ? -6.121 -40.031 -22.203 1 86.19 113 PRO B N 1
ATOM 5974 C CA . PRO B 1 113 ? -5.438 -41.188 -21.656 1 86.19 113 PRO B CA 1
ATOM 5975 C C . PRO B 1 113 ? -5.988 -42.5 -22.219 1 86.19 113 PRO B C 1
ATOM 5977 O O . PRO B 1 113 ? -5.219 -43.438 -22.516 1 86.19 113 PRO B O 1
ATOM 5980 N N . PHE B 1 114 ? -7.238 -42.594 -22.438 1 85.69 114 PHE B N 1
ATOM 5981 C CA . PHE B 1 114 ? -7.867 -43.781 -23 1 85.69 114 PHE B CA 1
ATOM 5982 C C . PHE B 1 114 ? -7.418 -44 -24.438 1 85.69 114 PHE B C 1
ATOM 5984 O O . PHE B 1 114 ? -7.133 -45.156 -24.844 1 85.69 114 PHE B O 1
ATOM 5991 N N . THR B 1 115 ? -7.406 -42.906 -25.172 1 83.06 115 THR B N 1
ATOM 5992 C CA . THR B 1 115 ? -6.992 -42.969 -26.578 1 83.06 115 THR B CA 1
ATOM 5993 C C . THR B 1 115 ? -5.527 -43.406 -26.688 1 83.06 115 THR B C 1
ATOM 5995 O O . THR B 1 115 ? -5.172 -44.219 -27.547 1 83.06 115 THR B O 1
ATOM 5998 N N . ILE B 1 116 ? -4.727 -42.938 -25.766 1 84.38 116 ILE B N 1
ATOM 5999 C CA . ILE B 1 116 ? -3.311 -43.281 -25.766 1 84.38 116 ILE B CA 1
ATOM 6000 C C . ILE B 1 116 ? -3.154 -44.781 -25.484 1 84.38 116 ILE B C 1
ATOM 6002 O O . ILE B 1 116 ? -2.406 -45.469 -26.172 1 84.38 116 ILE B O 1
ATOM 6006 N N . GLY B 1 117 ? -3.855 -45.312 -24.516 1 83.19 117 GLY B N 1
ATOM 6007 C CA . GLY B 1 117 ? -3.801 -46.75 -24.203 1 83.19 117 GLY B CA 1
ATOM 6008 C C . GLY B 1 117 ? -4.246 -47.625 -25.359 1 83.19 117 GLY B C 1
ATOM 6009 O O . GLY B 1 117 ? -3.59 -48.625 -25.672 1 83.19 117 GLY B O 1
ATOM 6010 N N . LYS B 1 118 ? -5.277 -47.25 -26.031 1 83.62 118 LYS B N 1
ATOM 6011 C CA . LYS B 1 118 ? -5.805 -48.031 -27.141 1 83.62 118 LYS B CA 1
ATOM 6012 C C . LYS B 1 118 ? -4.859 -48 -28.344 1 83.62 118 LYS B C 1
ATOM 6014 O O . LYS B 1 118 ? -4.742 -48.969 -29.078 1 83.62 118 LYS B O 1
ATOM 6019 N N . LEU B 1 119 ? -4.281 -46.844 -28.516 1 80.94 119 LEU B N 1
ATOM 6020 C CA . LEU B 1 119 ? -3.32 -46.719 -29.609 1 80.94 119 LEU B CA 1
ATOM 6021 C C . LEU B 1 119 ? -2.094 -47.594 -29.328 1 80.94 119 LEU B C 1
ATOM 6023 O O . LEU B 1 119 ? -1.567 -48.25 -30.25 1 80.94 119 LEU B O 1
ATOM 6027 N N . ILE B 1 120 ? -1.678 -47.656 -28.109 1 80.94 120 ILE B N 1
ATOM 6028 C CA . ILE B 1 120 ? -0.541 -48.5 -27.734 1 80.94 120 ILE B CA 1
ATOM 6029 C C . ILE B 1 120 ? -0.893 -49.969 -27.938 1 80.94 120 ILE B C 1
ATOM 6031 O O . ILE B 1 120 ? -0.095 -50.719 -28.484 1 80.94 120 ILE B O 1
ATOM 6035 N N . ASP B 1 121 ? -2.064 -50.375 -27.531 1 81.62 121 ASP B N 1
ATOM 6036 C CA . ASP B 1 121 ? -2.506 -51.75 -27.719 1 81.62 121 ASP B CA 1
ATOM 6037 C C . ASP B 1 121 ? -2.611 -52.094 -29.203 1 81.62 121 ASP B C 1
ATOM 6039 O O . ASP B 1 121 ? -2.291 -53.219 -29.594 1 81.62 121 ASP B O 1
ATOM 6043 N N . PHE B 1 122 ? -3.061 -51.125 -29.938 1 78.75 122 PHE B N 1
ATOM 6044 C CA . PHE B 1 122 ? -3.227 -51.312 -31.375 1 78.75 122 PHE B CA 1
ATOM 6045 C C . PHE B 1 122 ? -1.881 -51.594 -32.031 1 78.75 122 PHE B C 1
ATOM 6047 O O . PHE B 1 122 ? -1.756 -52.5 -32.844 1 78.75 122 PHE B O 1
ATOM 6054 N N . PHE B 1 123 ? -0.911 -50.844 -31.703 1 75.56 123 PHE B N 1
ATOM 6055 C CA . PHE B 1 123 ? 0.381 -50.969 -32.375 1 75.56 123 PHE B CA 1
ATOM 6056 C C . PHE B 1 123 ? 1.191 -52.125 -31.781 1 75.56 123 PHE B C 1
ATOM 6058 O O . PHE B 1 123 ? 2.146 -52.594 -32.406 1 75.56 123 PHE B O 1
ATOM 6065 N N . SER B 1 124 ? 0.8 -52.625 -30.562 1 74.06 124 SER B N 1
ATOM 6066 C CA . SER B 1 124 ? 1.545 -53.688 -29.922 1 74.06 124 SER B CA 1
ATOM 6067 C C . SER B 1 124 ? 1.05 -55.062 -30.375 1 74.06 124 SER B C 1
ATOM 6069 O O . SER B 1 124 ? 1.748 -56.062 -30.219 1 74.06 124 SER B O 1
ATOM 6071 N N . THR B 1 125 ? -0.204 -55.094 -30.781 1 69.12 125 THR B N 1
ATOM 6072 C CA . THR B 1 125 ? -0.755 -56.375 -31.172 1 69.12 125 THR B CA 1
ATOM 6073 C C . THR B 1 125 ? -0.492 -56.656 -32.656 1 69.12 125 THR B C 1
ATOM 6075 O O . THR B 1 125 ? -0.455 -55.75 -33.469 1 69.12 125 THR B O 1
ATOM 6078 N N . ASN B 1 126 ? 0.045 -57.812 -32.938 1 60.34 126 ASN B N 1
ATOM 6079 C CA . ASN B 1 126 ? 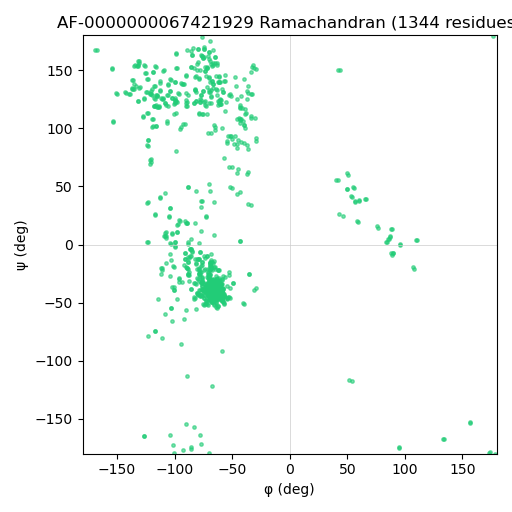0.366 -58.281 -34.281 1 60.34 126 ASN B CA 1
ATOM 6080 C C . ASN B 1 126 ? -0.838 -58.188 -35.219 1 60.34 126 ASN B C 1
ATOM 6082 O O . ASN B 1 126 ? -0.679 -58.062 -36.438 1 60.34 126 ASN B O 1
ATOM 6086 N N . ASN B 1 127 ? -2.096 -58.188 -34.688 1 58.72 127 ASN B N 1
ATOM 6087 C CA . ASN B 1 127 ? -3.279 -58.062 -35.531 1 58.72 127 ASN B CA 1
ATOM 6088 C C . ASN B 1 127 ? -4.121 -56.844 -35.156 1 58.72 127 ASN B C 1
ATOM 6090 O O . ASN B 1 127 ? -5.117 -57 -34.438 1 58.72 127 ASN B O 1
ATOM 6094 N N . PRO B 1 128 ? -3.49 -55.75 -35.562 1 61.38 128 PRO B N 1
ATOM 6095 C CA . PRO B 1 128 ? -4.09 -54.5 -35.031 1 61.38 128 PRO B CA 1
ATOM 6096 C C . PRO B 1 128 ? -5.5 -54.281 -35.562 1 61.38 128 PRO B C 1
ATOM 6098 O O . PRO B 1 128 ? -5.75 -54.438 -36.75 1 61.38 128 PRO B O 1
ATOM 6101 N N . GLN B 1 129 ? -6.664 -54.562 -34.844 1 57.94 129 GLN B N 1
ATOM 6102 C CA . GLN B 1 129 ? -7.992 -54.156 -35.312 1 57.94 129 GLN B CA 1
ATOM 6103 C C . GLN B 1 129 ? -8.383 -52.781 -34.781 1 57.94 129 GLN B C 1
ATOM 6105 O O . GLN B 1 129 ? -8.25 -52.531 -33.594 1 57.94 129 GLN B O 1
ATOM 6110 N N . ILE B 1 130 ? -8.312 -51.719 -35.625 1 60.66 130 ILE B N 1
ATOM 6111 C CA . ILE B 1 130 ? -8.852 -50.438 -35.219 1 60.66 130 ILE B CA 1
ATOM 6112 C C . ILE B 1 130 ? -10.344 -50.562 -34.938 1 60.66 130 ILE B C 1
ATOM 6114 O O . ILE B 1 130 ? -11.086 -51.156 -35.688 1 60.66 130 ILE B O 1
ATOM 6118 N N . PRO B 1 131 ? -10.781 -50.125 -33.594 1 55.5 131 PRO B N 1
ATOM 6119 C CA . PRO B 1 131 ? -12.219 -50.188 -33.344 1 55.5 131 PRO B CA 1
ATOM 6120 C C . PRO B 1 131 ? -13.047 -49.469 -34.406 1 55.5 131 PRO B C 1
ATOM 6122 O O . PRO B 1 131 ? -12.633 -48.406 -34.906 1 55.5 131 PRO B O 1
ATOM 6125 N N . PHE B 1 132 ? -14.07 -50.156 -34.969 1 58.94 132 PHE B N 1
ATOM 6126 C CA . PHE B 1 132 ? -15.125 -49.719 -35.875 1 58.94 132 PHE B CA 1
ATOM 6127 C C . PHE B 1 132 ? -14.672 -49.844 -37.344 1 58.94 132 PHE B C 1
ATOM 6129 O O . PHE B 1 132 ? -15.273 -49.25 -38.219 1 58.94 132 PHE B O 1
ATOM 6136 N N . GLY B 1 133 ? -13.562 -50.562 -37.594 1 62.69 133 GLY B N 1
ATOM 6137 C CA . GLY B 1 133 ? -13.164 -50.875 -38.938 1 62.69 133 GLY B CA 1
ATOM 6138 C C . GLY B 1 133 ? -12.531 -49.719 -39.656 1 62.69 133 GLY B C 1
ATOM 6139 O O . GLY B 1 133 ? -12.516 -49.688 -40.906 1 62.69 133 GLY B O 1
ATOM 6140 N N . LEU B 1 134 ? -12.133 -48.656 -38.938 1 67.56 134 LEU B N 1
ATOM 6141 C CA . LEU B 1 134 ? -11.578 -47.469 -39.594 1 67.56 134 LEU B CA 1
ATOM 6142 C C . LEU B 1 134 ? -10.102 -47.688 -39.906 1 67.56 134 LEU B C 1
ATOM 6144 O O . LEU B 1 134 ? -9.414 -48.469 -39.25 1 67.56 134 LEU B O 1
ATOM 6148 N N . SER B 1 135 ? -9.789 -47.062 -41.125 1 70.75 135 SER B N 1
ATOM 6149 C CA . SER B 1 135 ? -8.375 -47.062 -41.5 1 70.75 135 SER B CA 1
ATOM 6150 C C . SER B 1 135 ? -7.539 -46.219 -40.562 1 70.75 135 SER B C 1
ATOM 6152 O O . SER B 1 135 ? -8.078 -45.438 -39.781 1 70.75 135 SER B O 1
ATOM 6154 N N . THR B 1 136 ? -6.266 -46.469 -40.406 1 73.25 136 THR B N 1
ATOM 6155 C CA . THR B 1 136 ? -5.344 -45.75 -39.562 1 73.25 136 THR B CA 1
ATOM 6156 C C . THR B 1 136 ? -5.398 -44.25 -39.844 1 73.25 136 THR B C 1
ATOM 6158 O O . THR B 1 136 ? -5.336 -43.438 -38.938 1 73.25 136 THR B O 1
ATOM 6161 N N . TRP B 1 137 ? -5.555 -43.969 -41.062 1 73.44 137 TRP B N 1
ATOM 6162 C CA . TRP B 1 137 ? -5.613 -42.562 -41.469 1 73.44 137 TRP B CA 1
ATOM 6163 C C . TRP B 1 137 ? -6.934 -41.938 -41.031 1 73.44 137 TRP B C 1
ATOM 6165 O O . TRP B 1 137 ? -6.961 -40.781 -40.594 1 73.44 137 TRP B O 1
ATOM 6175 N N . GLU B 1 138 ? -7.977 -42.719 -41.094 1 79.12 138 GLU B N 1
ATOM 6176 C CA . GLU B 1 138 ? -9.281 -42.219 -40.688 1 79.12 138 GLU B CA 1
ATOM 6177 C C . GLU B 1 138 ? -9.359 -42.031 -39.156 1 79.12 138 GLU B C 1
ATOM 6179 O O . GLU B 1 138 ? -9.945 -41.062 -38.688 1 79.12 138 GLU B O 1
ATOM 6184 N N . ALA B 1 139 ? -8.766 -42.875 -38.5 1 78.31 139 ALA B N 1
ATOM 6185 C CA . ALA B 1 139 ? -8.758 -42.781 -37.062 1 78.31 139 ALA B CA 1
ATOM 6186 C C . ALA B 1 139 ? -7.934 -41.594 -36.594 1 78.31 139 ALA B C 1
ATOM 6188 O O . ALA B 1 139 ? -8.328 -40.875 -35.656 1 78.31 139 ALA B O 1
ATOM 6189 N N . SER B 1 140 ? -6.828 -41.375 -37.281 1 80.81 140 SER B N 1
ATOM 6190 C CA . SER B 1 140 ? -5.98 -40.219 -36.938 1 80.81 140 SER B CA 1
ATOM 6191 C C . SER B 1 140 ? -6.676 -38.906 -37.25 1 80.81 140 SER B C 1
ATOM 6193 O O . SER B 1 140 ? -6.562 -37.938 -36.5 1 80.81 140 SER B O 1
ATOM 6195 N N . ALA B 1 141 ? -7.348 -38.875 -38.312 1 82.94 141 ALA B N 1
ATOM 6196 C CA . ALA B 1 141 ? -8.07 -37.656 -38.719 1 82.94 141 ALA B CA 1
ATOM 6197 C C . ALA B 1 141 ? -9.203 -37.344 -37.719 1 82.94 141 ALA B C 1
ATOM 6199 O O . ALA B 1 141 ? -9.453 -36.188 -37.406 1 82.94 141 ALA B O 1
ATOM 6200 N N . LEU B 1 142 ? -9.859 -38.406 -37.281 1 84.88 142 LEU B N 1
ATOM 6201 C CA . LEU B 1 142 ? -10.945 -38.219 -36.344 1 84.88 142 LEU B CA 1
ATOM 6202 C C . LEU B 1 142 ? -10.414 -37.719 -35 1 84.88 142 LEU B C 1
ATOM 6204 O O . LEU B 1 142 ? -11.039 -36.844 -34.375 1 84.88 142 LEU B O 1
ATOM 6208 N N . LEU B 1 143 ? -9.328 -38.25 -34.594 1 86.44 143 LEU B N 1
ATOM 6209 C CA . LEU B 1 143 ? -8.727 -37.812 -33.344 1 86.44 143 LEU B CA 1
ATOM 6210 C C . LEU B 1 143 ? -8.258 -36.375 -33.469 1 86.44 143 LEU B C 1
ATOM 6212 O O . LEU B 1 143 ? -8.367 -35.594 -32.5 1 86.44 143 LEU B O 1
ATOM 6216 N N . LEU B 1 144 ? -7.742 -35.969 -34.625 1 87.06 144 LEU B N 1
ATOM 6217 C CA . LEU B 1 144 ? -7.309 -34.594 -34.844 1 87.06 144 LEU B CA 1
ATOM 6218 C C . LEU B 1 144 ? -8.484 -33.656 -34.75 1 87.06 144 LEU B C 1
ATOM 6220 O O . LEU B 1 144 ? -8.352 -32.562 -34.156 1 87.06 144 LEU B O 1
ATOM 6224 N N . VAL B 1 145 ? -9.594 -34 -35.312 1 89.06 145 VAL B N 1
ATOM 6225 C CA . VAL B 1 145 ? -10.781 -33.188 -35.25 1 89.06 145 VAL B CA 1
ATOM 6226 C C . VAL B 1 145 ? -11.289 -33.062 -33.844 1 89.06 145 VAL B C 1
ATOM 6228 O O . VAL B 1 145 ? -11.688 -32 -33.375 1 89.06 145 VAL B O 1
ATOM 6231 N N . LEU B 1 146 ? -11.219 -34.156 -33.094 1 88.81 146 LEU B N 1
ATOM 6232 C CA . LEU B 1 146 ? -11.688 -34.156 -31.719 1 88.81 146 LEU B CA 1
ATOM 6233 C C . LEU B 1 146 ? -10.797 -33.312 -30.828 1 88.81 146 LEU B C 1
ATOM 6235 O O . LEU B 1 146 ? -11.305 -32.531 -30 1 88.81 146 LEU B O 1
ATOM 6239 N N . PHE B 1 147 ? -9.523 -33.375 -31.047 1 88.69 147 PHE B N 1
ATOM 6240 C CA . PHE B 1 147 ? -8.594 -32.594 -30.234 1 88.69 147 PHE B CA 1
ATOM 6241 C C . PHE B 1 147 ? -8.688 -31.109 -30.594 1 88.69 147 PHE B C 1
ATOM 6243 O O . PHE B 1 147 ? -8.547 -30.25 -29.719 1 88.69 147 PHE B O 1
ATOM 6250 N N . THR B 1 148 ? -8.93 -30.844 -31.875 1 90.81 148 THR B N 1
ATOM 6251 C CA . THR B 1 148 ? -9.086 -29.453 -32.281 1 90.81 148 THR B CA 1
ATOM 6252 C C . THR B 1 148 ? -10.375 -28.859 -31.734 1 90.81 148 THR B C 1
ATOM 6254 O O . THR B 1 148 ? -10.391 -27.719 -31.266 1 90.81 148 THR B O 1
ATOM 6257 N N . ALA B 1 149 ? -11.422 -29.656 -31.75 1 90.94 149 ALA B N 1
ATOM 6258 C CA . ALA B 1 149 ? -12.688 -29.219 -31.172 1 90.94 149 ALA B CA 1
ATOM 6259 C C . ALA B 1 149 ? -12.57 -29.016 -29.656 1 90.94 149 ALA B C 1
ATOM 6261 O O . ALA B 1 149 ? -13.148 -28.078 -29.109 1 90.94 149 ALA B O 1
ATOM 6262 N N . GLY B 1 150 ? -11.859 -29.859 -29.047 1 89.81 150 GLY B N 1
ATOM 6263 C CA . GLY B 1 150 ? -11.617 -29.719 -27.625 1 89.81 150 GLY B CA 1
ATOM 6264 C C . GLY B 1 150 ? -10.82 -28.469 -27.281 1 89.81 150 GLY B C 1
ATOM 6265 O O . GLY B 1 150 ? -11.133 -27.766 -26.312 1 89.81 150 GLY B O 1
ATOM 6266 N N . ALA B 1 151 ? -9.828 -28.172 -28.062 1 89.62 151 ALA B N 1
ATOM 6267 C CA . ALA B 1 151 ? -9 -26.984 -27.844 1 89.62 151 ALA B CA 1
ATOM 6268 C C . ALA B 1 151 ? -9.797 -25.703 -28.078 1 89.62 151 ALA B C 1
ATOM 6270 O O . ALA B 1 151 ? -9.633 -24.719 -27.359 1 89.62 151 ALA B O 1
ATOM 6271 N N . ALA B 1 152 ? -10.617 -25.75 -29.109 1 91.75 152 ALA B N 1
ATOM 6272 C CA . ALA B 1 152 ? -11.477 -24.609 -29.406 1 91.75 152 ALA B CA 1
ATOM 6273 C C . ALA B 1 152 ? -12.484 -24.375 -28.281 1 91.75 152 ALA B C 1
ATOM 6275 O O . ALA B 1 152 ? -12.75 -23.234 -27.906 1 91.75 152 ALA B O 1
ATOM 6276 N N . ALA B 1 153 ? -13.031 -25.438 -27.797 1 92.19 153 ALA B N 1
ATOM 6277 C CA . ALA B 1 153 ? -13.961 -25.328 -26.672 1 92.19 153 ALA B CA 1
ATOM 6278 C C . ALA B 1 153 ? -13.258 -24.797 -25.422 1 92.19 153 ALA B C 1
ATOM 6280 O O . ALA B 1 153 ? -13.836 -24 -24.672 1 92.19 153 ALA B O 1
ATOM 6281 N N . ASN B 1 154 ? -12.094 -25.172 -25.25 1 89.06 154 ASN B N 1
ATOM 6282 C CA . ASN B 1 154 ? -11.32 -24.703 -24.094 1 89.06 154 ASN B CA 1
ATOM 6283 C C . ASN B 1 154 ? -10.992 -23.219 -24.219 1 89.06 154 ASN B C 1
ATOM 6285 O O . ASN B 1 154 ? -11.062 -22.469 -23.234 1 89.06 154 ASN B O 1
ATOM 6289 N N . ALA B 1 155 ? -10.586 -22.859 -25.391 1 90.25 155 ALA B N 1
ATOM 6290 C CA . ALA B 1 155 ? -10.297 -21.453 -25.625 1 90.25 155 ALA B CA 1
ATOM 6291 C C . ALA B 1 155 ? -11.547 -20.594 -25.438 1 90.25 155 ALA B C 1
ATOM 6293 O O . ALA B 1 155 ? -11.484 -19.531 -24.828 1 90.25 155 ALA B O 1
ATOM 6294 N N . GLY B 1 156 ? -12.609 -21.047 -25.984 1 90.62 156 GLY B N 1
ATOM 6295 C CA . GLY B 1 156 ? -13.867 -20.344 -25.828 1 90.62 156 GLY B CA 1
ATOM 6296 C C . GLY B 1 156 ? -14.305 -20.219 -24.375 1 90.62 156 GLY B C 1
ATOM 6297 O O . GLY B 1 156 ? -14.742 -19.141 -23.938 1 90.62 156 GLY B O 1
ATOM 6298 N N . ARG B 1 157 ? -14.203 -21.25 -23.734 1 89 157 ARG B N 1
ATOM 6299 C CA . ARG B 1 157 ? -14.539 -21.234 -22.312 1 89 157 ARG B CA 1
ATOM 6300 C C . ARG B 1 157 ? -13.688 -20.234 -21.547 1 89 157 ARG B C 1
ATOM 6302 O O . ARG B 1 157 ? -14.211 -19.453 -20.75 1 89 157 ARG B O 1
ATOM 6309 N N . ALA B 1 158 ? -12.414 -20.281 -21.75 1 86.19 158 ALA B N 1
ATOM 6310 C CA . ALA B 1 158 ? -11.492 -19.406 -21.031 1 86.19 158 ALA B CA 1
ATOM 6311 C C . ALA B 1 158 ? -11.797 -17.938 -21.312 1 86.19 158 ALA B C 1
ATOM 6313 O O . ALA B 1 158 ? -11.797 -17.109 -20.406 1 86.19 158 ALA B O 1
ATOM 6314 N N . MET B 1 159 ? -12.133 -17.688 -22.562 1 89.38 159 MET B N 1
ATOM 6315 C CA . MET B 1 159 ? -12.422 -16.312 -22.984 1 89.38 159 MET B CA 1
ATOM 6316 C C . MET B 1 159 ? -13.727 -15.828 -22.344 1 89.38 159 MET B C 1
ATOM 6318 O O . MET B 1 159 ? -13.773 -14.734 -21.781 1 89.38 159 MET B O 1
ATOM 6322 N N . ILE B 1 160 ? -14.703 -16.641 -22.422 1 91 160 ILE B N 1
ATOM 6323 C CA . ILE B 1 160 ? -16.016 -16.25 -21.938 1 91 160 ILE B CA 1
ATOM 6324 C C . ILE B 1 160 ? -15.992 -16.094 -20.406 1 91 160 ILE B C 1
ATOM 6326 O O . ILE B 1 160 ? -16.547 -15.133 -19.859 1 91 160 ILE B O 1
ATOM 6330 N N . MET B 1 161 ? -15.305 -16.984 -19.781 1 87.88 161 MET B N 1
ATOM 6331 C CA . MET B 1 161 ? -15.219 -16.922 -18.328 1 87.88 161 MET B CA 1
ATOM 6332 C C . MET B 1 161 ? -14.469 -15.672 -17.875 1 87.88 161 MET B C 1
ATOM 6334 O O . MET B 1 161 ? -14.875 -15.008 -16.922 1 87.88 161 MET B O 1
ATOM 6338 N N . ARG B 1 162 ? -13.391 -15.398 -18.531 1 86.81 162 ARG B N 1
ATOM 6339 C CA . ARG B 1 162 ? -12.586 -14.234 -18.172 1 86.81 162 ARG B CA 1
ATOM 6340 C C . ARG B 1 162 ? -13.367 -12.945 -18.391 1 86.81 162 ARG B C 1
ATOM 6342 O O . ARG B 1 162 ? -13.32 -12.031 -17.562 1 86.81 162 ARG B O 1
ATOM 6349 N N . LEU B 1 163 ? -14.102 -12.883 -19.516 1 89.5 163 LEU B N 1
ATOM 6350 C CA . LEU B 1 163 ? -14.891 -11.695 -19.828 1 89.5 163 LEU B CA 1
ATOM 6351 C C . LEU B 1 163 ? -16.031 -11.516 -18.828 1 89.5 163 LEU B C 1
ATOM 6353 O O . LEU B 1 163 ? -16.312 -10.398 -18.391 1 89.5 163 LEU B O 1
ATOM 6357 N N . ALA B 1 164 ? -16.688 -12.594 -18.547 1 88.75 164 ALA B N 1
ATOM 6358 C CA . ALA B 1 164 ? -17.766 -12.531 -17.562 1 88.75 164 ALA B CA 1
ATOM 6359 C C . ALA B 1 164 ? -17.219 -12.117 -16.203 1 88.75 164 ALA B C 1
ATOM 6361 O O . ALA B 1 164 ? -17.859 -11.352 -15.477 1 88.75 164 ALA B O 1
ATOM 6362 N N . GLY B 1 165 ? -16.062 -12.68 -15.883 1 87.81 165 GLY B N 1
ATOM 6363 C CA . GLY B 1 165 ? -15.445 -12.312 -14.617 1 87.81 165 GLY B CA 1
ATOM 6364 C C . GLY B 1 165 ? -15.133 -10.836 -14.508 1 87.81 165 GLY B C 1
ATOM 6365 O O . GLY B 1 165 ? -15.391 -10.219 -13.477 1 87.81 165 GLY B O 1
ATOM 6366 N N . GLN B 1 166 ? -14.656 -10.305 -15.562 1 89.19 166 GLN B N 1
ATOM 6367 C CA . GLN B 1 166 ? -14.297 -8.891 -15.562 1 89.19 166 GLN B CA 1
ATOM 6368 C C . GLN B 1 166 ? -15.539 -8.008 -15.5 1 89.19 166 GLN B C 1
ATOM 6370 O O . GLN B 1 166 ? -15.516 -6.93 -14.891 1 89.19 166 GLN B O 1
ATOM 6375 N N . ARG B 1 167 ? -16.594 -8.391 -16.094 1 91.31 167 ARG B N 1
ATOM 6376 C CA . ARG B 1 167 ? -17.844 -7.641 -16.031 1 91.31 167 ARG B CA 1
ATOM 6377 C C . ARG B 1 167 ? -18.422 -7.664 -14.617 1 91.31 167 ARG B C 1
ATOM 6379 O O . ARG B 1 167 ? -18.984 -6.672 -14.156 1 91.31 167 ARG B O 1
ATOM 6386 N N . ILE B 1 168 ? -18.328 -8.766 -14 1 90.06 168 ILE B N 1
ATOM 6387 C CA . ILE B 1 168 ? -18.797 -8.883 -12.625 1 90.06 168 ILE B CA 1
ATOM 6388 C C . ILE B 1 168 ? -18 -7.961 -11.719 1 90.06 168 ILE B C 1
ATOM 6390 O O . ILE B 1 168 ? -18.562 -7.254 -10.883 1 90.06 168 ILE B O 1
ATOM 6394 N N . VAL B 1 169 ? -16.641 -7.98 -11.867 1 91.12 169 VAL B N 1
ATOM 6395 C CA . VAL B 1 169 ? -15.766 -7.121 -11.078 1 91.12 169 VAL B CA 1
ATOM 6396 C C . VAL B 1 169 ? -16.109 -5.656 -11.32 1 91.12 169 VAL B C 1
ATOM 6398 O O . VAL B 1 169 ? -16.156 -4.852 -10.391 1 91.12 169 VAL B O 1
ATOM 6401 N N . ALA B 1 170 ? -16.359 -5.348 -12.602 1 92.5 170 ALA B N 1
ATOM 6402 C CA . ALA B 1 170 ? -16.719 -3.979 -12.961 1 92.5 170 ALA B CA 1
ATOM 6403 C C . ALA B 1 170 ? -18 -3.533 -12.242 1 92.5 170 ALA B C 1
ATOM 6405 O O . ALA B 1 170 ? -18.047 -2.432 -11.695 1 92.5 170 ALA B O 1
ATOM 6406 N N . ARG B 1 171 ? -18.969 -4.316 -12.211 1 91.88 171 ARG B N 1
ATOM 6407 C CA . ARG B 1 171 ? -20.234 -4 -11.547 1 91.88 171 ARG B CA 1
ATOM 6408 C C . ARG B 1 171 ? -20.031 -3.879 -10.039 1 91.88 171 ARG B C 1
ATOM 6410 O O . ARG B 1 171 ? -20.656 -3.023 -9.398 1 91.88 171 ARG B O 1
ATOM 6417 N N . LEU B 1 172 ? -19.25 -4.75 -9.539 1 91.25 172 LEU B N 1
ATOM 6418 C CA . LEU B 1 172 ? -18.984 -4.719 -8.102 1 91.25 172 LEU B CA 1
ATOM 6419 C C . LEU B 1 172 ? -18.266 -3.43 -7.711 1 91.25 172 LEU B C 1
ATOM 6421 O O . LEU B 1 172 ? -18.594 -2.826 -6.688 1 91.25 172 LEU B O 1
ATOM 6425 N N . ARG B 1 173 ? -17.328 -3.084 -8.508 1 93.56 173 ARG B N 1
ATOM 6426 C CA . ARG B 1 173 ? -16.594 -1.85 -8.25 1 93.56 173 ARG B CA 1
ATOM 6427 C C . ARG B 1 173 ? -17.516 -0.638 -8.328 1 93.56 173 ARG B C 1
ATOM 6429 O O . ARG B 1 173 ? -17.469 0.243 -7.465 1 93.56 173 ARG B O 1
ATOM 6436 N N . GLU B 1 174 ? -18.328 -0.646 -9.289 1 94.44 174 GLU B N 1
ATOM 6437 C CA . GLU B 1 174 ? -19.25 0.458 -9.477 1 94.44 174 GLU B CA 1
ATOM 6438 C C . GLU B 1 174 ? -20.234 0.559 -8.312 1 94.44 174 GLU B C 1
ATOM 6440 O O . GLU B 1 174 ? -20.484 1.652 -7.801 1 94.44 174 GLU B O 1
ATOM 6445 N N . ASN B 1 175 ? -20.781 -0.56 -7.926 1 92.88 175 ASN B N 1
ATOM 6446 C CA . ASN B 1 175 ? -21.734 -0.58 -6.824 1 92.88 175 ASN B CA 1
ATOM 6447 C C . ASN B 1 175 ? -21.078 -0.193 -5.504 1 92.88 175 ASN B C 1
ATOM 6449 O O . ASN B 1 175 ? -21.672 0.519 -4.691 1 92.88 175 ASN B O 1
ATOM 6453 N N . THR B 1 176 ? -19.906 -0.699 -5.309 1 93.44 176 THR B N 1
ATOM 6454 C CA . THR B 1 176 ? -19.188 -0.383 -4.086 1 93.44 176 THR B CA 1
ATOM 6455 C C . THR B 1 176 ? -18.844 1.105 -4.023 1 93.44 176 THR B C 1
ATOM 6457 O O . THR B 1 176 ? -19.016 1.74 -2.979 1 93.44 176 THR B O 1
ATOM 6460 N N . TYR B 1 177 ? -18.406 1.611 -5.141 1 95.38 177 TYR B N 1
ATOM 6461 C CA . TYR B 1 177 ? -18.062 3.029 -5.219 1 95.38 177 TYR B CA 1
ATOM 6462 C C . TYR B 1 177 ? -19.312 3.893 -5.004 1 95.38 177 TYR B C 1
ATOM 6464 O O . TYR B 1 177 ? -19.266 4.871 -4.254 1 95.38 177 TYR B O 1
ATOM 6472 N N . SER B 1 178 ? -20.344 3.584 -5.605 1 94.38 178 SER B N 1
ATOM 6473 C CA . SER B 1 178 ? -21.594 4.316 -5.473 1 94.38 178 SER B CA 1
ATOM 6474 C C . SER B 1 178 ? -22.109 4.285 -4.035 1 94.38 178 SER B C 1
ATOM 6476 O O . SER B 1 178 ? -22.578 5.297 -3.514 1 94.38 178 SER B O 1
ATOM 6478 N N . ALA B 1 179 ? -22 3.141 -3.467 1 93.38 179 ALA B N 1
ATOM 6479 C CA . ALA B 1 179 ? -22.438 3.008 -2.078 1 93.38 179 ALA B CA 1
ATOM 6480 C C . ALA B 1 179 ? -21.547 3.832 -1.148 1 93.38 179 ALA B C 1
ATOM 6482 O O . ALA B 1 179 ? -22.031 4.445 -0.196 1 93.38 179 ALA B O 1
ATOM 6483 N N . ALA B 1 180 ? -20.297 3.826 -1.399 1 93.75 180 ALA B N 1
ATOM 6484 C CA . ALA B 1 180 ? -19.344 4.57 -0.572 1 93.75 180 ALA B CA 1
ATOM 6485 C C . ALA B 1 180 ? -19.609 6.07 -0.645 1 93.75 180 ALA B C 1
ATOM 6487 O O . ALA B 1 180 ? -19.516 6.777 0.362 1 93.75 180 ALA B O 1
ATOM 6488 N N . LEU B 1 181 ? -19.984 6.559 -1.815 1 94.12 181 LEU B N 1
ATOM 6489 C CA . LEU B 1 181 ? -20.219 7.98 -2.014 1 94.12 181 LEU B CA 1
ATOM 6490 C C . LEU B 1 181 ? -21.469 8.43 -1.251 1 94.12 181 LEU B C 1
ATOM 6492 O O . LEU B 1 181 ? -21.609 9.617 -0.934 1 94.12 181 LEU B O 1
ATOM 6496 N N . LYS B 1 182 ? -22.312 7.555 -0.929 1 92.5 182 LYS B N 1
ATOM 6497 C CA . LYS B 1 182 ? -23.594 7.902 -0.309 1 92.5 182 LYS B CA 1
ATOM 6498 C C . LYS B 1 182 ? -23.547 7.695 1.202 1 92.5 182 LYS B C 1
ATOM 6500 O O . LYS B 1 182 ? -24.5 8.023 1.91 1 92.5 182 LYS B O 1
ATOM 6505 N N . GLN B 1 183 ? -22.438 7.219 1.659 1 91.62 183 GLN B N 1
ATOM 6506 C CA . GLN B 1 183 ? -22.297 6.961 3.088 1 91.62 183 GLN B CA 1
ATOM 6507 C C . GLN B 1 183 ? -22 8.25 3.854 1 91.62 183 GLN B C 1
ATOM 6509 O O . GLN B 1 183 ? -21.75 9.297 3.25 1 91.62 183 GLN B O 1
ATOM 6514 N N . GLU B 1 184 ? -22.109 8.125 5.195 1 92.38 184 GLU B N 1
ATOM 6515 C CA . GLU B 1 184 ? -21.75 9.258 6.043 1 92.38 184 GLU B CA 1
ATOM 6516 C C . GLU B 1 184 ? -20.281 9.641 5.867 1 92.38 184 GLU B C 1
ATOM 6518 O O . GLU B 1 184 ? -19.422 8.773 5.723 1 92.38 184 GLU B O 1
ATOM 6523 N N . VAL B 1 185 ? -20.078 10.844 5.934 1 90.75 185 VAL B N 1
ATOM 6524 C CA . VAL B 1 185 ? -18.734 11.375 5.699 1 90.75 185 VAL B CA 1
ATOM 6525 C C . VAL B 1 185 ? -17.766 10.789 6.719 1 90.75 185 VAL B C 1
ATOM 6527 O O . VAL B 1 185 ? -16.625 10.453 6.379 1 90.75 185 VAL B O 1
ATOM 6530 N N . GLU B 1 186 ? -18.219 10.672 7.973 1 88.81 186 GLU B N 1
ATOM 6531 C CA . GLU B 1 186 ? -17.344 10.18 9.031 1 88.81 186 GLU B CA 1
ATOM 6532 C C . GLU B 1 186 ? -16.922 8.734 8.766 1 88.81 186 GLU B C 1
ATOM 6534 O O . GLU B 1 186 ? -15.773 8.359 9.031 1 88.81 186 GLU B O 1
ATOM 6539 N N . TYR B 1 187 ? -17.844 8 8.336 1 87.06 187 TYR B N 1
ATOM 6540 C CA . TYR B 1 187 ? -17.578 6.598 8.047 1 87.06 187 TYR B CA 1
ATOM 6541 C C . TYR B 1 187 ? -16.469 6.449 7.008 1 87.06 187 TYR B C 1
ATOM 6543 O O . TYR B 1 187 ? -15.562 5.633 7.168 1 87.06 187 TYR B O 1
ATOM 6551 N N . VAL B 1 188 ? -16.547 7.207 5.938 1 88.12 188 VAL B N 1
ATOM 6552 C CA . VAL B 1 188 ? -15.609 7.098 4.824 1 88.12 188 VAL B CA 1
ATOM 6553 C C . VAL B 1 188 ? -14.281 7.754 5.203 1 88.12 188 VAL B C 1
ATOM 6555 O O . VAL B 1 188 ? -13.211 7.258 4.848 1 88.12 188 VAL B O 1
ATOM 6558 N N . GLU B 1 189 ? -14.352 8.883 5.918 1 84.69 189 GLU B N 1
ATOM 6559 C CA . GLU B 1 189 ? -13.141 9.594 6.312 1 84.69 189 GLU B CA 1
ATOM 6560 C C . GLU B 1 189 ? -12.281 8.742 7.246 1 84.69 189 GLU B C 1
ATOM 6562 O O . GLU B 1 189 ? -11.047 8.773 7.164 1 84.69 189 GLU B O 1
ATOM 6567 N N . ARG B 1 190 ? -12.891 7.941 8.094 1 77.12 190 ARG B N 1
ATOM 6568 C CA . ARG B 1 190 ? -12.164 7.109 9.039 1 77.12 190 ARG B CA 1
ATOM 6569 C C . ARG B 1 190 ? -11.609 5.859 8.359 1 77.12 190 ARG B C 1
ATOM 6571 O O . ARG B 1 190 ? -10.586 5.32 8.781 1 77.12 190 ARG B O 1
ATOM 6578 N N . GLY B 1 191 ? -12.242 5.535 7.375 1 80.75 191 GLY B N 1
ATOM 6579 C CA . GLY B 1 191 ? -11.836 4.309 6.703 1 80.75 191 GLY B CA 1
ATOM 6580 C C . GLY B 1 191 ? -11.508 4.516 5.238 1 80.75 191 GLY B C 1
ATOM 6581 O O . GLY B 1 191 ? -11.875 3.695 4.391 1 80.75 191 GLY B O 1
ATOM 6582 N N . GLU B 1 192 ? -10.938 5.633 4.938 1 81.94 192 GLU B N 1
ATOM 6583 C CA . GLU B 1 192 ? -10.688 5.934 3.531 1 81.94 192 GLU B CA 1
ATOM 6584 C C . GLU B 1 192 ? -9.805 4.867 2.889 1 81.94 192 GLU B C 1
ATOM 6586 O O . GLU B 1 192 ? -10.133 4.348 1.817 1 81.94 192 GLU B O 1
ATOM 6591 N N . GLY B 1 193 ? -8.742 4.551 3.576 1 75.25 193 GLY B N 1
ATOM 6592 C CA . GLY B 1 193 ? -7.859 3.516 3.064 1 75.25 193 GLY B CA 1
ATOM 6593 C C . GLY B 1 193 ? -8.539 2.162 2.945 1 75.25 193 GLY B C 1
ATOM 6594 O O . GLY B 1 193 ? -8.305 1.426 1.985 1 75.25 193 GLY B O 1
ATOM 6595 N N . ASP B 1 194 ? -9.359 1.916 3.826 1 84.88 194 ASP B N 1
ATOM 6596 C CA . ASP B 1 194 ? -10.07 0.639 3.842 1 84.88 194 ASP B CA 1
ATOM 6597 C C . ASP B 1 194 ? -11.062 0.548 2.688 1 84.88 194 ASP B C 1
ATOM 6599 O O . ASP B 1 194 ? -11.156 -0.483 2.018 1 84.88 194 ASP B O 1
ATOM 6603 N N . VAL B 1 195 ? -11.82 1.599 2.477 1 88.12 195 VAL B N 1
ATOM 6604 C CA . VAL B 1 195 ? -12.789 1.625 1.389 1 88.12 195 VAL B CA 1
ATOM 6605 C C . VAL B 1 195 ? -12.07 1.502 0.048 1 88.12 195 VAL B C 1
ATOM 6607 O O . VAL B 1 195 ? -12.539 0.802 -0.854 1 88.12 195 VAL B O 1
ATOM 6610 N N . LEU B 1 196 ? -10.992 2.131 -0.044 1 88.12 196 LEU B N 1
ATOM 6611 C CA . LEU B 1 196 ? -10.211 2.076 -1.279 1 88.12 196 LEU B CA 1
ATOM 6612 C C . LEU B 1 196 ? -9.68 0.668 -1.526 1 88.12 196 LEU B C 1
ATOM 6614 O O . LEU B 1 196 ? -9.68 0.192 -2.664 1 88.12 196 LEU B O 1
ATOM 6618 N N . SER B 1 197 ? -9.203 0.03 -0.476 1 85.81 197 SER B N 1
ATOM 6619 C CA . SER B 1 197 ? -8.711 -1.34 -0.6 1 85.81 197 SER B CA 1
ATOM 6620 C C . SER B 1 197 ? -9.836 -2.289 -1.017 1 85.81 197 SER B C 1
ATOM 6622 O O . SER B 1 197 ? -9.617 -3.193 -1.826 1 85.81 197 SER B O 1
ATOM 6624 N N . ARG B 1 198 ? -10.969 -2.141 -0.485 1 87.31 198 ARG B N 1
ATOM 6625 C CA . ARG B 1 198 ? -12.125 -2.951 -0.851 1 87.31 198 ARG B CA 1
ATOM 6626 C C . ARG B 1 198 ? -12.492 -2.75 -2.316 1 87.31 198 ARG B C 1
ATOM 6628 O O . ARG B 1 198 ? -12.82 -3.711 -3.02 1 87.31 198 ARG B O 1
ATOM 6635 N N . LEU B 1 199 ? -12.289 -1.492 -2.729 1 88.94 199 LEU B N 1
ATOM 6636 C CA . LEU B 1 199 ? -12.648 -1.127 -4.094 1 88.94 199 LEU B CA 1
ATOM 6637 C C . LEU B 1 199 ? -11.625 -1.656 -5.09 1 88.94 199 LEU B C 1
ATOM 6639 O O . LEU B 1 199 ? -11.984 -2.1 -6.184 1 88.94 199 LEU B O 1
ATOM 6643 N N . SER B 1 200 ? -10.445 -1.684 -4.773 1 86 200 SER B N 1
ATOM 6644 C CA . SER B 1 200 ? -9.391 -1.978 -5.742 1 86 200 SER B CA 1
ATOM 6645 C C . SER B 1 200 ? -8.922 -3.424 -5.625 1 86 200 SER B C 1
ATOM 6647 O O . SER B 1 200 ? -8.719 -4.102 -6.637 1 86 200 SER B O 1
ATOM 6649 N N . VAL B 1 201 ? -8.828 -3.908 -4.391 1 83.81 201 VAL B N 1
ATOM 6650 C CA . VAL B 1 201 ? -8.188 -5.199 -4.172 1 83.81 201 VAL B CA 1
ATOM 6651 C C . VAL B 1 201 ? -9.258 -6.27 -3.939 1 83.81 201 VAL B C 1
ATOM 6653 O O . VAL B 1 201 ? -9.297 -7.277 -4.648 1 83.81 201 VAL B O 1
ATOM 6656 N N . ASP B 1 202 ? -10.102 -6.082 -3.023 1 87.38 202 ASP B N 1
ATOM 6657 C CA . ASP B 1 202 ? -11.07 -7.094 -2.629 1 87.38 202 ASP B CA 1
ATOM 6658 C C . ASP B 1 202 ? -12.016 -7.434 -3.783 1 87.38 202 ASP B C 1
ATOM 6660 O O . ASP B 1 202 ? -12.367 -8.594 -3.979 1 87.38 202 ASP B O 1
ATOM 6664 N N . THR B 1 203 ? -12.359 -6.422 -4.52 1 89.31 203 THR B N 1
ATOM 6665 C CA . THR B 1 203 ? -13.25 -6.676 -5.648 1 89.31 203 THR B CA 1
ATOM 6666 C C . THR B 1 203 ? -12.57 -7.559 -6.688 1 89.31 203 THR B C 1
ATOM 6668 O O . THR B 1 203 ? -13.211 -8.422 -7.289 1 89.31 203 THR B O 1
ATOM 6671 N N . SER B 1 204 ? -11.336 -7.383 -6.867 1 86.88 204 SER B N 1
ATOM 6672 C CA . SER B 1 204 ? -10.594 -8.211 -7.809 1 86.88 204 SER B CA 1
ATOM 6673 C C . SER B 1 204 ? -10.508 -9.656 -7.324 1 86.88 204 SER B C 1
ATOM 6675 O O . SER B 1 204 ? -10.609 -10.594 -8.117 1 86.88 204 SER B O 1
ATOM 6677 N N . ILE B 1 205 ? -10.367 -9.812 -6.078 1 85.81 205 ILE B N 1
ATOM 6678 C CA . ILE B 1 205 ? -10.289 -11.141 -5.488 1 85.81 205 ILE B CA 1
ATOM 6679 C C . ILE B 1 205 ? -11.625 -11.859 -5.652 1 85.81 205 ILE B C 1
ATOM 6681 O O . ILE B 1 205 ? -11.664 -13.031 -6.031 1 85.81 205 ILE B O 1
ATOM 6685 N N . VAL B 1 206 ? -12.68 -11.125 -5.426 1 85.69 206 VAL B N 1
ATOM 6686 C CA . VAL B 1 206 ? -14.008 -11.703 -5.586 1 85.69 206 VAL B CA 1
ATOM 6687 C C . VAL B 1 206 ? -14.234 -12.094 -7.043 1 85.69 206 VAL B C 1
ATOM 6689 O O . VAL B 1 206 ? -14.734 -13.18 -7.332 1 85.69 206 VAL B O 1
ATOM 6692 N N . GLY B 1 207 ? -13.844 -11.219 -7.914 1 82.88 207 GLY B N 1
ATOM 6693 C CA . GLY B 1 207 ? -14 -11.508 -9.328 1 82.88 207 GLY B CA 1
ATOM 6694 C C . GLY B 1 207 ? -13.227 -12.734 -9.781 1 82.88 207 GLY B C 1
ATOM 6695 O O . GLY B 1 207 ? -13.766 -13.578 -10.5 1 82.88 207 GLY B O 1
ATOM 6696 N N . GLU B 1 208 ? -12.023 -12.867 -9.336 1 81.38 208 GLU B N 1
ATOM 6697 C CA . GLU B 1 208 ? -11.18 -14 -9.703 1 81.38 208 GLU B CA 1
ATOM 6698 C C . GLU B 1 208 ? -11.742 -15.305 -9.148 1 81.38 208 GLU B C 1
ATOM 6700 O O . GLU B 1 208 ? -11.656 -16.344 -9.797 1 81.38 208 GLU B O 1
ATOM 6705 N N . SER B 1 209 ? -12.281 -15.195 -8 1 81 209 SER B N 1
ATOM 6706 C CA . SER B 1 209 ? -12.805 -16.375 -7.336 1 81 209 SER B CA 1
ATOM 6707 C C . SER B 1 209 ? -14.055 -16.891 -8.031 1 81 209 SER B C 1
ATOM 6709 O O . SER B 1 209 ? -14.273 -18.109 -8.125 1 81 209 SER B O 1
ATOM 6711 N N . VAL B 1 210 ? -14.836 -16.031 -8.617 1 77.12 210 VAL B N 1
ATOM 6712 C CA . VAL B 1 210 ? -16.125 -16.406 -9.195 1 77.12 210 VAL B CA 1
ATOM 6713 C C . VAL B 1 210 ? -15.93 -16.797 -10.664 1 77.12 210 VAL B C 1
ATOM 6715 O O . VAL B 1 210 ? -16.812 -17.406 -11.266 1 77.12 210 VAL B O 1
ATOM 6718 N N . THR B 1 211 ? -14.852 -16.516 -11.172 1 77.06 211 THR B N 1
ATOM 6719 C CA . THR B 1 211 ? -14.719 -16.766 -12.609 1 77.06 211 THR B CA 1
ATOM 6720 C C . THR B 1 211 ? -13.648 -17.812 -12.875 1 77.06 211 THR B C 1
ATOM 6722 O O . THR B 1 211 ? -13.938 -19.016 -12.883 1 77.06 211 THR B O 1
ATOM 6725 N N . GLN B 1 212 ? -12.289 -17.359 -12.719 1 73.62 212 GLN B N 1
ATOM 6726 C CA . GLN B 1 212 ? -11.195 -18.266 -13.094 1 73.62 212 GLN B CA 1
ATOM 6727 C C . GLN B 1 212 ? -11.078 -19.422 -12.109 1 73.62 212 GLN B C 1
ATOM 6729 O O . GLN B 1 212 ? -10.953 -20.578 -12.523 1 73.62 212 GLN B O 1
ATOM 6734 N N . ASN B 1 213 ? -11.258 -19.125 -10.961 1 79.62 213 ASN B N 1
ATOM 6735 C CA . ASN B 1 213 ? -11.078 -20.172 -9.969 1 79.62 213 ASN B CA 1
ATOM 6736 C C . ASN B 1 213 ? -12.266 -21.141 -9.945 1 79.62 213 ASN B C 1
ATOM 6738 O O . ASN B 1 213 ? -12.102 -22.328 -9.727 1 79.62 213 ASN B O 1
ATOM 6742 N N . LEU B 1 214 ? -13.414 -20.594 -10.312 1 78.38 214 LEU B N 1
ATOM 6743 C CA . LEU B 1 214 ? -14.594 -21.453 -10.398 1 78.38 214 LEU B CA 1
ATOM 6744 C C . LEU B 1 214 ? -14.484 -22.406 -11.586 1 78.38 214 LEU B C 1
ATOM 6746 O O . LEU B 1 214 ? -14.812 -23.578 -11.469 1 78.38 214 LEU B O 1
ATOM 6750 N N . SER B 1 215 ? -14.07 -21.797 -12.625 1 82.25 215 SER B N 1
ATOM 6751 C CA . SER B 1 215 ? -13.867 -22.625 -13.812 1 82.25 215 SER B CA 1
ATOM 6752 C C . SER B 1 215 ? -12.859 -23.734 -13.555 1 82.25 215 SER B C 1
ATOM 6754 O O . SER B 1 215 ? -13.086 -24.891 -13.922 1 82.25 215 SER B O 1
ATOM 6756 N N . ASP B 1 216 ? -11.719 -23.375 -12.922 1 83.19 216 ASP B N 1
ATOM 6757 C CA . ASP B 1 216 ? -10.703 -24.359 -12.602 1 83.19 216 ASP B CA 1
ATOM 6758 C C . ASP B 1 216 ? -11.227 -25.391 -11.602 1 83.19 216 ASP B C 1
ATOM 6760 O O . ASP B 1 216 ? -10.867 -26.562 -11.656 1 83.19 216 ASP B O 1
ATOM 6764 N N . GLY B 1 217 ? -12.07 -24.906 -10.719 1 83.5 217 GLY B N 1
ATOM 6765 C CA . GLY B 1 217 ? -12.695 -25.812 -9.773 1 83.5 217 GLY B CA 1
ATOM 6766 C C . GLY B 1 217 ? -13.625 -26.812 -10.43 1 83.5 217 GLY B C 1
ATOM 6767 O O . GLY B 1 217 ? -13.586 -28.016 -10.109 1 83.5 217 GLY B O 1
ATOM 6768 N N . LEU B 1 218 ? -14.383 -26.359 -11.367 1 85.75 218 LEU B N 1
ATOM 6769 C CA . LEU B 1 218 ? -15.281 -27.25 -12.094 1 85.75 218 LEU B CA 1
ATOM 6770 C C . LEU B 1 218 ? -14.5 -28.25 -12.938 1 85.75 218 LEU B C 1
ATOM 6772 O O . LEU B 1 218 ? -14.867 -29.422 -13.008 1 85.75 218 LEU B O 1
ATOM 6776 N N . ARG B 1 219 ? -13.539 -27.734 -13.5 1 86.19 219 ARG B N 1
ATOM 6777 C CA . ARG B 1 219 ? -12.672 -28.625 -14.266 1 86.19 219 ARG B CA 1
ATOM 6778 C C . ARG B 1 219 ? -12.055 -29.688 -13.375 1 86.19 219 ARG B C 1
ATOM 6780 O O . ARG B 1 219 ? -11.953 -30.859 -13.766 1 86.19 219 ARG B O 1
ATOM 6787 N N . ALA B 1 220 ? -11.641 -29.203 -12.211 1 87.31 220 ALA B N 1
ATOM 6788 C CA . ALA B 1 220 ? -11.039 -30.125 -11.25 1 87.31 220 ALA B CA 1
ATOM 6789 C C . ALA B 1 220 ? -12.031 -31.219 -10.852 1 87.31 220 ALA B C 1
ATOM 6791 O O . ALA B 1 220 ? -11.656 -32.406 -10.75 1 87.31 220 ALA B O 1
ATOM 6792 N N . VAL B 1 221 ? -13.258 -30.922 -10.711 1 86.81 221 VAL B N 1
ATOM 6793 C CA . VAL B 1 221 ? -14.297 -31.859 -10.32 1 86.81 221 VAL B CA 1
ATOM 6794 C C . VAL B 1 221 ? -14.539 -32.875 -11.453 1 86.81 221 VAL B C 1
ATOM 6796 O O . VAL B 1 221 ? -14.656 -34.062 -11.211 1 86.81 221 VAL B O 1
ATOM 6799 N N . VAL B 1 222 ? -14.555 -32.375 -12.609 1 87 222 VAL B N 1
ATOM 6800 C CA . VAL B 1 222 ? -14.781 -33.219 -13.766 1 87 222 VAL B CA 1
ATOM 6801 C C . VAL B 1 222 ? -13.586 -34.156 -13.961 1 87 222 VAL B C 1
ATOM 6803 O O . VAL B 1 222 ? -13.75 -35.344 -14.164 1 87 222 VAL B O 1
ATOM 6806 N N . MET B 1 223 ? -12.367 -33.562 -13.867 1 87.88 223 MET B N 1
ATOM 6807 C CA . MET B 1 223 ? -11.148 -34.344 -14.062 1 87.88 223 MET B CA 1
ATOM 6808 C C . MET B 1 223 ? -11.031 -35.438 -13.008 1 87.88 223 MET B C 1
ATOM 6810 O O . MET B 1 223 ? -10.672 -36.562 -13.328 1 87.88 223 MET B O 1
ATOM 6814 N N . SER B 1 224 ? -11.406 -35.156 -11.805 1 86 224 SER B N 1
ATOM 6815 C CA . SER B 1 224 ? -11.281 -36.125 -10.719 1 86 224 SER B CA 1
ATOM 6816 C C . SER B 1 224 ? -12.383 -37.188 -10.797 1 86 224 SER B C 1
ATOM 6818 O O . SER B 1 224 ? -12.109 -38.375 -10.664 1 86 224 SER B O 1
ATOM 6820 N N . SER B 1 225 ? -13.641 -36.781 -11.07 1 88.38 225 SER B N 1
ATOM 6821 C CA . SER B 1 225 ? -14.758 -37.719 -11.094 1 88.38 225 SER B CA 1
ATOM 6822 C C . SER B 1 225 ? -14.703 -38.625 -12.328 1 88.38 225 SER B C 1
ATOM 6824 O O . SER B 1 225 ? -14.828 -39.844 -12.219 1 88.38 225 SER B O 1
ATOM 6826 N N . VAL B 1 226 ? -14.484 -37.938 -13.438 1 88.19 226 VAL B N 1
ATOM 6827 C CA . VAL B 1 226 ? -14.422 -38.719 -14.672 1 88.19 226 VAL B CA 1
ATOM 6828 C C . VAL B 1 226 ? -13.141 -39.531 -14.695 1 88.19 226 VAL B C 1
ATOM 6830 O O . VAL B 1 226 ? -13.141 -40.688 -15.18 1 88.19 226 VAL B O 1
ATOM 6833 N N . GLY B 1 227 ? -12.047 -38.938 -14.188 1 87.94 227 GLY B N 1
ATOM 6834 C CA . GLY B 1 227 ? -10.805 -39.688 -14.094 1 87.94 227 GLY B CA 1
ATOM 6835 C C . GLY B 1 227 ? -10.93 -40.938 -13.234 1 87.94 227 GLY B C 1
ATOM 6836 O O . GLY B 1 227 ? -10.508 -42.031 -13.633 1 87.94 227 GLY B O 1
ATOM 6837 N N . LEU B 1 228 ? -11.547 -40.812 -12.148 1 87.81 228 LEU B N 1
ATOM 6838 C CA . LEU B 1 228 ? -11.758 -41.969 -11.258 1 87.81 228 LEU B CA 1
ATOM 6839 C C . LEU B 1 228 ? -12.703 -42.969 -11.883 1 87.81 228 LEU B C 1
ATOM 6841 O O . LEU B 1 228 ? -12.492 -44.188 -11.758 1 87.81 228 LEU B O 1
ATOM 6845 N N . GLY B 1 229 ? -13.766 -42.469 -12.5 1 89.12 229 GLY B N 1
ATOM 6846 C CA . GLY B 1 229 ? -14.688 -43.375 -13.195 1 89.12 229 GLY B CA 1
ATOM 6847 C C . GLY B 1 229 ? -14.023 -44.156 -14.305 1 89.12 229 GLY B C 1
ATOM 6848 O O . GLY B 1 229 ? -14.273 -45.375 -14.445 1 89.12 229 GLY B O 1
ATOM 6849 N N . ALA B 1 230 ? -13.141 -43.469 -15.031 1 89.69 230 ALA B N 1
ATOM 6850 C CA . ALA B 1 230 ? -12.422 -44.156 -16.109 1 89.69 230 ALA B CA 1
ATOM 6851 C C . ALA B 1 230 ? -11.453 -45.188 -15.547 1 89.69 230 ALA B C 1
ATOM 6853 O O . ALA B 1 230 ? -11.289 -46.281 -16.125 1 89.69 230 ALA B O 1
ATOM 6854 N N . MET B 1 231 ? -10.844 -44.906 -14.461 1 89.69 231 MET B N 1
ATOM 6855 C CA . MET B 1 231 ? -9.93 -45.875 -13.836 1 89.69 231 MET B CA 1
ATOM 6856 C C . MET B 1 231 ? -10.664 -47.125 -13.383 1 89.69 231 MET B C 1
ATOM 6858 O O . MET B 1 231 ? -10.172 -48.219 -13.539 1 89.69 231 MET B O 1
ATOM 6862 N N . PHE B 1 232 ? -11.867 -47 -12.898 1 90.69 232 PHE B N 1
ATOM 6863 C CA . PHE B 1 232 ? -12.68 -48.125 -12.469 1 90.69 232 PHE B CA 1
ATOM 6864 C C . PHE B 1 232 ? -13.133 -48.969 -13.664 1 90.69 232 PHE B C 1
ATOM 6866 O O . PHE B 1 232 ? -13.273 -50.188 -13.562 1 90.69 232 PHE B O 1
ATOM 6873 N N . TYR B 1 233 ? -13.367 -48.25 -14.727 1 89.12 233 TYR B N 1
ATOM 6874 C CA . TYR B 1 233 ? -13.797 -48.938 -15.938 1 89.12 233 TYR B CA 1
ATOM 6875 C C . TYR B 1 233 ? -12.672 -49.781 -16.516 1 89.12 233 TYR B C 1
ATOM 6877 O O . TYR B 1 233 ? -12.898 -50.875 -17 1 89.12 233 TYR B O 1
ATOM 6885 N N . VAL B 1 234 ? -11.422 -49.281 -16.469 1 86.69 234 VAL B N 1
ATOM 6886 C CA . VAL B 1 234 ? -10.289 -50 -17.047 1 86.69 234 VAL B CA 1
ATOM 6887 C C . VAL B 1 234 ? -9.906 -51.156 -16.141 1 86.69 234 VAL B C 1
ATOM 6889 O O . VAL B 1 234 ? -9.781 -52.312 -16.609 1 86.69 234 VAL B O 1
ATOM 6892 N N . SER B 1 235 ? -9.695 -50.875 -14.781 1 89.88 235 SER B N 1
ATOM 6893 C CA . SER B 1 235 ? -9.375 -51.938 -13.828 1 89.88 235 SER B CA 1
ATOM 6894 C C . SER B 1 235 ? -9.812 -51.562 -12.414 1 89.88 235 SER B C 1
ATOM 6896 O O . SER B 1 235 ? -9.148 -50.781 -11.742 1 89.88 235 SER B O 1
ATOM 6898 N N . PRO B 1 236 ? -10.859 -52.125 -11.914 1 89.25 236 PRO B N 1
ATOM 6899 C CA . PRO B 1 236 ? -11.336 -51.844 -10.555 1 89.25 236 PRO B CA 1
ATOM 6900 C C . PRO B 1 236 ? -10.312 -52.25 -9.484 1 89.25 236 PRO B C 1
ATOM 6902 O O . PRO B 1 236 ? -10.203 -51.562 -8.461 1 89.25 236 PRO B O 1
ATOM 6905 N N . THR B 1 237 ? -9.523 -53.344 -9.75 1 87.19 237 THR B N 1
ATOM 6906 C CA . THR B 1 237 ? -8.578 -53.812 -8.758 1 87.19 237 THR B CA 1
ATOM 6907 C C . THR B 1 237 ? -7.449 -52.812 -8.555 1 87.19 237 THR B C 1
ATOM 6909 O O . THR B 1 237 ? -7.102 -52.469 -7.418 1 87.19 237 THR B O 1
ATOM 6912 N N . LEU B 1 238 ? -6.992 -52.312 -9.656 1 86.88 238 LEU B N 1
ATOM 6913 C CA . LEU B 1 238 ? -5.906 -51.344 -9.562 1 86.88 238 LEU B CA 1
ATOM 6914 C C . LEU B 1 238 ? -6.414 -50.031 -9.016 1 86.88 238 LEU B C 1
ATOM 6916 O O . LEU B 1 238 ? -5.691 -49.312 -8.297 1 86.88 238 LEU B O 1
ATOM 6920 N N . THR B 1 239 ? -7.613 -49.656 -9.312 1 87.81 239 THR B N 1
ATOM 6921 C CA . THR B 1 239 ? -8.195 -48.406 -8.836 1 87.81 239 THR B CA 1
ATOM 6922 C C . THR B 1 239 ? -8.391 -48.438 -7.32 1 87.81 239 THR B C 1
ATOM 6924 O O . THR B 1 239 ? -8.156 -47.438 -6.633 1 87.81 239 THR B O 1
ATOM 6927 N N . MET B 1 240 ? -8.773 -49.562 -6.824 1 86.5 240 MET B N 1
ATOM 6928 C CA . MET B 1 240 ? -8.945 -49.719 -5.383 1 86.5 240 MET B CA 1
ATOM 6929 C C . MET B 1 240 ? -7.609 -49.594 -4.66 1 86.5 240 MET B C 1
ATOM 6931 O O . MET B 1 240 ? -7.539 -49.062 -3.553 1 86.5 240 MET B O 1
ATOM 6935 N N . LEU B 1 241 ? -6.594 -50.031 -5.297 1 81.88 241 LEU B N 1
ATOM 6936 C CA . LEU B 1 241 ? -5.254 -49.906 -4.738 1 81.88 241 LEU B CA 1
ATOM 6937 C C . LEU B 1 241 ? -4.852 -48.438 -4.668 1 81.88 241 LEU B C 1
ATOM 6939 O O . LEU B 1 241 ? -4.277 -47.969 -3.672 1 81.88 241 LEU B O 1
ATOM 6943 N N . MET B 1 242 ? -5.168 -47.75 -5.762 1 82.25 242 MET B N 1
ATOM 6944 C CA . MET B 1 242 ? -4.824 -46.312 -5.816 1 82.25 242 MET B CA 1
ATOM 6945 C C . MET B 1 242 ? -5.645 -45.531 -4.809 1 82.25 242 MET B C 1
ATOM 6947 O O . MET B 1 242 ? -5.156 -44.531 -4.242 1 82.25 242 MET B O 1
ATOM 6951 N N . LEU B 1 243 ? -6.887 -45.906 -4.582 1 80.5 243 LEU B N 1
ATOM 6952 C CA . LEU B 1 243 ? -7.754 -45.219 -3.633 1 80.5 243 LEU B CA 1
ATOM 6953 C C . LEU B 1 243 ? -7.266 -45.438 -2.203 1 80.5 243 LEU B C 1
ATOM 6955 O O . LEU B 1 243 ? -7.57 -44.625 -1.318 1 80.5 243 LEU B O 1
ATOM 6959 N N . ALA B 1 244 ? -6.453 -46.438 -1.982 1 78.44 244 ALA B N 1
ATOM 6960 C CA . ALA B 1 244 ? -5.883 -46.688 -0.663 1 78.44 244 ALA B CA 1
ATOM 6961 C C . ALA B 1 244 ? -4.711 -45.75 -0.385 1 78.44 244 ALA B C 1
ATOM 6963 O O . ALA B 1 244 ? -4.395 -45.469 0.772 1 78.44 244 ALA B O 1
ATOM 6964 N N . VAL B 1 245 ? -4.086 -45.188 -1.426 1 75.12 245 VAL B N 1
ATOM 6965 C CA . VAL B 1 245 ? -2.891 -44.375 -1.274 1 75.12 245 VAL B CA 1
ATOM 6966 C C . VAL B 1 245 ? -3.281 -42.875 -1.221 1 75.12 245 VAL B C 1
ATOM 6968 O O . VAL B 1 245 ? -2.654 -42.094 -0.512 1 75.12 245 VAL B O 1
ATOM 6971 N N . VAL B 1 246 ? -4.367 -42.5 -1.869 1 72.81 246 VAL B N 1
ATOM 6972 C CA . VAL B 1 246 ? -4.715 -41.094 -2.098 1 72.81 246 VAL B CA 1
ATOM 6973 C C . VAL B 1 246 ? -5.223 -40.469 -0.801 1 72.81 246 VAL B C 1
ATOM 6975 O O . VAL B 1 246 ? -4.812 -39.375 -0.435 1 72.81 246 VAL B O 1
ATOM 6978 N N . PRO B 1 247 ? -6.047 -41.188 0.052 1 71.38 247 PRO B N 1
ATOM 6979 C CA . PRO B 1 247 ? -6.602 -40.531 1.244 1 71.38 247 PRO B CA 1
ATOM 6980 C C . PRO B 1 247 ? -5.535 -40.188 2.279 1 71.38 247 PRO B C 1
ATOM 6982 O O . PRO B 1 247 ? -5.516 -39.062 2.795 1 71.38 247 PRO B O 1
ATOM 6985 N N . PRO B 1 248 ? -4.562 -41.062 2.504 1 74.69 248 PRO B N 1
ATOM 6986 C CA . PRO B 1 248 ? -3.527 -40.656 3.463 1 74.69 248 PRO B CA 1
ATOM 6987 C C . PRO B 1 248 ? -2.701 -39.469 2.982 1 74.69 248 PRO B C 1
ATOM 6989 O O . PRO B 1 248 ? -2.33 -38.625 3.783 1 74.69 248 PRO B O 1
ATOM 6992 N N . VAL B 1 249 ? -2.447 -39.375 1.759 1 75.44 249 VAL B N 1
ATOM 6993 C CA . VAL B 1 249 ? -1.688 -38.25 1.209 1 75.44 249 VAL B CA 1
ATOM 6994 C C . VAL B 1 249 ? -2.518 -36.969 1.297 1 75.44 249 VAL B C 1
ATOM 6996 O O . VAL B 1 249 ? -1.997 -35.906 1.645 1 75.44 249 VAL B O 1
ATOM 6999 N N . SER B 1 250 ? -3.754 -37.125 1.087 1 74.06 250 SER B N 1
ATOM 7000 C CA . SER B 1 250 ? -4.641 -35.969 1.136 1 74.06 250 SER B CA 1
ATOM 7001 C C . SER B 1 250 ? -4.797 -35.469 2.561 1 74.06 250 SER B C 1
ATOM 7003 O O . SER B 1 250 ? -4.844 -34.25 2.787 1 74.06 250 SER B O 1
ATOM 7005 N N . LEU B 1 251 ? -4.902 -36.344 3.5 1 76.12 251 LEU B N 1
ATOM 7006 C CA . LEU B 1 251 ? -5.004 -35.969 4.902 1 76.12 251 LEU B CA 1
ATOM 7007 C C . LEU B 1 251 ? -3.723 -35.281 5.371 1 76.12 251 LEU B C 1
ATOM 7009 O O . LEU B 1 251 ? -3.775 -34.312 6.137 1 76.12 251 LEU B O 1
ATOM 7013 N N . GLY B 1 252 ? -2.572 -35.812 4.949 1 78.31 252 GLY B N 1
ATOM 7014 C CA . GLY B 1 252 ? -1.309 -35.156 5.238 1 78.31 252 GLY B CA 1
ATOM 7015 C C . GLY B 1 252 ? -1.218 -33.75 4.668 1 78.31 252 GLY B C 1
ATOM 7016 O O . GLY B 1 252 ? -0.71 -32.844 5.324 1 78.31 252 GLY B O 1
ATOM 7017 N N . ALA B 1 253 ? -1.811 -33.562 3.57 1 76.62 253 ALA B N 1
ATOM 7018 C CA . ALA B 1 253 ? -1.789 -32.281 2.908 1 76.62 253 ALA B CA 1
ATOM 7019 C C . ALA B 1 253 ? -2.641 -31.25 3.664 1 76.62 253 ALA B C 1
ATOM 7021 O O . ALA B 1 253 ? -2.258 -30.094 3.799 1 76.62 253 ALA B O 1
ATOM 7022 N N . VAL B 1 254 ? -3.738 -31.719 4.262 1 76.31 254 VAL B N 1
ATOM 7023 C CA . VAL B 1 254 ? -4.629 -30.828 5 1 76.31 254 VAL B CA 1
ATOM 7024 C C . VAL B 1 254 ? -3.959 -30.406 6.305 1 76.31 254 VAL B C 1
ATOM 7026 O O . VAL B 1 254 ? -4.008 -29.234 6.676 1 76.31 254 VAL B O 1
ATOM 7029 N N . PHE B 1 255 ? -3.326 -31.344 6.895 1 81.12 255 PHE B N 1
ATOM 7030 C CA . PHE B 1 255 ? -2.639 -31.031 8.141 1 81.12 255 PHE B CA 1
ATOM 7031 C C . PHE B 1 255 ? -1.484 -30.062 7.895 1 81.12 255 PHE B C 1
ATOM 7033 O O . PHE B 1 255 ? -1.287 -29.125 8.656 1 81.12 255 PHE B O 1
ATOM 7040 N N . TYR B 1 256 ? -0.754 -30.266 6.906 1 82.88 256 TYR B N 1
ATOM 7041 C CA . TYR B 1 256 ? 0.334 -29.375 6.531 1 82.88 256 TYR B CA 1
ATOM 7042 C C . TYR B 1 256 ? -0.195 -27.984 6.188 1 82.88 256 TYR B C 1
ATOM 7044 O O . TYR B 1 256 ? 0.373 -26.984 6.609 1 82.88 256 TYR B O 1
ATOM 7052 N N . GLY B 1 257 ? -1.234 -27.984 5.516 1 79 257 GLY B N 1
ATOM 7053 C CA . GLY B 1 257 ? -1.822 -26.703 5.125 1 79 257 GLY B CA 1
ATOM 7054 C C . GLY B 1 257 ? -2.221 -25.844 6.309 1 79 257 GLY B C 1
ATOM 7055 O O . GLY B 1 257 ? -1.953 -24.641 6.324 1 79 257 GLY B O 1
ATOM 7056 N N . ARG B 1 258 ? -2.756 -26.453 7.281 1 79.94 258 ARG B N 1
ATOM 7057 C CA . ARG B 1 258 ? -3.162 -25.719 8.477 1 79.94 258 ARG B CA 1
ATOM 7058 C C . ARG B 1 258 ? -1.948 -25.219 9.258 1 79.94 258 ARG B C 1
ATOM 7060 O O . ARG B 1 258 ? -1.938 -24.094 9.75 1 79.94 258 ARG B O 1
ATOM 7067 N N . TYR B 1 259 ? -1.034 -26.062 9.32 1 85.56 259 TYR B N 1
ATOM 7068 C CA . TYR B 1 259 ? 0.194 -25.703 10.016 1 85.56 259 TYR B CA 1
ATOM 7069 C C . TYR B 1 259 ? 0.918 -24.578 9.289 1 85.56 259 TYR B C 1
ATOM 7071 O O . TYR B 1 259 ? 1.379 -23.625 9.914 1 85.56 259 TYR B O 1
ATOM 7079 N N . LEU B 1 260 ? 0.99 -24.672 8.062 1 82.75 260 LEU B N 1
ATOM 7080 C CA . LEU B 1 260 ? 1.665 -23.656 7.266 1 82.75 260 LEU B CA 1
ATOM 7081 C C . LEU B 1 260 ? 0.935 -22.312 7.355 1 82.75 260 LEU B C 1
ATOM 7083 O O . LEU B 1 260 ? 1.569 -21.266 7.406 1 82.75 260 LEU B O 1
ATOM 7087 N N . LYS B 1 261 ? -0.33 -22.438 7.43 1 80.06 261 LYS B N 1
ATOM 7088 C CA . LYS B 1 261 ? -1.127 -21.219 7.531 1 80.06 261 LYS B CA 1
ATOM 7089 C C . LYS B 1 261 ? -0.833 -20.484 8.828 1 80.06 261 LYS B C 1
ATOM 7091 O O . LYS B 1 261 ? -0.661 -19.25 8.828 1 80.06 261 LYS B O 1
ATOM 7096 N N . LYS B 1 262 ? -0.826 -21.188 9.875 1 86.62 262 LYS B N 1
ATOM 7097 C CA . LYS B 1 262 ? -0.521 -20.578 11.172 1 86.62 262 LYS B CA 1
ATOM 7098 C C . LYS B 1 262 ? 0.873 -19.969 11.172 1 86.62 262 LYS B C 1
ATOM 7100 O O . LYS B 1 262 ? 1.059 -18.844 11.656 1 86.62 262 LYS B O 1
ATOM 7105 N N . LEU B 1 263 ? 1.803 -20.719 10.633 1 87.12 263 LEU B N 1
ATOM 7106 C CA . LEU B 1 263 ? 3.182 -20.25 10.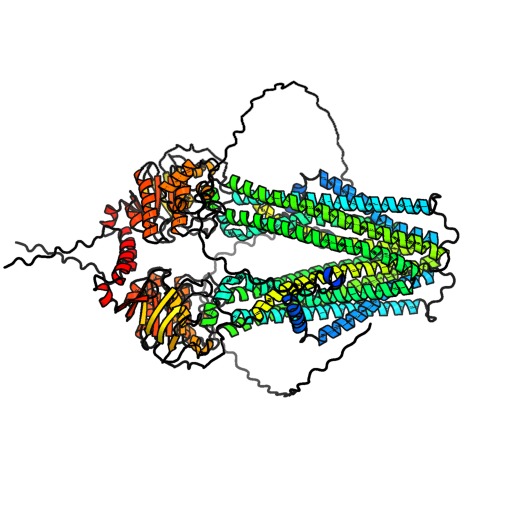602 1 87.12 263 LEU B CA 1
ATOM 7107 C C . LEU B 1 263 ? 3.318 -19.031 9.672 1 87.12 263 LEU B C 1
ATOM 7109 O O . LEU B 1 263 ? 4.051 -18.094 9.984 1 87.12 263 LEU B O 1
ATOM 7113 N N . SER B 1 264 ? 2.641 -19.016 8.602 1 83.88 264 SER B N 1
ATOM 7114 C CA . SER B 1 264 ? 2.676 -17.922 7.648 1 83.88 264 SER B CA 1
ATOM 7115 C C . SER B 1 264 ? 2.092 -16.641 8.25 1 83.88 264 SER B C 1
ATOM 7117 O O . SER B 1 264 ? 2.609 -15.547 8.023 1 83.88 264 SER B O 1
ATOM 7119 N N . ASN B 1 265 ? 1.052 -16.844 9.047 1 85.06 265 ASN B N 1
ATOM 7120 C CA . ASN B 1 265 ? 0.459 -15.695 9.719 1 85.06 265 ASN B CA 1
ATOM 7121 C C . ASN B 1 265 ? 1.432 -15.062 10.719 1 85.06 265 ASN B C 1
ATOM 7123 O O . ASN B 1 265 ? 1.528 -13.844 10.805 1 85.06 265 ASN B O 1
ATOM 7127 N N . LYS B 1 266 ? 2.084 -15.93 11.359 1 90.06 266 LYS B N 1
ATOM 7128 C CA . LYS B 1 266 ? 3.072 -15.445 12.312 1 90.06 266 LYS B CA 1
ATOM 7129 C C . LYS B 1 266 ? 4.215 -14.727 11.602 1 90.06 266 LYS B C 1
ATOM 7131 O O . LYS B 1 266 ? 4.723 -13.719 12.102 1 90.06 266 LYS B O 1
ATOM 7136 N N . THR B 1 267 ? 4.629 -15.258 10.508 1 88.62 267 THR B N 1
ATOM 7137 C CA . THR B 1 267 ? 5.699 -14.633 9.734 1 88.62 267 THR B CA 1
ATOM 7138 C C . THR B 1 267 ? 5.258 -13.273 9.195 1 88.62 267 THR B C 1
ATOM 7140 O O . THR B 1 267 ? 6.027 -12.312 9.219 1 88.62 267 THR B O 1
ATOM 7143 N N . GLN B 1 268 ? 4.031 -13.195 8.789 1 85.25 268 GLN B N 1
ATOM 7144 C CA . GLN B 1 268 ? 3.506 -11.938 8.273 1 85.25 268 GLN B CA 1
ATOM 7145 C C . GLN B 1 268 ? 3.406 -10.891 9.375 1 85.25 268 GLN B C 1
ATOM 7147 O O . GLN B 1 268 ? 3.68 -9.711 9.148 1 85.25 268 GLN B O 1
ATOM 7152 N N . GLU B 1 269 ? 3.031 -11.32 10.5 1 87.94 269 GLU B N 1
ATOM 7153 C CA . GLU B 1 269 ? 2.996 -10.414 11.641 1 87.94 269 GLU B CA 1
ATOM 7154 C C . GLU B 1 269 ? 4.391 -9.891 11.977 1 87.94 269 GLU B C 1
ATOM 7156 O O . GLU B 1 269 ? 4.559 -8.711 12.289 1 87.94 269 GLU B O 1
ATOM 7161 N N . ALA B 1 270 ? 5.32 -10.789 11.891 1 91.75 270 ALA B N 1
ATOM 7162 C CA . ALA B 1 270 ? 6.699 -10.398 12.156 1 91.75 270 ALA B CA 1
ATOM 7163 C C . ALA B 1 270 ? 7.211 -9.422 11.109 1 91.75 270 ALA B C 1
ATOM 7165 O O . ALA B 1 270 ? 7.93 -8.469 11.43 1 91.75 270 ALA B O 1
ATOM 7166 N N . VAL B 1 271 ? 6.852 -9.609 9.922 1 89.62 271 VAL B N 1
ATOM 7167 C CA . VAL B 1 271 ? 7.223 -8.695 8.844 1 89.62 271 VAL B CA 1
ATOM 7168 C C . VAL B 1 271 ? 6.543 -7.344 9.062 1 89.62 271 VAL B C 1
ATOM 7170 O O . VAL B 1 271 ? 7.141 -6.293 8.828 1 89.62 271 VAL B O 1
ATOM 7173 N N . GLY B 1 272 ? 5.324 -7.418 9.523 1 88.31 272 GLY B N 1
ATOM 7174 C CA . GLY B 1 272 ? 4.613 -6.195 9.875 1 88.31 272 GLY B CA 1
ATOM 7175 C C . GLY B 1 272 ? 5.312 -5.387 10.945 1 88.31 272 GLY B C 1
ATOM 7176 O O . GLY B 1 272 ? 5.438 -4.164 10.836 1 88.31 272 GLY B O 1
ATOM 7177 N N . GLU B 1 273 ? 5.746 -6.043 11.875 1 91.69 273 GLU B N 1
ATOM 7178 C CA . GLU B 1 273 ? 6.465 -5.383 12.961 1 91.69 273 GLU B CA 1
ATOM 7179 C C . GLU B 1 273 ? 7.773 -4.77 12.461 1 91.69 273 GLU B C 1
ATOM 7181 O O . GLU B 1 273 ? 8.156 -3.68 12.891 1 91.69 273 GLU B O 1
ATOM 7186 N N . MET B 1 274 ? 8.477 -5.508 11.664 1 92 274 MET B N 1
ATOM 7187 C CA . MET B 1 274 ? 9.703 -4.992 11.062 1 92 274 MET B CA 1
ATOM 7188 C C . MET B 1 274 ? 9.43 -3.721 10.266 1 92 274 MET B C 1
ATOM 7190 O O . MET B 1 274 ? 10.172 -2.74 10.383 1 92 274 MET B O 1
ATOM 7194 N N . THR B 1 275 ? 8.43 -3.75 9.539 1 89.56 275 THR B N 1
ATOM 7195 C CA . THR B 1 275 ? 8.055 -2.605 8.711 1 89.56 275 THR B CA 1
ATOM 7196 C C . THR B 1 275 ? 7.68 -1.411 9.586 1 89.56 275 THR B C 1
ATOM 7198 O O . THR B 1 275 ? 7.98 -0.266 9.242 1 89.56 275 THR B O 1
ATOM 7201 N N . LYS B 1 276 ? 7.059 -1.7 10.648 1 88.81 276 LYS B N 1
ATOM 7202 C CA . LYS B 1 276 ? 6.691 -0.641 11.578 1 88.81 276 LYS B CA 1
ATOM 7203 C C . LYS B 1 276 ? 7.93 0.06 12.133 1 88.81 276 LYS B C 1
ATOM 7205 O O . LYS B 1 276 ? 7.961 1.288 12.234 1 88.81 276 LYS B O 1
ATOM 7210 N N . VAL B 1 277 ? 8.875 -0.662 12.469 1 92.38 277 VAL B N 1
ATOM 7211 C CA . VAL B 1 277 ? 10.117 -0.111 13 1 92.38 277 VAL B CA 1
ATOM 7212 C C . VAL B 1 277 ? 10.797 0.756 11.938 1 92.38 277 VAL B C 1
ATOM 7214 O O . VAL B 1 277 ? 11.258 1.86 12.234 1 92.38 277 VAL B O 1
ATOM 7217 N N . ALA B 1 278 ? 10.828 0.249 10.75 1 92.81 278 ALA B N 1
ATOM 7218 C CA . ALA B 1 278 ? 11.453 0.99 9.656 1 92.81 278 ALA B CA 1
ATOM 7219 C C . ALA B 1 278 ? 10.688 2.275 9.359 1 92.81 278 ALA B C 1
ATOM 7221 O O . ALA B 1 278 ? 11.289 3.326 9.133 1 92.81 278 ALA B O 1
ATOM 7222 N N . THR B 1 279 ? 9.43 2.207 9.359 1 90.56 279 THR B N 1
ATOM 7223 C CA . THR B 1 279 ? 8.602 3.365 9.07 1 90.56 279 THR B CA 1
ATOM 7224 C C . THR B 1 279 ? 8.781 4.445 10.133 1 90.56 279 THR B C 1
ATOM 7226 O O . THR B 1 279 ? 8.875 5.633 9.812 1 90.56 279 THR B O 1
ATOM 7229 N N . GLU B 1 280 ? 8.82 4.035 11.305 1 89 280 GLU B N 1
ATOM 7230 C CA . GLU B 1 280 ? 8.977 4.973 12.414 1 89 280 GLU B CA 1
ATOM 7231 C C . GLU B 1 280 ? 10.32 5.688 12.344 1 89 280 GLU B C 1
ATOM 7233 O O . GLU B 1 280 ? 10.391 6.91 12.477 1 89 280 GLU B O 1
ATOM 7238 N N . SER B 1 281 ? 11.344 4.961 12.195 1 92.5 281 SER B N 1
ATOM 7239 C CA . SER B 1 281 ? 12.688 5.535 12.211 1 92.5 281 SER B CA 1
ATOM 7240 C C . SER B 1 281 ? 12.938 6.375 10.961 1 92.5 281 SER B C 1
ATOM 7242 O O . SER B 1 281 ? 13.555 7.438 11.039 1 92.5 281 SER B O 1
ATOM 7244 N N . LEU B 1 282 ? 12.453 5.957 9.852 1 92.25 282 LEU B N 1
ATOM 7245 C CA . LEU B 1 282 ? 12.711 6.68 8.609 1 92.25 282 LEU B CA 1
ATOM 7246 C C . LEU B 1 282 ? 11.859 7.941 8.531 1 92.25 282 LEU B C 1
ATOM 7248 O O . LEU B 1 282 ? 12.281 8.945 7.953 1 92.25 282 LEU B O 1
ATOM 7252 N N . SER B 1 283 ? 10.688 7.895 9.094 1 88.75 283 SER B N 1
ATOM 7253 C CA . SER B 1 283 ? 9.852 9.086 9.141 1 88.75 283 SER B CA 1
ATOM 7254 C C . SER B 1 283 ? 10.422 10.125 10.102 1 88.75 283 SER B C 1
ATOM 7256 O O . SER B 1 283 ? 10.156 11.32 9.961 1 88.75 283 SER B O 1
ATOM 7258 N N . ALA B 1 284 ? 11.141 9.664 11.062 1 91.25 284 ALA B N 1
ATOM 7259 C CA . ALA B 1 284 ? 11.758 10.547 12.047 1 91.25 284 ALA B CA 1
ATOM 7260 C C . ALA B 1 284 ? 13.281 10.539 11.914 1 91.25 284 ALA B C 1
ATOM 7262 O O . ALA B 1 284 ? 14 10.562 12.914 1 91.25 284 ALA B O 1
ATOM 7263 N N . LEU B 1 285 ? 13.719 10.539 10.695 1 92.25 285 LEU B N 1
ATOM 7264 C CA . LEU B 1 285 ? 15.148 10.383 10.461 1 92.25 285 LEU B CA 1
ATOM 7265 C C . LEU B 1 285 ? 15.922 11.562 11.047 1 92.25 285 LEU B C 1
ATOM 7267 O O . LEU B 1 285 ? 17.047 11.398 11.531 1 92.25 285 LEU B O 1
ATOM 7271 N N . ARG B 1 286 ? 15.352 12.805 10.992 1 92.31 286 ARG B N 1
ATOM 7272 C CA . ARG B 1 286 ? 16 13.984 11.562 1 92.31 286 ARG B CA 1
ATOM 7273 C C . ARG B 1 286 ? 16.297 13.789 13.047 1 92.31 286 ARG B C 1
ATOM 7275 O O . ARG B 1 286 ? 17.391 14.078 13.516 1 92.31 286 ARG B O 1
ATOM 7282 N N . THR B 1 287 ? 15.336 13.266 13.672 1 92.31 287 THR B N 1
ATOM 7283 C CA . THR B 1 287 ? 15.484 13.039 15.109 1 92.31 287 THR B CA 1
ATOM 7284 C C . THR B 1 287 ? 16.469 11.914 15.375 1 92.31 287 THR B C 1
ATOM 7286 O O . THR B 1 287 ? 17.297 12 16.297 1 92.31 287 THR B O 1
ATOM 7289 N N . VAL B 1 288 ? 16.438 10.906 14.594 1 94.12 288 VAL B N 1
ATOM 7290 C CA . VAL B 1 288 ? 17.312 9.758 14.758 1 94.12 288 VAL B CA 1
ATOM 7291 C C . VAL B 1 288 ? 18.766 10.203 14.594 1 94.12 288 VAL B C 1
ATOM 7293 O O . VAL B 1 288 ? 19.641 9.805 15.375 1 94.12 288 VAL B O 1
ATOM 7296 N N . GLN B 1 289 ? 19 11.055 13.633 1 93.38 289 GLN B N 1
ATOM 7297 C CA . GLN B 1 289 ? 20.359 11.516 13.375 1 93.38 289 GLN B CA 1
ATOM 7298 C C . GLN B 1 289 ? 20.797 12.57 14.383 1 93.38 289 GLN B C 1
ATOM 7300 O O . GLN B 1 289 ? 21.938 12.578 14.828 1 93.38 289 GLN B O 1
ATOM 7305 N N . ALA B 1 290 ? 19.859 13.438 14.719 1 93.5 290 ALA B N 1
ATOM 7306 C CA . ALA B 1 290 ? 20.188 14.492 15.68 1 93.5 290 ALA B CA 1
ATOM 7307 C C . ALA B 1 290 ? 20.594 13.906 17.031 1 93.5 290 ALA B C 1
ATOM 7309 O O . ALA B 1 290 ? 21.453 14.461 17.719 1 93.5 290 ALA B O 1
ATOM 7310 N N . PHE B 1 291 ? 20.047 12.75 17.312 1 93.19 291 PHE B N 1
ATOM 7311 C CA . PHE B 1 291 ? 20.328 12.156 18.625 1 93.19 291 PHE B CA 1
ATOM 7312 C C . PHE B 1 291 ? 21.25 10.961 18.484 1 93.19 291 PHE B C 1
ATOM 7314 O O . PHE B 1 291 ? 21.422 10.188 19.422 1 93.19 291 PHE B O 1
ATOM 7321 N N . ASN B 1 292 ? 21.812 10.758 17.328 1 92.31 292 ASN B N 1
ATOM 7322 C CA . ASN B 1 292 ? 22.781 9.695 17.078 1 92.31 292 ASN B CA 1
ATOM 7323 C C . ASN B 1 292 ? 22.234 8.328 17.484 1 92.31 292 ASN B C 1
ATOM 7325 O O . ASN B 1 292 ? 22.938 7.547 18.125 1 92.31 292 ASN B O 1
ATOM 7329 N N . ALA B 1 293 ? 20.984 8.125 17.172 1 93.06 293 ALA B N 1
ATOM 7330 C CA . ALA B 1 293 ? 20.312 6.883 17.562 1 93.06 293 ALA B CA 1
ATOM 7331 C C . ALA B 1 293 ? 20.344 5.859 16.438 1 93.06 293 ALA B C 1
ATOM 7333 O O . ALA B 1 293 ? 19.594 4.883 16.453 1 93.06 293 ALA B O 1
ATOM 7334 N N . VAL B 1 294 ? 21.234 5.984 15.484 1 93 294 VAL B N 1
ATOM 7335 C CA . VAL B 1 294 ? 21.297 5.102 14.328 1 93 294 VAL B CA 1
ATOM 7336 C C . VAL B 1 294 ? 21.641 3.682 14.781 1 93 294 VAL B C 1
ATOM 7338 O O . VAL B 1 294 ? 20.953 2.727 14.414 1 93 294 VAL B O 1
ATOM 7341 N N . PRO B 1 295 ? 22.641 3.484 15.664 1 92.44 295 PRO B N 1
ATOM 7342 C CA . PRO B 1 295 ? 22.953 2.119 16.094 1 92.44 295 PRO B CA 1
ATOM 7343 C C . PRO B 1 295 ? 21.812 1.472 16.875 1 92.44 295 PRO B C 1
ATOM 7345 O O . PRO B 1 295 ? 21.578 0.268 16.75 1 92.44 295 PRO B O 1
ATOM 7348 N N . GLN B 1 296 ? 21.172 2.309 17.594 1 93 296 GLN B N 1
ATOM 7349 C CA . GLN B 1 296 ? 20.031 1.799 18.375 1 93 296 GLN B CA 1
ATOM 7350 C C . GLN B 1 296 ? 18.922 1.321 17.453 1 93 296 GLN B C 1
ATOM 7352 O O . GLN B 1 296 ? 18.328 0.257 17.672 1 93 296 GLN B O 1
ATOM 7357 N N . GLU B 1 297 ? 18.594 2.121 16.516 1 93.62 297 GLU B N 1
ATOM 7358 C CA . GLU B 1 297 ? 17.547 1.759 15.578 1 93.62 297 GLU B CA 1
ATOM 7359 C C . GLU B 1 297 ? 17.953 0.559 14.727 1 93.62 297 GLU B C 1
ATOM 7361 O O . GLU B 1 297 ? 17.109 -0.282 14.391 1 93.62 297 GLU B O 1
ATOM 7366 N N . GLN B 1 298 ? 19.234 0.419 14.391 1 94.62 298 GLN B N 1
ATOM 7367 C CA . GLN B 1 298 ? 19.734 -0.732 13.641 1 94.62 298 GLN B CA 1
ATOM 7368 C C . GLN B 1 298 ? 19.594 -2.018 14.453 1 94.62 298 GLN B C 1
ATOM 7370 O O . GLN B 1 298 ? 19.25 -3.066 13.906 1 94.62 298 GLN B O 1
ATOM 7375 N N . GLN B 1 299 ? 19.828 -1.919 15.719 1 93.94 299 GLN B N 1
ATOM 7376 C CA . GLN B 1 299 ? 19.719 -3.088 16.578 1 93.94 299 GLN B CA 1
ATOM 7377 C C . GLN B 1 299 ? 18.266 -3.525 16.719 1 93.94 299 GLN B C 1
ATOM 7379 O O . GLN B 1 299 ? 17.969 -4.719 16.719 1 93.94 299 GLN B O 1
ATOM 7384 N N . LYS B 1 300 ? 17.391 -2.58 16.891 1 93.19 300 LYS B N 1
ATOM 7385 C CA . LYS B 1 300 ? 15.969 -2.883 16.953 1 93.19 300 LYS B CA 1
ATOM 7386 C C . LYS B 1 300 ? 15.508 -3.604 15.688 1 93.19 300 LYS B C 1
ATOM 7388 O O . LYS B 1 300 ? 14.734 -4.566 15.766 1 93.19 300 LYS B O 1
ATOM 7393 N N . PHE B 1 301 ? 15.984 -3.127 14.594 1 95 301 PHE B N 1
ATOM 7394 C CA . PHE B 1 301 ? 15.641 -3.727 13.312 1 95 301 PHE B CA 1
ATOM 7395 C C . PHE B 1 301 ? 16.219 -5.129 13.195 1 95 301 PHE B C 1
ATOM 7397 O O . PHE B 1 301 ? 15.562 -6.047 12.703 1 95 301 PHE B O 1
ATOM 7404 N N . HIS B 1 302 ? 17.391 -5.305 13.68 1 95.5 302 HIS B N 1
ATOM 7405 C CA . HIS B 1 302 ? 18.062 -6.602 13.664 1 95.5 302 HIS B CA 1
ATOM 7406 C C . HIS B 1 302 ? 17.281 -7.637 14.461 1 95.5 302 HIS B C 1
ATOM 7408 O O . HIS B 1 302 ? 17.141 -8.781 14.031 1 95.5 302 HIS B O 1
ATOM 7414 N N . ASP B 1 303 ? 16.75 -7.211 15.484 1 95.38 303 ASP B N 1
ATOM 7415 C CA . ASP B 1 303 ? 15.977 -8.117 16.328 1 95.38 303 ASP B CA 1
ATOM 7416 C C . ASP B 1 303 ? 14.711 -8.594 15.609 1 95.38 303 ASP B C 1
ATOM 7418 O O . ASP B 1 303 ? 14.32 -9.758 15.727 1 95.38 303 ASP B O 1
ATOM 7422 N N . ARG B 1 304 ? 14.07 -7.68 14.93 1 94.56 304 ARG B N 1
ATOM 7423 C CA . ARG B 1 304 ? 12.875 -8.047 14.188 1 94.56 304 ARG B CA 1
ATOM 7424 C C . ARG B 1 304 ? 13.203 -8.992 13.039 1 94.56 304 ARG B C 1
ATOM 7426 O O . ARG B 1 304 ? 12.445 -9.922 12.75 1 94.56 304 ARG B O 1
ATOM 7433 N N . ILE B 1 305 ? 14.375 -8.82 12.445 1 95.06 305 ILE B N 1
ATOM 7434 C CA . ILE B 1 305 ? 14.812 -9.672 11.336 1 95.06 305 ILE B CA 1
ATOM 7435 C C . ILE B 1 305 ? 15.117 -11.078 11.859 1 95.06 305 ILE B C 1
ATOM 7437 O O . ILE B 1 305 ? 14.805 -12.07 11.195 1 95.06 305 ILE B O 1
ATOM 7441 N N . ASP B 1 306 ? 15.695 -11.156 13.023 1 94.88 306 ASP B N 1
ATOM 7442 C CA . ASP B 1 306 ? 16.016 -12.453 13.617 1 94.88 306 ASP B CA 1
ATOM 7443 C C . ASP B 1 306 ? 14.758 -13.258 13.891 1 94.88 306 ASP B C 1
ATOM 7445 O O . ASP B 1 306 ? 14.742 -14.484 13.719 1 94.88 306 ASP B O 1
ATOM 7449 N N . LYS B 1 307 ? 13.797 -12.586 14.305 1 94.88 307 LYS B N 1
ATOM 7450 C CA . LYS B 1 307 ? 12.523 -13.258 14.539 1 94.88 307 LYS B CA 1
ATOM 7451 C C . LYS B 1 307 ? 11.93 -13.797 13.234 1 94.88 307 LYS B C 1
ATOM 7453 O O . LYS B 1 307 ? 11.391 -14.906 13.203 1 94.88 307 LYS B O 1
ATOM 7458 N N . ILE B 1 308 ? 12.039 -13.062 12.18 1 93.12 308 ILE B N 1
ATOM 7459 C CA . ILE B 1 308 ? 11.555 -13.484 10.875 1 93.12 308 ILE B CA 1
ATOM 7460 C C . ILE B 1 308 ? 12.336 -14.711 10.406 1 93.12 308 ILE B C 1
ATOM 7462 O O . ILE B 1 308 ? 11.75 -15.664 9.883 1 93.12 308 ILE B O 1
ATOM 7466 N N . LEU B 1 309 ? 13.656 -14.742 10.68 1 93.56 309 LEU B N 1
ATOM 7467 C CA . LEU B 1 309 ? 14.5 -15.852 10.258 1 93.56 309 LEU B CA 1
ATOM 7468 C C . LEU B 1 309 ? 14.148 -17.125 11.023 1 93.56 309 LEU B C 1
ATOM 7470 O O . LEU B 1 309 ? 14.172 -18.219 10.453 1 93.56 309 LEU B O 1
ATOM 7474 N N . MET B 1 310 ? 13.781 -16.969 12.211 1 94.31 310 MET B N 1
ATOM 7475 C CA . MET B 1 310 ? 13.414 -18.125 13.016 1 94.31 310 MET B CA 1
ATOM 7476 C C . MET B 1 310 ? 12.109 -18.734 12.523 1 94.31 310 MET B C 1
ATOM 7478 O O . MET B 1 310 ? 11.992 -19.953 12.422 1 94.31 310 MET B O 1
ATOM 7482 N N . LEU B 1 311 ? 11.203 -17.922 12.203 1 93.06 311 LEU B N 1
ATOM 7483 C CA . LEU B 1 311 ? 9.93 -18.406 11.688 1 93.06 311 LEU B CA 1
ATOM 7484 C C . LEU B 1 311 ? 10.094 -18.984 10.289 1 93.06 311 LEU B C 1
ATOM 7486 O O . LEU B 1 311 ? 9.477 -20 9.953 1 93.06 311 LEU B O 1
ATOM 7490 N N . ALA B 1 312 ? 10.93 -18.359 9.5 1 88.62 312 ALA B N 1
ATOM 7491 C CA . ALA B 1 312 ? 11.195 -18.828 8.141 1 88.62 312 ALA B CA 1
ATOM 7492 C C . ALA B 1 312 ? 11.844 -20.219 8.156 1 88.62 312 ALA B C 1
ATOM 7494 O O . ALA B 1 312 ? 11.578 -21.031 7.277 1 88.62 312 ALA B O 1
ATOM 7495 N N . ARG B 1 313 ? 12.672 -20.438 9.148 1 91.06 313 ARG B N 1
ATOM 7496 C CA . ARG B 1 313 ? 13.305 -21.75 9.289 1 91.06 313 ARG B CA 1
ATOM 7497 C C . ARG B 1 313 ? 12.266 -22.844 9.555 1 91.06 313 ARG B C 1
ATOM 7499 O O . ARG B 1 313 ? 12.32 -23.922 8.961 1 91.06 313 ARG B O 1
ATOM 7506 N N . LYS B 1 314 ? 11.344 -22.531 10.352 1 92.88 314 LYS B N 1
ATOM 7507 C CA . LYS B 1 314 ? 10.289 -23.484 10.648 1 92.88 314 LYS B CA 1
ATOM 7508 C C . LYS B 1 314 ? 9.43 -23.75 9.414 1 92.88 314 LYS B C 1
ATOM 7510 O O . LYS B 1 314 ? 9.047 -24.906 9.156 1 92.88 314 LYS B O 1
ATOM 7515 N N . GLU B 1 315 ? 9.219 -22.719 8.664 1 88.69 315 GLU B N 1
ATOM 7516 C CA . GLU B 1 315 ? 8.43 -22.859 7.445 1 88.69 315 GLU B CA 1
ATOM 7517 C C . GLU B 1 315 ? 9.18 -23.672 6.391 1 88.69 315 GLU B C 1
ATOM 7519 O O . GLU B 1 315 ? 8.578 -24.484 5.68 1 88.69 315 GLU B O 1
ATOM 7524 N N . ALA B 1 316 ? 10.492 -23.391 6.336 1 86.5 316 ALA B N 1
ATOM 7525 C CA . ALA B 1 316 ? 11.305 -24.094 5.348 1 86.5 316 ALA B CA 1
ATOM 7526 C C . ALA B 1 316 ? 11.359 -25.594 5.629 1 86.5 316 ALA B C 1
ATOM 7528 O O . ALA B 1 316 ? 11.227 -26.406 4.715 1 86.5 316 ALA B O 1
ATOM 7529 N N . ILE B 1 317 ? 11.477 -25.953 6.871 1 89.81 317 ILE B N 1
ATOM 7530 C CA . ILE B 1 317 ? 11.539 -27.359 7.262 1 89.81 317 ILE B CA 1
ATOM 7531 C C . ILE B 1 317 ? 10.195 -28.016 7.008 1 89.81 317 ILE B C 1
ATOM 7533 O O . ILE B 1 317 ? 10.133 -29.125 6.445 1 89.81 317 ILE B O 1
ATOM 7537 N N . ALA B 1 318 ? 9.156 -27.312 7.359 1 86.75 318 ALA B N 1
ATOM 7538 C CA . ALA B 1 318 ? 7.816 -27.859 7.145 1 86.75 318 ALA B CA 1
ATOM 7539 C C . ALA B 1 318 ? 7.531 -28.031 5.656 1 86.75 318 ALA B C 1
ATOM 7541 O O . ALA B 1 318 ? 6.98 -29.062 5.242 1 86.75 318 ALA B O 1
ATOM 7542 N N . SER B 1 319 ? 7.875 -27.094 4.871 1 84.06 319 SER B N 1
ATOM 7543 C CA . SER B 1 319 ? 7.648 -27.172 3.43 1 84.06 319 SER B CA 1
ATOM 7544 C C . SER B 1 319 ? 8.492 -28.266 2.789 1 84.06 319 SER B C 1
ATOM 7546 O O . SER B 1 319 ? 8.023 -28.984 1.903 1 84.06 319 SER B O 1
ATOM 7548 N N . GLY B 1 320 ? 9.797 -28.391 3.25 1 82.88 320 GLY B N 1
ATOM 7549 C CA . GLY B 1 320 ? 10.648 -29.438 2.74 1 82.88 320 GLY B CA 1
ATOM 7550 C C . GLY B 1 320 ? 10.117 -30.828 3.027 1 82.88 320 GLY B C 1
ATOM 7551 O O . GLY B 1 320 ? 10.109 -31.703 2.148 1 82.88 320 GLY B O 1
ATOM 7552 N N . ILE B 1 321 ? 9.57 -31.016 4.137 1 83.94 321 ILE B N 1
ATOM 7553 C CA . ILE B 1 321 ? 9.008 -32.312 4.52 1 83.94 321 ILE B CA 1
ATOM 7554 C C . ILE B 1 321 ? 7.754 -32.594 3.697 1 83.94 321 ILE B C 1
ATOM 7556 O O . ILE B 1 321 ? 7.551 -33.719 3.23 1 83.94 321 ILE B O 1
ATOM 7560 N N . PHE B 1 322 ? 7.016 -31.609 3.465 1 81.31 322 PHE B N 1
ATOM 7561 C CA . PHE B 1 322 ? 5.77 -31.797 2.732 1 81.31 322 PHE B CA 1
ATOM 7562 C C . PHE B 1 322 ? 6.043 -32.094 1.264 1 81.31 322 PHE B C 1
ATOM 7564 O O . PHE B 1 322 ? 5.496 -33.062 0.709 1 81.31 322 PHE B O 1
ATOM 7571 N N . PHE B 1 323 ? 6.832 -31.266 0.677 1 74.69 323 PHE B N 1
ATOM 7572 C CA . PHE B 1 323 ? 7.09 -31.453 -0.746 1 74.69 323 PHE B CA 1
ATOM 7573 C C . PHE B 1 323 ? 7.887 -32.719 -0.987 1 74.69 323 PHE B C 1
ATOM 7575 O O . PHE B 1 323 ? 7.668 -33.438 -1.981 1 74.69 323 PHE B O 1
ATOM 7582 N N . GLY B 1 324 ? 8.812 -33 -0.038 1 77.06 324 GLY B N 1
ATOM 7583 C CA . GLY B 1 324 ? 9.523 -34.281 -0.123 1 77.06 324 GLY B CA 1
ATOM 7584 C C . GLY B 1 324 ? 8.609 -35.469 0.018 1 77.06 324 GLY B C 1
ATOM 7585 O O . GLY B 1 324 ? 8.719 -36.438 -0.745 1 77.06 324 GLY B O 1
ATOM 7586 N N . SER B 1 325 ? 7.641 -35.375 0.89 1 81.69 325 SER B N 1
ATOM 7587 C CA . SER B 1 325 ? 6.738 -36.469 1.137 1 81.69 325 SER B CA 1
ATOM 7588 C C . SER B 1 325 ? 5.738 -36.656 -0.004 1 81.69 325 SER B C 1
ATOM 7590 O O . SER B 1 325 ? 5.387 -37.781 -0.369 1 81.69 325 SER B O 1
ATOM 7592 N N . THR B 1 326 ? 5.273 -35.531 -0.498 1 76.81 326 THR B N 1
ATOM 7593 C CA . THR B 1 326 ? 4.32 -35.625 -1.597 1 76.81 326 THR B CA 1
ATOM 7594 C C . THR B 1 326 ? 4.992 -36.188 -2.854 1 76.81 326 THR B C 1
ATOM 7596 O O . THR B 1 326 ? 4.402 -37 -3.574 1 76.81 326 THR B O 1
ATOM 7599 N N . GLY B 1 327 ? 6.223 -35.719 -3.109 1 75.62 327 GLY B N 1
ATOM 7600 C CA . GLY B 1 327 ? 6.965 -36.312 -4.215 1 75.62 327 GLY B CA 1
ATOM 7601 C C . GLY B 1 327 ? 7.242 -37.781 -4.035 1 75.62 327 GLY B C 1
ATOM 7602 O O . GLY B 1 327 ? 7.102 -38.562 -4.98 1 75.62 327 GLY B O 1
ATOM 7603 N N . TRP B 1 328 ? 7.484 -38.156 -2.877 1 82.62 328 TRP B N 1
ATOM 7604 C CA . TRP B 1 328 ? 7.762 -39.562 -2.527 1 82.62 328 TRP B CA 1
ATOM 7605 C C . TRP B 1 328 ? 6.516 -40.406 -2.701 1 82.62 328 TRP B C 1
ATOM 7607 O O . TRP B 1 328 ? 6.582 -41.5 -3.287 1 82.62 328 TRP B O 1
ATOM 7617 N N . SER B 1 329 ? 5.449 -39.938 -2.195 1 80.81 329 SER B N 1
ATOM 7618 C CA . SER B 1 329 ? 4.199 -40.656 -2.303 1 80.81 329 SER B CA 1
ATOM 7619 C C . SER B 1 329 ? 3.791 -40.844 -3.76 1 80.81 329 SER B C 1
ATOM 7621 O O . SER B 1 329 ? 3.246 -41.906 -4.129 1 80.81 329 SER B O 1
ATOM 7623 N N . GLY B 1 330 ? 4.008 -39.844 -4.52 1 77.06 330 GLY B N 1
ATOM 7624 C CA . GLY B 1 330 ? 3.711 -39.969 -5.938 1 77.06 330 GLY B CA 1
ATOM 7625 C C . GLY B 1 330 ? 4.535 -41.031 -6.625 1 77.06 330 GLY B C 1
ATOM 7626 O O . GLY B 1 330 ? 4.004 -41.844 -7.406 1 77.06 330 GLY B O 1
ATOM 7627 N N . ASN B 1 331 ? 5.777 -41.156 -6.309 1 78.44 331 ASN B N 1
ATOM 7628 C CA . ASN B 1 331 ? 6.656 -42.156 -6.918 1 78.44 331 ASN B CA 1
ATOM 7629 C C . ASN B 1 331 ? 6.328 -43.562 -6.441 1 78.44 331 ASN B C 1
ATOM 7631 O O . ASN B 1 331 ? 6.355 -44.5 -7.227 1 78.44 331 ASN B O 1
ATOM 7635 N N . ILE B 1 332 ? 5.984 -43.625 -5.188 1 79.81 332 ILE B N 1
ATOM 7636 C CA . ILE B 1 332 ? 5.648 -44.938 -4.637 1 79.81 332 ILE B CA 1
ATOM 7637 C C . ILE B 1 332 ? 4.34 -45.438 -5.238 1 79.81 332 ILE B C 1
ATOM 7639 O O . ILE B 1 332 ? 4.176 -46.625 -5.48 1 79.81 332 ILE B O 1
ATOM 7643 N N . THR B 1 333 ? 3.469 -44.531 -5.414 1 80.69 333 THR B N 1
ATOM 7644 C CA . THR B 1 333 ? 2.201 -44.906 -6.047 1 80.69 333 THR B CA 1
ATOM 7645 C C . THR B 1 333 ? 2.43 -45.438 -7.461 1 80.69 333 THR B C 1
ATOM 7647 O O . THR B 1 333 ? 1.812 -46.406 -7.867 1 80.69 333 THR B O 1
ATOM 7650 N N . LEU B 1 334 ? 3.254 -44.781 -8.203 1 80.19 334 LEU B N 1
ATOM 7651 C CA . LEU B 1 334 ? 3.572 -45.219 -9.562 1 80.19 334 LEU B CA 1
ATOM 7652 C C . LEU B 1 334 ? 4.227 -46.594 -9.555 1 80.19 334 LEU B C 1
ATOM 7654 O O . LEU B 1 334 ? 3.939 -47.438 -10.422 1 80.19 334 LEU B O 1
ATOM 7658 N N . LEU B 1 335 ? 5.094 -46.812 -8.547 1 79.81 335 LEU B N 1
ATOM 7659 C CA . LEU B 1 335 ? 5.75 -48.125 -8.438 1 79.81 335 LEU B CA 1
ATOM 7660 C C . LEU B 1 335 ? 4.742 -49.219 -8.094 1 79.81 335 LEU B C 1
ATOM 7662 O O . LEU B 1 335 ? 4.832 -50.344 -8.609 1 79.81 335 LEU B O 1
ATOM 7666 N N . ALA B 1 336 ? 3.852 -48.875 -7.223 1 81.31 336 ALA B N 1
ATOM 7667 C CA . ALA B 1 336 ? 2.82 -49.812 -6.836 1 81.31 336 ALA B CA 1
ATOM 7668 C C . ALA B 1 336 ? 1.912 -50.156 -8.016 1 81.31 336 ALA B C 1
ATOM 7670 O O . ALA B 1 336 ? 1.527 -51.312 -8.211 1 81.31 336 ALA B O 1
ATOM 7671 N N . LEU B 1 337 ? 1.642 -49.156 -8.781 1 83.81 337 LEU B N 1
ATOM 7672 C CA . LEU B 1 337 ? 0.792 -49.344 -9.953 1 83.81 337 LEU B CA 1
ATOM 7673 C C . LEU B 1 337 ? 1.496 -50.219 -11.008 1 83.81 337 LEU B C 1
ATOM 7675 O O . LEU B 1 337 ? 0.885 -51.094 -11.602 1 83.81 337 LEU B O 1
ATOM 7679 N N . LEU B 1 338 ? 2.725 -49.969 -11.211 1 82.62 338 LEU B N 1
ATOM 7680 C CA . LEU B 1 338 ? 3.473 -50.688 -12.227 1 82.62 338 LEU B CA 1
ATOM 7681 C C . LEU B 1 338 ? 3.785 -52.094 -11.758 1 82.62 338 LEU B C 1
ATOM 7683 O O . LEU B 1 338 ? 3.785 -53.031 -12.562 1 82.62 338 LEU B O 1
ATOM 7687 N N . GLY B 1 339 ? 4.113 -52.25 -10.438 1 81.19 339 GLY B N 1
ATOM 7688 C CA . GLY B 1 339 ? 4.375 -53.562 -9.906 1 81.19 339 GLY B CA 1
ATOM 7689 C C . GLY B 1 339 ? 3.16 -54.469 -9.945 1 81.19 339 GLY B C 1
ATOM 7690 O O . GLY B 1 339 ? 3.189 -55.531 -10.586 1 81.19 339 GLY B O 1
ATOM 7691 N N . TYR B 1 340 ? 2.127 -53.969 -9.375 1 83.88 340 TYR B N 1
ATOM 7692 C CA . TYR B 1 340 ? 0.909 -54.75 -9.344 1 83.88 340 TYR B CA 1
ATOM 7693 C C . TYR B 1 340 ? 0.223 -54.781 -10.703 1 83.88 340 TYR B C 1
ATOM 7695 O O . TYR B 1 340 ? -0.294 -55.812 -11.141 1 83.88 340 TYR B O 1
ATOM 7703 N N . GLY B 1 341 ? 0.111 -53.656 -11.344 1 82.94 341 GLY B N 1
ATOM 7704 C CA . GLY B 1 341 ? -0.461 -53.625 -12.68 1 82.94 341 GLY B CA 1
ATOM 7705 C C . GLY B 1 341 ? 0.3 -54.438 -13.688 1 82.94 341 GLY B C 1
ATOM 7706 O O . GLY B 1 341 ? -0.302 -55.094 -14.562 1 82.94 341 GLY B O 1
ATOM 7707 N N . GLY B 1 342 ? 1.604 -54.469 -13.578 1 81.31 342 GLY B N 1
ATOM 7708 C CA . GLY B 1 342 ? 2.426 -55.312 -14.445 1 81.31 342 GLY B CA 1
ATOM 7709 C C . GLY B 1 342 ? 2.141 -56.781 -14.297 1 81.31 342 GLY B C 1
ATOM 7710 O O . GLY B 1 342 ? 2.115 -57.531 -15.281 1 81.31 342 GLY B O 1
ATOM 7711 N N . THR B 1 343 ? 1.941 -57.219 -13.039 1 82.19 343 THR B N 1
ATOM 7712 C CA . THR B 1 343 ? 1.603 -58.625 -12.805 1 82.19 343 THR B CA 1
ATOM 7713 C C . THR B 1 343 ? 0.258 -58.969 -13.438 1 82.19 343 THR B C 1
ATOM 7715 O O . THR B 1 343 ? 0.076 -60.062 -13.969 1 82.19 343 THR B O 1
ATOM 7718 N N . LEU B 1 344 ? -0.625 -58.031 -13.461 1 85.31 344 LEU B N 1
ATOM 7719 C CA . LEU B 1 344 ? -1.925 -58.25 -14.086 1 85.31 344 LEU B CA 1
ATOM 7720 C C . LEU B 1 344 ? -1.798 -58.312 -15.602 1 85.31 344 LEU B C 1
ATOM 7722 O O . LEU B 1 344 ? -2.533 -59.062 -16.25 1 85.31 344 LEU B O 1
ATOM 7726 N N . VAL B 1 345 ? -0.915 -57.594 -16.156 1 83.38 345 VAL B N 1
ATOM 7727 C CA . VAL B 1 345 ? -0.655 -57.625 -17.594 1 83.38 345 VAL B CA 1
ATOM 7728 C C . VAL B 1 345 ? -0.061 -59 -17.969 1 83.38 345 VAL B C 1
ATOM 7730 O O . VAL B 1 345 ? -0.446 -59.594 -18.984 1 83.38 345 VAL B O 1
ATOM 7733 N N . SER B 1 346 ? 0.91 -59.469 -17.156 1 80.75 346 SER B N 1
ATOM 7734 C CA . SER B 1 346 ? 1.561 -60.75 -17.422 1 80.75 346 SER B CA 1
ATOM 7735 C C . SER B 1 346 ? 0.561 -61.906 -17.375 1 80.75 346 SER B C 1
ATOM 7737 O O . SER B 1 346 ? 0.719 -62.906 -18.078 1 80.75 346 SER B O 1
ATOM 7739 N N . HIS B 1 347 ? -0.458 -61.688 -16.469 1 83.12 347 HIS B N 1
ATOM 7740 C CA . HIS B 1 347 ? -1.477 -62.75 -16.375 1 83.12 347 HIS B CA 1
ATOM 7741 C C . HIS B 1 347 ? -2.551 -62.562 -17.438 1 83.12 347 HIS B C 1
ATOM 7743 O O . HIS B 1 347 ? -3.445 -63.406 -17.562 1 83.12 347 HIS B O 1
ATOM 7749 N N . GLY B 1 348 ? -2.549 -61.5 -18.219 1 81.12 348 GLY B N 1
ATOM 7750 C CA . GLY B 1 348 ? -3.463 -61.281 -19.328 1 81.12 348 GLY B CA 1
ATOM 7751 C C . GLY B 1 348 ? -4.773 -60.625 -18.906 1 81.12 348 GLY B C 1
ATOM 7752 O O . GLY B 1 348 ? -5.738 -60.625 -19.672 1 81.12 348 GLY B O 1
ATOM 7753 N N . THR B 1 349 ? -4.852 -60.219 -17.688 1 84.25 349 THR B N 1
ATOM 7754 C CA . THR B 1 349 ? -6.086 -59.625 -17.172 1 84.25 349 THR B CA 1
ATOM 7755 C C . THR B 1 349 ? -6.281 -58.219 -17.75 1 84.25 349 THR B C 1
ATOM 7757 O O . THR B 1 349 ? -7.41 -57.812 -18 1 84.25 349 THR B O 1
ATOM 7760 N N . ILE B 1 350 ? -5.223 -57.469 -17.906 1 85.94 350 ILE B N 1
ATOM 7761 C CA . ILE B 1 350 ? -5.273 -56.156 -18.516 1 85.94 350 ILE B CA 1
ATOM 7762 C C . ILE B 1 350 ? -4.195 -56.031 -19.594 1 85.94 350 ILE B C 1
ATOM 7764 O O . ILE B 1 350 ? -3.252 -56.844 -19.625 1 85.94 350 ILE B O 1
ATOM 7768 N N . SER B 1 351 ? -4.449 -55.125 -20.5 1 86.75 351 SER B N 1
ATOM 7769 C CA . SER B 1 351 ? -3.48 -54.938 -21.578 1 86.75 351 SER B CA 1
ATOM 7770 C C . SER B 1 351 ? -2.43 -53.906 -21.188 1 86.75 351 SER B C 1
ATOM 7772 O O . SER B 1 351 ? -2.562 -53.219 -20.156 1 86.75 351 SER B O 1
ATOM 7774 N N . VAL B 1 352 ? -1.355 -53.875 -22 1 82.88 352 VAL B N 1
ATOM 7775 C CA . VAL B 1 352 ? -0.31 -52.875 -21.797 1 82.88 352 VAL B CA 1
ATOM 7776 C C . VAL B 1 352 ? -0.889 -51.469 -21.984 1 82.88 352 VAL B C 1
ATOM 7778 O O . VAL B 1 352 ? -0.52 -50.531 -21.281 1 82.88 352 VAL B O 1
ATOM 7781 N N . GLY B 1 353 ? -1.774 -51.375 -22.859 1 83.62 353 GLY B N 1
ATOM 7782 C CA . GLY B 1 353 ? -2.451 -50.094 -23.062 1 83.62 353 GLY B CA 1
ATOM 7783 C C . GLY B 1 353 ? -3.305 -49.688 -21.891 1 83.62 353 GLY B C 1
ATOM 7784 O O . GLY B 1 353 ? -3.326 -48.5 -21.531 1 83.62 353 GLY B O 1
ATOM 7785 N N . ASP B 1 354 ? -3.957 -50.625 -21.297 1 87.81 354 ASP B N 1
ATOM 7786 C CA . ASP B 1 354 ? -4.766 -50.344 -20.109 1 87.81 354 ASP B CA 1
ATOM 7787 C C . ASP B 1 354 ? -3.896 -49.844 -18.969 1 87.81 354 ASP B C 1
ATOM 7789 O O . ASP B 1 354 ? -4.289 -48.938 -18.234 1 87.81 354 ASP B O 1
ATOM 7793 N N . LEU B 1 355 ? -2.789 -50.5 -18.859 1 85.44 355 LEU B N 1
ATOM 7794 C CA . LEU B 1 355 ? -1.867 -50.062 -17.797 1 85.44 355 LEU B CA 1
ATOM 7795 C C . LEU B 1 355 ? -1.379 -48.656 -18.047 1 85.44 355 LEU B C 1
ATOM 7797 O O . LEU B 1 355 ? -1.307 -47.844 -17.109 1 85.44 355 LEU B O 1
ATOM 7801 N N . THR B 1 356 ? -1.053 -48.312 -19.281 1 83.31 356 THR B N 1
ATOM 7802 C CA . THR B 1 356 ? -0.597 -46.969 -19.625 1 83.31 356 THR B CA 1
ATOM 7803 C C . THR B 1 356 ? -1.711 -45.938 -19.422 1 83.31 356 THR B C 1
ATOM 7805 O O . THR B 1 356 ? -1.463 -44.844 -18.922 1 83.31 356 THR B O 1
ATOM 7808 N N . SER B 1 357 ? -2.875 -46.312 -19.766 1 87.5 357 SER B N 1
ATOM 7809 C CA . SER B 1 357 ? -4.012 -45.438 -19.547 1 87.5 357 SER B CA 1
ATOM 7810 C C . SER B 1 357 ? -4.207 -45.156 -18.062 1 87.5 357 SER B C 1
ATOM 7812 O O . SER B 1 357 ? -4.48 -44 -17.656 1 87.5 357 SER B O 1
ATOM 7814 N N . LEU B 1 358 ? -4.129 -46.156 -17.25 1 87.69 358 LEU B N 1
ATOM 7815 C CA . LEU B 1 358 ? -4.312 -46 -15.812 1 87.69 358 LEU B CA 1
ATOM 7816 C C . LEU B 1 358 ? -3.238 -45.094 -15.219 1 87.69 358 LEU B C 1
ATOM 7818 O O . LEU B 1 358 ? -3.516 -44.344 -14.297 1 87.69 358 LEU B O 1
ATOM 7822 N N . LEU B 1 359 ? -2.061 -45.188 -15.758 1 83.62 359 LEU B N 1
ATOM 7823 C CA . LEU B 1 359 ? -0.977 -44.312 -15.305 1 83.62 359 LEU B CA 1
ATOM 7824 C C . LEU B 1 359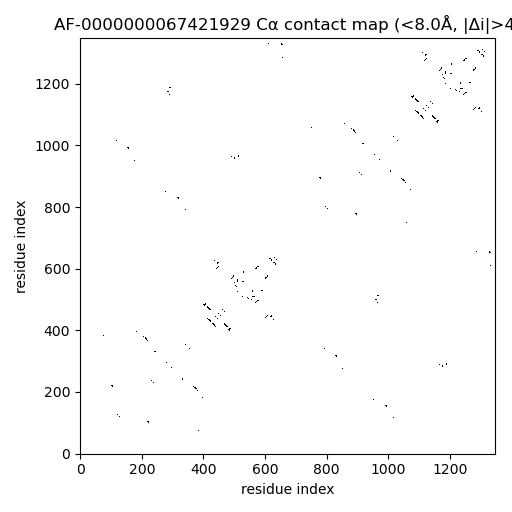 ? -1.283 -42.844 -15.609 1 83.62 359 LEU B C 1
ATOM 7826 O O . LEU B 1 359 ? -1.096 -42 -14.758 1 83.62 359 LEU B O 1
ATOM 7830 N N . LEU B 1 360 ? -1.752 -42.625 -16.75 1 85.88 360 LEU B N 1
ATOM 7831 C CA . LEU B 1 360 ? -2.043 -41.25 -17.156 1 85.88 360 LEU B CA 1
ATOM 7832 C C . LEU B 1 360 ? -3.248 -40.719 -16.391 1 85.88 360 LEU B C 1
ATOM 7834 O O . LEU B 1 360 ? -3.27 -39.531 -16.016 1 85.88 360 LEU B O 1
ATOM 7838 N N . TYR B 1 361 ? -4.242 -41.531 -16.156 1 87.62 361 TYR B N 1
ATOM 7839 C CA . TYR B 1 361 ? -5.41 -41.094 -15.398 1 87.62 361 TYR B CA 1
ATOM 7840 C C . TYR B 1 361 ? -5.035 -40.781 -13.961 1 87.62 361 TYR B C 1
ATOM 7842 O O . TYR B 1 361 ? -5.617 -39.875 -13.352 1 87.62 361 TYR B O 1
ATOM 7850 N N . THR B 1 362 ? -4.121 -41.5 -13.461 1 83.19 362 THR B N 1
ATOM 7851 C CA . THR B 1 362 ? -3.658 -41.188 -12.109 1 83.19 362 THR B CA 1
ATOM 7852 C C . THR B 1 362 ? -3.08 -39.781 -12.039 1 83.19 362 THR B C 1
ATOM 7854 O O . THR B 1 362 ? -3.299 -39.062 -11.062 1 83.19 362 THR B O 1
ATOM 7857 N N . VAL B 1 363 ? -2.352 -39.438 -13.055 1 78.75 363 VAL B N 1
ATOM 7858 C CA . VAL B 1 363 ? -1.788 -38.094 -13.109 1 78.75 363 VAL B CA 1
ATOM 7859 C C . VAL B 1 363 ? -2.912 -37.062 -13.211 1 78.75 363 VAL B C 1
ATOM 7861 O O . VAL B 1 363 ? -2.889 -36.031 -12.531 1 78.75 363 VAL B O 1
ATOM 7864 N N . TYR B 1 364 ? -3.859 -37.312 -14.023 1 83.94 364 TYR B N 1
ATOM 7865 C CA . TYR B 1 364 ? -4.984 -36.406 -14.203 1 83.94 364 TYR B CA 1
ATOM 7866 C C . TYR B 1 364 ? -5.77 -36.25 -12.906 1 83.94 364 TYR B C 1
ATOM 7868 O O . TYR B 1 364 ? -6.141 -35.125 -12.523 1 83.94 364 TYR B O 1
ATOM 7876 N N . VAL B 1 365 ? -6.043 -37.375 -12.258 1 82.5 365 VAL B N 1
ATOM 7877 C CA . VAL B 1 365 ? -6.793 -37.312 -11.008 1 82.5 365 VAL B CA 1
ATOM 7878 C C . VAL B 1 365 ? -5.992 -36.594 -9.945 1 82.5 365 VAL B C 1
ATOM 7880 O O . VAL B 1 365 ? -6.551 -35.781 -9.18 1 82.5 365 VAL B O 1
ATOM 7883 N N . GLY B 1 366 ? -4.746 -36.875 -9.93 1 77.38 366 GLY B N 1
ATOM 7884 C CA . GLY B 1 366 ? -3.895 -36.125 -9.008 1 77.38 366 GLY B CA 1
ATOM 7885 C C . GLY B 1 366 ? -3.906 -34.625 -9.258 1 77.38 366 GLY B C 1
ATOM 7886 O O . GLY B 1 366 ? -3.982 -33.844 -8.312 1 77.38 366 GLY B O 1
ATOM 7887 N N . SER B 1 367 ? -3.785 -34.219 -10.5 1 81.31 367 SER B N 1
ATOM 7888 C CA . SER B 1 367 ? -3.846 -32.781 -10.859 1 81.31 367 SER B CA 1
ATOM 7889 C C . SER B 1 367 ? -5.203 -32.188 -10.508 1 81.31 367 SER B C 1
ATOM 7891 O O . SER B 1 367 ? -5.285 -31.047 -10.07 1 81.31 367 SER B O 1
ATOM 7893 N N . GLY B 1 368 ? -6.23 -32.969 -10.727 1 82.25 368 GLY B N 1
ATOM 7894 C CA . GLY B 1 368 ? -7.562 -32.531 -10.336 1 82.25 368 GLY B CA 1
ATOM 7895 C C . GLY B 1 368 ? -7.695 -32.281 -8.852 1 82.25 368 GLY B C 1
ATOM 7896 O O . GLY B 1 368 ? -8.273 -31.266 -8.445 1 82.25 368 GLY B O 1
ATOM 7897 N N . LEU B 1 369 ? -7.082 -33.094 -8.109 1 75.81 369 LEU B N 1
ATOM 7898 C CA . LEU B 1 369 ? -7.141 -32.938 -6.664 1 75.81 369 LEU B CA 1
ATOM 7899 C C . LEU B 1 369 ? -6.359 -31.703 -6.215 1 75.81 369 LEU B C 1
ATOM 7901 O O . LEU B 1 369 ? -6.781 -31 -5.301 1 75.81 369 LEU B O 1
ATOM 7905 N N . GLN B 1 370 ? -5.242 -31.562 -6.855 1 75.19 370 GLN B N 1
ATOM 7906 C CA . GLN B 1 370 ? -4.453 -30.375 -6.555 1 75.19 370 GLN B CA 1
ATOM 7907 C C . GLN B 1 370 ? -5.227 -29.109 -6.898 1 75.19 370 GLN B C 1
ATOM 7909 O O . GLN B 1 370 ? -5.203 -28.141 -6.141 1 75.19 370 GLN B O 1
ATOM 7914 N N . MET B 1 371 ? -5.867 -29.094 -7.992 1 81.81 371 MET B N 1
ATOM 7915 C CA . MET B 1 371 ? -6.672 -27.953 -8.438 1 81.81 371 MET B CA 1
ATOM 7916 C C . MET B 1 371 ? -7.848 -27.719 -7.492 1 81.81 371 MET B C 1
ATOM 7918 O O . MET B 1 371 ? -8.25 -26.578 -7.266 1 81.81 371 MET B O 1
ATOM 7922 N N . LEU B 1 372 ? -8.344 -28.797 -6.957 1 80.25 372 LEU B N 1
ATOM 7923 C CA . LEU B 1 372 ? -9.477 -28.688 -6.043 1 80.25 372 LEU B CA 1
ATOM 7924 C C . LEU B 1 372 ? -9.055 -28.016 -4.738 1 80.25 372 LEU B C 1
ATOM 7926 O O . LEU B 1 372 ? -9.812 -27.219 -4.172 1 80.25 372 LEU B O 1
ATOM 7930 N N . THR B 1 373 ? -7.965 -28.344 -4.27 1 72.25 373 THR B N 1
ATOM 7931 C CA . THR B 1 373 ? -7.465 -27.719 -3.051 1 72.25 373 THR B CA 1
ATOM 7932 C C . THR B 1 373 ? -7.273 -26.219 -3.254 1 72.25 373 THR B C 1
ATOM 7934 O O . THR B 1 373 ? -7.66 -25.406 -2.4 1 72.25 373 THR B O 1
ATOM 7937 N N . SER B 1 374 ? -6.66 -25.875 -4.438 1 74.31 374 SER B N 1
ATOM 7938 C CA . SER B 1 374 ? -6.473 -24.469 -4.766 1 74.31 374 SER B CA 1
ATOM 7939 C C . SER B 1 374 ? -7.809 -23.75 -4.91 1 74.31 374 SER B C 1
ATOM 7941 O O . SER B 1 374 ? -7.949 -22.594 -4.496 1 74.31 374 SER B O 1
ATOM 7943 N N . PHE B 1 375 ? -8.75 -24.453 -5.469 1 80.38 375 PHE B N 1
ATOM 7944 C CA . PHE B 1 375 ? -10.094 -23.906 -5.672 1 80.38 375 PHE B CA 1
ATOM 7945 C C . PHE B 1 375 ? -10.75 -23.578 -4.336 1 80.38 375 PHE B C 1
ATOM 7947 O O . PHE B 1 375 ? -11.305 -22.5 -4.164 1 80.38 375 PHE B O 1
ATOM 7954 N N . PHE B 1 376 ? -10.617 -24.469 -3.459 1 75.62 376 PHE B N 1
ATOM 7955 C CA . PHE B 1 376 ? -11.242 -24.266 -2.156 1 75.62 376 PHE B CA 1
ATOM 7956 C C . PHE B 1 376 ? -10.617 -23.078 -1.436 1 75.62 376 PHE B C 1
ATOM 7958 O O . PHE B 1 376 ? -11.328 -22.266 -0.827 1 75.62 376 PHE B O 1
ATOM 7965 N N . SER B 1 377 ? -9.398 -22.906 -1.5 1 72.5 377 SER B N 1
ATOM 7966 C CA . SER B 1 377 ? -8.711 -21.781 -0.872 1 72.5 377 SER B CA 1
ATOM 7967 C C . SER B 1 377 ? -9.117 -20.453 -1.506 1 72.5 377 SER B C 1
ATOM 7969 O O . SER B 1 377 ? -9.336 -19.469 -0.803 1 72.5 377 SER B O 1
ATOM 7971 N N . SER B 1 378 ? -9.203 -20.531 -2.814 1 79.62 378 SER B N 1
ATOM 7972 C CA . SER B 1 378 ? -9.555 -19.312 -3.539 1 79.62 378 SER B CA 1
ATOM 7973 C C . SER B 1 378 ? -10.984 -18.875 -3.232 1 79.62 378 SER B C 1
ATOM 7975 O O . SER B 1 378 ? -11.258 -17.688 -3.096 1 79.62 378 SER B O 1
ATOM 7977 N N . ILE B 1 379 ? -11.852 -19.797 -3.119 1 80.75 379 ILE B N 1
ATOM 7978 C CA . ILE B 1 379 ? -13.25 -19.5 -2.824 1 80.75 379 ILE B CA 1
ATOM 7979 C C . ILE B 1 379 ? -13.367 -18.891 -1.429 1 80.75 379 ILE B C 1
ATOM 7981 O O . ILE B 1 379 ? -14.125 -17.938 -1.216 1 80.75 379 ILE B O 1
ATOM 7985 N N . MET B 1 380 ? -12.617 -19.422 -0.532 1 80 380 MET B N 1
ATOM 7986 C CA . MET B 1 380 ? -12.648 -18.891 0.828 1 80 380 MET B CA 1
ATOM 7987 C C . MET B 1 380 ? -12.117 -17.469 0.869 1 80 380 MET B C 1
ATOM 7989 O O . MET B 1 380 ? -12.672 -16.609 1.56 1 80 380 MET B O 1
ATOM 7993 N N . ARG B 1 381 ? -11.062 -17.312 0.133 1 79.38 381 ARG B N 1
ATOM 7994 C CA . ARG B 1 381 ? -10.539 -15.953 0.024 1 79.38 381 ARG B CA 1
ATOM 7995 C C . ARG B 1 381 ? -11.57 -15.023 -0.609 1 79.38 381 ARG B C 1
ATOM 7997 O O . ARG B 1 381 ? -11.703 -13.867 -0.203 1 79.38 381 ARG B O 1
ATOM 8004 N N . GLY B 1 382 ? -12.219 -15.492 -1.602 1 83.44 382 GLY B N 1
ATOM 8005 C CA . GLY B 1 382 ? -13.266 -14.727 -2.254 1 83.44 382 GLY B CA 1
ATOM 8006 C C . GLY B 1 382 ? -14.422 -14.383 -1.327 1 83.44 382 GLY B C 1
ATOM 8007 O O . GLY B 1 382 ? -14.914 -13.25 -1.332 1 83.44 382 GLY B O 1
ATOM 8008 N N . ILE B 1 383 ? -14.836 -15.336 -0.492 1 84.31 383 ILE B N 1
ATOM 8009 C CA . ILE B 1 383 ? -15.914 -15.109 0.468 1 84.31 383 ILE B CA 1
ATOM 8010 C C . ILE B 1 383 ? -15.477 -14.062 1.494 1 84.31 383 ILE B C 1
ATOM 8012 O O . ILE B 1 383 ? -16.25 -13.172 1.85 1 84.31 383 ILE B O 1
ATOM 8016 N N . GLY B 1 384 ? -14.305 -14.211 1.962 1 80.94 384 GLY B N 1
ATOM 8017 C CA . GLY B 1 384 ? -13.773 -13.219 2.881 1 80.94 384 GLY B CA 1
ATOM 8018 C C . GLY B 1 384 ? -13.766 -11.82 2.303 1 80.94 384 GLY B C 1
ATOM 8019 O O . GLY B 1 384 ? -14.242 -10.875 2.938 1 80.94 384 GLY B O 1
ATOM 8020 N N . ALA B 1 385 ? -13.195 -11.703 1.089 1 86.25 385 ALA B N 1
ATOM 8021 C CA . ALA B 1 385 ? -13.148 -10.414 0.412 1 86.25 385 ALA B CA 1
ATOM 8022 C C . ALA B 1 385 ? -14.555 -9.906 0.102 1 86.25 385 ALA B C 1
ATOM 8024 O O . ALA B 1 385 ? -14.82 -8.703 0.201 1 86.25 385 ALA B O 1
ATOM 8025 N N . GLY B 1 386 ? -15.383 -10.852 -0.263 1 87.75 386 GLY B N 1
ATOM 8026 C CA . GLY B 1 386 ? -16.75 -10.492 -0.564 1 87.75 386 GLY B CA 1
ATOM 8027 C C . GLY B 1 386 ? -17.5 -9.93 0.631 1 87.75 386 GLY B C 1
ATOM 8028 O O . GLY B 1 386 ? -18.266 -8.969 0.501 1 87.75 386 GLY B O 1
ATOM 8029 N N . THR B 1 387 ? -17.312 -10.5 1.776 1 86.94 387 THR B N 1
ATOM 8030 C CA . THR B 1 387 ? -17.969 -10.016 2.99 1 86.94 387 THR B CA 1
ATOM 8031 C C . THR B 1 387 ? -17.594 -8.562 3.262 1 86.94 387 THR B C 1
ATOM 8033 O O . THR B 1 387 ? -18.438 -7.762 3.656 1 86.94 387 THR B O 1
ATOM 8036 N N . ARG B 1 388 ? -16.328 -8.258 3.008 1 87.19 388 ARG B N 1
ATOM 8037 C CA . ARG B 1 388 ? -15.852 -6.891 3.217 1 87.19 388 ARG B CA 1
ATOM 8038 C C . ARG B 1 388 ? -16.484 -5.93 2.221 1 87.19 388 ARG B C 1
ATOM 8040 O O . ARG B 1 388 ? -16.906 -4.828 2.59 1 87.19 388 ARG B O 1
ATOM 8047 N N . VAL B 1 389 ? -16.578 -6.336 1.069 1 90.56 389 VAL B N 1
ATOM 8048 C CA . VAL B 1 389 ? -17.141 -5.5 0.018 1 90.56 389 VAL B CA 1
ATOM 8049 C C . VAL B 1 389 ? -18.641 -5.312 0.254 1 90.56 389 VAL B C 1
ATOM 8051 O O . VAL B 1 389 ? -19.156 -4.199 0.164 1 90.56 389 VAL B O 1
ATOM 8054 N N . PHE B 1 390 ? -19.359 -6.34 0.638 1 90.88 390 PHE B N 1
ATOM 8055 C CA . PHE B 1 390 ? -20.812 -6.285 0.805 1 90.88 390 PHE B CA 1
ATOM 8056 C C . PHE B 1 390 ? -21.172 -5.52 2.07 1 90.88 390 PHE B C 1
ATOM 8058 O O . PHE B 1 390 ? -22.281 -4.984 2.176 1 90.88 390 PHE B O 1
ATOM 8065 N N . GLU B 1 391 ? -20.281 -5.426 2.975 1 88.88 391 GLU B N 1
ATOM 8066 C CA . GLU B 1 391 ? -20.516 -4.598 4.152 1 88.88 391 GLU B CA 1
ATOM 8067 C C . GLU B 1 391 ? -20.719 -3.137 3.768 1 88.88 391 GLU B C 1
ATOM 8069 O O . GLU B 1 391 ? -21.547 -2.439 4.363 1 88.88 391 GLU B O 1
ATOM 8074 N N . VAL B 1 392 ? -19.984 -2.758 2.785 1 89.81 392 VAL B N 1
ATOM 8075 C CA . VAL B 1 392 ? -20.109 -1.376 2.33 1 89.81 392 VAL B CA 1
ATOM 8076 C C . VAL B 1 392 ? -21.375 -1.216 1.488 1 89.81 392 VAL B C 1
ATOM 8078 O O . VAL B 1 392 ? -22.125 -0.251 1.659 1 89.81 392 VAL B O 1
ATOM 8081 N N . ILE B 1 393 ? -21.609 -2.113 0.634 1 91.25 393 ILE B N 1
ATOM 8082 C CA . ILE B 1 393 ? -22.719 -2.041 -0.302 1 91.25 393 ILE B CA 1
ATOM 8083 C C . ILE B 1 393 ? -24.047 -2.146 0.459 1 91.25 393 ILE B C 1
ATOM 8085 O O . ILE B 1 393 ? -25 -1.44 0.147 1 91.25 393 ILE B O 1
ATOM 8089 N N . ASP B 1 394 ? -24.047 -2.936 1.508 1 89.88 394 ASP B N 1
ATOM 8090 C CA . ASP B 1 394 ? -25.297 -3.225 2.197 1 89.88 394 ASP B CA 1
ATOM 8091 C C . ASP B 1 394 ? -25.547 -2.229 3.328 1 89.88 394 ASP B C 1
ATOM 8093 O O . ASP B 1 394 ? -26.641 -2.178 3.889 1 89.88 394 ASP B O 1
ATOM 8097 N N . ARG B 1 395 ? -24.594 -1.446 3.562 1 88.62 395 ARG B N 1
ATOM 8098 C CA . ARG B 1 395 ? -24.766 -0.472 4.637 1 88.62 395 ARG B CA 1
ATOM 8099 C C . ARG B 1 395 ? -25.719 0.64 4.215 1 88.62 395 ARG B C 1
ATOM 8101 O O . ARG B 1 395 ? -25.516 1.282 3.182 1 88.62 395 ARG B O 1
ATOM 8108 N N . THR B 1 396 ? -26.734 0.733 4.926 1 89.88 396 THR B N 1
ATOM 8109 C CA . THR B 1 396 ? -27.672 1.822 4.66 1 89.88 396 THR B CA 1
ATOM 8110 C C . THR B 1 396 ? -27.203 3.107 5.34 1 89.88 396 THR B C 1
ATOM 8112 O O . THR B 1 396 ? -26.969 3.125 6.547 1 89.88 396 THR B O 1
ATOM 8115 N N . PRO B 1 397 ? -27.016 4.113 4.516 1 90.38 397 PRO B N 1
ATOM 8116 C CA . PRO B 1 397 ? -26.609 5.387 5.121 1 90.38 397 PRO B CA 1
ATOM 8117 C C . PRO B 1 397 ? -27.609 5.879 6.168 1 90.38 397 PRO B C 1
ATOM 8119 O O . PRO B 1 397 ? -28.828 5.703 6.004 1 90.38 397 PRO B O 1
ATOM 8122 N N . ALA B 1 398 ? -27.141 6.441 7.25 1 87.75 398 ALA B N 1
ATOM 8123 C CA . ALA B 1 398 ? -27.969 6.984 8.312 1 87.75 398 ALA B CA 1
ATOM 8124 C C . ALA B 1 398 ? -28.75 8.203 7.824 1 87.75 398 ALA B C 1
ATOM 8126 O O . ALA B 1 398 ? -29.859 8.461 8.297 1 87.75 398 ALA B O 1
ATOM 8127 N N . ILE B 1 399 ? -28.141 8.93 6.91 1 90.69 399 ILE B N 1
ATOM 8128 C CA . ILE B 1 399 ? -28.766 10.109 6.316 1 90.69 399 ILE B CA 1
ATOM 8129 C C . ILE B 1 399 ? -28.984 9.875 4.824 1 90.69 399 ILE B C 1
ATOM 8131 O O . ILE B 1 399 ? -28.047 9.977 4.031 1 90.69 399 ILE B O 1
ATOM 8135 N N . PRO B 1 400 ? -30.172 9.578 4.488 1 85.62 400 PRO B N 1
ATOM 8136 C CA . PRO B 1 400 ? -30.438 9.305 3.074 1 85.62 400 PRO B CA 1
ATOM 8137 C C . PRO B 1 400 ? -30.359 10.555 2.203 1 85.62 400 PRO B C 1
ATOM 8139 O O . PRO B 1 400 ? -30.75 11.641 2.635 1 85.62 400 PRO B O 1
ATOM 8142 N N . ASP B 1 401 ? -29.875 10.406 1.036 1 83.31 401 ASP B N 1
ATOM 8143 C CA . ASP B 1 401 ? -29.672 11.531 0.127 1 83.31 401 ASP B CA 1
ATOM 8144 C C . ASP B 1 401 ? -30.984 11.922 -0.552 1 83.31 401 ASP B C 1
ATOM 8146 O O . ASP B 1 401 ? -31.312 13.109 -0.667 1 83.31 401 ASP B O 1
ATOM 8150 N N . ASP B 1 402 ? -31.719 10.93 -0.987 1 81.25 402 ASP B N 1
ATOM 8151 C CA . ASP B 1 402 ? -32.812 11.219 -1.905 1 81.25 402 ASP B CA 1
ATOM 8152 C C . ASP B 1 402 ? -34.156 11.062 -1.213 1 81.25 402 ASP B C 1
ATOM 8154 O O . ASP B 1 402 ? -35.219 11.297 -1.823 1 81.25 402 ASP B O 1
ATOM 8158 N N . SER B 1 403 ? -34.062 10.852 0.106 1 85.25 403 SER B N 1
ATOM 8159 C CA . SER B 1 403 ? -35.344 10.68 0.789 1 85.25 403 SER B CA 1
ATOM 8160 C C . SER B 1 403 ? -35.812 11.969 1.472 1 85.25 403 SER B C 1
ATOM 8162 O O . SER B 1 403 ? -34.969 12.711 1.998 1 85.25 403 SER B O 1
ATOM 8164 N N . GLY B 1 404 ? -37.031 12.445 1.111 1 89.75 404 GLY B N 1
ATOM 8165 C CA . GLY B 1 404 ? -37.562 13.633 1.747 1 89.75 404 GLY B CA 1
ATOM 8166 C C . GLY B 1 404 ? -38.156 14.617 0.759 1 89.75 404 GLY B C 1
ATOM 8167 O O . GLY B 1 404 ? -38.344 14.297 -0.419 1 89.75 404 GLY B O 1
ATOM 8168 N N . LEU B 1 405 ? -38.375 15.789 1.339 1 93.12 405 LEU B N 1
ATOM 8169 C CA . LEU B 1 405 ? -39 16.844 0.541 1 93.12 405 LEU B CA 1
ATOM 8170 C C . LEU B 1 405 ? -37.906 17.672 -0.16 1 93.12 405 LEU B C 1
ATOM 8172 O O . LEU B 1 405 ? -36.812 17.859 0.368 1 93.12 405 LEU B O 1
ATOM 8176 N N . SER B 1 406 ? -38.25 18.109 -1.342 1 94.25 406 SER B N 1
ATOM 8177 C CA . SER B 1 406 ? -37.344 18.969 -2.08 1 94.25 406 SER B CA 1
ATOM 8178 C C . SER B 1 406 ? -37.469 20.422 -1.633 1 94.25 406 SER B C 1
ATOM 8180 O O . SER B 1 406 ? -38.562 20.922 -1.453 1 94.25 406 SER B O 1
ATOM 8182 N N . VAL B 1 407 ? -36.375 21.016 -1.411 1 94.5 407 VAL B N 1
ATOM 8183 C CA . VAL B 1 407 ? -36.344 22.422 -1.056 1 94.5 407 VAL B CA 1
ATOM 8184 C C . VAL B 1 407 ? -36.25 23.281 -2.32 1 94.5 407 VAL B C 1
ATOM 8186 O O . VAL B 1 407 ? -35.281 23.125 -3.096 1 94.5 407 VAL B O 1
ATOM 8189 N N . PRO B 1 408 ? -37.188 24.156 -2.508 1 92.75 408 PRO B N 1
ATOM 8190 C CA . PRO B 1 408 ? -37.062 25.047 -3.66 1 92.75 408 PRO B CA 1
ATOM 8191 C C . PRO B 1 408 ? -35.812 25.922 -3.582 1 92.75 408 PRO B C 1
ATOM 8193 O O . PRO B 1 408 ? -35.469 26.406 -2.502 1 92.75 408 PRO B O 1
ATOM 8196 N N . PRO B 1 409 ? -35.156 26.109 -4.66 1 89.75 409 PRO B N 1
ATOM 8197 C CA . PRO B 1 409 ? -33.906 26.859 -4.664 1 89.75 409 PRO B CA 1
ATOM 8198 C C . PRO B 1 409 ? -34.062 28.312 -4.215 1 89.75 409 PRO B C 1
ATOM 8200 O O . PRO B 1 409 ? -33.125 28.922 -3.73 1 89.75 409 PRO B O 1
ATOM 8203 N N . ASP B 1 410 ? -35.25 28.875 -4.297 1 88.25 410 ASP B N 1
ATOM 8204 C CA . ASP B 1 410 ? -35.469 30.281 -3.98 1 88.25 410 ASP B CA 1
ATOM 8205 C C . ASP B 1 410 ? -36.094 30.453 -2.605 1 88.25 410 ASP B C 1
ATOM 8207 O O . ASP B 1 410 ? -36.406 31.562 -2.195 1 88.25 410 ASP B O 1
ATOM 8211 N N . ARG B 1 411 ? -36.156 29.344 -1.869 1 92.38 411 ARG B N 1
ATOM 8212 C CA . ARG B 1 411 ? -36.75 29.422 -0.544 1 92.38 411 ARG B CA 1
ATOM 8213 C C . ARG B 1 411 ? -35.812 30.125 0.44 1 92.38 411 ARG B C 1
ATOM 8215 O O . ARG B 1 411 ? -34.625 29.844 0.489 1 92.38 411 ARG B O 1
ATOM 8222 N N . ARG B 1 412 ? -36.375 31.156 0.996 1 92.62 412 ARG B N 1
ATOM 8223 C CA . ARG B 1 412 ? -35.688 31.875 2.045 1 92.62 412 ARG B CA 1
ATOM 8224 C C . ARG B 1 412 ? -36.375 31.719 3.391 1 92.62 412 ARG B C 1
ATOM 8226 O O . ARG B 1 412 ? -37.594 31.609 3.449 1 92.62 412 ARG B O 1
ATOM 8233 N N . GLY B 1 413 ? -35.531 31.547 4.426 1 92.75 413 GLY B N 1
ATOM 8234 C CA . GLY B 1 413 ? -36.125 31.375 5.742 1 92.75 413 GLY B CA 1
ATOM 8235 C C . GLY B 1 413 ? -35.125 31.484 6.867 1 92.75 413 GLY B C 1
ATOM 8236 O O . GLY B 1 413 ? -33.906 31.531 6.625 1 92.75 413 GLY B O 1
ATOM 8237 N N . VAL B 1 414 ? -35.75 31.594 8.031 1 95.94 414 VAL B N 1
ATOM 8238 C CA . VAL B 1 414 ? -34.938 31.688 9.242 1 95.94 414 VAL B CA 1
ATOM 8239 C C . VAL B 1 414 ? -34.375 30.312 9.594 1 95.94 414 VAL B C 1
ATOM 8241 O O . VAL B 1 414 ? -35.062 29.297 9.469 1 95.94 414 VAL B O 1
ATOM 8244 N N . VAL B 1 415 ? -33.094 30.281 9.867 1 97.25 415 VAL B N 1
ATOM 8245 C CA . VAL B 1 415 ? -32.469 29.062 10.336 1 97.25 415 VAL B CA 1
ATOM 8246 C C . VAL B 1 415 ? -32.375 29.078 11.859 1 97.25 415 VAL B C 1
ATOM 8248 O O . VAL B 1 415 ? -31.906 30.047 12.445 1 97.25 415 VAL B O 1
ATOM 8251 N N . ARG B 1 416 ? -32.812 27.984 12.531 1 97.5 416 ARG B N 1
ATOM 8252 C CA . ARG B 1 416 ? -32.812 27.938 13.992 1 97.5 416 ARG B CA 1
ATOM 8253 C C . ARG B 1 416 ? -32.188 26.625 14.492 1 97.5 416 ARG B C 1
ATOM 8255 O O . ARG B 1 416 ? -32.562 25.547 14.023 1 97.5 416 ARG B O 1
ATOM 8262 N N . PHE B 1 417 ? -31.203 26.781 15.281 1 97.69 417 PHE B N 1
ATOM 8263 C CA . PHE B 1 417 ? -30.734 25.672 16.109 1 97.69 417 PHE B CA 1
ATOM 8264 C C . PHE B 1 417 ? -31.453 25.656 17.453 1 97.69 417 PHE B C 1
ATOM 8266 O O . PHE B 1 417 ? -31.344 26.609 18.234 1 97.69 417 PHE B O 1
ATOM 8273 N N . GLU B 1 418 ? -32.156 24.562 17.719 1 97.25 418 GLU B N 1
ATOM 8274 C CA . GLU B 1 418 ? -33 24.516 18.906 1 97.25 418 GLU B CA 1
ATOM 8275 C C . GLU B 1 418 ? -32.562 23.406 19.859 1 97.25 418 GLU B C 1
ATOM 8277 O O . GLU B 1 418 ? -32.812 22.234 19.609 1 97.25 418 GLU B O 1
ATOM 8282 N N . GLY B 1 419 ? -31.969 23.797 20.969 1 96.19 419 GLY B N 1
ATOM 8283 C CA . GLY B 1 419 ? -31.609 22.844 22 1 96.19 419 GLY B CA 1
ATOM 8284 C C . GLY B 1 419 ? -30.734 21.703 21.5 1 96.19 419 GLY B C 1
ATOM 8285 O O . GLY B 1 419 ? -31.031 20.531 21.75 1 96.19 419 GLY B O 1
ATOM 8286 N N . ILE B 1 420 ? -29.766 22.078 20.844 1 96.75 420 ILE B N 1
ATOM 8287 C CA . ILE B 1 420 ? -28.953 21.094 20.141 1 96.75 420 ILE B CA 1
ATOM 8288 C C . ILE B 1 420 ? -27.969 20.453 21.125 1 96.75 420 ILE B C 1
ATOM 8290 O O . ILE B 1 420 ? -27.219 21.156 21.812 1 96.75 420 ILE B O 1
ATOM 8294 N N . TYR B 1 421 ? -27.984 19.141 21.266 1 96.44 421 TYR B N 1
ATOM 8295 C CA . TYR B 1 421 ? -26.953 18.297 21.875 1 96.44 421 TYR B CA 1
ATOM 8296 C C . TYR B 1 421 ? -26.266 17.438 20.828 1 96.44 421 TYR B C 1
ATOM 8298 O O . TYR B 1 421 ? -26.938 16.703 20.094 1 96.44 421 TYR B O 1
ATOM 8306 N N . PHE B 1 422 ? -24.984 17.531 20.781 1 95.12 422 PHE B N 1
ATOM 8307 C CA . PHE B 1 422 ? -24.312 16.844 19.688 1 95.12 422 PHE B CA 1
ATOM 8308 C C . PHE B 1 422 ? -23.062 16.125 20.188 1 95.12 422 PHE B C 1
ATOM 8310 O O . PHE B 1 422 ? -22.312 16.672 21 1 95.12 422 PHE B O 1
ATOM 8317 N N . GLU B 1 423 ? -22.938 14.961 19.766 1 92.62 423 GLU B N 1
ATOM 8318 C CA . GLU B 1 423 ? -21.734 14.141 19.922 1 92.62 423 GLU B CA 1
ATOM 8319 C C . GLU B 1 423 ? -21.406 13.406 18.625 1 92.62 423 GLU B C 1
ATOM 8321 O O . GLU B 1 423 ? -22.312 12.953 17.922 1 92.62 423 GLU B O 1
ATOM 8326 N N . TYR B 1 424 ? -20.188 13.469 18.281 1 88.44 424 TYR B N 1
ATOM 8327 C CA . TYR B 1 424 ? -19.812 12.695 17.109 1 88.44 424 TYR B CA 1
ATOM 8328 C C . TYR B 1 424 ? -20.047 11.211 17.328 1 88.44 424 TYR B C 1
ATOM 8330 O O . TYR B 1 424 ? -19.797 10.688 18.422 1 88.44 424 TYR B O 1
ATOM 8338 N N . PRO B 1 425 ? -20.531 10.516 16.328 1 85.94 425 PRO B N 1
ATOM 8339 C CA . PRO B 1 425 ? -20.75 9.078 16.469 1 85.94 425 PRO B CA 1
ATOM 8340 C C . PRO B 1 425 ? -19.469 8.32 16.812 1 85.94 425 PRO B C 1
ATOM 8342 O O . PRO B 1 425 ? -19.531 7.289 17.484 1 85.94 425 PRO B O 1
ATOM 8345 N N . SER B 1 426 ? -18.391 8.805 16.359 1 77.88 426 SER B N 1
ATOM 8346 C CA . SER B 1 426 ? -17.109 8.148 16.609 1 77.88 426 SER B CA 1
ATOM 8347 C C . SER B 1 426 ? -16.609 8.422 18.031 1 77.88 426 SER B C 1
ATOM 8349 O O . SER B 1 426 ? -15.766 7.695 18.547 1 77.88 426 SER B O 1
ATOM 8351 N N . ARG B 1 427 ? -17.047 9.461 18.609 1 78.81 427 ARG B N 1
ATOM 8352 C CA . ARG B 1 427 ? -16.641 9.844 19.969 1 78.81 427 ARG B CA 1
ATOM 8353 C C . ARG B 1 427 ? -17.844 9.945 20.891 1 78.81 427 ARG B C 1
ATOM 8355 O O . ARG B 1 427 ? -18.125 11.016 21.438 1 78.81 427 ARG B O 1
ATOM 8362 N N . LYS B 1 428 ? -18.391 8.805 21.156 1 81.44 428 LYS B N 1
ATOM 8363 C CA . LYS B 1 428 ? -19.594 8.789 22 1 81.44 428 LYS B CA 1
ATOM 8364 C C . LYS B 1 428 ? -19.25 9.164 23.438 1 81.44 428 LYS B C 1
ATOM 8366 O O . LYS B 1 428 ? -18.219 8.742 23.969 1 81.44 428 LYS B O 1
ATOM 8371 N N . GLY B 1 429 ? -19.953 10.039 24 1 78.88 429 GLY B N 1
ATOM 8372 C CA . GLY B 1 429 ? -19.719 10.461 25.375 1 78.88 429 GLY B CA 1
ATOM 8373 C C . GLY B 1 429 ? -19.125 11.852 25.484 1 78.88 429 GLY B C 1
ATOM 8374 O O . GLY B 1 429 ? -19.172 12.477 26.531 1 78.88 429 GLY B O 1
ATOM 8375 N N . VAL B 1 430 ? -18.531 12.281 24.422 1 82 430 VAL B N 1
ATOM 8376 C CA . VAL B 1 430 ? -17.969 13.625 24.422 1 82 430 VAL B CA 1
ATOM 8377 C C . VAL B 1 430 ? -18.969 14.609 23.828 1 82 430 VAL B C 1
ATOM 8379 O O . VAL B 1 430 ? -19.125 14.695 22.594 1 82 430 VAL B O 1
ATOM 8382 N N . GLU B 1 431 ? -19.594 15.281 24.75 1 88.25 431 GLU B N 1
ATOM 8383 C CA . GLU B 1 431 ? -20.562 16.266 24.281 1 88.25 431 GLU B CA 1
ATOM 8384 C C . GLU B 1 431 ? -19.875 17.516 23.75 1 88.25 431 GLU B C 1
ATOM 8386 O O . GLU B 1 431 ? -19.281 18.281 24.516 1 88.25 431 GLU B O 1
ATOM 8391 N N . ILE B 1 432 ? -19.969 17.734 22.469 1 89.88 432 ILE B N 1
ATOM 8392 C CA . ILE B 1 432 ? -19.344 18.875 21.812 1 89.88 432 ILE B CA 1
ATOM 8393 C C . ILE B 1 432 ? -20.234 20.109 21.969 1 89.88 432 ILE B C 1
ATOM 8395 O O . ILE B 1 432 ? -19.75 21.203 22.266 1 89.88 432 ILE B O 1
ATOM 8399 N N . LEU B 1 433 ? -21.547 19.906 21.719 1 94.44 433 LEU B N 1
ATOM 8400 C CA . LEU B 1 433 ? -22.531 20.969 21.922 1 94.44 433 LEU B CA 1
ATOM 8401 C C . LEU B 1 433 ? -23.547 20.562 22.984 1 94.44 433 LEU B C 1
ATOM 8403 O O . LEU B 1 433 ? -23.953 19.406 23.047 1 94.44 433 LEU B O 1
ATOM 8407 N N . LYS B 1 434 ? -23.859 21.531 23.875 1 94.94 434 LYS B N 1
ATOM 8408 C CA . LYS B 1 434 ? -24.766 21.328 24.984 1 94.94 434 LYS B CA 1
ATOM 8409 C C . LYS B 1 434 ? -25.859 22.391 25.016 1 94.94 434 LYS B C 1
ATOM 8411 O O . LYS B 1 434 ? -25.609 23.516 25.438 1 94.94 434 LYS B O 1
ATOM 8416 N N . ASP B 1 435 ? -27 21.984 24.719 1 94.44 435 ASP B N 1
ATOM 8417 C CA . ASP B 1 435 ? -28.141 22.891 24.703 1 94.44 435 ASP B CA 1
ATOM 8418 C C . ASP B 1 435 ? -27.828 24.156 23.891 1 94.44 435 ASP B C 1
ATOM 8420 O O . ASP B 1 435 ? -27.984 25.266 24.406 1 94.44 435 ASP B O 1
ATOM 8424 N N . PHE B 1 436 ? -27.297 23.953 22.75 1 95.94 436 PHE B N 1
ATOM 8425 C CA . PHE B 1 436 ? -26.906 25.031 21.859 1 95.94 436 PHE B CA 1
ATOM 8426 C C . PHE B 1 436 ? -28.125 25.625 21.156 1 95.94 436 PHE B C 1
ATOM 8428 O O . PHE B 1 436 ? -28.922 24.891 20.562 1 95.94 436 PHE B O 1
ATOM 8435 N N . ASN B 1 437 ? -28.297 26.922 21.297 1 96.81 437 ASN B N 1
ATOM 8436 C CA . ASN B 1 437 ? -29.391 27.656 20.672 1 96.81 437 ASN B CA 1
ATOM 8437 C C . ASN B 1 437 ? -28.891 28.828 19.859 1 96.81 437 ASN B C 1
ATOM 8439 O O . ASN B 1 437 ? -28.109 29.656 20.344 1 96.81 437 ASN B O 1
ATOM 8443 N N . LEU B 1 438 ? -29.281 28.891 18.594 1 96.69 438 LEU B N 1
ATOM 8444 C CA . LEU B 1 438 ? -28.875 29.984 17.719 1 96.69 438 LEU B CA 1
ATOM 8445 C C . LEU B 1 438 ? -29.953 30.234 16.656 1 96.69 438 LEU B C 1
ATOM 8447 O O . LEU B 1 438 ? -30.453 29.297 16.047 1 96.69 438 LEU B O 1
ATOM 8451 N N . GLU B 1 439 ? -30.328 31.422 16.516 1 96.69 439 GLU B N 1
ATOM 8452 C CA . GLU B 1 439 ? -31.266 31.828 15.477 1 96.69 439 GLU B CA 1
ATOM 8453 C C . GLU B 1 439 ? -30.609 32.781 14.477 1 96.69 439 GLU B C 1
ATOM 8455 O O . GLU B 1 439 ? -29.984 33.75 14.867 1 96.69 439 GLU B O 1
ATOM 8460 N N . MET B 1 440 ? -30.719 32.469 13.219 1 95.81 440 MET B N 1
ATOM 8461 C CA . MET B 1 440 ? -30.172 33.312 12.141 1 95.81 440 MET B CA 1
ATOM 8462 C C . MET B 1 440 ? -31.297 33.875 11.273 1 95.81 440 MET B C 1
ATOM 8464 O O . MET B 1 440 ? -32.031 33.094 10.633 1 95.81 440 MET B O 1
ATOM 8468 N N . ALA B 1 441 ? -31.391 35.156 11.25 1 94.31 441 ALA B N 1
ATOM 8469 C CA . ALA B 1 441 ? -32.406 35.812 10.43 1 94.31 441 ALA B CA 1
ATOM 8470 C C . ALA B 1 441 ? -32 35.781 8.953 1 94.31 441 ALA B C 1
ATOM 8472 O O . ALA B 1 441 ? -30.844 35.531 8.617 1 94.31 441 ALA B O 1
ATOM 8473 N N . VAL B 1 442 ? -33.031 35.969 8.102 1 93.94 442 VAL B N 1
ATOM 8474 C CA . VAL B 1 442 ? -32.781 35.969 6.66 1 93.94 442 VAL B CA 1
ATOM 8475 C C . VAL B 1 442 ? -31.828 37.094 6.285 1 93.94 442 VAL B C 1
ATOM 8477 O O . VAL B 1 442 ? -32.031 38.25 6.652 1 93.94 442 VAL B O 1
ATOM 8480 N N . GLY B 1 443 ? -30.672 36.688 5.652 1 90.88 443 GLY B N 1
ATOM 8481 C CA . GLY B 1 443 ? -29.703 37.656 5.164 1 90.88 443 GLY B CA 1
ATOM 8482 C C . GLY B 1 443 ? -28.734 38.125 6.234 1 90.88 443 GLY B C 1
ATOM 8483 O O . GLY B 1 443 ? -27.859 38.969 5.969 1 90.88 443 GLY B O 1
ATOM 8484 N N . GLU B 1 444 ? -28.875 37.562 7.453 1 92.5 444 GLU B N 1
ATOM 8485 C CA . GLU B 1 444 ? -28.016 37.969 8.562 1 92.5 444 GLU B CA 1
ATOM 8486 C C . GLU B 1 444 ? -26.641 37.312 8.461 1 92.5 444 GLU B C 1
ATOM 8488 O O . GLU B 1 444 ? -26.531 36.156 7.992 1 92.5 444 GLU B O 1
ATOM 8493 N N . SER B 1 445 ? -25.641 38.062 8.836 1 92.69 445 SER B N 1
ATOM 8494 C CA . SER B 1 445 ? -24.297 37.5 8.922 1 92.69 445 SER B CA 1
ATOM 8495 C C . SER B 1 445 ? -23.859 37.312 10.375 1 92.69 445 SER B C 1
ATOM 8497 O O . SER B 1 445 ? -23.812 38.281 11.141 1 92.69 445 SER B O 1
ATOM 8499 N N . ILE B 1 446 ? -23.562 36.031 10.734 1 93.5 446 ILE B N 1
ATOM 8500 C CA . ILE B 1 446 ? -23.172 35.719 12.102 1 93.5 446 ILE B CA 1
ATOM 8501 C C . ILE B 1 446 ? -21.766 35.125 12.125 1 93.5 446 ILE B C 1
ATOM 8503 O O . ILE B 1 446 ? -21.438 34.281 11.305 1 93.5 446 ILE B O 1
ATOM 8507 N N . ALA B 1 447 ? -20.953 35.594 13.008 1 92.12 447 ALA B N 1
ATOM 8508 C CA . ALA B 1 447 ? -19.625 35.062 13.227 1 92.12 447 ALA B CA 1
ATOM 8509 C C . ALA B 1 447 ? -19.562 34.25 14.539 1 92.12 447 ALA B C 1
ATOM 8511 O O . ALA B 1 447 ? -20.016 34.75 15.578 1 92.12 447 ALA B O 1
ATOM 8512 N N . ILE B 1 448 ? -19.078 33.094 14.445 1 92 448 ILE B N 1
ATOM 8513 C CA . ILE B 1 448 ? -18.906 32.281 15.633 1 92 448 ILE B CA 1
ATOM 8514 C C . ILE B 1 448 ? -17.438 32.281 16.062 1 92 448 ILE B C 1
ATOM 8516 O O . ILE B 1 448 ? -16.547 31.969 15.266 1 92 448 ILE B O 1
ATOM 8520 N N . VAL B 1 449 ? -17.25 32.656 17.344 1 86.62 449 VAL B N 1
ATOM 8521 C CA . VAL B 1 449 ? -15.898 32.75 17.875 1 86.62 449 VAL B CA 1
ATOM 8522 C C . VAL B 1 449 ? -15.789 31.859 19.125 1 86.62 449 VAL B C 1
ATOM 8524 O O . VAL B 1 449 ? -16.766 31.672 19.844 1 86.62 449 VAL B O 1
ATOM 8527 N N . GLY B 1 450 ? -14.727 31.266 19.281 1 80.38 450 GLY B N 1
ATOM 8528 C CA . GLY B 1 450 ? -14.484 30.391 20.406 1 80.38 450 GLY B CA 1
ATOM 8529 C C . GLY B 1 450 ? -13.125 29.703 20.359 1 80.38 450 GLY B C 1
ATOM 8530 O O . GLY B 1 450 ? -12.352 29.922 19.438 1 80.38 450 GLY B O 1
ATOM 8531 N N . GLU B 1 451 ? -12.922 28.938 21.359 1 72.25 451 GLU B N 1
ATOM 8532 C CA . GLU B 1 451 ? -11.648 28.234 21.453 1 72.25 451 GLU B CA 1
ATOM 8533 C C . GLU B 1 451 ? -11.562 27.109 20.422 1 72.25 451 GLU B C 1
ATOM 8535 O O . GLU B 1 451 ? -12.578 26.641 19.922 1 72.25 451 GLU B O 1
ATOM 8540 N N . SER B 1 452 ? -10.344 26.812 20.031 1 68.94 452 SER B N 1
ATOM 8541 C CA . SER B 1 452 ? -10.156 25.688 19.125 1 68.94 452 SER B CA 1
ATOM 8542 C C . SER B 1 452 ? -10.703 24.391 19.719 1 68.94 452 SER B C 1
ATOM 8544 O O . SER B 1 452 ? -10.508 24.109 20.906 1 68.94 452 SER B O 1
ATOM 8546 N N . GLY B 1 453 ? -11.461 23.719 18.953 1 71.19 453 GLY B N 1
ATOM 8547 C CA . GLY B 1 453 ? -12.055 22.469 19.438 1 71.19 453 GLY B CA 1
ATOM 8548 C C . GLY B 1 453 ? -13.352 22.688 20.188 1 71.19 453 GLY B C 1
ATOM 8549 O O . GLY B 1 453 ? -13.906 21.734 20.75 1 71.19 453 GLY B O 1
ATOM 8550 N N . GLY B 1 454 ? -13.742 23.906 20.172 1 75.06 454 GLY B N 1
ATOM 8551 C CA . GLY B 1 454 ? -14.93 24.219 20.953 1 75.06 454 GLY B CA 1
ATOM 8552 C C . GLY B 1 454 ? -16.219 23.812 20.266 1 75.06 454 GLY B C 1
ATOM 8553 O O . GLY B 1 454 ? -17.297 23.906 20.844 1 75.06 454 GLY B O 1
ATOM 8554 N N . GLY B 1 455 ? -16.141 23.359 19.031 1 85.06 455 GLY B N 1
ATOM 8555 C CA . GLY B 1 455 ? -17.328 22.875 18.359 1 85.06 455 GLY B CA 1
ATOM 8556 C C . GLY B 1 455 ? -17.781 23.781 17.219 1 85.06 455 GLY B C 1
ATOM 8557 O O . GLY B 1 455 ? -18.844 23.562 16.641 1 85.06 455 GLY B O 1
ATOM 8558 N N . LYS B 1 456 ? -17.109 24.781 16.906 1 88.12 456 LYS B N 1
ATOM 8559 C CA . LYS B 1 456 ? -17.484 25.75 15.875 1 88.12 456 LYS B CA 1
ATOM 8560 C C . LYS B 1 456 ? -17.75 25.062 14.539 1 88.12 456 LYS B C 1
ATOM 8562 O O . LYS B 1 456 ? -18.781 25.281 13.914 1 88.12 456 LYS B O 1
ATOM 8567 N N . SER B 1 457 ? -16.797 24.141 14.164 1 87.25 457 SER B N 1
ATOM 8568 C CA . SER B 1 457 ? -16.938 23.422 12.898 1 87.25 457 SER B CA 1
ATOM 8569 C C . SER B 1 457 ? -18.094 22.438 12.945 1 87.25 457 SER B C 1
ATOM 8571 O O . SER B 1 457 ? -18.688 22.109 11.914 1 87.25 457 SER B O 1
ATOM 8573 N N . SER B 1 458 ? -18.422 21.984 14.125 1 92.25 458 SER B N 1
ATOM 8574 C CA . SER B 1 458 ? -19.531 21.047 14.297 1 92.25 458 SER B CA 1
ATOM 8575 C C . SER B 1 458 ? -20.875 21.703 13.969 1 92.25 458 SER B C 1
ATOM 8577 O O . SER B 1 458 ? -21.781 21.031 13.477 1 92.25 458 SER B O 1
ATOM 8579 N N . ILE B 1 459 ? -20.922 23 14.242 1 94.38 459 ILE B N 1
ATOM 8580 C CA . ILE B 1 459 ? -22.156 23.734 13.938 1 94.38 459 ILE B CA 1
ATOM 8581 C C . ILE B 1 459 ? -22.391 23.734 12.43 1 94.38 459 ILE B C 1
ATOM 8583 O O . ILE B 1 459 ? -23.516 23.484 11.977 1 94.38 459 ILE B O 1
ATOM 8587 N N . GLN B 1 460 ? -21.375 23.938 11.68 1 93.62 460 GLN B N 1
ATOM 8588 C CA . GLN B 1 460 ? -21.5 23.922 10.227 1 93.62 460 GLN B CA 1
ATOM 8589 C C . GLN B 1 460 ? -21.797 22.516 9.719 1 93.62 460 GLN B C 1
ATOM 8591 O O . GLN B 1 460 ? -22.531 22.344 8.742 1 93.62 460 GLN B O 1
ATOM 8596 N N . SER B 1 461 ? -21.234 21.516 10.336 1 94.31 461 SER B N 1
ATOM 8597 C CA . SER B 1 461 ? -21.5 20.125 9.961 1 94.31 461 SER B CA 1
ATOM 8598 C C . SER B 1 461 ? -22.969 19.766 10.156 1 94.31 461 SER B C 1
ATOM 8600 O O . SER B 1 461 ? -23.547 19.016 9.367 1 94.31 461 SER B O 1
ATOM 8602 N N . LEU B 1 462 ? -23.5 20.328 11.234 1 95.62 462 LEU B N 1
ATOM 8603 C CA . LEU B 1 462 ? -24.922 20.094 11.508 1 95.62 462 LEU B CA 1
ATOM 8604 C C . LEU B 1 462 ? -25.797 20.844 10.516 1 95.62 462 LEU B C 1
ATOM 8606 O O . LEU B 1 462 ? -26.828 20.344 10.086 1 95.62 462 LEU B O 1
ATOM 8610 N N . LEU B 1 463 ? -25.312 22.062 10.172 1 96 463 LEU B N 1
ATOM 8611 C CA . LEU B 1 463 ? -26.047 22.859 9.203 1 96 463 LEU B CA 1
ATOM 8612 C C . LEU B 1 463 ? -26.141 22.141 7.859 1 96 463 LEU B C 1
ATOM 8614 O O . LEU B 1 463 ? -27.203 22.125 7.234 1 96 463 LEU B O 1
ATOM 8618 N N . LEU B 1 464 ? -25.062 21.453 7.461 1 95.44 464 LEU B N 1
ATOM 8619 C CA . LEU B 1 464 ? -25.016 20.75 6.191 1 95.44 464 LEU B CA 1
ATOM 8620 C C . LEU B 1 464 ? -25.594 19.344 6.332 1 95.44 464 LEU B C 1
ATOM 8622 O O . LEU B 1 464 ? -25.656 18.578 5.359 1 95.44 464 LEU B O 1
ATOM 8626 N N . ARG B 1 465 ? -25.938 18.984 7.504 1 95.5 465 ARG B N 1
ATOM 8627 C CA . ARG B 1 465 ? -26.531 17.703 7.859 1 95.5 465 ARG B CA 1
ATOM 8628 C C . ARG B 1 465 ? -25.594 16.562 7.508 1 95.5 465 ARG B C 1
ATOM 8630 O O . ARG B 1 465 ? -26.016 15.562 6.91 1 95.5 465 ARG B O 1
ATOM 8637 N N . TYR B 1 466 ? -24.359 16.844 7.727 1 94.19 466 TYR B N 1
ATOM 8638 C CA . TYR B 1 466 ? -23.453 15.695 7.73 1 94.19 466 TYR B CA 1
ATOM 8639 C C . TYR B 1 466 ? -23.766 14.758 8.883 1 94.19 466 TYR B C 1
ATOM 8641 O O . TYR B 1 466 ? -23.484 13.555 8.812 1 94.19 466 TYR B O 1
ATOM 8649 N N . TYR B 1 467 ? -24.266 15.414 9.961 1 94.19 467 TYR B N 1
ATOM 8650 C CA . TYR B 1 467 ? -24.688 14.734 11.18 1 94.19 467 TYR B CA 1
ATOM 8651 C C . TYR B 1 467 ? -26.062 15.211 11.617 1 94.19 467 TYR B C 1
ATOM 8653 O O . TYR B 1 467 ? -26.484 16.328 11.289 1 94.19 467 TYR B O 1
ATOM 8661 N N . ASP B 1 468 ? -26.672 14.312 12.328 1 94.69 468 ASP B N 1
ATOM 8662 C CA . ASP B 1 468 ? -27.891 14.695 13.039 1 94.69 468 ASP B CA 1
ATOM 8663 C C . ASP B 1 468 ? -27.625 14.828 14.539 1 94.69 468 ASP B C 1
ATOM 8665 O O . ASP B 1 468 ? -26.844 14.062 15.109 1 94.69 468 ASP B O 1
ATOM 8669 N N . PRO B 1 469 ? -28.188 15.852 15.109 1 95.5 469 PRO B N 1
ATOM 8670 C CA . PRO B 1 469 ? -27.984 16.016 16.547 1 95.5 469 PRO B CA 1
ATOM 8671 C C . PRO B 1 469 ? -28.609 14.891 17.375 1 95.5 469 PRO B C 1
ATOM 8673 O O . PRO B 1 469 ? -29.547 14.227 16.906 1 95.5 469 PRO B O 1
ATOM 8676 N N . VAL B 1 470 ? -28.094 14.703 18.531 1 94.88 470 VAL B N 1
ATOM 8677 C CA . VAL B 1 470 ? -28.609 13.688 19.438 1 94.88 470 VAL B CA 1
ATOM 8678 C C . VAL B 1 470 ? -29.953 14.148 20.016 1 94.88 470 VAL B C 1
ATOM 8680 O O . VAL B 1 470 ? -30.906 13.367 20.078 1 94.88 470 VAL B O 1
ATOM 8683 N N . LYS B 1 471 ? -29.953 15.336 20.531 1 95.88 471 LYS B N 1
ATOM 8684 C CA . LYS B 1 471 ? -31.172 16 20.984 1 95.88 471 LYS B CA 1
ATOM 8685 C C . LYS B 1 471 ? -31.328 17.375 20.312 1 95.88 471 LYS B C 1
ATOM 8687 O O . LYS B 1 471 ? -30.344 17.984 19.906 1 95.88 471 LYS B O 1
ATOM 8692 N N . GLY B 1 472 ? -32.562 17.734 20.094 1 96.81 472 GLY B N 1
ATOM 8693 C CA . GLY B 1 472 ? -32.844 19.016 19.469 1 96.81 472 GLY B CA 1
ATOM 8694 C C . GLY B 1 472 ? -33.031 18.906 17.969 1 96.81 472 GLY B C 1
ATOM 8695 O O . GLY B 1 472 ? -33.188 17.812 17.438 1 96.81 472 GLY B O 1
ATOM 8696 N N . LYS B 1 473 ? -33.188 20.031 17.328 1 97 473 LYS B N 1
ATOM 8697 C CA . LYS B 1 473 ? -33.406 20 15.883 1 97 473 LYS B CA 1
ATOM 8698 C C . LYS B 1 473 ? -32.938 21.312 15.242 1 97 473 LYS B C 1
ATOM 8700 O O . LYS B 1 473 ? -32.875 22.344 15.906 1 97 473 LYS B O 1
ATOM 8705 N N . VAL B 1 474 ? -32.531 21.281 14.055 1 97.38 474 VAL B N 1
ATOM 8706 C CA . VAL B 1 474 ? -32.25 22.438 13.203 1 97.38 474 VAL B CA 1
ATOM 8707 C C . VAL B 1 474 ? -33.438 22.672 12.258 1 97.38 474 VAL B C 1
ATOM 8709 O O . VAL B 1 474 ? -33.906 21.75 11.578 1 97.38 474 VAL B O 1
ATOM 8712 N N . THR B 1 475 ? -33.938 23.875 12.281 1 97.62 475 THR B N 1
ATOM 8713 C CA . THR B 1 475 ? -35.094 24.156 11.453 1 97.62 475 THR B CA 1
ATOM 8714 C C . THR B 1 475 ? -34.781 25.25 10.43 1 97.62 475 THR B C 1
ATOM 8716 O O . THR B 1 475 ? -33.906 26.094 10.664 1 97.62 475 THR B O 1
ATOM 8719 N N . PHE B 1 476 ? -35.406 25.188 9.289 1 96.81 476 PHE B N 1
ATOM 8720 C CA . PHE B 1 476 ? -35.375 26.172 8.219 1 96.81 476 PHE B CA 1
ATOM 8721 C C . PHE B 1 476 ? -36.781 26.641 7.871 1 96.81 476 PHE B C 1
ATOM 8723 O O . PHE B 1 476 ? -37.594 25.859 7.379 1 96.81 476 PHE B O 1
ATOM 8730 N N . ASP B 1 477 ? -37 27.844 8.156 1 94.62 477 ASP B N 1
ATOM 8731 C CA . ASP B 1 477 ? -38.344 28.391 7.969 1 94.62 477 ASP B CA 1
ATOM 8732 C C . ASP B 1 477 ? -39.375 27.594 8.75 1 94.62 477 ASP B C 1
ATOM 8734 O O . ASP B 1 477 ? -40.406 27.219 8.203 1 94.62 477 ASP B O 1
ATOM 8738 N N . GLY B 1 478 ? -38.969 27.156 9.891 1 93.56 478 GLY B N 1
ATOM 8739 C CA . GLY B 1 478 ? -39.875 26.469 10.797 1 93.56 478 GLY B CA 1
ATOM 8740 C C . GLY B 1 478 ? -39.938 24.969 10.57 1 93.56 478 GLY B C 1
ATOM 8741 O O . GLY B 1 478 ? -40.531 24.234 11.367 1 93.56 478 GLY B O 1
ATOM 8742 N N . GLN B 1 479 ? -39.375 24.5 9.578 1 96 479 GLN B N 1
ATOM 8743 C CA . GLN B 1 479 ? -39.406 23.078 9.258 1 96 479 GLN B CA 1
ATOM 8744 C C . GLN B 1 479 ? -38.094 22.406 9.602 1 96 479 GLN B C 1
ATOM 8746 O O . GLN B 1 479 ? -37.031 22.969 9.344 1 96 479 GLN B O 1
ATOM 8751 N N . ASP B 1 480 ? -38.25 21.188 10.078 1 96.5 480 ASP B N 1
ATOM 8752 C CA . ASP B 1 480 ? -37.031 20.422 10.414 1 96.5 480 ASP B CA 1
ATOM 8753 C C . ASP B 1 480 ? -36.281 20.031 9.156 1 96.5 480 ASP B C 1
ATOM 8755 O O . ASP B 1 480 ? -36.844 19.547 8.188 1 96.5 480 ASP B O 1
ATOM 8759 N N . ILE B 1 481 ? -35 20.25 9.188 1 95.81 481 ILE B N 1
ATOM 8760 C CA . ILE B 1 481 ? -34.188 20 7.996 1 95.81 481 ILE B CA 1
ATOM 8761 C C . ILE B 1 481 ? -34.125 18.5 7.715 1 95.81 481 ILE B C 1
ATOM 8763 O O . ILE B 1 481 ? -33.75 18.094 6.613 1 95.81 481 ILE B O 1
ATOM 8767 N N . ARG B 1 482 ? -34.5 17.562 8.68 1 95.25 482 ARG B N 1
ATOM 8768 C CA . ARG B 1 482 ? -34.531 16.109 8.508 1 95.25 482 ARG B CA 1
ATOM 8769 C C . ARG B 1 482 ? -35.688 15.688 7.598 1 95.25 482 ARG B C 1
ATOM 8771 O O . ARG B 1 482 ? -35.688 14.57 7.086 1 95.25 482 ARG B O 1
ATOM 8778 N N . GLU B 1 483 ? -36.469 16.656 7.355 1 94.94 483 GLU B N 1
ATOM 8779 C CA . GLU B 1 483 ? -37.594 16.359 6.48 1 94.94 483 GLU B CA 1
ATOM 8780 C C . GLU B 1 483 ? -37.25 16.594 5.016 1 94.94 483 GLU B C 1
ATOM 8782 O O . GLU B 1 483 ? -37.906 16.094 4.117 1 94.94 483 GLU B O 1
ATOM 8787 N N . PHE B 1 484 ? -36.219 17.359 4.777 1 94.94 484 PHE B N 1
ATOM 8788 C CA . PHE B 1 484 ? -35.781 17.641 3.418 1 94.94 484 PHE B CA 1
ATOM 8789 C C . PHE B 1 484 ? -34.844 16.531 2.932 1 94.94 484 PHE B C 1
ATOM 8791 O O . PHE B 1 484 ? -34.219 15.852 3.738 1 94.94 484 PHE B O 1
ATOM 8798 N N . SER B 1 485 ? -34.875 16.391 1.624 1 94.19 485 SER B N 1
ATOM 8799 C CA . SER B 1 485 ? -33.781 15.578 1.066 1 94.19 485 SER B CA 1
ATOM 8800 C C . SER B 1 485 ? -32.438 16.25 1.232 1 94.19 485 SER B C 1
ATOM 8802 O O . SER B 1 485 ? -32.312 17.469 1.06 1 94.19 485 SER B O 1
ATOM 8804 N N . ALA B 1 486 ? -31.469 15.477 1.589 1 94.19 486 ALA B N 1
ATOM 8805 C CA . ALA B 1 486 ? -30.156 16.047 1.834 1 94.19 486 ALA B CA 1
ATOM 8806 C C . ALA B 1 486 ? -29.609 16.75 0.589 1 94.19 486 ALA B C 1
ATOM 8808 O O . ALA B 1 486 ? -28.969 17.797 0.687 1 94.19 486 ALA B O 1
ATOM 8809 N N . THR B 1 487 ? -29.938 16.219 -0.568 1 93.19 487 THR B N 1
ATOM 8810 C CA . THR B 1 487 ? -29.469 16.781 -1.829 1 93.19 487 THR B CA 1
ATOM 8811 C C . THR B 1 487 ? -30.078 18.156 -2.07 1 93.19 487 THR B C 1
ATOM 8813 O O . THR B 1 487 ? -29.375 19.094 -2.451 1 93.19 487 THR B O 1
ATOM 8816 N N . SER B 1 488 ? -31.344 18.25 -1.799 1 93.88 488 SER B N 1
ATOM 8817 C CA . SER B 1 488 ? -32.031 19.516 -2.02 1 93.88 488 SER B CA 1
ATOM 8818 C C . SER B 1 488 ? -31.609 20.562 -0.972 1 93.88 488 SER B C 1
ATOM 8820 O O . SER B 1 488 ? -31.484 21.734 -1.278 1 93.88 488 SER B O 1
ATOM 8822 N N . TRP B 1 489 ? -31.469 20.078 0.224 1 95.44 489 TRP B N 1
ATOM 8823 C CA . TRP B 1 489 ? -31.047 20.969 1.308 1 95.44 489 TRP B CA 1
ATOM 8824 C C . TRP B 1 489 ? -29.656 21.531 1.042 1 95.44 489 TRP B C 1
ATOM 8826 O O . TRP B 1 489 ? -29.453 22.734 1.153 1 95.44 489 TRP B O 1
ATOM 8836 N N . ARG B 1 490 ? -28.781 20.719 0.585 1 95.19 490 ARG B N 1
ATOM 8837 C CA . ARG B 1 490 ? -27.391 21.125 0.351 1 95.19 490 ARG B CA 1
ATOM 8838 C C . ARG B 1 490 ? -27.281 21.938 -0.929 1 95.19 490 ARG B C 1
ATOM 8840 O O . ARG B 1 490 ? -26.297 22.672 -1.12 1 95.19 490 ARG B O 1
ATOM 8847 N N . SER B 1 491 ? -28.266 21.844 -1.77 1 93.25 491 SER B N 1
ATOM 8848 C CA . SER B 1 491 ? -28.25 22.594 -3.023 1 93.25 491 SER B CA 1
ATOM 8849 C C . SER B 1 491 ? -28.391 24.094 -2.775 1 93.25 491 SER B C 1
ATOM 8851 O O . SER B 1 491 ? -27.938 24.906 -3.59 1 93.25 491 SER B O 1
ATOM 8853 N N . ILE B 1 492 ? -28.906 24.5 -1.624 1 94.06 492 ILE B N 1
ATOM 8854 C CA . ILE B 1 492 ? -29.141 25.906 -1.373 1 94.06 492 ILE B CA 1
ATOM 8855 C C . ILE B 1 492 ? -28.062 26.453 -0.428 1 94.06 492 ILE B C 1
ATOM 8857 O O . ILE B 1 492 ? -28.109 27.625 -0.032 1 94.06 492 ILE B O 1
ATOM 8861 N N . ILE B 1 493 ? -27.156 25.578 -0.069 1 94.81 493 ILE B N 1
ATOM 8862 C CA . ILE B 1 493 ? -26.109 25.984 0.86 1 94.81 493 ILE B CA 1
ATOM 8863 C C . ILE B 1 493 ? -24.766 26 0.139 1 94.81 493 ILE B C 1
ATOM 8865 O O . ILE B 1 493 ? -24.391 25.031 -0.528 1 94.81 493 ILE B O 1
ATOM 8869 N N . GLY B 1 494 ? -24.062 27.094 0.182 1 93.19 494 GLY B N 1
ATOM 8870 C CA . GLY B 1 494 ? -22.672 27.188 -0.224 1 93.19 494 GLY B CA 1
ATOM 8871 C C . GLY B 1 494 ? -21.703 27 0.93 1 93.19 494 GLY B C 1
ATOM 8872 O O . GLY B 1 494 ? -21.969 27.484 2.039 1 93.19 494 GLY B O 1
ATOM 8873 N N . VAL B 1 495 ? -20.641 26.25 0.65 1 92.94 495 VAL B N 1
ATOM 8874 C CA . VAL B 1 495 ? -19.719 25.984 1.747 1 92.94 495 VAL B CA 1
ATOM 8875 C C . VAL B 1 495 ? -18.281 26.281 1.3 1 92.94 495 VAL B C 1
ATOM 8877 O O . VAL B 1 495 ? -17.906 25.969 0.171 1 92.94 495 VAL B O 1
ATOM 8880 N N . VAL B 1 496 ? -17.562 26.969 2.164 1 90.69 496 VAL B N 1
ATOM 8881 C CA . VAL B 1 496 ? -16.125 27.156 2.025 1 90.69 496 VAL B CA 1
ATOM 8882 C C . VAL B 1 496 ? -15.406 26.547 3.227 1 90.69 496 VAL B C 1
ATOM 8884 O O . VAL B 1 496 ? -15.328 27.172 4.289 1 90.69 496 VAL B O 1
ATOM 8887 N N . PRO B 1 497 ? -14.852 25.391 2.994 1 88.94 497 PRO B N 1
ATOM 8888 C CA . PRO B 1 497 ? -14.203 24.703 4.113 1 88.94 497 PRO B CA 1
ATOM 8889 C C . PRO B 1 497 ? -12.859 25.328 4.488 1 88.94 497 PRO B C 1
ATOM 8891 O O . PRO B 1 497 ? -12.352 26.188 3.768 1 88.94 497 PRO B O 1
ATOM 8894 N N . GLN B 1 498 ? -12.406 24.859 5.645 1 78.69 498 GLN B N 1
ATOM 8895 C CA . GLN B 1 498 ? -11.125 25.328 6.156 1 78.69 498 GLN B CA 1
ATOM 8896 C C . GLN B 1 498 ? -9.984 24.953 5.215 1 78.69 498 GLN B C 1
ATOM 8898 O O . GLN B 1 498 ? -9.109 25.766 4.93 1 78.69 498 GLN B O 1
ATOM 8903 N N . ASP B 1 499 ? -10.094 23.672 4.691 1 81.94 499 ASP B N 1
ATOM 8904 C CA . ASP B 1 499 ? -9.117 23.172 3.74 1 81.94 499 ASP B CA 1
ATOM 8905 C C . ASP B 1 499 ? -9.781 22.719 2.443 1 81.94 499 ASP B C 1
ATOM 8907 O O . ASP B 1 499 ? -10.062 21.531 2.26 1 81.94 499 ASP B O 1
ATOM 8911 N N . PRO B 1 500 ? -9.867 23.734 1.531 1 88.12 500 PRO B N 1
ATOM 8912 C CA . PRO B 1 500 ? -10.562 23.375 0.292 1 88.12 500 PRO B CA 1
ATOM 8913 C C . PRO B 1 500 ? -9.797 22.359 -0.543 1 88.12 500 PRO B C 1
ATOM 8915 O O . PRO B 1 500 ? -8.57 22.438 -0.632 1 88.12 500 PRO B O 1
ATOM 8918 N N . VAL B 1 501 ? -10.516 21.453 -1.114 1 88.56 501 VAL B N 1
ATOM 8919 C CA . VAL B 1 501 ? -9.914 20.422 -1.941 1 88.56 501 VAL B CA 1
ATOM 8920 C C . VAL B 1 501 ? -10.148 20.734 -3.418 1 88.56 501 VAL B C 1
ATOM 8922 O O . VAL B 1 501 ? -11.234 21.188 -3.795 1 88.56 501 VAL B O 1
ATOM 8925 N N . LEU B 1 502 ? -9.094 20.641 -4.172 1 89.81 502 LEU B N 1
ATOM 8926 C CA . LEU B 1 502 ? -9.195 20.766 -5.621 1 89.81 502 LEU B CA 1
ATOM 8927 C C . LEU B 1 502 ? -9.195 19.391 -6.285 1 89.81 502 LEU B C 1
ATOM 8929 O O . LEU B 1 502 ? -8.484 18.484 -5.84 1 89.81 502 LEU B O 1
ATOM 8933 N N . PHE B 1 503 ? -10 19.266 -7.266 1 90.06 503 PHE B N 1
ATOM 8934 C CA . PHE B 1 503 ? -10.102 18.016 -7.996 1 90.06 503 PHE B CA 1
ATOM 8935 C C . PHE B 1 503 ? -9.281 18.062 -9.281 1 90.06 503 PHE B C 1
ATOM 8937 O O . PHE B 1 503 ? -9.055 19.141 -9.836 1 90.06 503 PHE B O 1
ATOM 8944 N N . THR B 1 504 ? -8.836 16.922 -9.695 1 89.62 504 THR B N 1
ATOM 8945 C CA . THR B 1 504 ? -8.125 16.844 -10.969 1 89.62 504 THR B CA 1
ATOM 8946 C C . THR B 1 504 ? -9.023 17.281 -12.117 1 89.62 504 THR B C 1
ATOM 8948 O O . THR B 1 504 ? -10.148 16.797 -12.258 1 89.62 504 THR B O 1
ATOM 8951 N N . GLY B 1 505 ? -8.57 18.25 -12.836 1 90.06 505 GLY B N 1
ATOM 8952 C CA . GLY B 1 505 ? -9.32 18.844 -13.938 1 90.06 505 GLY B CA 1
ATOM 8953 C C . GLY B 1 505 ? -8.883 20.266 -14.25 1 90.06 505 GLY B C 1
ATOM 8954 O O . GLY B 1 505 ? -7.738 20.641 -14.008 1 90.06 505 GLY B O 1
ATOM 8955 N N . THR B 1 506 ? -9.828 21.016 -14.805 1 93.5 506 THR B N 1
ATOM 8956 C CA . THR B 1 506 ? -9.531 22.406 -15.133 1 93.5 506 THR B CA 1
ATOM 8957 C C . THR B 1 506 ? -10.055 23.344 -14.047 1 93.5 506 THR B C 1
ATOM 8959 O O . THR B 1 506 ? -10.828 22.938 -13.18 1 93.5 506 THR B O 1
ATOM 8962 N N . ILE B 1 507 ? -9.586 24.547 -14.07 1 94.62 507 ILE B N 1
ATOM 8963 C CA . ILE B 1 507 ? -10.086 25.562 -13.148 1 94.62 507 ILE B CA 1
ATOM 8964 C C . ILE B 1 507 ? -11.594 25.719 -13.328 1 94.62 507 ILE B C 1
ATOM 8966 O O . ILE B 1 507 ? -12.336 25.828 -12.352 1 94.62 507 ILE B O 1
ATOM 8970 N N . ALA B 1 508 ? -11.977 25.625 -14.586 1 95.19 508 ALA B N 1
ATOM 8971 C CA . ALA B 1 508 ? -13.398 25.766 -14.891 1 95.19 508 ALA B CA 1
ATOM 8972 C C . ALA B 1 508 ? -14.211 24.641 -14.266 1 95.19 508 ALA B C 1
ATOM 8974 O O . ALA B 1 508 ? -15.266 24.875 -13.672 1 95.19 508 ALA B O 1
ATOM 8975 N N . THR B 1 509 ? -13.742 23.422 -14.375 1 93.69 509 THR B N 1
ATOM 8976 C CA . THR B 1 509 ? -14.469 22.281 -13.852 1 93.69 509 THR B CA 1
ATOM 8977 C C . THR B 1 509 ? -14.484 22.297 -12.328 1 93.69 509 THR B C 1
ATOM 8979 O O . THR B 1 509 ? -15.422 21.812 -11.703 1 93.69 509 THR B O 1
ATOM 8982 N N . ASN B 1 510 ? -13.438 22.859 -11.742 1 94.38 510 ASN B N 1
ATOM 8983 C CA . ASN B 1 510 ? -13.375 22.969 -10.289 1 94.38 510 ASN B CA 1
ATOM 8984 C C . ASN B 1 510 ? -14.359 24 -9.758 1 94.38 510 ASN B C 1
ATOM 8986 O O . ASN B 1 510 ? -14.969 23.812 -8.703 1 94.38 510 ASN B O 1
ATOM 8990 N N . ILE B 1 511 ? -14.492 25.078 -10.531 1 95.12 511 ILE B N 1
ATOM 8991 C CA . ILE B 1 511 ? -15.445 26.109 -10.141 1 95.12 511 ILE B CA 1
ATOM 8992 C C . ILE B 1 511 ? -16.875 25.594 -10.352 1 95.12 511 ILE B C 1
ATOM 8994 O O . ILE B 1 511 ? -17.75 25.828 -9.516 1 95.12 511 ILE B O 1
ATOM 8998 N N . ALA B 1 512 ? -17.031 24.875 -11.422 1 94.75 512 ALA B N 1
ATOM 8999 C CA . ALA B 1 512 ? -18.359 24.375 -11.766 1 94.75 512 ALA B CA 1
ATOM 9000 C C . ALA B 1 512 ? -18.609 23.016 -11.109 1 94.75 512 ALA B C 1
ATOM 9002 O O . ALA B 1 512 ? -19.516 22.281 -11.531 1 94.75 512 ALA B O 1
ATOM 9003 N N . PHE B 1 513 ? -17.875 22.719 -10.141 1 91.94 513 PHE B N 1
ATOM 9004 C CA . PHE B 1 513 ? -17.969 21.406 -9.5 1 91.94 513 PHE B CA 1
ATOM 9005 C C . PHE B 1 513 ? -19.375 21.188 -8.93 1 91.94 513 PHE B C 1
ATOM 9007 O O . PHE B 1 513 ? -19.859 22 -8.133 1 91.94 513 PHE B O 1
ATOM 9014 N N . GLY B 1 514 ? -20.094 20.156 -9.352 1 88.19 514 GLY B N 1
ATOM 9015 C CA . GLY B 1 514 ? -21.438 19.844 -8.891 1 88.19 514 GLY B CA 1
ATOM 9016 C C . GLY B 1 514 ? -22.516 20.516 -9.719 1 88.19 514 GLY B C 1
ATOM 9017 O O . GLY B 1 514 ? -23.703 20.312 -9.469 1 88.19 514 GLY B O 1
ATOM 9018 N N . ASN B 1 515 ? -22.062 21.359 -10.586 1 91.44 515 ASN B N 1
ATOM 9019 C CA . ASN B 1 515 ? -22.984 22.047 -11.492 1 91.44 515 ASN B CA 1
ATOM 9020 C C . ASN B 1 515 ? -22.594 21.812 -12.953 1 91.44 515 ASN B C 1
ATOM 9022 O O . ASN B 1 515 ? -22.062 22.703 -13.602 1 91.44 515 ASN B O 1
ATOM 9026 N N . PRO B 1 516 ? -23.062 20.75 -13.461 1 87.25 516 PRO B N 1
ATOM 9027 C CA . PRO B 1 516 ? -22.656 20.406 -14.828 1 87.25 516 PRO B CA 1
ATOM 9028 C C . PRO B 1 516 ? -23.234 21.359 -15.867 1 87.25 516 PRO B C 1
ATOM 9030 O O . PRO B 1 516 ? -22.688 21.484 -16.969 1 87.25 516 PRO B O 1
ATOM 9033 N N . ASP B 1 517 ? -24.203 22.125 -15.531 1 89.19 517 ASP B N 1
ATOM 9034 C CA . ASP B 1 517 ? -24.891 22.969 -16.484 1 89.19 517 ASP B CA 1
ATOM 9035 C C . ASP B 1 517 ? -24.391 24.406 -16.422 1 89.19 517 ASP B C 1
ATOM 9037 O O . ASP B 1 517 ? -24.906 25.281 -17.125 1 89.19 517 ASP B O 1
ATOM 9041 N N . ALA B 1 518 ? -23.438 24.609 -15.586 1 93.38 518 ALA B N 1
ATOM 9042 C CA . ALA B 1 518 ? -22.938 25.969 -15.453 1 93.38 518 ALA B CA 1
ATOM 9043 C C . ALA B 1 518 ? -22.312 26.438 -16.766 1 93.38 518 ALA B C 1
ATOM 9045 O O . ALA B 1 518 ? -21.547 25.703 -17.391 1 93.38 518 ALA B O 1
ATOM 9046 N N . THR B 1 519 ? -22.641 27.609 -17.172 1 94.81 519 THR B N 1
ATOM 9047 C CA . THR B 1 519 ? -22.094 28.203 -18.391 1 94.81 519 THR B CA 1
ATOM 9048 C C . THR B 1 519 ? -20.766 28.875 -18.109 1 94.81 519 THR B C 1
ATOM 9050 O O . THR B 1 519 ? -20.453 29.203 -16.969 1 94.81 519 THR B O 1
ATOM 9053 N N . ARG B 1 520 ? -20.062 29.125 -19.156 1 94.88 520 ARG B N 1
ATOM 9054 C CA . ARG B 1 520 ? -18.766 29.766 -19.047 1 94.88 520 ARG B CA 1
ATOM 9055 C C . ARG B 1 520 ? -18.891 31.172 -18.484 1 94.88 520 ARG B C 1
ATOM 9057 O O . ARG B 1 520 ? -18.062 31.609 -17.688 1 94.88 520 ARG B O 1
ATOM 9064 N N . GLU B 1 521 ? -19.922 31.797 -18.812 1 94.56 521 GLU B N 1
ATOM 9065 C CA . GLU B 1 521 ? -20.156 33.156 -18.328 1 94.56 521 GLU B CA 1
ATOM 9066 C C . GLU B 1 521 ? -20.406 33.156 -16.828 1 94.56 521 GLU B C 1
ATOM 9068 O O . GLU B 1 521 ? -19.922 34.031 -16.109 1 94.56 521 GLU B O 1
ATOM 9073 N N . GLN B 1 522 ? -21.125 32.219 -16.391 1 94.56 522 GLN B N 1
ATOM 9074 C CA . GLN B 1 522 ? -21.406 32.094 -14.969 1 94.56 522 GLN B CA 1
ATOM 9075 C C . GLN B 1 522 ? -20.141 31.797 -14.172 1 94.56 522 GLN B C 1
ATOM 9077 O O . GLN B 1 522 ? -19.953 32.344 -13.078 1 94.56 522 GLN B O 1
ATOM 9082 N N . ILE B 1 523 ? -19.328 30.953 -14.742 1 96.19 523 ILE B N 1
ATOM 9083 C CA . ILE B 1 523 ? -18.078 30.578 -14.102 1 96.19 523 ILE B CA 1
ATOM 9084 C C . ILE B 1 523 ? -17.156 31.781 -13.984 1 96.19 523 ILE B C 1
ATOM 9086 O O . ILE B 1 523 ? -16.562 32.031 -12.93 1 96.19 523 ILE B O 1
ATOM 9090 N N . GLU B 1 524 ? -17.094 32.562 -15.023 1 95.38 524 GLU B N 1
ATOM 9091 C CA . GLU B 1 524 ? -16.234 33.75 -15.031 1 95.38 524 GLU B CA 1
ATOM 9092 C C . GLU B 1 524 ? -16.75 34.812 -14.07 1 95.38 524 GLU B C 1
ATOM 9094 O O . GLU B 1 524 ? -15.969 35.469 -13.414 1 95.38 524 GLU B O 1
ATOM 9099 N N . SER B 1 525 ? -18.031 34.906 -13.977 1 92.94 525 SER B N 1
ATOM 9100 C CA . SER B 1 525 ? -18.641 35.875 -13.055 1 92.94 525 SER B CA 1
ATOM 9101 C C . SER B 1 525 ? -18.344 35.5 -11.602 1 92.94 525 SER B C 1
ATOM 9103 O O . SER B 1 525 ? -17.984 36.344 -10.797 1 92.94 525 SER B O 1
ATOM 9105 N N . ALA B 1 526 ? -18.547 34.219 -11.305 1 92.88 526 ALA B N 1
ATOM 9106 C CA . ALA B 1 526 ? -18.25 33.781 -9.953 1 92.88 526 ALA B CA 1
ATOM 9107 C C . ALA B 1 526 ? -16.781 33.969 -9.602 1 92.88 526 ALA B C 1
ATOM 9109 O O . ALA B 1 526 ? -16.453 34.344 -8.469 1 92.88 526 ALA B O 1
ATOM 9110 N N . ALA B 1 527 ? -15.938 33.781 -10.586 1 94.31 527 ALA B N 1
ATOM 9111 C CA . ALA B 1 527 ? -14.5 33.969 -10.375 1 94.31 527 ALA B CA 1
ATOM 9112 C C . ALA B 1 527 ? -14.188 35.438 -10.109 1 94.31 527 ALA B C 1
ATOM 9114 O O . ALA B 1 527 ? -13.328 35.75 -9.281 1 94.31 527 ALA B O 1
ATOM 9115 N N . ARG B 1 528 ? -14.844 36.312 -10.781 1 90.56 528 ARG B N 1
ATOM 9116 C CA . ARG B 1 528 ? -14.648 37.75 -10.578 1 90.56 528 ARG B CA 1
ATOM 9117 C C . ARG B 1 528 ? -15.117 38.188 -9.195 1 90.56 528 ARG B C 1
ATOM 9119 O O . ARG B 1 528 ? -14.445 38.969 -8.523 1 90.56 528 ARG B O 1
ATOM 9126 N N . GLU B 1 529 ? -16.188 37.625 -8.805 1 87.5 529 GLU B N 1
ATOM 9127 C CA . GLU B 1 529 ? -16.734 37.938 -7.492 1 87.5 529 GLU B CA 1
ATOM 9128 C C . GLU B 1 529 ? -15.82 37.469 -6.375 1 87.5 529 GLU B C 1
ATOM 9130 O O . GLU B 1 529 ? -15.734 38.094 -5.32 1 87.5 529 GLU B O 1
ATOM 9135 N N . ALA B 1 530 ? -15.188 36.375 -6.629 1 89.94 530 ALA B N 1
ATOM 9136 C CA . ALA B 1 530 ? -14.312 35.781 -5.621 1 89.94 530 ALA B CA 1
ATOM 9137 C C . ALA B 1 530 ? -12.898 36.344 -5.73 1 89.94 530 ALA B C 1
ATOM 9139 O O . ALA B 1 530 ? -11.984 35.875 -5.047 1 89.94 530 ALA B O 1
ATOM 9140 N N . ASN B 1 531 ? -12.656 37.281 -6.629 1 87.62 531 ASN B N 1
ATOM 9141 C CA . ASN B 1 531 ? -11.359 37.938 -6.832 1 87.62 531 ASN B CA 1
ATOM 9142 C C . ASN B 1 531 ? -10.312 36.938 -7.336 1 87.62 531 ASN B C 1
ATOM 9144 O O . ASN B 1 531 ? -9.18 36.938 -6.848 1 87.62 531 ASN B O 1
ATOM 9148 N N . CYS B 1 532 ? -10.773 36.062 -8.211 1 90.25 532 CYS B N 1
ATOM 9149 C CA . CYS B 1 532 ? -9.836 35.125 -8.812 1 90.25 532 CYS B CA 1
ATOM 9150 C C . CYS B 1 532 ? -9.219 35.719 -10.078 1 90.25 532 CYS B C 1
ATOM 9152 O O . CYS B 1 532 ? -9.133 35.031 -11.102 1 90.25 532 CYS B O 1
ATOM 9154 N N . GLU B 1 533 ? -8.75 36.844 -10.039 1 85.88 533 GLU B N 1
ATOM 9155 C CA . GLU B 1 533 ? -8.203 37.531 -11.203 1 85.88 533 GLU B CA 1
ATOM 9156 C C . GLU B 1 533 ? -6.953 36.812 -11.719 1 85.88 533 GLU B C 1
ATOM 9158 O O . GLU B 1 533 ? -6.609 36.938 -12.898 1 85.88 533 GLU B O 1
ATOM 9163 N N . PHE B 1 534 ? -6.359 36.062 -10.891 1 85.44 534 PHE B N 1
ATOM 9164 C CA . PHE B 1 534 ? -5.137 35.344 -11.266 1 85.44 534 PHE B CA 1
ATOM 9165 C C . PHE B 1 534 ? -5.398 34.375 -12.391 1 85.44 534 PHE B C 1
ATOM 9167 O O . PHE B 1 534 ? -4.488 34 -13.148 1 85.44 534 PHE B O 1
ATOM 9174 N N . ILE B 1 535 ? -6.629 33.969 -12.578 1 91.56 535 ILE B N 1
ATOM 9175 C CA . ILE B 1 535 ? -6.988 32.969 -13.586 1 91.56 535 ILE B CA 1
ATOM 9176 C C . ILE B 1 535 ? -6.785 33.531 -14.984 1 91.56 535 ILE B C 1
ATOM 9178 O O . ILE B 1 535 ? -6.316 32.844 -15.883 1 91.56 535 ILE B O 1
ATOM 9182 N N . TRP B 1 536 ? -7.129 34.812 -15.109 1 88.69 536 TRP B N 1
ATOM 9183 C CA . TRP B 1 536 ? -7.02 35.469 -16.406 1 88.69 536 TRP B CA 1
ATOM 9184 C C . TRP B 1 536 ? -5.559 35.656 -16.797 1 88.69 536 TRP B C 1
ATOM 9186 O O . TRP B 1 536 ? -5.238 35.781 -17.984 1 88.69 536 TRP B O 1
ATOM 9196 N N . GLY B 1 537 ? -4.684 35.594 -15.898 1 85.06 537 GLY B N 1
ATOM 9197 C CA . GLY B 1 537 ? -3.258 35.75 -16.156 1 85.06 537 GLY B CA 1
ATOM 9198 C C . GLY B 1 537 ? -2.582 34.438 -16.5 1 85.06 537 GLY B C 1
ATOM 9199 O O . GLY B 1 537 ? -1.458 34.406 -17 1 85.06 537 GLY B O 1
ATOM 9200 N N . MET B 1 538 ? -3.271 33.406 -16.312 1 88.31 538 MET B N 1
ATOM 9201 C CA . MET B 1 538 ? -2.697 32.094 -16.594 1 88.31 538 MET B CA 1
ATOM 9202 C C . MET B 1 538 ? -2.748 31.781 -18.094 1 88.31 538 MET B C 1
ATOM 9204 O O . MET B 1 538 ? -3.678 32.219 -18.781 1 88.31 538 MET B O 1
ATOM 9208 N N . PRO B 1 539 ? -1.824 31.016 -18.625 1 85.44 539 PRO B N 1
ATOM 9209 C CA . PRO B 1 539 ? -1.729 30.75 -20.062 1 85.44 539 PRO B CA 1
ATOM 9210 C C . PRO B 1 539 ? -2.992 30.109 -20.625 1 85.44 539 PRO B C 1
ATOM 9212 O O . PRO B 1 539 ? -3.426 30.469 -21.734 1 85.44 539 PRO B O 1
ATOM 9215 N N . LYS B 1 540 ? -3.586 29.25 -19.953 1 92.62 540 LYS B N 1
ATOM 9216 C CA . LYS B 1 540 ? -4.789 28.594 -20.453 1 92.62 540 LYS B CA 1
ATOM 9217 C C . LYS B 1 540 ? -6.027 29.078 -19.719 1 92.62 540 LYS B C 1
ATOM 9219 O O . LYS B 1 540 ? -7.098 28.469 -19.828 1 92.62 540 LYS B O 1
ATOM 9224 N N . GLY B 1 541 ? -5.809 30.031 -18.906 1 92.69 541 GLY B N 1
ATOM 9225 C CA . GLY B 1 541 ? -6.922 30.625 -18.172 1 92.69 541 GLY B CA 1
ATOM 9226 C C . GLY B 1 541 ? -7.742 29.594 -17.406 1 92.69 541 GLY B C 1
ATOM 9227 O O . GLY B 1 541 ? -7.195 28.812 -16.641 1 92.69 541 GLY B O 1
ATOM 9228 N N . PHE B 1 542 ? -9 29.531 -17.844 1 94.38 542 PHE B N 1
ATOM 9229 C CA . PHE B 1 542 ? -9.953 28.672 -17.156 1 94.38 542 PHE B CA 1
ATOM 9230 C C . PHE B 1 542 ? -9.766 27.203 -17.562 1 94.38 542 PHE B C 1
ATOM 9232 O O . PHE B 1 542 ? -10.258 26.297 -16.875 1 94.38 542 PHE B O 1
ATOM 9239 N N . ASP B 1 543 ? -9.031 27.016 -18.562 1 93.81 543 ASP B N 1
ATOM 9240 C CA . ASP B 1 543 ? -8.805 25.656 -19.047 1 93.81 543 ASP B CA 1
ATOM 9241 C C . ASP B 1 543 ? -7.48 25.094 -18.531 1 93.81 543 ASP B C 1
ATOM 9243 O O . ASP B 1 543 ? -7.055 24.016 -18.953 1 93.81 543 ASP B O 1
ATOM 9247 N N . THR B 1 544 ? -6.949 25.781 -17.641 1 91.25 544 THR B N 1
ATOM 9248 C CA . THR B 1 544 ? -5.711 25.312 -17.031 1 91.25 544 THR B CA 1
ATOM 9249 C C . THR B 1 544 ? -5.957 24.062 -16.203 1 91.25 544 THR B C 1
ATOM 9251 O O . THR B 1 544 ? -6.867 24.016 -15.383 1 91.25 544 THR B O 1
ATOM 9254 N N . GLU B 1 545 ? -5.211 23.078 -16.469 1 90.5 545 GLU B N 1
ATOM 9255 C CA . GLU B 1 545 ? -5.312 21.828 -15.711 1 90.5 545 GLU B CA 1
ATOM 9256 C C . GLU B 1 545 ? -4.648 21.953 -14.344 1 90.5 545 GLU B C 1
ATOM 9258 O O . GLU B 1 545 ? -3.508 22.406 -14.242 1 90.5 545 GLU B O 1
ATOM 9263 N N . ILE B 1 546 ? -5.426 21.578 -13.336 1 87 546 ILE B N 1
ATOM 9264 C CA . ILE B 1 546 ? -4.887 21.719 -11.992 1 87 546 ILE B CA 1
ATOM 9265 C C . ILE B 1 546 ? -5.098 20.422 -11.219 1 87 546 ILE B C 1
ATOM 9267 O O . ILE B 1 546 ? -5.902 19.578 -11.617 1 87 546 ILE B O 1
ATOM 9271 N N . GLY B 1 547 ? -4.309 20.203 -10.195 1 81.06 547 GLY B N 1
ATOM 9272 C CA . GLY B 1 547 ? -4.426 19.125 -9.227 1 81.06 547 GLY B CA 1
ATOM 9273 C C . GLY B 1 547 ? -4.457 19.609 -7.789 1 81.06 547 GLY B C 1
ATOM 9274 O O . GLY B 1 547 ? -4.68 20.797 -7.535 1 81.06 547 GLY B O 1
ATOM 9275 N N . ARG B 1 548 ? -4.266 18.797 -6.828 1 72.12 548 ARG B N 1
ATOM 9276 C CA . ARG B 1 548 ? -4.422 19.094 -5.406 1 72.12 548 ARG B CA 1
ATOM 9277 C C . ARG B 1 548 ? -3.391 20.109 -4.941 1 72.12 548 ARG B C 1
ATOM 9279 O O . ARG B 1 548 ? -3.689 20.969 -4.109 1 72.12 548 ARG B O 1
ATOM 9286 N N . LEU B 1 549 ? -2.248 20.094 -5.527 1 64.5 549 LEU B N 1
ATOM 9287 C CA . LEU B 1 549 ? -1.171 20.938 -5.008 1 64.5 549 LEU B CA 1
ATOM 9288 C C . LEU B 1 549 ? -0.759 21.984 -6.035 1 64.5 549 LEU B C 1
ATOM 9290 O O . LEU B 1 549 ? 0.29 22.609 -5.891 1 64.5 549 LEU B O 1
ATOM 9294 N N . SER B 1 550 ? -1.673 22.375 -6.941 1 71.62 550 SER B N 1
ATOM 9295 C CA . SER B 1 550 ? -1.271 23.203 -8.07 1 71.62 550 SER B CA 1
ATOM 9296 C C . SER B 1 550 ? -1.34 24.688 -7.711 1 71.62 550 SER B C 1
ATOM 9298 O O . SER B 1 550 ? -0.643 25.516 -8.312 1 71.62 550 SER B O 1
ATOM 9300 N N . LEU B 1 551 ? -2.23 25.062 -6.691 1 77.56 551 LEU B N 1
ATOM 9301 C CA . LEU B 1 551 ? -2.49 26.469 -6.406 1 77.56 551 LEU B CA 1
ATOM 9302 C C . LEU B 1 551 ? -2.047 26.828 -4.992 1 77.56 551 LEU B C 1
ATOM 9304 O O . LEU B 1 551 ? -1.911 25.953 -4.137 1 77.56 551 LEU B O 1
ATOM 9308 N N . SER B 1 552 ? -1.733 28.047 -4.832 1 71.56 552 SER B N 1
ATOM 9309 C CA . SER B 1 552 ? -1.38 28.531 -3.502 1 71.56 552 SER B CA 1
ATOM 9310 C C . SER B 1 552 ? -2.57 28.453 -2.551 1 71.56 552 SER B C 1
ATOM 9312 O O . SER B 1 552 ? -3.707 28.25 -2.986 1 71.56 552 SER B O 1
ATOM 9314 N N . GLY B 1 553 ? -2.301 28.5 -1.248 1 76.31 553 GLY B N 1
ATOM 9315 C CA . GLY B 1 553 ? -3.365 28.453 -0.257 1 76.31 553 GLY B CA 1
ATOM 9316 C C . GLY B 1 553 ? -4.434 29.516 -0.494 1 76.31 553 GLY B C 1
ATOM 9317 O O . GLY B 1 553 ? -5.629 29.203 -0.457 1 76.31 553 GLY B O 1
ATOM 9318 N N . GLY B 1 554 ? -3.99 30.75 -0.784 1 77.5 554 GLY B N 1
ATOM 9319 C CA . GLY B 1 554 ? -4.93 31.828 -1.044 1 77.5 554 GLY B CA 1
ATOM 9320 C C . GLY B 1 554 ? -5.734 31.625 -2.314 1 77.5 554 GLY B C 1
ATOM 9321 O O . GLY B 1 554 ? -6.926 31.938 -2.357 1 77.5 554 GLY B O 1
ATOM 9322 N N . GLN B 1 555 ? -5.051 31.141 -3.371 1 82 555 GLN B N 1
ATOM 9323 C CA . GLN B 1 555 ? -5.73 30.859 -4.633 1 82 555 GLN B CA 1
ATOM 9324 C C . GLN B 1 555 ? -6.773 29.766 -4.461 1 82 555 GLN B C 1
ATOM 9326 O O . GLN B 1 555 ? -7.871 29.844 -5.012 1 82 555 GLN B O 1
ATOM 9331 N N . ARG B 1 556 ? -6.457 28.766 -3.703 1 88.88 556 ARG B N 1
ATOM 9332 C CA . ARG B 1 556 ? -7.367 27.656 -3.455 1 88.88 556 ARG B CA 1
ATOM 9333 C C . ARG B 1 556 ? -8.617 28.125 -2.711 1 88.88 556 ARG B C 1
ATOM 9335 O O . ARG B 1 556 ? -9.727 27.688 -3.01 1 88.88 556 ARG B O 1
ATOM 9342 N N . GLN B 1 557 ? -8.391 29.031 -1.752 1 87.19 557 GLN B N 1
ATOM 9343 C CA . GLN B 1 557 ? -9.516 29.547 -0.979 1 87.19 557 GLN B CA 1
ATOM 9344 C C . GLN B 1 557 ? -10.445 30.391 -1.855 1 87.19 557 GLN B C 1
ATOM 9346 O O . GLN B 1 557 ? -11.664 30.297 -1.745 1 87.19 557 GLN B O 1
ATOM 9351 N N . ARG B 1 558 ? -9.859 31.234 -2.686 1 87.88 558 ARG B N 1
ATOM 9352 C CA . ARG B 1 558 ? -10.664 32.062 -3.572 1 87.88 558 ARG B CA 1
ATOM 9353 C C . ARG B 1 558 ? -11.422 31.219 -4.582 1 87.88 558 ARG B C 1
ATOM 9355 O O . ARG B 1 558 ? -12.562 31.531 -4.934 1 87.88 558 ARG B O 1
ATOM 9362 N N . LEU B 1 559 ? -10.789 30.172 -5.012 1 91.44 559 LEU B N 1
ATOM 9363 C CA . LEU B 1 559 ? -11.477 29.266 -5.918 1 91.44 559 LEU B CA 1
ATOM 9364 C C . LEU B 1 559 ? -12.648 28.578 -5.223 1 91.44 559 LEU B C 1
ATOM 9366 O O . LEU B 1 559 ? -13.688 28.344 -5.84 1 91.44 559 LEU B O 1
ATOM 9370 N N . ALA B 1 560 ? -12.445 28.203 -3.975 1 92.31 560 ALA B N 1
ATOM 9371 C CA . ALA B 1 560 ? -13.516 27.594 -3.193 1 92.31 560 ALA B CA 1
ATOM 9372 C C . ALA B 1 560 ? -14.68 28.562 -3.016 1 92.31 560 ALA B C 1
ATOM 9374 O O . ALA B 1 560 ? -15.844 28.156 -3.021 1 92.31 560 ALA B O 1
ATOM 9375 N N . ILE B 1 561 ? -14.336 29.828 -2.854 1 90.31 561 ILE B N 1
ATOM 9376 C CA . ILE B 1 561 ? -15.367 30.844 -2.738 1 90.31 561 ILE B CA 1
ATOM 9377 C C . ILE B 1 561 ? -16.125 30.969 -4.059 1 90.31 561 ILE B C 1
ATOM 9379 O O . ILE B 1 561 ? -17.359 31.047 -4.066 1 90.31 561 ILE B O 1
ATOM 9383 N N . ALA B 1 562 ? -15.352 30.953 -5.145 1 93.06 562 ALA B N 1
ATOM 9384 C CA . ALA B 1 562 ? -15.984 31.016 -6.461 1 93.06 562 ALA B CA 1
ATOM 9385 C C . ALA B 1 562 ? -16.938 29.844 -6.656 1 93.06 562 ALA B C 1
ATOM 9387 O O . ALA B 1 562 ? -18.047 30.016 -7.184 1 93.06 562 ALA B O 1
ATOM 9388 N N . ARG B 1 563 ? -16.547 28.703 -6.273 1 93.88 563 ARG B N 1
ATOM 9389 C CA . ARG B 1 563 ? -17.359 27.5 -6.355 1 93.88 563 ARG B CA 1
ATOM 9390 C C . ARG B 1 563 ? -18.656 27.656 -5.559 1 93.88 563 ARG B C 1
ATOM 9392 O O . ARG B 1 563 ? -19.734 27.297 -6.035 1 93.88 563 ARG B O 1
ATOM 9399 N N . ALA B 1 564 ? -18.516 28.172 -4.375 1 91.94 564 ALA B N 1
ATOM 9400 C CA . ALA B 1 564 ? -19.672 28.375 -3.506 1 91.94 564 ALA B CA 1
ATOM 9401 C C . ALA B 1 564 ? -20.625 29.422 -4.098 1 91.94 564 ALA B C 1
ATOM 9403 O O . ALA B 1 564 ? -21.844 29.266 -4.027 1 91.94 564 ALA B O 1
ATOM 9404 N N . LEU B 1 565 ? -20.094 30.438 -4.711 1 89.31 565 LEU B N 1
ATOM 9405 C CA . LEU B 1 565 ? -20.891 31.547 -5.227 1 89.31 565 LEU B CA 1
ATOM 9406 C C . LEU B 1 565 ? -21.609 31.156 -6.512 1 89.31 565 LEU B C 1
ATOM 9408 O O . LEU B 1 565 ? -22.672 31.688 -6.828 1 89.31 565 LEU B O 1
ATOM 9412 N N . LEU B 1 566 ? -20.969 30.281 -7.23 1 91.94 566 LEU B N 1
ATOM 9413 C CA . LEU B 1 566 ? -21.578 29.828 -8.477 1 91.94 566 LEU B CA 1
ATOM 9414 C C . LEU B 1 566 ? -22.953 29.219 -8.211 1 91.94 566 LEU B C 1
ATOM 9416 O O . LEU B 1 566 ? -23.844 29.312 -9.055 1 91.94 566 LEU B O 1
ATOM 9420 N N . LYS B 1 567 ? -23.141 28.703 -7.055 1 88.75 567 LYS B N 1
ATOM 9421 C CA . LYS B 1 567 ? -24.391 28.047 -6.676 1 88.75 567 LYS B CA 1
ATOM 9422 C C . LYS B 1 567 ? -25.484 29.094 -6.379 1 88.75 567 LYS B C 1
ATOM 9424 O O . LYS B 1 567 ? -26.672 28.75 -6.332 1 88.75 567 LYS B O 1
ATOM 9429 N N . LYS B 1 568 ? -25.078 30.328 -6.203 1 86.38 568 LYS B N 1
ATOM 9430 C CA . LYS B 1 568 ? -26 31.359 -5.734 1 86.38 568 LYS B CA 1
ATOM 9431 C C . LYS B 1 568 ? -26.766 30.891 -4.496 1 86.38 568 LYS B C 1
ATOM 9433 O O . LYS B 1 568 ? -27.984 30.844 -4.492 1 86.38 568 LYS B O 1
ATOM 9438 N N . PRO B 1 569 ? -26.047 30.609 -3.439 1 91.5 569 PRO B N 1
ATOM 9439 C CA . PRO B 1 569 ? -26.641 29.969 -2.256 1 91.5 569 PRO B CA 1
ATOM 9440 C C . PRO B 1 569 ? -27.516 30.938 -1.456 1 91.5 569 PRO B C 1
ATOM 9442 O O . PRO B 1 569 ? -27.281 32.156 -1.454 1 91.5 569 PRO B O 1
ATOM 9445 N N . VAL B 1 570 ? -28.484 30.375 -0.773 1 93.06 570 VAL B N 1
ATOM 9446 C CA . VAL B 1 570 ? -29.328 31.094 0.169 1 93.06 570 VAL B CA 1
ATOM 9447 C C . VAL B 1 570 ? -28.625 31.219 1.512 1 93.06 570 VAL B C 1
ATOM 9449 O O . VAL B 1 570 ? -28.75 32.25 2.189 1 93.06 570 VAL B O 1
ATOM 9452 N N . ILE B 1 571 ? -27.875 30.203 1.768 1 94.56 571 ILE B N 1
ATOM 9453 C CA . ILE B 1 571 ? -27.078 30.172 2.984 1 94.56 571 ILE B CA 1
ATOM 9454 C C . ILE B 1 571 ? -25.609 29.953 2.629 1 94.56 571 ILE B C 1
ATOM 9456 O O . ILE B 1 571 ? -25.281 29.094 1.794 1 94.56 571 ILE B O 1
ATOM 9460 N N . LEU B 1 572 ? -24.75 30.719 3.156 1 93.31 572 LEU B N 1
ATOM 9461 C CA . LEU B 1 572 ? -23.312 30.578 2.93 1 93.31 572 LEU B CA 1
ATOM 9462 C C . LEU B 1 572 ? -22.578 30.266 4.234 1 93.31 572 LEU B C 1
ATOM 9464 O O . LEU B 1 572 ? -22.719 31 5.215 1 93.31 572 LEU B O 1
ATOM 9468 N N . ALA B 1 573 ? -21.938 29.156 4.285 1 93.69 573 ALA B N 1
ATOM 9469 C CA . ALA B 1 573 ? -21.156 28.734 5.453 1 93.69 573 ALA B CA 1
ATOM 9470 C C . ALA B 1 573 ? -19.656 28.812 5.172 1 93.69 573 ALA B C 1
ATOM 9472 O O . ALA B 1 573 ? -19.156 28.156 4.25 1 93.69 573 ALA B O 1
ATOM 9473 N N . LEU B 1 574 ? -18.891 29.578 5.953 1 90.62 574 LEU B N 1
ATOM 9474 C CA . LEU B 1 574 ? -17.453 29.734 5.809 1 90.62 574 LEU B CA 1
ATOM 9475 C C . LEU B 1 574 ? -16.719 29.234 7.051 1 90.62 574 LEU B C 1
ATOM 9477 O O . LEU B 1 574 ? -16.969 29.703 8.164 1 90.62 574 LEU B O 1
ATOM 9481 N N . ASP B 1 575 ? -15.852 28.234 6.898 1 87.94 575 ASP B N 1
ATOM 9482 C CA . ASP B 1 575 ? -15.117 27.656 8.016 1 87.94 575 ASP B CA 1
ATOM 9483 C C . ASP B 1 575 ? -13.648 28.078 7.98 1 87.94 575 ASP B C 1
ATOM 9485 O O . ASP B 1 575 ? -12.828 27.453 7.305 1 87.94 575 ASP B O 1
ATOM 9489 N N . GLU B 1 576 ? -13.258 28.984 8.836 1 76.62 576 GLU B N 1
ATOM 9490 C CA . GLU B 1 576 ? -11.898 29.484 8.977 1 76.62 576 GLU B CA 1
ATOM 9491 C C . GLU B 1 576 ? -11.242 29.703 7.613 1 76.62 576 GLU B C 1
ATOM 9493 O O . GLU B 1 576 ? -10.125 29.25 7.379 1 76.62 576 GLU B O 1
ATOM 9498 N N . ALA B 1 577 ? -11.82 30.438 6.797 1 68.69 577 ALA B N 1
ATOM 9499 C CA . ALA B 1 577 ? -11.445 30.578 5.391 1 68.69 577 ALA B CA 1
ATOM 9500 C C . ALA B 1 577 ? -10.164 31.391 5.242 1 68.69 577 ALA B C 1
ATOM 9502 O O . ALA B 1 577 ? -9.516 31.359 4.195 1 68.69 577 ALA B O 1
ATOM 9503 N N . THR B 1 578 ? -9.688 32.062 6.328 1 65.19 578 THR B N 1
ATOM 9504 C CA . THR B 1 578 ? -8.547 32.938 6.164 1 65.19 578 THR B CA 1
ATOM 9505 C C . THR B 1 578 ? -7.41 32.531 7.102 1 65.19 578 THR B C 1
ATOM 9507 O O . THR B 1 578 ? -6.414 33.25 7.215 1 65.19 578 THR B O 1
ATOM 9510 N N . SER B 1 579 ? -7.57 31.469 7.867 1 59.22 579 SER B N 1
ATOM 9511 C CA . SER B 1 579 ? -6.621 31.125 8.922 1 59.22 579 SER B CA 1
ATOM 9512 C C . SER B 1 579 ? -5.227 30.875 8.352 1 59.22 579 SER B C 1
ATOM 9514 O O . SER B 1 579 ? -4.223 31.219 8.977 1 59.22 579 SER B O 1
ATOM 9516 N N . SER B 1 580 ? -5.047 30.281 7.277 1 56.94 580 SER B N 1
ATOM 9517 C CA . SER B 1 580 ? -3.725 29.891 6.809 1 56.94 580 SER B CA 1
ATOM 9518 C C . SER B 1 580 ? -3.236 30.797 5.688 1 56.94 580 SER B C 1
ATOM 9520 O O . SER B 1 580 ? -2.285 30.469 4.98 1 56.94 580 SER B O 1
ATOM 9522 N N . LEU B 1 581 ? -3.826 32 5.75 1 62.34 581 LEU B N 1
ATOM 9523 C CA . LEU B 1 581 ? -3.494 32.875 4.629 1 62.34 581 LEU B CA 1
ATOM 9524 C C . LEU B 1 581 ? -2.596 34.031 5.078 1 62.34 581 LEU B C 1
ATOM 9526 O O . LEU B 1 581 ? -2.648 34.438 6.234 1 62.34 581 LEU B O 1
ATOM 9530 N N . ASP B 1 582 ? -1.792 34.438 4.152 1 59.38 582 ASP B N 1
ATOM 9531 C CA . ASP B 1 582 ? -1.049 35.688 4.383 1 59.38 582 ASP B CA 1
ATOM 9532 C C . ASP B 1 582 ? -1.976 36.875 4.34 1 59.38 582 ASP B C 1
ATOM 9534 O O . ASP B 1 582 ? -3.105 36.781 3.857 1 59.38 582 ASP B O 1
ATOM 9538 N N . ALA B 1 583 ? -1.444 38 4.832 1 57.78 583 ALA B N 1
ATOM 9539 C CA . ALA B 1 583 ? -2.24 39.219 5.008 1 57.78 583 ALA B CA 1
ATOM 9540 C C . ALA B 1 583 ? -2.828 39.688 3.68 1 57.78 583 ALA B C 1
ATOM 9542 O O . ALA B 1 583 ? -3.99 40.094 3.619 1 57.78 583 ALA B O 1
ATOM 9543 N N . THR B 1 584 ? -2.07 39.562 2.631 1 62.12 584 THR B N 1
ATOM 9544 C CA . THR B 1 584 ? -2.541 40.031 1.331 1 62.12 584 THR B CA 1
ATOM 9545 C C . THR B 1 584 ? -3.658 39.125 0.807 1 62.12 584 THR B C 1
ATOM 9547 O O . THR B 1 584 ? -4.691 39.625 0.349 1 62.12 584 THR B O 1
ATOM 9550 N N . SER B 1 585 ? -3.398 37.906 0.882 1 68.75 585 SER B N 1
ATOM 9551 C CA . SER B 1 585 ? -4.41 36.938 0.451 1 68.75 585 SER B CA 1
ATOM 9552 C C . SER B 1 585 ? -5.668 37.062 1.308 1 68.75 585 SER B C 1
ATOM 9554 O O . SER B 1 585 ? -6.785 36.938 0.797 1 68.75 585 SER B O 1
ATOM 9556 N N . GLU B 1 586 ? -5.387 37.281 2.555 1 72 586 GLU B N 1
ATOM 9557 C CA . GLU B 1 586 ? -6.508 37.438 3.479 1 72 586 GLU B CA 1
ATOM 9558 C C . GLU B 1 586 ? -7.391 38.625 3.088 1 72 586 GLU B C 1
ATOM 9560 O O . GLU B 1 586 ? -8.617 38.531 3.135 1 72 586 GLU B O 1
ATOM 9565 N N . ARG B 1 587 ? -6.746 39.688 2.758 1 71.75 587 ARG B N 1
ATOM 9566 C CA . ARG B 1 587 ? -7.504 40.875 2.367 1 71.75 587 ARG B CA 1
ATOM 9567 C C . ARG B 1 587 ? -8.359 40.594 1.139 1 71.75 587 ARG B C 1
ATOM 9569 O O . ARG B 1 587 ? -9.523 41 1.079 1 71.75 587 ARG B O 1
ATOM 9576 N N . ARG B 1 588 ? -7.805 39.938 0.218 1 76.38 588 ARG B N 1
ATOM 9577 C CA . ARG B 1 588 ? -8.531 39.625 -1.011 1 76.38 588 ARG B CA 1
ATOM 9578 C C . ARG B 1 588 ? -9.719 38.719 -0.733 1 76.38 588 ARG B C 1
ATOM 9580 O O . ARG B 1 588 ? -10.797 38.906 -1.312 1 76.38 588 ARG B O 1
ATOM 9587 N N . VAL B 1 589 ? -9.516 37.75 0.066 1 78.5 589 VAL B N 1
ATOM 9588 C CA . VAL B 1 589 ? -10.578 36.844 0.43 1 78.5 589 VAL B CA 1
ATOM 9589 C C . VAL B 1 589 ? -11.656 37.562 1.22 1 78.5 589 VAL B C 1
ATOM 9591 O O . VAL B 1 589 ? -12.852 37.375 0.982 1 78.5 589 VAL B O 1
ATOM 9594 N N . ASN B 1 590 ? -11.18 38.406 2.131 1 77.94 590 ASN B N 1
ATOM 9595 C CA . ASN B 1 590 ? -12.125 39.188 2.932 1 77.94 590 ASN B CA 1
ATOM 9596 C C . ASN B 1 590 ? -12.938 40.156 2.068 1 77.94 590 ASN B C 1
ATOM 9598 O O . ASN B 1 590 ? -14.125 40.375 2.322 1 77.94 590 ASN B O 1
ATOM 9602 N N . ASP B 1 591 ? -12.258 40.688 1.133 1 79.31 591 ASP B N 1
ATOM 9603 C CA . ASP B 1 591 ? -12.969 41.562 0.206 1 79.31 591 ASP B CA 1
ATOM 9604 C C . ASP B 1 591 ? -14.07 40.812 -0.533 1 79.31 591 ASP B C 1
ATOM 9606 O O . ASP B 1 591 ? -15.156 41.344 -0.756 1 79.31 591 ASP B O 1
ATOM 9610 N N . ALA B 1 592 ? -13.75 39.656 -0.955 1 78.5 592 ALA B N 1
ATOM 9611 C CA . ALA B 1 592 ? -14.742 38.812 -1.623 1 78.5 592 ALA B CA 1
ATOM 9612 C C . ALA B 1 592 ? -15.922 38.531 -0.695 1 78.5 592 ALA B C 1
ATOM 9614 O O . ALA B 1 592 ? -17.078 38.594 -1.109 1 78.5 592 ALA B O 1
ATOM 9615 N N . ILE B 1 593 ? -15.625 38.219 0.5 1 78.38 593 ILE B N 1
ATOM 9616 C CA . ILE B 1 593 ? -16.641 37.906 1.502 1 78.38 593 ILE B CA 1
ATOM 9617 C C . ILE B 1 593 ? -17.5 39.125 1.774 1 78.38 593 ILE B C 1
ATOM 9619 O O . ILE B 1 593 ? -18.719 39.031 1.906 1 78.38 593 ILE B O 1
ATOM 9623 N N . ASP B 1 594 ? -16.812 40.281 1.839 1 78.5 594 ASP B N 1
ATOM 9624 C CA . ASP B 1 594 ? -17.516 41.562 2.113 1 78.5 594 ASP B CA 1
ATOM 9625 C C . ASP B 1 594 ? -18.547 41.844 1.033 1 78.5 594 ASP B C 1
ATOM 9627 O O . ASP B 1 594 ? -19.641 42.344 1.331 1 78.5 594 ASP B O 1
ATOM 9631 N N . LYS B 1 595 ? -18.109 41.594 -0.141 1 77.5 595 LYS B N 1
ATOM 9632 C CA . LYS B 1 595 ? -19.031 41.812 -1.254 1 77.5 595 LYS B CA 1
ATOM 9633 C C . LYS B 1 595 ? -20.297 40.938 -1.101 1 77.5 595 LYS B C 1
ATOM 9635 O O . LYS B 1 595 ? -21.406 41.406 -1.398 1 77.5 595 LYS B O 1
ATOM 9640 N N . ILE B 1 596 ? -20.156 39.781 -0.625 1 78.06 596 ILE B N 1
ATOM 9641 C CA . ILE B 1 596 ? -21.266 38.844 -0.44 1 78.06 596 ILE B CA 1
ATOM 9642 C C . ILE B 1 596 ? -22.125 39.312 0.729 1 78.06 596 ILE B C 1
ATOM 9644 O O . ILE B 1 596 ? -23.359 39.281 0.651 1 78.06 596 ILE B O 1
ATOM 9648 N N . LEU B 1 597 ? -21.484 39.75 1.779 1 78.19 597 LEU B N 1
ATOM 9649 C CA . LEU B 1 597 ? -22.203 40.156 2.986 1 78.19 597 LEU B CA 1
ATOM 9650 C C . LEU B 1 597 ? -23.016 41.406 2.723 1 78.19 597 LEU B C 1
ATOM 9652 O O . LEU B 1 597 ? -24.109 41.562 3.271 1 78.19 597 LEU B O 1
ATOM 9656 N N . ARG B 1 598 ? -22.547 42.281 1.908 1 76.88 598 ARG B N 1
ATOM 9657 C CA . ARG B 1 598 ? -23.188 43.562 1.652 1 76.88 598 ARG B CA 1
ATOM 9658 C C . ARG B 1 598 ? -24.453 43.375 0.837 1 76.88 598 ARG B C 1
ATOM 9660 O O . ARG B 1 598 ? -25.375 44.219 0.909 1 76.88 598 ARG B O 1
ATOM 9667 N N . SER B 1 599 ? -24.469 42.344 0.061 1 75.06 599 SER B N 1
ATOM 9668 C CA . SER B 1 599 ? -25.672 42.094 -0.748 1 75.06 599 SER B CA 1
ATOM 9669 C C . SER B 1 599 ? -26.875 41.75 0.125 1 75.06 599 SER B C 1
ATOM 9671 O O . SER B 1 599 ? -28.016 41.969 -0.282 1 75.06 599 SER B O 1
ATOM 9673 N N . ARG B 1 600 ? -26.781 41.438 1.365 1 75 600 ARG B N 1
ATOM 9674 C CA . ARG B 1 600 ? -27.781 41.062 2.361 1 75 600 ARG B CA 1
ATOM 9675 C C . ARG B 1 600 ? -28.812 40.094 1.782 1 75 600 ARG B C 1
ATOM 9677 O O . ARG B 1 600 ? -29.969 40.094 2.189 1 75 600 ARG B O 1
ATOM 9684 N N . GLN B 1 601 ? -28.391 39.375 0.79 1 81.62 601 GLN B N 1
ATOM 9685 C CA . GLN B 1 601 ? -29.297 38.406 0.173 1 81.62 601 GLN B CA 1
ATOM 9686 C C . GLN B 1 601 ? -28.984 36.969 0.668 1 81.62 601 GLN B C 1
ATOM 9688 O O . GLN B 1 601 ? -29.875 36.125 0.653 1 81.62 601 GLN B O 1
ATOM 9693 N N . THR B 1 602 ? -27.891 36.812 1.157 1 90.25 602 THR B N 1
ATOM 9694 C CA . THR B 1 602 ? -27.453 35.469 1.576 1 90.25 602 THR B CA 1
ATOM 9695 C C . THR B 1 602 ? -27.203 35.438 3.08 1 90.25 602 THR B C 1
ATOM 9697 O O . THR B 1 602 ? -26.609 36.375 3.637 1 90.25 602 THR B O 1
ATOM 9700 N N . THR B 1 603 ? -27.844 34.5 3.803 1 93.31 603 THR B N 1
ATOM 9701 C CA . THR B 1 603 ? -27.547 34.281 5.215 1 93.31 603 THR B CA 1
ATOM 9702 C C . THR B 1 603 ? -26.156 33.656 5.383 1 93.31 603 THR B C 1
ATOM 9704 O O . THR B 1 603 ? -25.828 32.656 4.777 1 93.31 603 THR B O 1
ATOM 9707 N N . CYS B 1 604 ? -25.312 34.344 6.121 1 92.62 604 CYS B N 1
ATOM 9708 C CA . CYS B 1 604 ? -23.922 33.906 6.195 1 92.62 604 CYS B CA 1
ATOM 9709 C C . CYS B 1 604 ? -23.562 33.5 7.613 1 92.62 604 CYS B C 1
ATOM 9711 O O . CYS B 1 604 ? -23.891 34.188 8.578 1 92.62 604 CYS B O 1
ATOM 9713 N N . LEU B 1 605 ? -23 32.312 7.766 1 92.81 605 LEU B N 1
ATOM 9714 C CA . LEU B 1 605 ? -22.453 31.812 9.016 1 92.81 605 LEU B CA 1
ATOM 9715 C C . LEU B 1 605 ? -20.938 31.656 8.906 1 92.81 605 LEU B C 1
ATOM 9717 O O . LEU B 1 605 ? -20.453 30.844 8.117 1 92.81 605 LEU B O 1
ATOM 9721 N N . PHE B 1 606 ? -20.188 32.375 9.734 1 89.12 606 PHE B N 1
ATOM 9722 C CA . PHE B 1 606 ? -18.719 32.406 9.648 1 89.12 606 PHE B CA 1
ATOM 9723 C C . PHE B 1 606 ? -18.094 31.891 10.93 1 89.12 606 PHE B C 1
ATOM 9725 O O . PHE B 1 606 ? -18.547 32.219 12.031 1 89.12 606 PHE B O 1
ATOM 9732 N N . VAL B 1 607 ? -17.234 31 10.766 1 86.81 607 VAL B N 1
ATOM 9733 C CA . VAL B 1 607 ? -16.312 30.641 11.844 1 86.81 607 VAL B CA 1
ATOM 9734 C C . VAL B 1 607 ? -14.953 31.297 11.602 1 86.81 607 VAL B C 1
ATOM 9736 O O . VAL B 1 607 ? -14.359 31.125 10.539 1 86.81 607 VAL B O 1
ATOM 9739 N N . ALA B 1 608 ? -14.523 32.25 12.406 1 76.31 608 ALA B N 1
ATOM 9740 C CA . ALA B 1 608 ? -13.266 32.938 12.164 1 76.31 608 ALA B CA 1
ATOM 9741 C C . ALA B 1 608 ? -12.453 33.062 13.445 1 76.31 608 ALA B C 1
ATOM 9743 O O . ALA B 1 608 ? -13.008 33.062 14.547 1 76.31 608 ALA B O 1
ATOM 9744 N N . HIS B 1 609 ? -11.289 33.156 13.258 1 65.5 609 HIS B N 1
ATOM 9745 C CA . HIS B 1 609 ? -10.359 33.438 14.352 1 65.5 609 HIS B CA 1
ATOM 9746 C C . HIS B 1 609 ? -9.75 34.812 14.234 1 65.5 609 HIS B C 1
ATOM 9748 O O . HIS B 1 609 ? -9.273 35.375 15.227 1 65.5 609 HIS B O 1
ATOM 9754 N N . ARG B 1 610 ? -9.844 35.25 13.062 1 67.19 610 ARG B N 1
ATOM 9755 C CA . ARG B 1 610 ? -9.195 36.531 12.828 1 67.19 610 ARG B CA 1
ATOM 9756 C C . ARG B 1 610 ? -10.18 37.688 13.039 1 67.19 610 ARG B C 1
ATOM 9758 O O . ARG B 1 610 ? -11.32 37.625 12.57 1 67.19 610 ARG B O 1
ATOM 9765 N N . LEU B 1 611 ? -9.703 38.719 13.672 1 69.19 611 LEU B N 1
ATOM 9766 C CA . LEU B 1 611 ? -10.539 39.844 14.062 1 69.19 611 LEU B CA 1
ATOM 9767 C C . LEU B 1 611 ? -11.062 40.594 12.836 1 69.19 611 LEU B C 1
ATOM 9769 O O . LEU B 1 611 ? -12.188 41.094 12.836 1 69.19 611 LEU B O 1
ATOM 9773 N N . SER B 1 612 ? -10.281 40.656 11.766 1 68.94 612 SER B N 1
ATOM 9774 C CA . SER B 1 612 ? -10.672 41.375 10.57 1 68.94 612 SER B CA 1
ATOM 9775 C C . SER B 1 612 ? -11.922 40.781 9.938 1 68.94 612 SER B C 1
ATOM 9777 O O . SER B 1 612 ? -12.758 41.5 9.383 1 68.94 612 SER B O 1
ATOM 9779 N N . THR B 1 613 ? -12.078 39.562 10.086 1 74.19 613 THR B N 1
ATOM 9780 C CA . THR B 1 613 ? -13.234 38.844 9.547 1 74.19 613 THR B CA 1
ATOM 9781 C C . THR B 1 613 ? -14.406 38.906 10.516 1 74.19 613 THR B C 1
ATOM 9783 O O . THR B 1 613 ? -15.555 39.094 10.102 1 74.19 613 THR B O 1
ATOM 9786 N N . ILE B 1 614 ? -14.086 38.812 11.789 1 80.56 614 ILE B N 1
ATOM 9787 C CA . ILE B 1 614 ? -15.109 38.781 12.828 1 80.56 614 ILE B CA 1
ATOM 9788 C C . ILE B 1 614 ? -15.812 40.156 12.891 1 80.56 614 ILE B C 1
ATOM 9790 O O . ILE B 1 614 ? -17.031 40.188 13.062 1 80.56 614 ILE B O 1
ATOM 9794 N N . ALA B 1 615 ? -15.047 41.188 12.719 1 77.56 615 ALA B N 1
ATOM 9795 C CA . ALA B 1 615 ? -15.57 42.562 12.867 1 77.56 615 ALA B CA 1
ATOM 9796 C C . ALA B 1 615 ? -16.578 42.875 11.766 1 77.56 615 ALA B C 1
ATOM 9798 O O . ALA B 1 615 ? -17.375 43.781 11.906 1 77.56 615 ALA B O 1
ATOM 9799 N N . ARG B 1 616 ? -16.625 42.125 10.75 1 78.5 616 ARG B N 1
ATOM 9800 C CA . ARG B 1 616 ? -17.484 42.406 9.602 1 78.5 616 ARG B CA 1
ATOM 9801 C C . ARG B 1 616 ? -18.875 41.781 9.797 1 78.5 616 ARG B C 1
ATOM 9803 O O . ARG B 1 616 ? -19.812 42.156 9.102 1 78.5 616 ARG B O 1
ATOM 9810 N N . ALA B 1 617 ? -18.984 40.938 10.688 1 87.69 617 ALA B N 1
ATOM 9811 C CA . ALA B 1 617 ? -20.266 40.281 10.93 1 87.69 617 ALA B CA 1
ATOM 9812 C C . ALA B 1 617 ? -21.25 41.219 11.602 1 87.69 617 ALA B C 1
ATOM 9814 O O . ALA B 1 617 ? -20.859 42.125 12.344 1 87.69 617 ALA B O 1
ATOM 9815 N N . GLU B 1 618 ? -22.453 41 11.312 1 88.88 618 GLU B N 1
ATOM 9816 C CA . GLU B 1 618 ? -23.516 41.781 11.969 1 88.88 618 GLU B CA 1
ATOM 9817 C C . GLU B 1 618 ? -23.656 41.375 13.438 1 88.88 618 GLU B C 1
ATOM 9819 O O . GLU B 1 618 ? -23.922 42.219 14.289 1 88.88 618 GLU B O 1
ATOM 9824 N N . ARG B 1 619 ? -23.531 40.156 13.68 1 93.25 619 ARG B N 1
ATOM 9825 C CA . ARG B 1 619 ? -23.625 39.625 15.031 1 93.25 619 ARG B CA 1
ATOM 9826 C C . ARG B 1 619 ? -22.516 38.625 15.297 1 93.25 619 ARG B C 1
ATOM 9828 O O . ARG B 1 619 ? -22.156 37.812 14.43 1 93.25 619 ARG B O 1
ATOM 9835 N N . ILE B 1 620 ? -21.969 38.75 16.484 1 93.25 620 ILE B N 1
ATOM 9836 C CA . ILE B 1 620 ? -20.906 37.844 16.922 1 93.25 620 ILE B CA 1
ATOM 9837 C C . ILE B 1 620 ? -21.406 36.969 18.078 1 93.25 620 ILE B C 1
ATOM 9839 O O . ILE B 1 620 ? -22.031 37.469 19 1 93.25 620 ILE B O 1
ATOM 9843 N N . VAL B 1 621 ? -21.141 35.719 17.969 1 93.62 621 VAL B N 1
ATOM 9844 C CA . VAL B 1 621 ? -21.516 34.781 19.031 1 93.62 621 VAL B CA 1
ATOM 9845 C C . VAL B 1 621 ? -20.266 34.062 19.547 1 93.62 621 VAL B C 1
ATOM 9847 O O . VAL B 1 621 ? -19.438 33.594 18.766 1 93.62 621 VAL B O 1
ATOM 9850 N N . VAL B 1 622 ? -20.141 34.062 20.859 1 92.19 622 VAL B N 1
ATOM 9851 C CA . VAL B 1 622 ? -18.984 33.438 21.5 1 92.19 622 VAL B CA 1
ATOM 9852 C C . VAL B 1 622 ? -19.406 32.062 22.016 1 92.19 622 VAL B C 1
ATOM 9854 O O . VAL B 1 622 ? -20.359 31.938 22.797 1 92.19 622 VAL B O 1
ATOM 9857 N N . LEU B 1 623 ? -18.703 31.078 21.5 1 91.12 623 LEU B N 1
ATOM 9858 C CA . LEU B 1 623 ? -18.953 29.688 21.891 1 91.12 623 LEU B CA 1
ATOM 9859 C C . LEU B 1 623 ? -17.953 29.219 22.922 1 91.12 623 LEU B C 1
ATOM 9861 O O . LEU B 1 623 ? -16.75 29.25 22.688 1 91.12 623 LEU B O 1
ATOM 9865 N N . GLU B 1 624 ? -18.406 28.781 24.062 1 87.5 624 GLU B N 1
ATOM 9866 C CA . GLU B 1 624 ? -17.578 28.234 25.125 1 87.5 624 GLU B CA 1
ATOM 9867 C C . GLU B 1 624 ? -18.25 27.016 25.766 1 87.5 624 GLU B C 1
ATOM 9869 O O . GLU B 1 624 ? -19.406 27.094 26.172 1 87.5 624 GLU B O 1
ATOM 9874 N N . GLY B 1 625 ? -17.531 25.969 25.875 1 84.81 625 GLY B N 1
ATOM 9875 C CA . GLY B 1 625 ? -18.062 24.766 26.5 1 84.81 625 GLY B CA 1
ATOM 9876 C C . GLY B 1 625 ? -19.297 24.219 25.797 1 84.81 625 GLY B C 1
ATOM 9877 O O . GLY B 1 625 ? -20.188 23.672 26.438 1 84.81 625 GLY B O 1
ATOM 9878 N N . GLY B 1 626 ? -19.531 24.547 24.641 1 91.19 626 GLY B N 1
ATOM 9879 C CA . GLY B 1 626 ? -20.625 24 23.859 1 91.19 626 GLY B CA 1
ATOM 9880 C C . GLY B 1 626 ? -21.875 24.875 23.891 1 91.19 626 GLY B C 1
ATOM 9881 O O . GLY B 1 626 ? -22.906 24.5 23.328 1 91.19 626 GLY B O 1
ATOM 9882 N N . ARG B 1 627 ? -21.766 25.984 24.609 1 92.69 627 ARG B N 1
ATOM 9883 C CA . ARG B 1 627 ? -22.891 26.891 24.703 1 92.69 627 ARG B CA 1
ATOM 9884 C C . ARG B 1 627 ? -22.5 28.312 24.312 1 92.69 627 ARG B C 1
ATOM 9886 O O . ARG B 1 627 ? -21.312 28.656 24.312 1 92.69 627 ARG B O 1
ATOM 9893 N N . ILE B 1 628 ? -23.5 29.031 23.875 1 93.62 628 ILE B N 1
ATOM 9894 C CA . ILE B 1 628 ? -23.25 30.438 23.578 1 93.62 628 ILE B CA 1
ATOM 9895 C C . ILE B 1 628 ? -23.203 31.234 24.875 1 93.62 628 ILE B C 1
ATOM 9897 O O . ILE B 1 628 ? -24.188 31.266 25.641 1 93.62 628 ILE B O 1
ATOM 9901 N N . THR B 1 629 ? -22.172 31.906 25.172 1 90.75 629 THR B N 1
ATOM 9902 C CA . THR B 1 629 ? -22 32.656 26.406 1 90.75 629 THR B CA 1
ATOM 9903 C C . THR B 1 629 ? -22.25 34.125 26.203 1 90.75 629 THR B C 1
ATOM 9905 O O . THR B 1 629 ? -22.656 34.844 27.109 1 90.75 629 THR B O 1
ATOM 9908 N N . GLU B 1 630 ? -21.828 34.594 25.031 1 92.38 630 GLU B N 1
ATOM 9909 C CA . GLU B 1 630 ? -22 36 24.703 1 92.38 630 GLU B CA 1
ATOM 9910 C C . GLU B 1 630 ? -22.484 36.188 23.266 1 92.38 630 GLU B C 1
ATOM 9912 O O . GLU B 1 630 ? -22.172 35.375 22.391 1 92.38 630 GLU B O 1
ATOM 9917 N N . SER B 1 631 ? -23.375 37.156 23.062 1 93.38 631 SER B N 1
ATOM 9918 C CA . SER B 1 631 ? -23.875 37.5 21.734 1 93.38 631 SER B CA 1
ATOM 9919 C C . SER B 1 631 ? -24.062 39 21.594 1 93.38 631 SER B C 1
ATOM 9921 O O . SER B 1 631 ? -24.594 39.656 22.5 1 93.38 631 SER B O 1
ATOM 9923 N N . GLY B 1 632 ? -23.547 39.562 20.562 1 92.12 632 GLY B N 1
ATOM 9924 C CA . GLY B 1 632 ? -23.703 41 20.312 1 92.12 632 GLY B CA 1
ATOM 9925 C C . GLY B 1 632 ? -22.891 41.469 19.125 1 92.12 632 GLY B C 1
ATOM 9926 O O . GLY B 1 632 ? -22.375 40.688 18.359 1 92.12 632 GLY B O 1
ATOM 9927 N N . THR B 1 633 ? -22.953 42.719 18.859 1 90.62 633 THR B N 1
ATOM 9928 C CA . THR B 1 633 ? -22.156 43.344 17.797 1 90.62 633 THR B CA 1
ATOM 9929 C C . THR B 1 633 ? -20.703 43.5 18.25 1 90.62 633 THR B C 1
ATOM 9931 O O . THR B 1 633 ? -20.406 43.406 19.438 1 90.62 633 THR B O 1
ATOM 9934 N N . TYR B 1 634 ? -19.891 43.656 17.312 1 86.81 634 TYR B N 1
ATOM 9935 C CA . TYR B 1 634 ? -18.484 43.875 17.594 1 86.81 634 TYR B CA 1
ATOM 9936 C C . TYR B 1 634 ? -18.281 45 18.578 1 86.81 634 TYR B C 1
ATOM 9938 O O . TYR B 1 634 ? -17.547 44.875 19.562 1 86.81 634 TYR B O 1
ATOM 9946 N N . ARG B 1 635 ? -18.938 46.094 18.391 1 82.94 635 ARG B N 1
ATOM 9947 C CA . ARG B 1 635 ? -18.797 47.281 19.203 1 82.94 635 ARG B CA 1
ATOM 9948 C C . ARG B 1 635 ? -19.281 47.031 20.641 1 82.94 635 ARG B C 1
ATOM 9950 O O . ARG B 1 635 ? -18.625 47.438 21.594 1 82.94 635 ARG B O 1
ATOM 9957 N N . GLU B 1 636 ? -20.328 46.312 20.719 1 87.69 636 GLU B N 1
ATOM 9958 C CA . GLU B 1 636 ? -20.906 46 22.031 1 87.69 636 GLU B CA 1
ATOM 9959 C C . GLU B 1 636 ? -20 45.094 22.828 1 87.69 636 GLU B C 1
ATOM 9961 O O . GLU B 1 636 ? -19.797 45.281 24.031 1 87.69 636 GLU B O 1
ATOM 9966 N N . LEU B 1 637 ? -19.438 44.156 22.156 1 87.25 637 LEU B N 1
ATOM 9967 C CA . LEU B 1 637 ? -18.688 43.125 22.859 1 87.25 637 LEU B CA 1
ATOM 9968 C C . LEU B 1 637 ? -17.281 43.625 23.219 1 87.25 637 LEU B C 1
ATOM 9970 O O . LEU B 1 637 ? -16.703 43.219 24.219 1 87.25 637 LEU B O 1
ATOM 9974 N N . VAL B 1 638 ? -16.781 44.5 22.438 1 80.81 638 VAL B N 1
ATOM 9975 C CA . VAL B 1 638 ? -15.438 45 22.688 1 80.81 638 VAL B CA 1
ATOM 9976 C C . VAL B 1 638 ? -15.477 46.031 23.812 1 80.81 638 VAL B C 1
ATOM 9978 O O . VAL B 1 638 ? -14.523 46.156 24.578 1 80.81 638 VAL B O 1
ATOM 9981 N N . THR B 1 639 ? -16.578 46.75 23.922 1 79.81 639 THR B N 1
ATOM 9982 C CA . THR B 1 639 ? -16.719 47.844 24.906 1 79.81 639 THR B CA 1
ATOM 9983 C C . THR B 1 639 ? -17.047 47.281 26.281 1 79.81 639 THR B C 1
ATOM 9985 O O . THR B 1 639 ? -16.781 47.906 27.297 1 79.81 639 THR B O 1
ATOM 9988 N N . ASP B 1 640 ? -17.547 46.094 26.234 1 81.44 640 ASP B N 1
ATOM 9989 C CA . ASP B 1 640 ? -17.875 45.469 27.5 1 81.44 640 ASP B CA 1
ATOM 9990 C C . ASP B 1 640 ? -16.625 44.906 28.172 1 81.44 640 ASP B C 1
ATOM 9992 O O . ASP B 1 640 ? -16.016 43.969 27.656 1 81.44 640 ASP B O 1
ATOM 9996 N N . GLU B 1 641 ? -16.188 45.469 29.297 1 75 641 GLU B N 1
ATOM 9997 C CA . GLU B 1 641 ? -14.961 45.125 29.984 1 75 641 GLU B CA 1
ATOM 9998 C C . GLU B 1 641 ? -15.008 43.688 30.484 1 75 641 GLU B C 1
ATOM 10000 O O . GLU B 1 641 ? -13.969 43.031 30.625 1 75 641 GLU B O 1
ATOM 10005 N N . ASP B 1 642 ? -16.141 43.188 30.734 1 78 642 ASP B N 1
ATOM 10006 C CA . ASP B 1 642 ? -16.281 41.844 31.281 1 78 642 ASP B CA 1
ATOM 10007 C C . ASP B 1 642 ? -16.594 40.844 30.172 1 78 642 ASP B C 1
ATOM 10009 O O . ASP B 1 642 ? -16.906 39.688 30.453 1 78 642 ASP B O 1
ATOM 10013 N N . SER B 1 643 ? -16.359 41.25 29.062 1 81.44 643 SER B N 1
ATOM 10014 C CA . SER B 1 643 ? -16.766 40.375 27.953 1 81.44 643 SER B CA 1
ATOM 10015 C C . SER B 1 643 ? -15.727 39.281 27.688 1 81.44 643 SER B C 1
ATOM 10017 O O . SER B 1 643 ? -14.523 39.531 27.781 1 81.44 643 SER B O 1
ATOM 10019 N N . ARG B 1 644 ? -16.219 38.062 27.547 1 79.94 644 ARG B N 1
ATOM 10020 C CA . ARG B 1 644 ? -15.375 36.906 27.203 1 79.94 644 ARG B CA 1
ATOM 10021 C C . ARG B 1 644 ? -14.719 37.094 25.844 1 79.94 644 ARG B C 1
ATOM 10023 O O . ARG B 1 644 ? -13.594 36.688 25.625 1 79.94 644 ARG B O 1
ATOM 10030 N N . PHE B 1 645 ? -15.422 37.719 25 1 82.12 645 PHE B N 1
ATOM 10031 C CA . PHE B 1 645 ? -14.898 38.031 23.672 1 82.12 645 PHE B CA 1
ATOM 10032 C C . PHE B 1 645 ? -13.641 38.875 23.766 1 82.12 645 PHE B C 1
ATOM 10034 O O . PHE B 1 645 ? -12.641 38.594 23.109 1 82.12 645 PHE B O 1
ATOM 10041 N N . ARG B 1 646 ? -13.797 39.875 24.578 1 76.06 646 ARG B N 1
ATOM 10042 C CA . ARG B 1 646 ? -12.664 40.781 24.766 1 76.06 646 ARG B CA 1
ATOM 10043 C C . ARG B 1 646 ? -11.461 40.031 25.328 1 76.06 646 ARG B C 1
ATOM 10045 O O . ARG B 1 646 ? -10.328 40.25 24.922 1 76.06 646 ARG B O 1
ATOM 10052 N N . ALA B 1 647 ? -11.789 39.188 26.203 1 72.62 647 ALA B N 1
ATOM 10053 C CA . ALA B 1 647 ? -10.727 38.406 26.812 1 72.62 647 ALA B CA 1
ATOM 10054 C C . ALA B 1 647 ? -10.047 37.5 25.781 1 72.62 647 ALA B C 1
ATOM 10056 O O . ALA B 1 647 ? -8.82 37.375 25.781 1 72.62 647 ALA B O 1
ATOM 10057 N N . LEU B 1 648 ? -10.883 36.875 25.016 1 69.69 648 LEU B N 1
ATOM 10058 C CA . LEU B 1 648 ? -10.352 36 23.984 1 69.69 648 LEU B CA 1
ATOM 10059 C C . LEU B 1 648 ? -9.516 36.781 22.969 1 69.69 648 LEU B C 1
ATOM 10061 O O . LEU B 1 648 ? -8.445 36.312 22.562 1 69.69 648 LEU B O 1
ATOM 10065 N N . MET B 1 649 ? -10.016 37.906 22.641 1 69.5 649 MET B N 1
ATOM 10066 C CA . MET B 1 649 ? -9.32 38.75 21.672 1 69.5 649 MET B CA 1
ATOM 10067 C C . MET B 1 649 ? -8.031 39.312 22.25 1 69.5 649 MET B C 1
ATOM 10069 O O . MET B 1 649 ? -7.016 39.375 21.562 1 69.5 649 MET B O 1
ATOM 10073 N N . ALA B 1 650 ? -8.133 39.656 23.562 1 60.28 650 ALA B N 1
ATOM 10074 C CA . ALA B 1 650 ? -6.953 40.188 24.266 1 60.28 650 ALA B CA 1
ATOM 10075 C C . ALA B 1 650 ? -5.863 39.125 24.344 1 60.28 650 ALA B C 1
ATOM 10077 O O . ALA B 1 650 ? -4.68 39.406 24.156 1 60.28 650 ALA B O 1
ATOM 10078 N N . ALA B 1 651 ? -6.398 38 24.641 1 58.44 651 ALA B N 1
ATOM 10079 C CA . ALA B 1 651 ? -5.445 36.906 24.75 1 58.44 651 ALA B CA 1
ATOM 10080 C C . ALA B 1 651 ? -4.738 36.656 23.406 1 58.44 651 ALA B C 1
ATOM 10082 O O . ALA B 1 651 ? -3.533 36.406 23.375 1 58.44 651 ALA B O 1
ATOM 10083 N N . GLN B 1 652 ? -5.523 36.75 22.5 1 58.25 652 GLN B N 1
ATOM 10084 C CA . GLN B 1 652 ? -4.953 36.562 21.172 1 58.25 652 GLN B CA 1
ATOM 10085 C C . GLN B 1 652 ? -3.996 37.719 20.828 1 58.25 652 GLN B C 1
ATOM 10087 O O . GLN B 1 652 ? -2.939 37.5 20.234 1 58.25 652 GLN B O 1
ATOM 10092 N N . LEU B 1 653 ? -4.469 38.844 21.359 1 54.16 653 LEU B N 1
ATOM 10093 C CA . LEU B 1 653 ? -3.65 40.031 21.109 1 54.16 653 LEU B CA 1
ATOM 10094 C C . LEU B 1 653 ? -2.398 40.031 21.984 1 54.16 653 LEU B C 1
ATOM 10096 O O . LEU B 1 653 ? -1.314 40.375 21.531 1 54.16 653 LEU B O 1
ATOM 10100 N N . ASN B 1 654 ? -2.699 39.625 23.344 1 50.03 654 ASN B N 1
ATOM 10101 C CA . ASN B 1 654 ? -1.562 39.531 24.266 1 50.03 654 ASN B CA 1
ATOM 10102 C C . ASN B 1 654 ? -0.562 38.469 23.812 1 50.03 654 ASN B C 1
ATOM 10104 O O . ASN B 1 654 ? 0.648 38.656 23.938 1 50.03 654 ASN B O 1
ATOM 10108 N N . ALA B 1 655 ? -1.249 37.344 23.625 1 48.66 655 ALA B N 1
ATOM 10109 C CA . ALA B 1 655 ? -0.384 36.312 23.094 1 48.66 655 ALA B CA 1
ATOM 10110 C C . ALA B 1 655 ? 0.429 36.812 21.906 1 48.66 655 ALA B C 1
ATOM 10112 O O . ALA B 1 655 ? 1.604 36.469 21.766 1 48.66 655 ALA B O 1
ATOM 10113 N N . ALA B 1 656 ? -0.263 37.625 21.312 1 48.78 656 ALA B N 1
ATOM 10114 C CA . ALA B 1 656 ? 0.436 38.25 20.203 1 48.78 656 ALA B CA 1
ATOM 10115 C C . ALA B 1 656 ? 1.36 39.375 20.688 1 48.78 656 ALA B C 1
ATOM 10117 O O . ALA B 1 656 ? 2.465 39.531 20.156 1 48.78 656 ALA B O 1
ATOM 10118 N N . ALA B 1 657 ? 0.822 40.312 21.781 1 45.88 657 ALA B N 1
ATOM 10119 C CA . ALA B 1 657 ? 1.52 41.531 22.188 1 45.88 657 ALA B CA 1
ATOM 10120 C C . ALA B 1 657 ? 2.5 41.25 23.328 1 45.88 657 ALA B C 1
ATOM 10122 O O . ALA B 1 657 ? 3.502 41.938 23.469 1 45.88 657 ALA B O 1
ATOM 10123 N N . GLY B 1 658 ? 3.074 40.125 23.812 1 40.31 658 GLY B N 1
ATOM 10124 C CA . GLY B 1 658 ? 3.895 39.938 25 1 40.31 658 GLY B CA 1
ATOM 10125 C C . GLY B 1 658 ? 3.369 40.656 26.219 1 40.31 658 GLY B C 1
ATOM 10126 O O . GLY B 1 658 ? 2.484 41.5 26.109 1 40.31 658 GLY B O 1
ATOM 10127 N N . GLU B 1 659 ? 3.52 40.281 27.609 1 36.34 659 GLU B N 1
ATOM 10128 C CA . GLU B 1 659 ? 3.051 40.812 28.891 1 36.34 659 GLU B CA 1
ATOM 10129 C C . GLU B 1 659 ? 3.127 42.344 28.906 1 36.34 659 GLU B C 1
ATOM 10131 O O . GLU B 1 659 ? 2.303 43 29.547 1 36.34 659 GLU B O 1
ATOM 10136 N N . SER B 1 660 ? 4.246 43 28.547 1 36.12 660 SER B N 1
ATOM 10137 C CA . SER B 1 660 ? 4.543 44.375 28.969 1 36.12 660 SER B CA 1
ATOM 10138 C C . SER B 1 660 ? 3.602 45.375 28.297 1 36.12 660 SER B C 1
ATOM 10140 O O . SER B 1 660 ? 3.754 46.594 28.469 1 36.12 660 SER B O 1
ATOM 10142 N N . LEU B 1 661 ? 2.975 45.062 27.344 1 36.31 661 LEU B N 1
ATOM 10143 C CA . LEU B 1 661 ? 2.18 46.188 26.859 1 36.31 661 LEU B CA 1
ATOM 10144 C C . LEU B 1 661 ? 0.943 46.406 27.719 1 36.31 661 LEU B C 1
ATOM 10146 O O . LEU B 1 661 ? -0.113 45.812 27.453 1 36.31 661 LEU B O 1
ATOM 10150 N N . TYR B 1 662 ? 1.069 46.219 29.047 1 31.62 662 TYR B N 1
ATOM 10151 C CA . TYR B 1 662 ? 0.009 46.719 29.922 1 31.62 662 TYR B CA 1
ATOM 10152 C C . TYR B 1 662 ? -0.439 48.094 29.516 1 31.62 662 TYR B C 1
ATOM 10154 O O . TYR B 1 662 ? 0.387 49 29.344 1 31.62 662 TYR B O 1
ATOM 10162 N N . ILE B 1 663 ? -1.516 48.312 28.922 1 31.22 663 ILE B N 1
ATOM 10163 C CA . ILE B 1 663 ? -2.217 49.594 28.828 1 31.22 663 ILE B CA 1
ATOM 10164 C C . ILE B 1 663 ? -2.068 50.344 30.141 1 31.22 663 ILE B C 1
ATOM 10166 O O . ILE B 1 663 ? -2.488 49.875 31.188 1 31.22 663 ILE B O 1
ATOM 10170 N N . GLU B 1 664 ? -0.991 51.125 30.406 1 30.48 664 GLU B N 1
ATOM 10171 C CA . GLU B 1 664 ? -1.031 52.125 31.469 1 30.48 664 GLU B CA 1
ATOM 10172 C C . GLU B 1 664 ? -2.449 52.656 31.688 1 30.48 664 GLU B C 1
ATOM 10174 O O . GLU B 1 664 ? -3.082 53.156 30.766 1 30.48 664 GLU B O 1
ATOM 10179 N N . ARG B 1 665 ? -3.191 52.031 32.594 1 34.56 665 ARG B N 1
ATOM 10180 C CA . ARG B 1 665 ? -4.387 52.625 33.188 1 34.56 665 ARG B CA 1
ATOM 10181 C C . ARG B 1 665 ? -4.246 54.125 33.344 1 34.56 665 ARG B C 1
ATOM 10183 O O . ARG B 1 665 ? -3.232 54.625 33.844 1 34.56 665 ARG B O 1
ATOM 10190 N N . VAL B 1 666 ? -4.941 54.969 32.562 1 31.98 666 VAL B N 1
ATOM 10191 C CA . VAL B 1 666 ? -5.18 56.375 32.844 1 31.98 666 VAL B CA 1
ATOM 10192 C C . VAL B 1 666 ? -5.492 56.531 34.344 1 31.98 666 VAL B C 1
ATOM 10194 O O . VAL B 1 666 ? -6.32 55.812 34.875 1 31.98 666 VAL B O 1
ATOM 10197 N N . PRO B 1 667 ? -4.566 57.062 35.125 1 32.28 667 PRO B N 1
ATOM 10198 C CA . PRO B 1 667 ? -4.926 57.406 36.5 1 32.28 667 PRO B CA 1
ATOM 10199 C C . PRO B 1 667 ? -6.328 58 36.625 1 32.28 667 PRO B C 1
ATOM 10201 O O . PRO B 1 667 ? -6.773 58.719 35.719 1 32.28 667 PRO B O 1
ATOM 10204 N N . GLU B 1 668 ? -7.184 57.281 37.25 1 31.69 668 GLU B N 1
ATOM 10205 C CA . GLU B 1 668 ? -8.461 57.875 37.656 1 31.69 668 GLU B CA 1
ATOM 10206 C C . GLU B 1 668 ? -8.273 59.281 38.219 1 31.69 668 GLU B C 1
ATOM 10208 O O . GLU B 1 668 ? -7.547 59.5 39.188 1 31.69 668 GLU B O 1
ATOM 10213 N N . VAL B 1 669 ? -8.281 60.312 37.438 1 34.88 669 VAL B N 1
ATOM 10214 C CA . VAL B 1 669 ? -8.383 61.688 37.906 1 34.88 669 VAL B CA 1
ATOM 10215 C C . VAL B 1 669 ? -9.523 61.812 38.906 1 34.88 669 VAL B C 1
ATOM 10217 O O . VAL B 1 669 ? -10.68 61.562 38.594 1 34.88 669 VAL B O 1
ATOM 10220 N N . THR B 1 670 ? -9.305 61.562 40.219 1 34 670 THR B N 1
ATOM 10221 C CA . THR B 1 670 ? -10.195 61.969 41.312 1 34 670 THR B CA 1
ATOM 10222 C C . THR B 1 670 ? -10.609 63.406 41.125 1 34 670 THR B C 1
ATOM 10224 O O . THR B 1 670 ? -9.766 64.312 40.906 1 34 670 THR B O 1
ATOM 10227 N N . PRO B 1 671 ? -11.844 63.688 40.75 1 34.03 671 PRO B N 1
ATOM 10228 C CA . PRO B 1 671 ? -12.391 65.062 40.719 1 34.03 671 PRO B CA 1
ATOM 10229 C C . PRO B 1 671 ? -12.039 65.812 42 1 34.03 671 PRO B C 1
ATOM 10231 O O . PRO B 1 671 ? -12.156 65.312 43.094 1 34.03 671 PRO B O 1
ATOM 10234 N N . THR B 1 672 ? -10.883 66.438 42.031 1 29.92 672 THR B N 1
ATOM 10235 C CA . THR B 1 672 ? -10.68 67.438 43.094 1 29.92 672 THR B CA 1
ATOM 10236 C C . THR B 1 672 ? -11.914 68.312 43.281 1 29.92 672 THR B C 1
ATOM 10238 O O . THR B 1 672 ? -12.492 68.75 42.312 1 29.92 672 THR B O 1
ATOM 10241 N N . ASP B 1 673 ? -12.656 68.125 44.406 1 30.72 673 ASP B N 1
ATOM 10242 C CA . ASP B 1 673 ? -13.695 68.938 45.031 1 30.72 673 ASP B CA 1
ATOM 10243 C C . ASP B 1 673 ? -13.359 70.438 44.906 1 30.72 673 ASP B C 1
ATOM 10245 O O . ASP B 1 673 ? -12.383 70.938 45.5 1 30.72 673 ASP B O 1
ATOM 10249 N N . ASN B 1 674 ? -13.219 71.062 43.781 1 23.31 674 ASN B N 1
ATOM 10250 C CA . ASN B 1 674 ? -13.641 72.5 43.938 1 23.31 674 ASN B CA 1
ATOM 10251 C C . ASN B 1 674 ? -15.164 72.562 44 1 23.31 674 ASN B C 1
ATOM 10253 O O . ASN B 1 674 ? -15.875 71.938 43.25 1 23.31 674 ASN B O 1
#

Secondary structure (DSSP, 8-state):
---------------------------------------------------------------HHHHHS-----HHHHHHHHHHHHHTGGGHHHHHHHHHHHHHHHHHHHHHHHHHHHHHHHHHSSS---GGG--HHHHHHHHHHHHHHHHHHHHHHHHHHHHHHHHHHHHHHHHHHHHHHTS-HHHHHHTHHHHHHIIIIIHHHHHHHHTHHHHHHHHHHHHHHHHHHHHHHH-HHHHHHHHHHHHHHHHHHHHHHHHHHHHHHHHHHHHHHHHHHHHHHHHTHHHHHHTT-HHHHHHHHHHHHHHHHHHHHHHHHHHHHHHHHHHHHHHHHHHHHHHHHHHHHHTTSS-HHHHHHHHHHHHHHHHHHHHHHHHHHHHHHHHHHHHHHHHHHHPPPSS-SS-SBPPPTT----EEEEEEEE--GGGTT--SEEEEEEEE-TT-EEEEEE-TTSSHHHHHHHHTTSS--SEEEEEETTEEGGGB-HHHHHHTEEEE-SSPPPPSEEHHHHHTTT-TT--HHHHHHHHHHTT-THHHHSTTGGG-EE-TTSS-HHHHHHHHHHHHHHT--SEEEEESTTTT--HHHHHHHHHHHHHHHHT--SEEEEE--SHHHHTTSSEEEEEETTEEEEEE-HHHHHH-TT-HHHHHHHHHHHHHH-TT--------------/--------------------------------------------S------------------HHHHHS-----HHHHHHHHHHHHHTGGGHHHHHHHHHHHHHHHHHHHHHHHHHHHHHHHHHSSS---GGG--HHHHHHHHHHHHHHHHHHHHHHHHHHHHHHHHHHHHHHHHHHHHHHTS-HHHHHHTHHHHHHIIIIIHHHHHHHHTHHHHHHHHHHHHHHHHHHHHHHH-HHHHHHHHHHHHHHHHHHHHHHHHHHHHHHHHHHHHHHHHHHHHHHHHTHHHHHHTT-HHHHHHHHHHHHHHHHHHHHHHHHHHHHHHHHHHHHHHHHHHHHHHHHHHHHHTTSS-HHHHHHHHHHHHHHHHHHHHHHHHHHHHHHHHHHHHHHHHHHHPPPSS-SS-SBPPPTT----EEEEEEEE--GGGTT--SEEEEEEEE-TT-EEEEEE-TTSSHHHHHHHHTTSS--SEEEEEETTEEGGGB-HHHHHHTEEEE-SSPPPPSEEHHHHHTTT-TT--HHHHHHHHHHTT-THHHHSTTGGG-EE-TTSS-HHHHHHHHHHHHHHT--SEEEEESTTTT--HHHHHHHHHHHHHHHHT--SEEEEE--SHHHHTTSSEEEEEETTEEEEEE-HHHHHH-TT-HHHHHHHHHHHHHH-TT--------------

InterPro domains:
  IPR003439 ABC transporter-like, ATP-binding domain [PF00005] (433-579)
  IPR003439 ABC transporter-like, ATP-binding domain [PS50893] (415-650)
  IPR003593 AAA+ ATPase domain [SM00382] (442-627)
  IPR011527 ABC transporter type 1, transmembrane domain [PF00664] (96-364)
  IPR011527 ABC transporter type 1, transmembrane domain [PS50929] (96-381)
  IPR017871 ABC transporter-like, conserved site [PS00211] (551-565)
  IPR027417 P-loop containing nucleoside triphosphate hydrolase [G3DSA:3.40.50.300] (408-663)
  IPR027417 P-loop containing nucleoside triphosphate hydrolase [SSF52540] (406-652)
  IPR036640 ABC transporter type 1, transmembrane domain superfamily [G3DSA:1.20.1560.10] (77-407)
  IPR036640 ABC transporter type 1, transmembrane domain superfamily [SSF90123] (82-401)
  IPR039421 Type 1 protein exporter [PTHR43394] (74-654)